Protein AF-A0A9C7QAF6-F1 (afdb_monomer)

Solvent-accessible surface area (backbone atoms only — not comparable to full-atom values): 56576 Å² total; per-residue (Å²): 134,79,72,57,58,49,56,39,38,24,76,37,68,44,100,86,46,25,26,31,33,50,39,95,96,41,68,29,39,42,34,66,39,56,82,85,46,49,72,40,71,35,44,29,36,68,48,97,75,57,35,23,52,54,79,60,59,87,60,63,64,69,58,45,51,52,53,32,31,64,75,69,72,52,56,70,66,68,52,52,55,51,60,77,70,53,74,55,78,46,67,86,79,53,100,58,91,48,52,77,66,70,73,92,82,64,42,64,74,43,74,45,82,46,52,30,64,38,54,48,69,70,43,20,29,32,54,26,17,53,60,56,52,39,39,34,66,27,78,48,50,60,62,72,43,69,51,48,30,25,26,70,38,57,83,55,100,60,24,32,23,26,42,24,69,71,53,54,72,74,41,83,53,68,73,39,75,47,76,36,47,26,75,40,64,44,97,48,31,31,24,28,62,52,100,84,26,42,35,38,25,68,75,40,85,77,54,75,74,40,55,41,48,26,25,29,68,39,85,51,84,37,31,35,33,33,42,76,38,64,67,57,83,96,74,55,84,50,76,70,44,72,54,74,41,84,50,71,41,59,50,47,89,55,66,50,73,45,75,56,97,52,37,46,35,36,28,54,37,36,76,54,69,45,79,47,79,42,42,32,32,26,74,43,73,52,75,61,36,38,31,28,32,53,28,64,84,66,41,88,88,64,83,83,54,78,70,40,77,44,68,27,31,74,71,49,80,62,88,73,39,40,32,28,23,46,100,80,48,74,36,41,32,70,52,97,69,82,70,98,64,88,64,79,50,44,64,33,31,30,69,45,82,44,53,66,50,41,32,27,34,40,64,80,49,83,84,50,75,85,62,55,67,70,42,77,47,76,38,55,44,76,53,76,57,101,52,24,35,38,30,63,56,98,72,30,43,31,45,28,74,46,85,66,90,74,85,61,60,52,40,30,25,23,27,69,39,81,51,54,86,27,36,35,30,39,79,47,83,77,56,93,81,41,62,75,56,92,82,40,71,43,66,26,37,47,78,48,76,63,97,54,32,32,41,23,41,30,73,35,67,52,99,85,58,64,42,34,41,38,30,42,26,56,59,65,64,94,71,71,52,46,22,19,30,25,62,79,48,82,54,88,85,31,35,34,36,32,62,43,19,73,24,67,66,78,86,41,55,69,41,35,39,27,60,36,26,42,32,49,16,52,53,22,37,50,69,69,37,50,72,56,14,29,50,24,17,61,44,18,39,69,34,45,88,45,69,65,54,25,48,52,25,46,50,55,24,25,50,43,48,19,53,53,25,49,74,74,67,35,60,67,60,18,52,45,38,48,51,54,49,54,58,53,54,79,75,60,91,64,62,69,71,57,56,56,47,49,55,46,43,53,55,30,50,51,49,49,54,56,41,54,70,64,62,71,57,97,85,53,60,70,69,52,42,52,57,41,46,68,61,33,49,59,48,48,27,57,34,41,66,62,53,52,70,58,77,90,85,75,79,97,66,88,72,87,67,34,69,47,65,69,57,53,44,53,51,48,72,56,34,75,78,41,102,56,69,43,74,43,39,40,70,63,52,61,94,53,64,56,75,52,68,48,72,74,88,64,78,68,84,60,91,90,41,48,63,69,96,72,81,70,75,77,82,89,74,85,90,82,84,79,88,83,80,93,84,85,82,89,80,92,83,84,88,78,89,78,90,90,82,81,85,84,85,86,89,86,80,90,79,90,88,85,89,83,82,88,83,88,88,85,88,80,85,86,83,90,87,80,83,91,81,89,80,90,80,90,84,88,87,86,82,87,83,86,87,83,82,89,88,82,88,88,86,87,82,89,87,86,90,83,90,87,81,89,85,84,84,86,79,87,80,84,89,70,89,79,77,85,66,81,82,74,77,69,95,75,63,53,72,62,50,29,52,32,35,53,47,10,62,73,56,40,30,78,74,59,59,70,50,89,85,72,97,67,96,70,86,54,52,61,72,44,63,46,32,52,53,31,34,46,63,74,34,70,46,32,14,73,78,83,69,45,67,31,89,46,62,44,101,84,74,43,57,42,57,43,80,45,53,72,46,45,62,93,80,67,24,48,48,38,60,62,40,46,45,24,19,26,65,70,58,52,48,33,43,80,74,35,98,59,9,68,59,56,43,48,56,45,52,48,43,27,73,75,46,64,41,52,68,33,77,108

Nearest PDB structures (foldseek):
  6ghc-assembly1_A  TM=8.471E-01  e=3.202E-06  Escherichia coli K-12
  5zmm-assembly1_C  TM=7.269E-01  e=3.245E-05  Streptomyces coelicolor A3(2)
  5zmm-assembly1_A  TM=6.687E-01  e=1.611E-05  Streptomyces coelicolor A3(2)
  5zmm-assembly1_F  TM=6.896E-01  e=3.814E-05  Streptomyces coelicolor A3(2)
  6fes-assembly1_A  TM=2.820E-01  e=5.950E+00  synthetic construct

pLDDT: mean 72.68, std 21.2, range [21.5, 98.12]

Mean predicted aligned error: 22.95 Å

Sequence (954 aa):
MGSPIISGVIDRISGSGNGMLRADNTEFNLGPLPHTAVGNSVVAVPLSGTWAVCLTPYTEKDEYLSEFLAATGKNLNEVMEVFANTEGPINKYFQTDLPNHFPEDLVVGLTLDIKIVVSDSAMSYVIFNDGNVIEVNVPFLPPGYETTIEITDSTSLIPTGVVAESIIGDGPNSGTEITVEIMGKKESTAYAIHESVPVVLPECAATVGDQVHVQVVSEETGSIRAEVAALSEDSRLARGDSFEVKHDMPPANKKTALIIEGSPVLITAPALPIHGEVPLVVTDVKPNTVIAEVDFTAWDGVRFEIGQILTLKTFNWYGDRFIGKHDGVPITISVSEKPPVDPDSLDVVITDISPNEISASIEPHPRLESLNEEDLITLSINERQEGYLLAEHRRFPVWIPFDGEIVPSELTVTITQITNHGIFASLATLPDRALPGQGEIVPAKVEAEDLAAATAFLKISGETDPYAVPVIFPITTDVKGEVGVEIVAENNPYLLGVLRSTGVGADTKLVPNYLSETQRAIIAVRNRLLGKAVSAWTAAAKETNNELREVEARRASAYGKAEMALNDGQYETAESNINDFKSYLSNTNILAQYHHNLDIELDVYTQLITATRGRAPDSATGLQRIAYNISSRPQVNQAAAKIPITPRDQDQDWNMVFPHPFVVDRIRQLCEKFDSIPDAAKNILTNAPMLEEMQWSVPPASEEEPQPTGSLDEPSIPLELSEVSEQNPQSQGQQNNEEEISSPLNKERNSQKVSSSEPDNRNSLEHDSEASVATTTDTVENNKLSEITDTNSGVSDSTVSVRESNSTMKPTDEDGLVVERENPKTPRESDELRSLRRKAEQAASTDPSRDTFQTGGGSRYQRAQPIKEFVKVRADGMCEACGEAAPFENRAGEPYLEVHHIDELGKGGEDHPSKVVALCPTCHKRIHHGQKGEQINEELRDKLQNGLAEIGTK

Structure (mmCIF, N/CA/C/O backbone):
data_AF-A0A9C7QAF6-F1
#
_entry.id   AF-A0A9C7QAF6-F1
#
loop_
_atom_site.group_PDB
_atom_site.id
_atom_site.type_symbol
_atom_site.label_atom_id
_atom_site.label_alt_id
_atom_site.label_comp_id
_atom_site.label_asym_id
_atom_site.label_entity_id
_atom_site.label_seq_id
_atom_site.pdbx_PDB_ins_code
_atom_site.Cartn_x
_atom_site.Cartn_y
_atom_site.Cartn_z
_atom_site.occupancy
_atom_site.B_iso_or_equiv
_atom_site.auth_seq_id
_atom_site.auth_comp_id
_atom_site.auth_asym_id
_atom_site.auth_atom_id
_atom_site.pdbx_PDB_model_num
ATOM 1 N N . MET A 1 1 ? -31.633 -54.442 3.210 1.00 30.36 1 MET A N 1
ATOM 2 C CA . MET A 1 1 ? -32.476 -53.263 3.492 1.00 30.36 1 MET A CA 1
ATOM 3 C C . MET A 1 1 ? -31.967 -52.658 4.789 1.00 30.36 1 MET A C 1
ATOM 5 O O . MET A 1 1 ? -31.557 -53.435 5.643 1.00 30.36 1 MET A O 1
ATOM 9 N N . GLY A 1 2 ? -31.865 -51.329 4.874 1.00 39.28 2 GLY A N 1
ATOM 10 C CA . GLY A 1 2 ? -31.475 -50.644 6.114 1.00 39.28 2 GLY A CA 1
ATOM 11 C C . GLY A 1 2 ? -32.643 -50.564 7.098 1.00 39.28 2 GLY A C 1
ATOM 12 O O . GLY A 1 2 ? -33.759 -50.941 6.738 1.00 39.28 2 GLY A O 1
ATOM 13 N N . SER A 1 3 ? -32.378 -50.086 8.315 1.00 47.28 3 SER A N 1
ATOM 14 C CA . SER A 1 3 ? -33.421 -49.819 9.311 1.00 47.28 3 SER A CA 1
ATOM 15 C C . SER A 1 3 ? -34.449 -48.806 8.779 1.00 47.28 3 SER A C 1
ATOM 17 O O . SER A 1 3 ? -34.064 -47.895 8.043 1.00 47.28 3 SER A O 1
ATOM 19 N N . PRO A 1 4 ? -35.739 -48.934 9.140 1.00 61.41 4 PRO A N 1
ATOM 20 C CA . PRO A 1 4 ? -36.798 -48.036 8.669 1.00 61.41 4 PRO A CA 1
ATOM 21 C C . PRO A 1 4 ? -36.819 -46.669 9.377 1.00 61.41 4 PRO A C 1
ATOM 23 O O . PRO A 1 4 ? -37.625 -45.814 9.031 1.00 61.41 4 PRO A O 1
ATOM 26 N N . ILE A 1 5 ? -35.924 -46.445 10.342 1.00 65.56 5 ILE A N 1
ATOM 27 C CA . ILE A 1 5 ? -35.716 -45.173 11.038 1.00 65.56 5 ILE A CA 1
ATOM 28 C C . ILE A 1 5 ? -34.213 -44.875 11.023 1.00 65.56 5 ILE A C 1
ATOM 30 O O . ILE A 1 5 ? -33.394 -45.790 11.159 1.00 65.56 5 ILE A O 1
ATOM 34 N N . ILE A 1 6 ? -33.855 -43.605 10.842 1.00 70.81 6 ILE A N 1
ATOM 35 C CA . ILE A 1 6 ? -32.483 -43.088 10.890 1.00 70.81 6 ILE A CA 1
ATOM 36 C C . ILE A 1 6 ? -32.356 -42.014 11.973 1.00 70.81 6 ILE A C 1
ATOM 38 O O . ILE A 1 6 ? -33.322 -41.332 12.309 1.00 70.81 6 ILE A O 1
ATOM 42 N N . SER A 1 7 ? -31.144 -41.816 12.478 1.00 70.81 7 SER A N 1
ATOM 43 C CA . SER A 1 7 ? -30.793 -40.640 13.272 1.00 70.81 7 SER A CA 1
ATOM 44 C C . SER A 1 7 ? -29.408 -40.120 12.897 1.00 70.81 7 SER A C 1
ATOM 46 O O . SER A 1 7 ? -28.635 -40.787 12.202 1.00 70.81 7 SER A O 1
ATOM 48 N N . GLY A 1 8 ? -29.117 -38.891 13.310 1.00 71.31 8 GLY A N 1
ATOM 49 C CA . GLY A 1 8 ? -27.856 -38.210 13.033 1.00 71.31 8 GLY A CA 1
ATOM 50 C C . GLY A 1 8 ? -27.972 -36.707 13.262 1.00 71.31 8 GLY A C 1
ATOM 51 O O . GLY A 1 8 ? -28.983 -36.219 13.762 1.00 71.31 8 GLY A O 1
ATOM 52 N N . VAL A 1 9 ? -26.930 -35.972 12.883 1.00 76.44 9 VAL A N 1
ATOM 53 C CA . VAL A 1 9 ? -26.865 -34.515 13.057 1.00 76.44 9 VAL A CA 1
ATOM 54 C C . VAL A 1 9 ? -27.344 -33.800 11.793 1.00 76.44 9 VAL A C 1
ATOM 56 O O . VAL A 1 9 ? -27.026 -34.222 10.674 1.00 76.44 9 VAL A O 1
ATOM 59 N N . ILE A 1 10 ? -28.078 -32.696 11.964 1.00 82.12 10 ILE A N 1
ATOM 60 C CA . ILE A 1 10 ? -28.371 -31.759 10.871 1.00 82.12 10 ILE A CA 1
ATOM 61 C C . ILE A 1 10 ? -27.073 -31.032 10.504 1.00 82.12 10 ILE A C 1
ATOM 63 O O . ILE A 1 10 ? -26.592 -30.169 11.236 1.00 82.12 10 ILE A O 1
ATOM 67 N N . ASP A 1 11 ? -26.513 -31.401 9.356 1.00 84.00 11 ASP A N 1
ATOM 68 C CA . ASP A 1 11 ? -25.231 -30.920 8.830 1.00 84.00 11 ASP A CA 1
ATOM 69 C C . ASP A 1 11 ? -25.294 -29.446 8.411 1.00 84.00 11 ASP A C 1
ATOM 71 O O . ASP A 1 11 ? -24.335 -28.700 8.592 1.00 84.00 11 ASP A O 1
ATOM 75 N N . ARG A 1 12 ? -26.428 -29.033 7.832 1.00 89.12 12 ARG A N 1
ATOM 76 C CA . ARG A 1 12 ? -26.680 -27.674 7.334 1.00 89.12 12 ARG A CA 1
ATOM 77 C C . ARG A 1 12 ? -28.155 -27.468 6.992 1.00 89.12 12 ARG A C 1
ATOM 79 O O . ARG A 1 12 ? -28.868 -28.433 6.717 1.00 89.12 12 ARG A O 1
ATOM 86 N N . ILE A 1 13 ? -28.571 -26.207 6.891 1.00 88.56 13 ILE A N 1
ATOM 87 C CA . ILE A 1 13 ? -29.734 -25.832 6.076 1.00 88.56 13 ILE A CA 1
ATOM 88 C C . ILE A 1 13 ? -29.262 -25.645 4.625 1.00 88.56 13 ILE A C 1
ATOM 90 O O . ILE A 1 13 ? -28.180 -25.116 4.367 1.00 88.56 13 ILE A O 1
ATOM 94 N N . SER A 1 14 ? -30.049 -26.132 3.674 1.00 84.69 14 SER A N 1
ATOM 95 C CA . SER A 1 14 ? -29.821 -26.004 2.232 1.00 84.69 14 SER A CA 1
ATOM 96 C C . SER A 1 14 ? -30.320 -24.660 1.685 1.00 84.69 14 SER A C 1
ATOM 98 O O . SER A 1 14 ? -31.109 -23.968 2.321 1.00 84.69 14 SER A O 1
ATOM 100 N N . GLY A 1 15 ? -29.911 -24.303 0.463 1.00 75.75 15 GLY A N 1
ATOM 101 C CA . GLY A 1 15 ? -30.332 -23.054 -0.191 1.00 75.75 15 GLY A CA 1
ATOM 102 C C . GLY A 1 15 ? -31.838 -22.929 -0.484 1.00 75.75 15 GLY A C 1
ATOM 103 O O . GLY A 1 15 ? -32.266 -21.865 -0.912 1.00 75.75 15 GLY A O 1
ATOM 104 N N . SER A 1 16 ? -32.638 -23.979 -0.258 1.00 78.88 16 SER A N 1
ATOM 105 C CA . SER A 1 16 ? -34.109 -23.935 -0.323 1.00 78.88 16 SER A CA 1
ATOM 106 C C . SER A 1 16 ? -34.787 -23.830 1.051 1.00 78.88 16 SER A C 1
ATOM 108 O O . SER A 1 16 ? -36.001 -23.969 1.125 1.00 78.88 16 SER A O 1
ATOM 110 N N . GLY A 1 17 ? -34.026 -23.638 2.135 1.00 81.75 17 GLY A N 1
ATOM 111 C CA . GLY A 1 17 ? -34.542 -23.603 3.511 1.00 81.75 17 GLY A CA 1
ATOM 112 C C . GLY A 1 17 ? -34.665 -24.974 4.190 1.00 81.75 17 GLY A C 1
ATOM 113 O O . GLY A 1 17 ? -35.017 -25.044 5.363 1.00 81.75 17 GLY A O 1
ATOM 114 N N . ASN A 1 18 ? -34.345 -26.075 3.499 1.00 89.25 18 ASN A N 1
ATOM 115 C CA . ASN A 1 18 ? -34.530 -27.418 4.052 1.00 89.25 18 ASN A CA 1
ATOM 116 C C . ASN A 1 18 ? -33.332 -27.877 4.891 1.00 89.25 18 ASN A C 1
ATOM 118 O O . ASN A 1 18 ? -32.190 -27.737 4.442 1.00 89.25 18 ASN A O 1
ATOM 122 N N . GLY A 1 19 ? -33.575 -28.515 6.036 1.00 89.06 19 GLY A N 1
ATOM 123 C CA . GLY A 1 19 ? -32.527 -29.161 6.828 1.00 89.06 19 GLY A CA 1
ATOM 124 C C . GLY A 1 19 ? -31.989 -30.436 6.170 1.00 89.06 19 GLY A C 1
ATOM 125 O O . GLY A 1 19 ? -32.749 -31.254 5.647 1.00 89.06 19 GLY A O 1
ATOM 126 N N . MET A 1 20 ? -30.667 -30.610 6.202 1.00 90.88 20 MET A N 1
ATOM 127 C CA . MET A 1 20 ? -29.964 -31.751 5.609 1.00 90.88 20 MET A CA 1
ATOM 128 C C . MET A 1 20 ? -29.364 -32.644 6.699 1.00 90.88 20 MET A C 1
ATOM 130 O O . MET A 1 20 ? -28.462 -32.230 7.427 1.00 90.88 20 MET A O 1
ATOM 134 N N . LEU A 1 21 ? -29.839 -33.884 6.786 1.00 87.50 21 LEU A N 1
ATOM 135 C CA . LEU A 1 21 ? -29.380 -34.910 7.723 1.00 87.50 21 LEU A CA 1
ATOM 136 C C . LEU A 1 21 ? -28.364 -35.836 7.051 1.00 87.50 21 LEU A C 1
ATOM 138 O O . LEU A 1 21 ? -28.643 -36.375 5.979 1.00 87.50 21 LEU A O 1
ATOM 142 N N . ARG A 1 22 ? -27.220 -36.093 7.696 1.00 81.62 22 ARG A N 1
ATOM 143 C CA . ARG A 1 22 ? -26.257 -37.114 7.247 1.00 81.62 22 ARG A CA 1
ATOM 144 C C . ARG A 1 22 ? -26.285 -38.332 8.171 1.00 81.62 22 ARG A C 1
ATOM 146 O O . ARG A 1 22 ? -25.916 -38.228 9.336 1.00 81.62 22 ARG A O 1
ATOM 153 N N . ALA A 1 23 ? -26.678 -39.487 7.632 1.00 74.38 23 ALA A N 1
ATOM 154 C CA . ALA A 1 23 ? -26.799 -40.756 8.356 1.00 74.38 23 ALA A CA 1
ATOM 155 C C . ALA A 1 23 ? -26.241 -41.917 7.510 1.00 74.38 23 ALA A C 1
ATOM 157 O O . ALA A 1 23 ? -26.572 -42.035 6.332 1.00 74.38 23 ALA A O 1
ATOM 158 N N . ASP A 1 24 ? -25.371 -42.759 8.088 1.00 66.88 24 ASP A N 1
ATOM 159 C CA . ASP A 1 24 ? -24.711 -43.906 7.425 1.00 66.88 24 ASP A CA 1
ATOM 160 C C . ASP A 1 24 ? -24.206 -43.600 5.986 1.00 66.88 24 ASP A C 1
ATOM 162 O O . ASP A 1 24 ? -24.507 -44.303 5.020 1.00 66.88 24 ASP A O 1
ATOM 166 N N . ASN A 1 25 ? -23.433 -42.511 5.837 1.00 68.12 25 ASN A N 1
ATOM 167 C CA . ASN A 1 25 ? -22.910 -41.967 4.564 1.00 68.12 25 ASN A CA 1
ATOM 168 C C . ASN A 1 25 ? -23.959 -41.588 3.494 1.00 68.12 25 ASN A C 1
ATOM 170 O O . ASN A 1 25 ? -23.590 -41.250 2.369 1.00 68.12 25 ASN A O 1
ATOM 174 N N . THR A 1 26 ? -25.245 -41.585 3.837 1.00 76.62 26 THR A N 1
ATOM 175 C CA . THR A 1 26 ? -26.339 -41.091 2.992 1.00 76.62 26 THR A CA 1
ATOM 176 C C . THR A 1 26 ? -26.797 -39.723 3.500 1.00 76.62 26 THR A C 1
ATOM 178 O O . THR A 1 26 ? -26.709 -39.431 4.694 1.00 76.62 26 THR A O 1
ATOM 181 N N . GLU A 1 27 ? -27.259 -38.861 2.595 1.00 85.75 27 GLU A N 1
ATOM 182 C CA . GLU A 1 27 ? -27.774 -37.534 2.934 1.00 85.75 27 GLU A CA 1
ATOM 183 C C . GLU A 1 27 ? -29.273 -37.455 2.621 1.00 85.75 27 GLU A C 1
ATOM 185 O O . GLU A 1 27 ? -29.705 -37.800 1.519 1.00 85.75 27 GLU A O 1
ATOM 190 N N . PHE A 1 28 ? -30.054 -37.024 3.609 1.00 89.25 28 PHE A N 1
ATOM 191 C CA . PHE A 1 28 ? -31.510 -36.950 3.568 1.00 89.25 28 PHE A CA 1
ATOM 192 C C . PHE A 1 28 ? -31.969 -35.502 3.746 1.00 89.25 28 PHE A C 1
ATOM 194 O O . PHE A 1 28 ? -31.477 -34.776 4.608 1.00 89.25 28 PHE A O 1
ATOM 201 N N . ASN A 1 29 ? -32.931 -35.091 2.929 1.00 90.62 29 ASN A N 1
ATOM 202 C CA . ASN A 1 29 ? -33.629 -33.820 3.038 1.00 90.62 29 ASN A CA 1
ATOM 203 C C . ASN A 1 29 ? -34.809 -33.985 4.011 1.00 90.62 29 ASN A C 1
ATOM 205 O O . ASN A 1 29 ? -35.663 -34.852 3.803 1.00 90.62 29 ASN A O 1
ATOM 209 N N . LEU A 1 30 ? -34.835 -33.171 5.067 1.00 89.50 30 LEU A N 1
ATOM 210 C CA . LEU A 1 30 ? -35.850 -33.214 6.122 1.00 89.50 30 LEU A CA 1
ATOM 211 C C . LEU A 1 30 ? -37.014 -32.240 5.911 1.00 89.50 30 LEU A C 1
ATOM 213 O O . LEU A 1 30 ? -37.846 -32.099 6.800 1.00 89.50 30 LEU A O 1
ATOM 217 N N . GLY A 1 31 ? -37.098 -31.558 4.767 1.00 88.25 31 GLY A N 1
ATOM 218 C CA . GLY A 1 31 ? -38.007 -30.419 4.616 1.00 88.25 31 GLY A CA 1
ATOM 219 C C . GLY A 1 31 ? -37.521 -29.177 5.371 1.00 88.25 31 GLY A C 1
ATOM 220 O O . GLY A 1 31 ? -36.382 -29.163 5.850 1.00 88.25 31 GLY A O 1
ATOM 221 N N . PRO A 1 32 ? -38.337 -28.111 5.413 1.00 88.06 32 PRO A N 1
ATOM 222 C CA . PRO A 1 32 ? -37.989 -26.871 6.100 1.00 88.06 32 PRO A CA 1
ATOM 223 C C . PRO A 1 32 ? -37.750 -27.129 7.588 1.00 88.06 32 PRO A C 1
ATOM 225 O O . PRO A 1 32 ? -38.524 -27.828 8.235 1.00 88.06 32 PRO A O 1
ATOM 228 N N . LEU A 1 33 ? -36.646 -26.593 8.107 1.00 82.56 33 LEU A N 1
ATOM 229 C CA . LEU A 1 33 ? -36.276 -26.620 9.523 1.00 82.56 33 LEU A CA 1
ATOM 230 C C . LEU A 1 33 ? -35.570 -25.293 9.852 1.00 82.56 33 LEU A C 1
ATOM 232 O O . LEU A 1 33 ? -34.847 -24.770 8.996 1.00 82.56 33 LEU A O 1
ATOM 236 N N . PRO A 1 34 ? -35.738 -24.731 11.062 1.00 75.50 34 PRO A N 1
ATOM 237 C CA . PRO A 1 34 ? -35.152 -23.438 11.404 1.00 75.50 34 PRO A CA 1
ATOM 238 C C . PRO A 1 34 ? -33.617 -23.498 11.431 1.00 75.50 34 PRO A C 1
ATOM 240 O O . PRO A 1 34 ? -33.019 -24.533 11.717 1.00 75.50 34 PRO A O 1
ATOM 243 N N . HIS A 1 35 ? -32.944 -22.367 11.193 1.00 73.69 35 HIS A N 1
ATOM 244 C CA . HIS A 1 35 ? -31.472 -22.306 11.213 1.00 73.69 35 HIS A CA 1
ATOM 245 C C . HIS A 1 35 ? -30.846 -22.721 12.559 1.00 73.69 35 HIS A C 1
ATOM 247 O O . HIS A 1 35 ? -29.704 -23.176 12.580 1.00 73.69 35 HIS A O 1
ATOM 253 N N . THR A 1 36 ? -31.596 -22.622 13.660 1.00 66.81 36 THR A N 1
ATOM 254 C CA . THR A 1 36 ? -31.235 -23.111 15.003 1.00 66.81 36 THR A CA 1
ATOM 255 C C . THR A 1 36 ? -31.169 -24.637 15.120 1.00 66.81 36 THR A C 1
ATOM 257 O O . THR A 1 36 ? -30.651 -25.138 16.113 1.00 66.81 36 THR A O 1
ATOM 260 N N . ALA A 1 37 ? -31.664 -25.384 14.129 1.00 71.12 37 ALA A N 1
ATOM 261 C CA . ALA A 1 37 ? -31.619 -26.844 14.100 1.00 71.12 37 ALA A CA 1
ATOM 262 C C . ALA A 1 37 ? -30.244 -27.412 13.685 1.00 71.12 37 ALA A C 1
ATOM 264 O O . ALA A 1 37 ? -29.979 -28.596 13.892 1.00 71.12 37 ALA A O 1
ATOM 265 N N . VAL A 1 38 ? -29.366 -26.605 13.076 1.00 78.75 38 VAL A N 1
ATOM 266 C CA . VAL A 1 38 ? -28.046 -27.062 12.599 1.00 78.75 38 VAL A CA 1
ATOM 267 C C . VAL A 1 38 ? -27.149 -27.429 13.780 1.00 78.75 38 VAL A C 1
ATOM 269 O O . VAL A 1 38 ? -26.969 -26.635 14.697 1.00 78.75 38 VAL A O 1
ATOM 272 N N . GLY A 1 39 ? -26.558 -28.624 13.738 1.00 68.44 39 GLY A N 1
ATOM 273 C CA . GLY A 1 39 ? -25.776 -29.190 14.841 1.00 68.44 39 GLY A CA 1
ATOM 274 C C . GLY A 1 39 ? -26.584 -30.050 15.822 1.00 68.44 39 GLY A C 1
ATOM 275 O O . GLY A 1 39 ? -25.986 -30.838 16.554 1.00 68.44 39 GLY A O 1
ATOM 276 N N . ASN A 1 40 ? -27.920 -29.989 15.794 1.00 69.75 40 ASN A N 1
ATOM 277 C CA . ASN A 1 40 ? -28.764 -30.794 16.679 1.00 69.75 40 ASN A CA 1
ATOM 278 C C . ASN A 1 40 ? -28.940 -32.231 16.146 1.00 69.75 40 ASN A C 1
ATOM 280 O O . ASN A 1 40 ? -28.849 -32.486 14.939 1.00 69.75 40 ASN A O 1
ATOM 284 N N . SER A 1 41 ? -29.178 -33.178 17.061 1.00 69.62 41 SER A N 1
ATOM 285 C CA . SER A 1 41 ? -29.311 -34.613 16.761 1.00 69.62 41 SER A CA 1
ATOM 286 C C . SER A 1 41 ? -30.775 -35.034 16.646 1.00 69.62 41 SER A C 1
ATOM 288 O O . SER A 1 41 ? -31.495 -35.048 17.644 1.00 69.62 41 SER A O 1
ATOM 290 N N . VAL A 1 42 ? -31.195 -35.417 15.441 1.00 76.06 42 VAL A N 1
ATOM 291 C CA . VAL A 1 42 ? -32.592 -35.723 15.095 1.00 76.06 42 VAL A CA 1
ATOM 292 C C . VAL A 1 42 ? -32.842 -37.201 14.832 1.00 76.06 42 VAL A C 1
ATOM 294 O O . VAL A 1 42 ? -31.940 -37.938 14.427 1.00 76.06 42 VAL A O 1
ATOM 297 N N . VAL A 1 43 ? -34.104 -37.604 14.980 1.00 73.75 43 VAL A N 1
ATOM 298 C CA . VAL A 1 43 ? -34.652 -38.850 14.421 1.00 73.75 43 VAL A CA 1
ATOM 299 C C . VAL A 1 43 ? -35.479 -38.520 13.183 1.00 73.75 43 VAL A C 1
ATOM 301 O O . VAL A 1 43 ? -36.245 -37.556 13.187 1.00 73.75 43 VAL A O 1
ATOM 304 N N . ALA A 1 44 ? -35.358 -39.328 12.130 1.00 79.88 44 ALA A N 1
ATOM 305 C CA . ALA A 1 44 ? -36.177 -39.201 10.933 1.00 79.88 44 ALA A CA 1
ATOM 306 C C . ALA A 1 44 ? -36.553 -40.561 10.320 1.00 79.88 44 ALA A C 1
ATOM 308 O O . ALA A 1 44 ? -35.818 -41.542 10.437 1.00 79.88 44 ALA A O 1
ATOM 309 N N . VAL A 1 45 ? -37.687 -40.614 9.620 1.00 77.00 45 VAL A N 1
ATOM 310 C CA . VAL A 1 45 ? -38.182 -41.806 8.907 1.00 77.00 45 VAL A CA 1
ATOM 311 C C . VAL A 1 45 ? -37.942 -41.639 7.404 1.00 77.00 45 VAL A C 1
ATOM 313 O O . VAL A 1 45 ? -38.561 -40.758 6.799 1.00 77.00 45 VAL A O 1
ATOM 316 N N . PRO A 1 46 ? -37.057 -42.438 6.771 1.00 76.69 46 PRO A N 1
ATOM 317 C CA . PRO A 1 46 ? -36.804 -42.362 5.337 1.00 76.69 46 PRO A CA 1
ATOM 318 C C . PRO A 1 46 ? -38.057 -42.641 4.508 1.00 76.69 46 PRO A C 1
ATOM 320 O O . PRO A 1 46 ? -38.717 -43.669 4.653 1.00 76.69 46 PRO A O 1
ATOM 323 N N . LEU A 1 47 ? -38.343 -41.739 3.576 1.00 77.31 47 LEU A N 1
ATOM 324 C CA . LEU A 1 47 ? -39.376 -41.905 2.564 1.00 77.31 47 LEU A CA 1
ATOM 325 C C . LEU A 1 47 ? -38.770 -42.415 1.249 1.00 77.31 47 LEU A C 1
ATOM 327 O O . LEU A 1 47 ? -37.568 -42.627 1.101 1.00 77.31 47 LEU A O 1
ATOM 331 N N . SER A 1 48 ? -39.624 -42.585 0.243 1.00 67.00 48 SER A N 1
ATOM 332 C CA . SER A 1 48 ? -39.226 -42.902 -1.128 1.00 67.00 48 SER A CA 1
ATOM 333 C C . SER A 1 48 ? -38.296 -41.829 -1.727 1.00 67.00 48 SER A C 1
ATOM 335 O O . SER A 1 48 ? -38.774 -40.805 -2.220 1.00 67.00 48 SER A O 1
ATOM 337 N N . GLY A 1 49 ? -36.982 -42.076 -1.735 1.00 74.12 49 GLY A N 1
ATOM 338 C CA . GLY A 1 49 ? -35.972 -41.214 -2.361 1.00 74.12 49 GLY A CA 1
ATOM 339 C C . GLY A 1 49 ? -34.926 -40.708 -1.366 1.00 74.12 49 GLY A C 1
ATOM 340 O O . GLY A 1 49 ? -34.451 -41.465 -0.528 1.00 74.12 49 GLY A O 1
ATOM 341 N N . THR A 1 50 ? -34.559 -39.430 -1.476 1.00 83.56 50 THR A N 1
ATOM 342 C CA . THR A 1 50 ? -33.606 -38.734 -0.587 1.00 83.56 50 THR A CA 1
ATOM 343 C C . THR A 1 50 ? -34.313 -37.872 0.467 1.00 83.56 50 THR A C 1
ATOM 345 O O . THR A 1 50 ? -33.752 -36.884 0.928 1.00 83.56 50 THR A O 1
ATOM 348 N N . TRP A 1 51 ? -35.563 -38.190 0.802 1.00 86.62 51 TRP A N 1
ATOM 349 C CA . TRP A 1 51 ? -36.378 -37.456 1.775 1.00 86.62 51 TRP A CA 1
ATOM 350 C C . TRP A 1 51 ? -36.587 -38.298 3.030 1.00 86.62 51 TRP A C 1
ATOM 352 O O . TRP A 1 51 ? -36.715 -39.518 2.924 1.00 86.62 51 TRP A O 1
ATOM 362 N N . ALA A 1 52 ? -36.677 -37.666 4.196 1.00 87.06 52 ALA A N 1
ATOM 363 C CA . ALA A 1 52 ? -37.088 -38.320 5.436 1.00 87.06 52 ALA A CA 1
ATOM 364 C C . ALA A 1 52 ? -37.949 -37.368 6.280 1.00 87.06 52 ALA A C 1
ATOM 366 O O . ALA A 1 52 ? -37.662 -36.176 6.327 1.00 87.06 52 ALA A O 1
ATOM 367 N N . VAL A 1 53 ? -38.998 -37.876 6.934 1.00 84.44 53 VAL A N 1
ATOM 368 C CA . VAL A 1 53 ?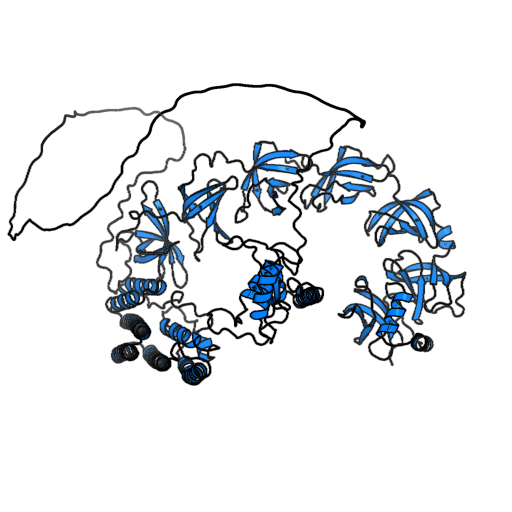 -39.824 -37.074 7.859 1.00 84.44 53 VAL A CA 1
ATOM 369 C C . VAL A 1 53 ? -39.064 -36.929 9.169 1.00 84.44 53 VAL A C 1
ATOM 371 O O . VAL A 1 53 ? -38.727 -37.947 9.769 1.00 84.44 53 VAL A O 1
ATOM 374 N N . CYS A 1 54 ? -38.796 -35.708 9.625 1.00 83.19 54 CYS A N 1
ATOM 375 C CA . CYS A 1 54 ? -38.211 -35.469 10.941 1.00 83.19 54 CYS A CA 1
ATOM 376 C C . CYS A 1 54 ? -39.255 -35.727 12.038 1.00 83.19 54 CYS A C 1
ATOM 378 O O . CYS A 1 54 ? -40.378 -35.238 11.945 1.00 83.19 54 CYS A O 1
ATOM 380 N N . LEU A 1 55 ? -38.885 -36.476 13.079 1.00 73.69 55 LEU A N 1
ATOM 381 C CA . LEU A 1 55 ? -39.744 -36.725 14.250 1.00 73.69 55 LEU A CA 1
ATOM 382 C C . LEU A 1 55 ? -39.479 -35.730 15.388 1.00 73.69 55 LEU A C 1
ATOM 384 O O . LEU A 1 55 ? -40.238 -35.662 16.345 1.00 73.69 55 LEU A O 1
ATOM 388 N N . THR A 1 56 ? -38.395 -34.963 15.277 1.00 73.25 56 THR A N 1
ATOM 389 C CA . THR A 1 56 ? -37.934 -33.974 16.259 1.00 73.25 56 THR A CA 1
ATOM 390 C C . THR A 1 56 ? -37.584 -32.664 15.528 1.00 73.25 56 THR A C 1
ATOM 392 O O . THR A 1 56 ? -36.401 -32.355 15.376 1.00 73.25 56 THR A O 1
ATOM 395 N N . PRO A 1 57 ? -38.569 -31.931 14.964 1.00 68.19 57 PRO A N 1
ATOM 396 C CA . PRO A 1 57 ? -38.319 -30.865 13.985 1.00 68.19 57 PRO A CA 1
ATOM 397 C C . PRO A 1 57 ? -37.880 -29.510 14.574 1.00 68.19 57 PRO A C 1
ATOM 399 O O . PRO A 1 57 ? -37.577 -28.598 13.810 1.00 68.19 57 PRO A O 1
ATOM 402 N N . TYR A 1 58 ? -37.837 -29.351 15.902 1.00 66.12 58 TYR A N 1
ATOM 403 C CA . TYR A 1 58 ? -37.454 -28.094 16.579 1.00 66.12 58 TYR A CA 1
ATOM 404 C C . TYR A 1 58 ? -38.280 -26.854 16.151 1.00 66.12 58 TYR A C 1
ATOM 406 O O . TYR A 1 58 ? -37.801 -25.721 16.186 1.00 66.12 58 TYR A O 1
ATOM 414 N N . THR A 1 59 ? -39.525 -27.076 15.716 1.00 69.00 59 THR A N 1
ATOM 415 C CA . THR A 1 59 ? -40.555 -26.064 15.422 1.00 69.00 59 THR A CA 1
ATOM 416 C C . THR A 1 59 ? -41.941 -26.680 15.659 1.00 69.00 59 THR A C 1
ATOM 418 O O . THR A 1 59 ? -42.030 -27.865 15.999 1.00 69.00 59 THR A O 1
ATOM 421 N N . GLU A 1 60 ? -43.024 -25.914 15.498 1.00 68.94 60 GLU A N 1
ATOM 422 C CA . GLU A 1 60 ? -44.384 -26.432 15.680 1.00 68.94 60 GLU A CA 1
ATOM 423 C C . GLU A 1 60 ? -44.685 -27.581 14.696 1.00 68.94 60 GLU A C 1
ATOM 425 O O . GLU A 1 60 ? -44.456 -27.510 13.489 1.00 68.94 60 GLU A O 1
ATOM 430 N N . LYS A 1 61 ? -45.186 -28.688 15.243 1.00 66.25 61 LYS A N 1
ATOM 431 C CA . LYS A 1 61 ? -45.329 -29.989 14.572 1.00 66.25 61 LYS A CA 1
ATOM 432 C C . LYS A 1 61 ? -46.298 -29.966 13.391 1.00 66.25 61 LYS A C 1
ATOM 434 O O . LYS A 1 61 ? -45.989 -30.529 12.341 1.00 66.25 61 LYS A O 1
ATOM 439 N N . ASP A 1 62 ? -47.437 -29.295 13.550 1.00 67.50 62 ASP A N 1
ATOM 440 C CA . ASP A 1 62 ? -48.463 -29.190 12.507 1.00 67.50 62 ASP A CA 1
ATOM 441 C C . ASP A 1 62 ? -48.058 -28.202 11.401 1.00 67.50 62 ASP A C 1
ATOM 443 O O . ASP A 1 62 ? -48.397 -28.418 10.234 1.00 67.50 62 ASP A O 1
ATOM 447 N N . GLU A 1 63 ? -47.275 -27.170 11.736 1.00 74.06 63 GLU A N 1
ATOM 448 C CA . GLU A 1 63 ? -46.620 -26.274 10.774 1.00 74.06 63 GLU A CA 1
ATOM 449 C C . GLU A 1 63 ? -45.598 -27.062 9.940 1.00 74.06 63 GLU A C 1
ATOM 451 O O . GLU A 1 63 ? -45.770 -27.200 8.725 1.00 74.06 63 GLU A O 1
ATOM 456 N N . TYR A 1 64 ? -44.616 -27.691 10.599 1.00 82.62 64 TYR A N 1
ATOM 457 C CA . TYR A 1 64 ? -43.600 -28.532 9.959 1.00 82.62 64 TYR A CA 1
ATOM 458 C C . TYR A 1 64 ? -44.214 -29.597 9.044 1.00 82.62 64 TYR A C 1
ATOM 460 O O . TYR A 1 64 ? -43.812 -29.736 7.888 1.00 82.62 64 TYR A O 1
ATOM 468 N N . LEU A 1 65 ? -45.204 -30.351 9.533 1.00 78.00 65 LEU A N 1
ATOM 469 C CA . LEU A 1 65 ? -45.823 -31.429 8.766 1.00 78.00 65 LEU A CA 1
ATOM 470 C C . LEU A 1 65 ? -46.613 -30.892 7.563 1.00 78.00 65 LEU A C 1
ATOM 472 O O . LEU A 1 65 ? -46.580 -31.503 6.492 1.00 78.00 65 LEU A O 1
ATOM 476 N N . SER A 1 66 ? -47.271 -29.736 7.699 1.00 77.88 66 SER A N 1
ATOM 477 C CA . SER A 1 66 ? -47.970 -29.075 6.591 1.00 77.88 66 SER A CA 1
ATOM 478 C C . SER A 1 66 ? -47.002 -28.628 5.494 1.00 77.88 66 SER A C 1
ATOM 480 O O . SER A 1 66 ? -47.227 -28.924 4.315 1.00 77.88 66 SER A O 1
ATOM 482 N N . GLU A 1 67 ? -45.897 -27.974 5.861 1.00 82.56 67 GLU A N 1
ATOM 483 C CA . GLU A 1 67 ? -44.882 -27.542 4.897 1.00 82.56 67 GLU A CA 1
ATOM 484 C C . GLU A 1 67 ? -44.122 -28.725 4.281 1.00 82.56 67 GLU A C 1
ATOM 486 O O . GLU A 1 67 ? -43.869 -28.742 3.076 1.00 82.56 67 GLU A O 1
ATOM 491 N N . PHE A 1 68 ? -43.809 -29.760 5.066 1.00 84.88 68 PHE A N 1
ATOM 492 C CA . PHE A 1 68 ? -43.148 -30.974 4.586 1.00 84.88 68 PHE A CA 1
ATOM 493 C C . PHE A 1 68 ? -44.000 -31.722 3.551 1.00 84.88 68 PHE A C 1
ATOM 495 O O . PHE A 1 68 ? -43.489 -32.159 2.512 1.00 84.88 68 PHE A O 1
ATOM 502 N N . LEU A 1 69 ? -45.308 -31.863 3.793 1.00 83.31 69 LEU A N 1
ATOM 503 C CA . LEU A 1 69 ? -46.236 -32.471 2.834 1.00 83.31 69 LEU A CA 1
ATOM 504 C C . LEU A 1 69 ? -46.328 -31.635 1.547 1.00 83.31 69 LEU A C 1
ATOM 506 O O . LEU A 1 69 ? -46.276 -32.197 0.450 1.00 83.31 69 LEU A O 1
ATOM 510 N N . ALA A 1 70 ? -46.364 -30.302 1.659 1.00 81.38 70 ALA A N 1
ATOM 511 C CA . ALA A 1 70 ? -46.332 -29.402 0.505 1.00 81.38 70 ALA A CA 1
ATOM 512 C C . ALA A 1 70 ? -45.018 -29.511 -0.297 1.00 81.38 70 ALA A C 1
ATOM 514 O O . ALA A 1 70 ? -45.056 -29.592 -1.526 1.00 81.38 70 ALA A O 1
ATOM 515 N N . ALA A 1 71 ? -43.867 -29.578 0.378 1.00 80.38 71 ALA A N 1
ATOM 516 C CA . ALA A 1 71 ? -42.544 -29.678 -0.242 1.00 80.38 71 ALA A CA 1
ATOM 517 C C . ALA A 1 71 ? -42.276 -31.045 -0.899 1.00 80.38 71 ALA A C 1
ATOM 519 O O . ALA A 1 71 ? -41.575 -31.121 -1.910 1.00 80.38 71 ALA A O 1
ATOM 520 N N . THR A 1 72 ? -42.835 -32.129 -0.350 1.00 79.56 72 THR A N 1
ATOM 521 C CA . THR A 1 72 ? -42.685 -33.492 -0.897 1.00 79.56 72 THR A CA 1
ATOM 522 C C . THR A 1 72 ? -43.764 -33.884 -1.906 1.00 79.56 72 THR A C 1
ATOM 524 O O . THR A 1 72 ? -43.593 -34.873 -2.620 1.00 79.56 72 THR A O 1
ATOM 527 N N . GLY A 1 73 ? -44.877 -33.144 -1.974 1.00 77.38 73 GLY A N 1
ATOM 528 C CA . GLY A 1 73 ? -46.036 -33.477 -2.809 1.00 77.38 73 GLY A CA 1
ATOM 529 C C . GLY A 1 73 ? -46.800 -34.725 -2.348 1.00 77.38 73 GLY A C 1
ATOM 530 O O . GLY A 1 73 ? -47.586 -35.281 -3.117 1.00 77.38 73 GLY A O 1
ATOM 531 N N . LYS A 1 74 ? -46.553 -35.184 -1.117 1.00 76.25 74 LYS A N 1
ATOM 532 C CA . LYS A 1 74 ? -47.201 -36.349 -0.503 1.00 76.25 74 LYS A CA 1
ATOM 533 C C . LYS A 1 74 ? -48.461 -35.941 0.249 1.00 76.25 74 LYS A C 1
ATOM 535 O O . LYS A 1 74 ? -48.649 -34.781 0.600 1.00 76.25 74 LYS A O 1
ATOM 540 N N . ASN A 1 75 ? -49.323 -36.914 0.531 1.00 77.06 75 ASN A N 1
ATOM 541 C CA . ASN A 1 75 ? -50.449 -36.731 1.447 1.00 77.06 75 ASN A CA 1
ATOM 542 C C . ASN A 1 75 ? -50.192 -37.446 2.781 1.00 77.06 75 ASN A C 1
ATOM 544 O O . ASN A 1 75 ? -49.377 -38.367 2.853 1.00 77.06 75 ASN A O 1
ATOM 548 N N . LEU A 1 76 ? -50.916 -37.036 3.825 1.00 69.25 76 LEU A N 1
ATOM 549 C CA . LEU A 1 76 ? -50.744 -37.568 5.176 1.00 69.25 76 LEU A CA 1
ATOM 550 C C . LEU A 1 76 ? -50.884 -39.098 5.230 1.00 69.25 76 LEU A C 1
ATOM 552 O O . LEU A 1 76 ? -50.081 -39.744 5.889 1.00 69.25 76 LEU A O 1
ATOM 556 N N . ASN A 1 77 ? -51.823 -39.700 4.491 1.00 68.38 77 ASN A N 1
ATOM 557 C CA . ASN A 1 77 ? -52.029 -41.153 4.525 1.00 68.38 77 ASN A CA 1
ATOM 558 C C . ASN A 1 77 ? -50.821 -41.932 3.976 1.00 68.38 77 ASN A C 1
ATOM 560 O O . ASN A 1 77 ? -50.476 -42.963 4.539 1.00 68.38 77 ASN A O 1
ATOM 564 N N . GLU A 1 78 ? -50.146 -41.435 2.932 1.00 65.69 78 GLU A N 1
ATOM 565 C CA . GLU A 1 78 ? -48.894 -42.038 2.432 1.00 65.69 78 GLU A CA 1
ATOM 566 C C . GLU A 1 78 ? -47.759 -41.973 3.458 1.00 65.69 78 GLU A C 1
ATOM 568 O O . GLU A 1 78 ? -46.893 -42.844 3.478 1.00 65.69 78 GLU A O 1
ATOM 573 N N . VAL A 1 79 ? -47.736 -40.930 4.290 1.00 67.69 79 VAL A N 1
ATOM 574 C CA . VAL A 1 79 ? -46.763 -40.789 5.377 1.00 67.69 79 VAL A CA 1
ATOM 575 C C . VAL A 1 79 ? -47.121 -41.738 6.527 1.00 67.69 79 VAL A C 1
ATOM 577 O O . VAL A 1 79 ? -46.268 -42.516 6.954 1.00 67.69 79 VAL A O 1
ATOM 580 N N . MET A 1 80 ? -48.390 -41.772 6.951 1.00 61.81 80 MET A N 1
ATOM 581 C CA . MET A 1 80 ? -48.904 -42.720 7.952 1.00 61.81 80 MET A CA 1
ATOM 582 C C . MET A 1 80 ? -48.687 -44.187 7.542 1.00 61.81 80 MET A C 1
ATOM 584 O O . MET A 1 80 ? -48.402 -45.020 8.396 1.00 61.81 80 MET A O 1
ATOM 588 N N . GLU A 1 81 ? -48.787 -44.520 6.251 1.00 65.62 81 GLU A N 1
ATOM 589 C CA . GLU A 1 81 ? -48.544 -45.878 5.746 1.00 65.62 81 GLU A CA 1
ATOM 590 C C . GLU A 1 81 ? -47.064 -46.288 5.854 1.00 65.62 81 GLU A C 1
ATOM 592 O O . GLU A 1 81 ? -46.782 -47.461 6.088 1.00 65.62 81 GLU A O 1
ATOM 597 N N . VAL A 1 82 ? -46.109 -45.352 5.775 1.00 65.75 82 VAL A N 1
ATOM 598 C CA . VAL A 1 82 ? -44.694 -45.657 6.068 1.00 65.75 82 VAL A CA 1
ATOM 599 C C . VAL A 1 82 ? -44.494 -45.898 7.568 1.00 65.75 82 VAL A C 1
ATOM 601 O O . VAL A 1 82 ? -43.889 -46.905 7.941 1.00 65.75 82 VAL A O 1
ATOM 604 N N . PHE A 1 83 ? -45.062 -45.048 8.431 1.00 59.53 83 PHE A N 1
ATOM 605 C CA . PHE A 1 83 ? -45.028 -45.248 9.888 1.00 59.53 83 PHE A CA 1
ATOM 606 C C . PHE A 1 83 ? -45.635 -46.599 10.307 1.00 59.53 83 PHE A C 1
ATOM 608 O O . PHE A 1 83 ? -45.020 -47.345 11.059 1.00 59.53 83 PHE A O 1
ATOM 615 N N . ALA A 1 84 ? -46.793 -46.975 9.759 1.00 56.62 84 ALA A N 1
ATOM 616 C CA . ALA A 1 84 ? -47.484 -48.223 10.098 1.00 56.62 84 ALA A CA 1
ATOM 617 C C . ALA A 1 84 ? -46.779 -49.514 9.621 1.00 56.62 84 ALA A C 1
ATOM 619 O O . ALA A 1 84 ? -47.199 -50.605 9.998 1.00 56.62 84 ALA A O 1
ATOM 620 N N . ASN A 1 85 ? -45.733 -49.412 8.790 1.00 55.47 85 ASN A N 1
ATOM 621 C CA . ASN A 1 85 ? -44.944 -50.547 8.283 1.00 55.47 85 ASN A CA 1
ATOM 622 C C . ASN A 1 85 ? -43.476 -50.520 8.775 1.00 55.47 85 ASN A C 1
ATOM 624 O O . ASN A 1 85 ? -42.596 -51.136 8.169 1.00 55.47 85 ASN A O 1
ATOM 628 N N . THR A 1 86 ? -43.199 -49.780 9.851 1.00 56.47 86 THR A N 1
ATOM 629 C CA . THR A 1 86 ? -41.858 -49.530 10.397 1.00 56.47 86 THR A CA 1
ATOM 630 C C . THR A 1 86 ? -41.584 -50.423 11.616 1.00 56.47 86 THR A C 1
ATOM 632 O O . THR A 1 86 ? -42.128 -50.196 12.688 1.00 56.47 86 THR A O 1
ATOM 635 N N . GLU A 1 87 ? -40.714 -51.431 11.466 1.00 51.06 87 GLU A N 1
ATOM 636 C CA . GLU A 1 87 ? -40.232 -52.299 12.559 1.00 51.06 87 GLU A CA 1
ATOM 637 C C . GLU A 1 87 ? -38.689 -52.349 12.599 1.00 51.06 87 GLU A C 1
ATOM 639 O O . GLU A 1 87 ? -38.047 -52.684 11.598 1.00 51.06 87 GLU A O 1
ATOM 644 N N . GLY A 1 88 ? -38.068 -52.096 13.759 1.00 52.16 88 GLY A N 1
ATOM 645 C CA . GLY A 1 88 ? -36.655 -52.431 13.996 1.00 52.16 88 GLY A CA 1
ATOM 646 C C . GLY A 1 88 ? -35.982 -51.667 15.150 1.00 52.16 88 GLY A C 1
ATOM 647 O O . GLY A 1 88 ? -36.351 -50.529 15.414 1.00 52.16 88 GLY A O 1
ATOM 648 N N . PRO A 1 89 ? -34.969 -52.254 15.824 1.00 48.16 89 PRO A N 1
ATOM 649 C CA . PRO A 1 89 ? -34.325 -51.642 16.988 1.00 48.16 89 PRO A CA 1
ATOM 650 C C . PRO A 1 89 ? -33.359 -50.494 16.634 1.00 48.16 89 PRO A C 1
ATOM 652 O O . PRO A 1 89 ? -32.485 -50.641 15.772 1.00 48.16 89 PRO A O 1
ATOM 655 N N . ILE A 1 90 ? -33.460 -49.381 17.365 1.00 54.03 90 ILE A N 1
ATOM 656 C CA . ILE A 1 90 ? -32.698 -48.135 17.180 1.00 54.03 90 ILE A CA 1
ATOM 657 C C . ILE A 1 90 ? -31.373 -48.099 17.964 1.00 54.03 90 ILE A C 1
ATOM 659 O O . ILE A 1 90 ? -30.468 -47.360 17.568 1.00 54.03 90 ILE A O 1
ATOM 663 N N . ASN A 1 91 ? -31.190 -48.920 19.012 1.00 44.66 91 ASN A N 1
ATOM 664 C CA . ASN A 1 91 ? -30.099 -48.820 20.015 1.00 44.66 91 ASN A CA 1
ATOM 665 C C . ASN A 1 91 ? -28.634 -48.854 19.496 1.00 44.66 91 ASN A C 1
ATOM 667 O O . ASN A 1 91 ? -27.691 -48.821 20.276 1.00 44.66 91 ASN A O 1
ATOM 671 N N . LYS A 1 92 ? -28.406 -48.953 18.182 1.00 45.38 92 LYS A N 1
ATOM 672 C CA . LYS A 1 92 ? -27.087 -48.829 17.541 1.00 45.38 92 LYS A CA 1
ATOM 673 C C . LYS A 1 92 ? -26.648 -47.364 17.336 1.00 45.38 92 LYS A C 1
ATOM 675 O O . LYS A 1 92 ? -25.462 -47.126 17.119 1.00 45.38 92 LYS A O 1
ATOM 680 N N . TYR A 1 93 ? -27.579 -46.404 17.351 1.00 49.00 93 TYR A N 1
ATOM 681 C CA . TYR A 1 93 ? -27.343 -45.034 16.862 1.00 49.00 93 TYR A CA 1
ATOM 682 C C . TYR A 1 93 ? -27.315 -43.937 17.942 1.00 49.00 93 TYR A C 1
ATOM 684 O O . TYR A 1 93 ? -27.032 -42.785 17.621 1.00 49.00 93 TYR A O 1
ATOM 692 N N . PHE A 1 94 ? -27.551 -44.279 19.210 1.00 48.75 94 PHE A N 1
ATOM 693 C CA . PHE A 1 94 ? -27.458 -43.358 20.348 1.00 48.75 94 PHE A CA 1
ATOM 694 C C . PHE A 1 94 ? -26.308 -43.771 21.278 1.00 48.75 94 PHE A C 1
ATOM 696 O O . PHE A 1 94 ? -25.949 -44.943 21.345 1.00 48.75 94 PHE A O 1
ATOM 703 N N . GLN A 1 95 ? -25.708 -42.808 21.987 1.00 46.06 95 GLN A N 1
ATOM 704 C CA . GLN A 1 95 ? -24.645 -43.066 22.980 1.00 46.06 95 GLN A CA 1
ATOM 705 C C . GLN A 1 95 ? -25.205 -43.323 24.395 1.00 46.06 95 GLN A C 1
ATOM 707 O O . GLN A 1 95 ? -24.478 -43.250 25.384 1.00 46.06 95 GLN A O 1
ATOM 712 N N . THR A 1 96 ? -26.502 -43.605 24.490 1.00 52.44 96 THR A N 1
ATOM 713 C CA . THR A 1 96 ? -27.275 -43.790 25.719 1.00 52.44 96 THR A CA 1
ATOM 714 C C . THR A 1 96 ? -28.113 -45.061 25.611 1.00 52.44 96 THR A C 1
ATOM 716 O O . THR A 1 96 ? -28.624 -45.371 24.537 1.00 52.44 96 THR A O 1
ATOM 719 N N . ASP A 1 97 ? -28.281 -45.784 26.721 1.00 58.53 97 ASP A N 1
ATOM 720 C CA . ASP A 1 97 ? -29.207 -46.918 26.781 1.00 58.53 97 ASP A CA 1
ATOM 721 C C . ASP A 1 97 ? -30.652 -46.428 26.580 1.00 58.53 97 ASP A C 1
ATOM 723 O O . ASP A 1 97 ? -31.191 -45.700 27.418 1.00 58.53 97 ASP A O 1
ATOM 727 N N . LEU A 1 98 ? -31.279 -46.813 25.463 1.00 59.91 98 LEU A N 1
ATOM 728 C CA . LEU A 1 98 ? -32.674 -46.470 25.173 1.00 59.91 98 LEU A CA 1
ATOM 729 C C . LEU A 1 98 ? -33.661 -47.354 25.968 1.00 59.91 98 LEU A C 1
ATOM 731 O O . LEU A 1 98 ? -33.410 -48.555 26.129 1.00 59.91 98 LEU A O 1
ATOM 735 N N . PRO A 1 99 ? -34.827 -46.823 26.396 1.00 62.75 99 PRO A N 1
ATOM 736 C CA . PRO A 1 99 ? -35.923 -47.622 26.945 1.00 62.75 99 PRO A CA 1
ATOM 737 C C . PRO A 1 99 ? -36.313 -48.784 26.017 1.00 62.75 99 PRO A C 1
ATOM 739 O O . PRO A 1 99 ? -36.514 -48.600 24.818 1.00 62.75 99 PRO A O 1
ATOM 742 N N . ASN A 1 100 ? -36.399 -50.001 26.568 1.00 55.62 100 ASN A N 1
ATOM 743 C CA . ASN A 1 100 ? -36.380 -51.229 25.761 1.00 55.62 100 ASN A CA 1
ATOM 744 C C . ASN A 1 100 ? -37.611 -51.454 24.866 1.00 55.62 100 ASN A C 1
ATOM 746 O O . ASN A 1 100 ? -37.444 -52.036 23.797 1.00 55.62 100 ASN A O 1
ATOM 750 N N . HIS A 1 101 ? -38.805 -51.048 25.308 1.00 65.56 101 HIS A N 1
ATOM 751 C CA . HIS A 1 101 ? -40.070 -51.200 24.580 1.00 65.56 101 HIS A CA 1
ATOM 752 C C . HIS A 1 101 ? -41.017 -50.048 24.930 1.00 65.56 101 HIS A C 1
ATOM 754 O O . HIS A 1 101 ? -41.064 -49.618 26.086 1.00 65.56 101 HIS A O 1
ATOM 760 N N . PHE A 1 102 ? -41.782 -49.593 23.949 1.00 67.62 102 PHE A N 1
ATOM 761 C CA . PHE A 1 102 ? -42.924 -48.702 24.098 1.00 67.62 102 PHE A CA 1
ATOM 762 C C . PHE A 1 102 ? -44.137 -49.454 24.694 1.00 67.62 102 PHE A C 1
ATOM 764 O O . PHE A 1 102 ? -44.253 -50.668 24.497 1.00 67.62 102 PHE A O 1
ATOM 771 N N . PRO A 1 103 ? -45.048 -48.793 25.434 1.00 72.44 103 PRO A N 1
ATOM 772 C CA . PRO A 1 103 ? -46.227 -49.457 25.997 1.00 72.44 103 PRO A CA 1
ATOM 773 C C . PRO A 1 103 ? -47.219 -49.916 24.915 1.00 72.44 103 PRO A C 1
ATOM 775 O O . PRO A 1 103 ? -47.658 -49.107 24.102 1.00 72.44 103 PRO A O 1
ATOM 778 N N . GLU A 1 104 ? -47.628 -51.192 24.942 1.00 64.75 104 GLU A N 1
ATOM 779 C CA . GLU A 1 104 ? -48.631 -51.737 24.001 1.00 64.75 104 GLU A CA 1
ATOM 780 C C . GLU A 1 104 ? -50.013 -51.061 24.152 1.00 64.75 104 GLU A C 1
ATOM 782 O O . GLU A 1 104 ? -50.696 -50.833 23.157 1.00 64.75 104 GLU A O 1
ATOM 787 N N . ASP A 1 105 ? -50.393 -50.693 25.383 1.00 71.62 105 ASP A N 1
ATOM 788 C CA . ASP A 1 105 ? -51.634 -49.984 25.730 1.00 71.62 105 ASP A CA 1
ATOM 789 C C . ASP A 1 105 ? -51.325 -48.552 26.230 1.00 71.62 105 ASP A C 1
ATOM 791 O O . ASP A 1 105 ? -51.518 -48.227 27.406 1.00 71.62 105 ASP A O 1
ATOM 795 N N . LEU A 1 106 ? -50.805 -47.674 25.361 1.00 79.31 106 LEU A N 1
ATOM 796 C CA . LEU A 1 106 ? -50.60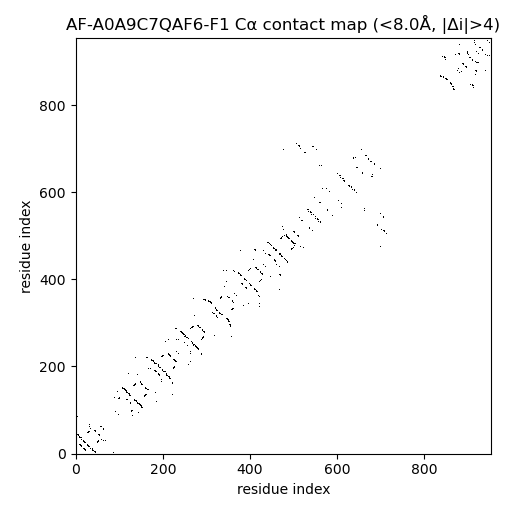5 -46.262 25.715 1.00 79.31 106 LEU A CA 1
ATOM 797 C C . LEU A 1 106 ? -51.959 -45.537 25.844 1.00 79.31 106 LEU A C 1
ATOM 799 O O . LEU A 1 106 ? -52.711 -45.434 24.876 1.00 79.31 106 LEU A O 1
ATOM 803 N N . VAL A 1 107 ? -52.261 -45.000 27.029 1.00 83.88 107 VAL A N 1
ATOM 804 C CA . VAL A 1 107 ? -53.517 -44.288 27.327 1.00 83.88 107 VAL A CA 1
ATOM 805 C C . VAL A 1 107 ? -53.265 -43.004 28.115 1.00 83.88 107 VAL A C 1
ATOM 807 O O . VAL A 1 107 ? -52.295 -42.912 28.863 1.00 83.88 107 VAL A O 1
ATOM 810 N N . VAL A 1 108 ? -54.159 -42.020 27.980 1.00 85.38 108 VAL A N 1
ATOM 811 C CA . VAL A 1 108 ? -54.133 -40.790 28.795 1.00 85.38 108 VAL A CA 1
ATOM 812 C C . VAL A 1 108 ? -54.242 -41.143 30.286 1.00 85.38 108 VAL A C 1
ATOM 814 O O . VAL A 1 108 ? -55.092 -41.951 30.667 1.00 85.38 108 VAL A O 1
ATOM 817 N N . GLY A 1 109 ? -53.384 -40.549 31.116 1.00 83.12 109 GLY A N 1
ATOM 818 C CA . GLY A 1 109 ? -53.254 -40.861 32.545 1.00 83.12 109 GLY A CA 1
ATOM 819 C C . GLY A 1 109 ? -52.344 -42.054 32.872 1.00 83.12 109 GLY A C 1
ATOM 820 O O . GLY A 1 109 ? -52.247 -42.452 34.032 1.00 83.12 109 GLY A O 1
ATOM 821 N N . LEU A 1 110 ? -51.678 -42.658 31.880 1.00 87.38 110 LEU A N 1
ATOM 822 C CA . LEU A 1 110 ? -50.611 -43.633 32.122 1.00 87.38 110 LEU A CA 1
ATOM 823 C C . LEU A 1 110 ? -49.335 -42.909 32.567 1.00 87.38 110 LEU A C 1
ATOM 825 O O . LEU A 1 110 ? -48.868 -42.013 31.867 1.00 87.38 110 LEU A O 1
ATOM 829 N N . THR A 1 111 ? -48.737 -43.331 33.682 1.00 88.38 111 THR A N 1
ATOM 830 C CA . THR A 1 111 ? -47.418 -42.847 34.117 1.00 88.38 111 THR A CA 1
ATOM 831 C C . THR A 1 111 ? -46.286 -43.743 33.615 1.00 88.38 111 THR A C 1
ATOM 833 O O . THR A 1 111 ? -46.395 -44.969 33.694 1.00 88.38 111 THR A O 1
ATOM 836 N N . LEU A 1 112 ? -45.189 -43.145 33.145 1.00 86.44 112 LEU A N 1
ATOM 837 C CA . LEU A 1 112 ? -44.003 -43.825 32.618 1.00 86.44 112 LEU A CA 1
ATOM 838 C C . LEU A 1 112 ? -42.721 -43.215 33.192 1.00 86.44 112 LEU A C 1
ATOM 840 O O . LEU A 1 112 ? -42.518 -42.006 33.092 1.00 86.44 112 LEU A O 1
ATOM 844 N N . ASP A 1 113 ? -41.827 -44.059 33.703 1.00 85.94 113 ASP A N 1
ATOM 845 C CA . ASP A 1 113 ? -40.448 -43.664 34.001 1.00 85.94 113 ASP A CA 1
ATOM 846 C C . ASP A 1 113 ? -39.655 -43.582 32.690 1.00 85.94 113 ASP A C 1
ATOM 848 O O . ASP A 1 113 ? -39.617 -44.536 31.905 1.00 85.94 113 ASP A O 1
ATOM 852 N N . ILE A 1 114 ? -39.047 -42.427 32.434 1.00 85.19 114 ILE A N 1
ATOM 853 C CA . ILE A 1 114 ? -38.430 -42.079 31.153 1.00 85.19 114 ILE A CA 1
ATOM 854 C C . ILE A 1 114 ? -37.016 -41.526 31.320 1.00 85.19 114 ILE A C 1
ATOM 856 O O . ILE A 1 114 ? -36.627 -41.028 32.377 1.00 85.19 114 ILE A O 1
ATOM 860 N N . LYS A 1 115 ? -36.278 -41.538 30.208 1.00 84.62 115 LYS A N 1
ATOM 861 C CA . LYS A 1 115 ? -35.031 -40.799 30.036 1.00 84.62 115 LYS A CA 1
ATOM 862 C C . LYS A 1 115 ? -35.147 -39.889 28.818 1.00 84.62 115 LYS A C 1
ATOM 864 O O . LYS A 1 115 ? -35.488 -40.362 27.736 1.00 84.62 115 LYS A O 1
ATOM 869 N N . ILE A 1 116 ? -34.876 -38.599 28.986 1.00 84.50 116 ILE A N 1
ATOM 870 C CA . ILE A 1 116 ? -34.870 -37.621 27.892 1.00 84.50 116 ILE A CA 1
ATOM 871 C C . ILE A 1 116 ? -33.689 -37.931 26.972 1.00 84.50 116 ILE A C 1
ATOM 873 O O . ILE A 1 116 ? -32.556 -38.068 27.433 1.00 84.50 116 ILE A O 1
ATOM 877 N N . VAL A 1 117 ? -33.945 -38.061 25.671 1.00 73.88 117 VAL A N 1
ATOM 878 C CA . VAL A 1 117 ? -32.930 -38.466 24.681 1.00 73.88 117 VAL A CA 1
ATOM 879 C C . VAL A 1 117 ? -32.507 -37.287 23.803 1.00 73.88 117 VAL A C 1
ATOM 881 O O . VAL A 1 117 ? -31.331 -37.162 23.471 1.00 73.88 117 VAL A O 1
ATOM 884 N N . VAL A 1 118 ? -33.447 -36.401 23.462 1.00 72.00 118 VAL A N 1
ATOM 885 C CA . VAL A 1 118 ? -33.224 -35.178 22.672 1.00 72.00 118 VAL A CA 1
ATOM 886 C C . VAL A 1 118 ? -34.035 -34.044 23.294 1.00 72.00 118 VAL A C 1
ATOM 888 O O . VAL A 1 118 ? -35.158 -34.272 23.739 1.00 72.00 118 VAL A O 1
ATOM 891 N N . SER A 1 119 ? -33.507 -32.823 23.303 1.00 72.31 119 SER A N 1
ATOM 892 C CA . SER A 1 119 ? -34.268 -31.624 23.665 1.00 72.31 119 SER A CA 1
ATOM 893 C C . SER A 1 119 ? -33.709 -30.362 23.014 1.00 72.31 119 SER A C 1
ATOM 895 O O . SER A 1 119 ? -32.543 -30.318 22.615 1.00 72.31 119 SER A O 1
ATOM 897 N N . ASP A 1 120 ? -34.559 -29.346 22.902 1.00 65.88 120 ASP A N 1
ATOM 898 C CA . ASP A 1 120 ? -34.201 -27.961 22.604 1.00 65.88 120 ASP A CA 1
ATOM 899 C C . ASP A 1 120 ? -34.820 -27.022 23.654 1.00 65.88 120 ASP A C 1
ATOM 901 O O . ASP A 1 120 ? -35.491 -27.469 24.583 1.00 65.88 120 ASP A O 1
ATOM 905 N N . SER A 1 121 ? -34.607 -25.711 23.518 1.00 55.75 121 SER A N 1
ATOM 906 C CA . SER A 1 121 ? -35.070 -24.701 24.482 1.00 55.75 121 SER A CA 1
ATOM 907 C C . SER A 1 121 ? -36.598 -24.581 24.633 1.00 55.75 121 SER A C 1
ATOM 909 O O . SER A 1 121 ? -37.053 -23.792 25.463 1.00 55.75 121 SER A O 1
ATOM 911 N N . ALA A 1 122 ? -37.387 -25.329 23.858 1.00 56.69 122 ALA A N 1
ATOM 912 C CA . ALA A 1 122 ? -38.845 -25.357 23.889 1.00 56.69 122 ALA A CA 1
ATOM 913 C C . ALA A 1 122 ? -39.432 -26.747 24.202 1.00 56.69 122 ALA A C 1
ATOM 915 O O . ALA A 1 122 ? -40.453 -26.803 24.881 1.00 56.69 122 ALA A O 1
ATOM 916 N N . MET A 1 123 ? -38.820 -27.833 23.712 1.00 69.88 123 MET A N 1
ATOM 917 C CA . MET A 1 123 ? -39.394 -29.186 23.689 1.00 69.88 123 MET A CA 1
ATOM 918 C C . MET A 1 123 ? -38.374 -30.255 24.116 1.00 69.88 123 MET A C 1
ATOM 920 O O . MET A 1 123 ? -37.214 -30.227 23.695 1.00 69.88 123 MET A O 1
ATOM 924 N N . SER A 1 124 ? -38.824 -31.277 24.849 1.00 81.19 124 SER A N 1
ATOM 925 C CA . SER A 1 124 ? -38.019 -32.462 25.194 1.00 81.19 124 SER A CA 1
ATOM 926 C C . SER A 1 124 ? -38.664 -33.752 24.669 1.00 81.19 124 SER A C 1
ATOM 928 O O . SER A 1 124 ? -39.883 -33.878 24.640 1.00 81.19 124 SER A O 1
ATOM 930 N N . TYR A 1 125 ? -37.854 -34.732 24.260 1.00 81.81 125 TYR A N 1
ATOM 931 C CA . TYR A 1 125 ? -38.305 -35.965 23.604 1.00 81.81 125 TYR A CA 1
ATOM 932 C C . TYR A 1 125 ? -37.690 -37.221 24.234 1.00 81.81 125 TYR A C 1
ATOM 934 O O . TYR A 1 125 ? -36.481 -37.301 24.486 1.00 81.81 125 TYR A O 1
ATOM 942 N N . VAL A 1 126 ? -38.526 -38.243 24.410 1.00 81.69 126 VAL A N 1
ATOM 943 C CA . VAL A 1 126 ? -38.143 -39.619 24.758 1.00 81.69 126 VAL A CA 1
ATOM 944 C C . VAL A 1 126 ? -38.183 -40.460 23.490 1.00 81.69 126 VAL A C 1
ATOM 946 O O . VAL A 1 126 ? -39.170 -40.420 22.759 1.00 81.69 126 VAL A O 1
ATOM 949 N N . ILE A 1 127 ? -37.134 -41.239 23.237 1.00 75.12 127 ILE A N 1
ATOM 950 C CA . ILE A 1 127 ? -37.037 -42.131 22.075 1.00 75.12 127 ILE A CA 1
ATOM 951 C C . ILE A 1 127 ? -36.879 -43.559 22.594 1.00 75.12 127 ILE A C 1
ATOM 953 O O . ILE A 1 127 ? -35.950 -43.849 23.348 1.00 75.12 127 ILE A O 1
ATOM 957 N N . PHE A 1 128 ? -37.789 -44.443 22.201 1.00 73.88 128 PHE A N 1
ATOM 958 C CA . PHE A 1 128 ? -37.789 -45.851 22.590 1.00 73.88 128 PHE A CA 1
ATOM 959 C C . PHE A 1 128 ? -36.953 -46.680 21.609 1.00 73.88 128 PHE A C 1
ATOM 961 O O . PHE A 1 128 ? -36.733 -46.294 20.461 1.00 73.88 128 PHE A O 1
ATOM 968 N N . ASN A 1 129 ? -36.466 -47.841 22.049 1.00 64.50 129 ASN A N 1
ATOM 969 C CA . ASN A 1 129 ? -35.625 -48.705 21.220 1.00 64.50 129 ASN A CA 1
ATOM 970 C C . ASN A 1 129 ? -36.365 -49.252 19.984 1.00 64.50 129 ASN A C 1
ATOM 972 O O . ASN A 1 129 ? -35.740 -49.441 18.950 1.00 64.50 129 ASN A O 1
ATOM 976 N N . ASP A 1 130 ? -37.677 -49.466 20.047 1.00 61.94 130 ASP A N 1
ATOM 977 C CA . ASP A 1 130 ? -38.505 -49.817 18.877 1.00 61.94 130 ASP A CA 1
ATOM 978 C C . ASP A 1 130 ? -38.777 -48.636 17.922 1.00 61.94 130 ASP A C 1
ATOM 980 O O . ASP A 1 130 ? -39.296 -48.838 16.826 1.00 61.94 130 ASP A O 1
ATOM 984 N N . GLY A 1 131 ? -38.372 -47.423 18.306 1.00 57.53 131 GLY A N 1
ATOM 985 C CA . GLY A 1 131 ? -38.439 -46.219 17.489 1.00 57.53 131 GLY A CA 1
ATOM 986 C C . GLY A 1 131 ? -39.678 -45.357 17.668 1.00 57.53 131 GLY A C 1
ATOM 987 O O . GLY A 1 131 ? -39.788 -44.326 17.004 1.00 57.53 131 GLY A O 1
ATOM 988 N N . ASN A 1 132 ? -40.571 -45.716 18.591 1.00 71.12 132 ASN A N 1
ATOM 989 C CA . ASN A 1 132 ? -41.618 -44.801 19.026 1.00 71.12 132 ASN A CA 1
ATOM 990 C C . ASN A 1 132 ? -41.016 -43.601 19.778 1.00 71.12 132 ASN A C 1
ATOM 992 O O . ASN A 1 132 ? -39.968 -43.700 20.425 1.00 71.12 132 ASN A O 1
ATOM 996 N N . VAL A 1 133 ? -41.699 -42.459 19.703 1.00 74.38 133 VAL A N 1
ATOM 997 C CA . VAL A 1 133 ? -41.288 -41.195 20.329 1.00 74.38 133 VAL A CA 1
ATOM 998 C C . VAL A 1 133 ? -42.416 -40.705 21.233 1.00 74.38 133 VAL A C 1
ATOM 1000 O O . VAL A 1 133 ? -43.585 -40.818 20.867 1.00 74.38 133 VAL A O 1
ATOM 1003 N N . ILE A 1 134 ? -42.070 -40.152 22.397 1.00 81.94 134 ILE A N 1
ATOM 1004 C CA . ILE A 1 134 ? -42.997 -39.382 23.238 1.00 81.94 134 ILE A CA 1
ATOM 1005 C C . ILE A 1 134 ? -42.440 -37.972 23.395 1.00 81.94 134 ILE A C 1
ATOM 1007 O O . ILE A 1 134 ? -41.274 -37.777 23.744 1.00 81.94 134 ILE A O 1
ATOM 1011 N N . GLU A 1 135 ? -43.291 -36.997 23.121 1.00 85.00 135 GLU A N 1
ATOM 1012 C CA . GLU A 1 135 ? -43.041 -35.568 23.262 1.00 85.00 135 GLU A CA 1
ATOM 1013 C C . GLU A 1 135 ? -43.404 -35.150 24.697 1.00 85.00 135 GLU A C 1
ATOM 1015 O O . GLU A 1 135 ? -44.524 -35.380 25.155 1.00 85.00 135 GLU A O 1
ATOM 1020 N N . VAL A 1 136 ? -42.459 -34.584 25.446 1.00 85.69 136 VAL A N 1
ATOM 1021 C CA . VAL A 1 136 ? -42.688 -34.138 26.826 1.00 85.69 136 VAL A CA 1
ATOM 1022 C C . VAL A 1 136 ? -42.939 -32.635 26.808 1.00 85.69 136 VAL A C 1
ATOM 1024 O O . VAL A 1 136 ? -42.020 -31.839 26.622 1.00 85.69 136 VAL A O 1
ATOM 1027 N N . ASN A 1 137 ? -44.203 -32.261 26.992 1.00 77.44 137 ASN A N 1
ATOM 1028 C CA . ASN A 1 137 ? -44.695 -30.887 26.999 1.00 77.44 137 ASN A CA 1
ATOM 1029 C C . ASN A 1 137 ? -44.408 -30.222 28.356 1.00 77.44 137 ASN A C 1
ATOM 1031 O O . ASN A 1 137 ? -45.312 -29.950 29.145 1.00 77.44 137 ASN A O 1
ATOM 1035 N N . VAL A 1 138 ? -43.122 -30.032 28.644 1.00 68.31 138 VAL A N 1
ATOM 1036 C CA . VAL A 1 138 ? -42.609 -29.304 29.808 1.00 68.31 138 VAL A CA 1
ATOM 1037 C C . VAL A 1 138 ? -41.400 -28.457 29.390 1.00 68.31 138 VAL A C 1
ATOM 1039 O O . VAL A 1 138 ? -40.713 -28.805 28.426 1.00 68.31 138 VAL A O 1
ATOM 1042 N N . PRO A 1 139 ? -41.109 -27.358 30.102 1.00 63.72 139 PRO A N 1
ATOM 1043 C CA . PRO A 1 139 ? -39.917 -26.543 29.874 1.00 63.72 139 PRO A CA 1
ATOM 1044 C C . PRO A 1 139 ? -38.604 -27.345 29.940 1.00 63.72 139 PRO A C 1
ATOM 1046 O O . PRO A 1 139 ? -38.475 -28.262 30.748 1.00 63.72 139 PRO A O 1
ATOM 1049 N N . PHE A 1 140 ? -37.641 -26.947 29.093 1.00 71.56 140 PHE A N 1
ATOM 1050 C CA . PHE A 1 140 ? -36.306 -27.534 28.863 1.00 71.56 140 PHE A CA 1
ATOM 1051 C C . PHE A 1 140 ? -35.832 -28.565 29.908 1.00 71.56 140 PHE A C 1
ATOM 1053 O O . PHE A 1 140 ? -35.268 -28.210 30.945 1.00 71.56 140 PHE A O 1
ATOM 1060 N N . LEU A 1 141 ? -35.966 -29.855 29.580 1.00 82.31 141 LEU A N 1
ATOM 1061 C CA . LEU A 1 141 ? -35.248 -30.930 30.272 1.00 82.31 141 LEU A CA 1
ATOM 1062 C C . LEU A 1 141 ? -33.986 -31.292 29.475 1.00 82.31 141 LEU A C 1
ATOM 1064 O O . LEU A 1 141 ? -34.105 -31.565 28.274 1.00 82.31 141 LEU A O 1
ATOM 1068 N N . PRO A 1 142 ? -32.789 -31.337 30.087 1.00 77.75 142 PRO A N 1
ATOM 1069 C CA . PRO A 1 142 ? -31.550 -31.624 29.372 1.00 77.75 142 PRO A CA 1
ATOM 1070 C C . PRO A 1 142 ? -31.462 -33.101 28.926 1.00 77.75 142 PRO A C 1
ATOM 1072 O O . PRO A 1 142 ? -32.055 -33.981 29.560 1.00 77.75 142 PRO A O 1
ATOM 1075 N N . PRO A 1 143 ? -30.702 -33.422 27.861 1.00 78.62 143 PRO A N 1
ATOM 1076 C CA . PRO A 1 143 ? -30.513 -34.803 27.424 1.00 78.62 143 PRO A CA 1
ATOM 1077 C C . PRO A 1 143 ? -29.858 -35.663 28.511 1.00 78.62 143 PRO A C 1
ATOM 1079 O O . PRO A 1 143 ? -28.909 -35.246 29.174 1.00 78.62 143 PRO A O 1
ATOM 1082 N N . GLY A 1 144 ? -30.353 -36.886 28.682 1.00 78.00 144 GLY A N 1
ATOM 1083 C CA . GLY A 1 144 ? -29.929 -37.808 29.734 1.00 78.00 144 GLY A CA 1
ATOM 1084 C C . GLY A 1 144 ? -30.642 -37.628 31.078 1.00 78.00 144 GLY A C 1
ATOM 1085 O O . GLY A 1 144 ? -30.380 -38.422 31.979 1.00 78.00 144 GLY A O 1
ATOM 1086 N N . TYR A 1 145 ? -31.540 -36.648 31.218 1.00 84.38 145 TYR A N 1
ATOM 1087 C CA . TYR A 1 145 ? -32.370 -36.473 32.412 1.00 84.38 145 TYR A CA 1
ATOM 1088 C C . TYR A 1 145 ? -33.369 -37.626 32.593 1.00 84.38 145 TYR A C 1
ATOM 1090 O O . TYR A 1 145 ? -33.959 -38.083 31.614 1.00 84.38 145 TYR A O 1
ATOM 1098 N N . GLU A 1 146 ? -33.572 -38.084 33.829 1.00 86.81 146 GLU A N 1
ATOM 1099 C CA . GLU A 1 146 ? -34.478 -39.187 34.184 1.00 86.81 146 GLU A CA 1
ATOM 1100 C C . GLU A 1 146 ? -35.614 -38.665 35.075 1.00 86.81 146 GLU A C 1
ATOM 1102 O O . GLU A 1 146 ? -35.369 -37.920 36.023 1.00 86.81 146 GLU A O 1
ATOM 1107 N N . THR A 1 147 ? -36.863 -39.009 34.751 1.00 88.56 147 THR A N 1
ATOM 1108 C CA . THR A 1 147 ? -38.062 -38.521 35.459 1.00 88.56 147 THR A CA 1
ATOM 1109 C C . THR A 1 147 ? -39.282 -39.402 35.157 1.00 88.56 147 THR A C 1
ATOM 1111 O O . THR A 1 147 ? -39.220 -40.256 34.272 1.00 88.56 147 THR A O 1
ATOM 1114 N N . THR A 1 148 ? -40.400 -39.192 35.852 1.00 88.94 148 THR A N 1
ATOM 1115 C CA . THR A 1 148 ? -41.684 -39.851 35.559 1.00 88.94 148 THR A CA 1
ATOM 1116 C C . THR A 1 148 ? -42.611 -38.868 34.844 1.00 88.94 148 THR A C 1
ATOM 1118 O O . THR A 1 148 ? -42.848 -37.765 35.339 1.00 88.94 148 THR A O 1
ATOM 1121 N N . ILE A 1 149 ? -43.165 -39.263 33.696 1.00 89.44 149 ILE A N 1
ATOM 1122 C CA . ILE A 1 149 ? -44.191 -38.494 32.969 1.00 89.44 149 ILE A CA 1
ATOM 1123 C C . ILE A 1 149 ? -45.565 -39.146 33.071 1.00 89.44 149 ILE A C 1
ATOM 1125 O O . ILE A 1 149 ? -45.661 -40.358 33.233 1.00 89.44 149 ILE A O 1
ATOM 1129 N N . GLU A 1 150 ? -46.619 -38.354 32.912 1.00 89.25 150 GLU A N 1
ATOM 1130 C CA . GLU A 1 150 ? -47.998 -38.787 32.695 1.00 89.25 150 GLU A CA 1
ATOM 1131 C C . GLU A 1 150 ? -48.420 -38.460 31.253 1.00 89.25 150 GLU A C 1
ATOM 1133 O O . GLU A 1 150 ? -48.196 -37.348 30.769 1.00 89.25 150 GLU A O 1
ATOM 1138 N N . ILE A 1 151 ? -49.016 -39.424 30.547 1.00 89.81 151 ILE A N 1
ATOM 1139 C CA . ILE A 1 151 ? -49.475 -39.254 29.159 1.00 89.81 151 ILE A CA 1
ATOM 1140 C C . ILE A 1 151 ? -50.711 -38.353 29.103 1.00 89.81 151 ILE A C 1
ATOM 1142 O O . ILE A 1 151 ? -51.733 -38.647 29.724 1.00 89.81 151 ILE A O 1
ATOM 1146 N N . THR A 1 152 ? -50.641 -37.293 28.298 1.00 87.31 152 THR A N 1
ATOM 1147 C CA . THR A 1 152 ? -51.706 -36.298 28.103 1.00 87.31 152 THR A CA 1
ATOM 1148 C C . THR A 1 152 ? -52.432 -36.451 26.768 1.00 87.31 152 THR A C 1
ATOM 1150 O O . THR A 1 152 ? -53.640 -36.222 26.715 1.00 87.31 152 THR A O 1
ATOM 1153 N N . ASP A 1 153 ? -51.754 -36.929 25.720 1.00 83.25 153 ASP A N 1
ATOM 1154 C CA . ASP A 1 153 ? -52.385 -37.420 24.491 1.00 83.25 153 ASP A CA 1
ATOM 1155 C C . ASP A 1 153 ? -51.725 -38.723 24.022 1.00 83.25 153 ASP A C 1
ATOM 1157 O O . ASP A 1 153 ? -50.507 -38.864 24.016 1.00 83.25 153 ASP A O 1
ATOM 1161 N N . SER A 1 154 ? -52.562 -39.671 23.606 1.00 80.69 154 SER A N 1
ATOM 1162 C CA . SER A 1 154 ? -52.198 -40.990 23.062 1.00 80.69 154 SER A CA 1
ATOM 1163 C C . SER A 1 154 ? -52.733 -41.206 21.636 1.00 80.69 154 SER A C 1
ATOM 1165 O O . SER A 1 154 ? -52.613 -42.299 21.090 1.00 80.69 154 SER A O 1
ATOM 1167 N N . THR A 1 155 ? -53.338 -40.177 21.030 1.00 71.12 155 THR A N 1
ATOM 1168 C CA . THR A 1 155 ? -54.027 -40.249 19.730 1.00 71.12 155 THR A CA 1
ATOM 1169 C C . THR A 1 155 ? -53.307 -39.515 18.594 1.00 71.12 155 THR A C 1
ATOM 1171 O O . THR A 1 155 ? -53.523 -39.855 17.429 1.00 71.12 155 THR A O 1
ATOM 1174 N N . SER A 1 156 ? -52.426 -38.558 18.905 1.00 67.19 156 SER A N 1
ATOM 1175 C CA . SER A 1 156 ? -51.530 -37.913 17.936 1.00 67.19 156 SER A CA 1
ATOM 1176 C C . SER A 1 156 ? -50.452 -38.848 17.372 1.00 67.19 156 SER A C 1
ATOM 1178 O O . SER A 1 156 ? -50.003 -39.782 18.031 1.00 67.19 156 SER A O 1
ATOM 1180 N N . LEU A 1 157 ? -49.955 -38.518 16.170 1.00 65.31 157 LEU A N 1
ATOM 1181 C CA . LEU A 1 157 ? -48.844 -39.202 15.475 1.00 65.31 157 LEU A CA 1
ATOM 1182 C C . LEU A 1 157 ? -47.556 -39.321 16.317 1.00 65.31 157 LEU A C 1
ATOM 1184 O O . LEU A 1 157 ? -46.786 -40.259 16.146 1.00 65.31 157 LEU A O 1
ATOM 1188 N N . ILE A 1 158 ? -47.330 -38.375 17.227 1.00 74.31 158 ILE A N 1
ATOM 1189 C CA . ILE A 1 158 ? -46.365 -38.510 18.321 1.00 74.31 158 ILE A CA 1
ATOM 1190 C C . ILE A 1 158 ? -47.166 -38.213 19.592 1.00 74.31 158 ILE A C 1
ATOM 1192 O O . ILE A 1 158 ? -47.659 -37.082 19.698 1.00 74.31 158 ILE A O 1
ATOM 1196 N N . PRO A 1 159 ? -47.360 -39.192 20.493 1.00 80.94 159 PRO A N 1
ATOM 1197 C CA . PRO A 1 159 ? -48.014 -38.997 21.783 1.00 80.94 159 PRO A CA 1
ATOM 1198 C C . PRO A 1 159 ? -47.303 -37.966 22.659 1.00 80.94 159 PRO A C 1
ATOM 1200 O O . PRO A 1 159 ? -46.079 -37.819 22.588 1.00 80.94 159 PRO A O 1
ATOM 1203 N N . THR A 1 160 ? -48.067 -37.287 23.512 1.00 85.81 160 THR A N 1
ATOM 1204 C CA . THR A 1 160 ? -47.553 -36.257 24.422 1.00 85.81 160 THR A CA 1
ATOM 1205 C C . THR A 1 160 ? -47.715 -36.670 25.879 1.00 85.81 160 THR A C 1
ATOM 1207 O O . THR A 1 160 ? -48.686 -37.332 26.250 1.00 85.81 160 THR A O 1
ATOM 1210 N N . GLY A 1 161 ? -46.797 -36.225 26.731 1.00 87.94 161 GLY A N 1
ATOM 1211 C CA . GLY A 1 161 ? -46.915 -36.315 28.185 1.00 87.94 161 GLY A CA 1
ATOM 1212 C C . GLY A 1 161 ? -46.384 -35.070 28.886 1.00 87.94 161 GLY A C 1
ATOM 1213 O O . GLY A 1 161 ? -45.787 -34.200 28.257 1.00 87.94 161 GLY A O 1
ATOM 1214 N N . VAL A 1 162 ? -46.599 -34.983 30.194 1.00 88.56 162 VAL A N 1
ATOM 1215 C CA . VAL A 1 162 ? -46.035 -33.949 31.083 1.00 88.56 162 VAL A CA 1
ATOM 1216 C C . VAL A 1 162 ? -45.333 -34.627 32.255 1.00 88.56 162 VAL A C 1
ATOM 1218 O O . VAL A 1 162 ? -45.641 -35.777 32.548 1.00 88.56 162 VAL A O 1
ATOM 1221 N N . VAL A 1 163 ? -44.406 -33.960 32.945 1.00 88.31 163 VAL A N 1
ATOM 1222 C CA . VAL A 1 163 ? -43.841 -34.496 34.202 1.00 88.31 163 VAL A CA 1
ATOM 1223 C C . VAL A 1 163 ? -44.982 -34.713 35.200 1.00 88.31 163 VAL A C 1
ATOM 1225 O O . VAL A 1 163 ? -45.813 -33.825 35.392 1.00 88.31 163 VAL A O 1
ATOM 1228 N N . ALA A 1 164 ? -45.057 -35.916 35.772 1.00 87.75 164 ALA A N 1
ATOM 1229 C CA . ALA A 1 164 ? -46.219 -36.376 36.528 1.00 87.75 164 ALA A CA 1
ATOM 1230 C C . ALA A 1 164 ? -46.449 -35.546 37.803 1.00 87.75 164 ALA A C 1
ATOM 1232 O O . ALA A 1 164 ? -45.493 -35.135 38.465 1.00 87.75 164 ALA A O 1
ATOM 1233 N N . GLU A 1 165 ? -47.716 -35.362 38.195 1.00 84.31 165 GLU A N 1
ATOM 1234 C CA . GLU A 1 165 ? -48.103 -34.561 39.373 1.00 84.31 165 GLU A CA 1
ATOM 1235 C C . GLU A 1 165 ? -47.411 -35.045 40.664 1.00 84.31 165 GLU A C 1
ATOM 1237 O O . GLU A 1 165 ? -47.077 -34.236 41.525 1.00 84.31 165 GLU A O 1
ATOM 1242 N N . SER A 1 166 ? -47.086 -36.340 40.768 1.00 84.94 166 SER A N 1
ATOM 1243 C CA . SER A 1 166 ? -46.317 -36.901 41.887 1.00 84.94 166 SER A CA 1
ATOM 1244 C C . SER A 1 166 ? -44.887 -36.360 42.005 1.00 84.94 166 SER A C 1
ATOM 1246 O O . SER A 1 166 ? -44.397 -36.221 43.117 1.00 84.94 166 SER A O 1
ATOM 1248 N N . ILE A 1 167 ? -44.219 -36.044 40.890 1.00 86.50 167 ILE A N 1
ATOM 1249 C CA . ILE A 1 167 ? -42.868 -35.456 40.902 1.00 86.50 167 ILE A CA 1
ATOM 1250 C C . ILE A 1 167 ? -42.936 -33.984 41.322 1.00 86.50 167 ILE A C 1
ATOM 1252 O O . ILE A 1 167 ? -42.074 -33.505 42.050 1.00 86.50 167 ILE A O 1
ATOM 1256 N N . ILE A 1 168 ? -43.976 -33.267 40.888 1.00 84.94 168 ILE A N 1
ATOM 1257 C CA . ILE A 1 168 ? -44.167 -31.850 41.221 1.00 84.94 168 ILE A CA 1
ATOM 1258 C C . ILE A 1 168 ? -44.599 -31.684 42.689 1.00 84.94 168 ILE A C 1
ATOM 1260 O O . ILE A 1 168 ? -44.074 -30.818 43.385 1.00 84.94 168 ILE A O 1
ATOM 1264 N N . GLY A 1 169 ? -45.487 -32.553 43.183 1.00 79.62 169 GLY A N 1
ATOM 1265 C CA . GLY A 1 169 ? -45.999 -32.537 44.559 1.00 79.62 169 GLY A CA 1
ATOM 1266 C C . GLY A 1 169 ? -45.015 -33.008 45.641 1.00 79.62 169 GLY A C 1
ATOM 1267 O O . GLY A 1 169 ? -45.209 -32.672 46.809 1.00 79.62 169 GLY A O 1
ATOM 1268 N N . ASP A 1 170 ? -43.950 -33.728 45.273 1.00 81.75 170 ASP A N 1
ATOM 1269 C CA . ASP A 1 170 ? -42.798 -33.996 46.153 1.00 81.75 170 ASP A CA 1
ATOM 1270 C C . ASP A 1 170 ? -41.813 -32.797 46.213 1.00 81.75 170 ASP A C 1
ATOM 1272 O O . ASP A 1 170 ? -40.836 -32.825 46.965 1.00 81.75 170 ASP A O 1
ATOM 1276 N N . GLY A 1 171 ? -42.064 -31.730 45.442 1.00 81.88 171 GLY A N 1
ATOM 1277 C CA . GLY A 1 171 ? -41.195 -30.561 45.306 1.00 81.88 171 GLY A CA 1
ATOM 1278 C C . GLY A 1 171 ? -41.285 -29.490 46.410 1.00 81.88 171 GLY A C 1
ATOM 1279 O O . GLY A 1 171 ? -42.118 -29.543 47.324 1.00 81.88 171 GLY A O 1
ATOM 1280 N N . PRO A 1 172 ? -40.418 -28.458 46.337 1.00 86.94 172 PRO A N 1
ATOM 1281 C CA . PRO A 1 172 ? -40.430 -27.341 47.277 1.00 86.94 172 PRO A CA 1
ATOM 1282 C C . PRO A 1 172 ? -41.721 -26.520 47.142 1.00 86.94 172 PRO A C 1
ATOM 1284 O O . PRO A 1 172 ? -42.081 -26.050 46.067 1.00 86.94 172 PRO A O 1
ATOM 1287 N N . ASN A 1 173 ? -42.413 -26.327 48.267 1.00 86.62 173 ASN A N 1
ATOM 1288 C CA . ASN A 1 173 ? -43.727 -25.679 48.320 1.00 86.62 173 ASN A CA 1
ATOM 1289 C C . ASN A 1 173 ? -43.644 -24.185 47.941 1.00 86.62 173 ASN A C 1
ATOM 1291 O O . ASN A 1 173 ? -42.638 -23.527 48.214 1.00 86.62 173 ASN A O 1
ATOM 1295 N N . SER A 1 174 ? -44.738 -23.608 47.432 1.00 87.50 174 SER A N 1
ATOM 1296 C CA . SER A 1 174 ? -44.900 -22.151 47.264 1.00 87.50 174 SER A CA 1
ATOM 1297 C C . SER A 1 174 ? -44.424 -21.355 48.495 1.00 87.50 174 SER A C 1
ATOM 1299 O O . SER A 1 174 ? -44.872 -21.594 49.617 1.00 87.50 174 SER A O 1
ATOM 1301 N N . GLY A 1 175 ? -43.558 -20.365 48.275 1.00 82.25 175 GLY A N 1
ATOM 1302 C CA . GLY A 1 175 ? -42.903 -19.541 49.297 1.00 82.25 175 GLY A CA 1
ATOM 1303 C C . GLY A 1 175 ? -41.539 -20.062 49.769 1.00 82.25 175 GLY A C 1
ATOM 1304 O O . GLY A 1 175 ? -40.829 -19.329 50.457 1.00 82.25 175 GLY A O 1
ATOM 1305 N N . THR A 1 176 ? -41.143 -21.284 49.397 1.00 86.06 176 THR A N 1
ATOM 1306 C CA . THR A 1 176 ? -39.809 -21.833 49.707 1.00 86.06 176 THR A CA 1
ATOM 1307 C C . THR A 1 176 ? -38.734 -21.108 48.900 1.00 86.06 176 THR A C 1
ATOM 1309 O O . THR A 1 176 ? -38.907 -20.881 47.704 1.00 86.06 176 THR A O 1
ATOM 1312 N N . GLU A 1 177 ? -37.617 -20.773 49.540 1.00 85.25 177 GLU A N 1
ATOM 1313 C CA . GLU A 1 177 ? -36.421 -20.237 48.883 1.00 85.25 177 GLU A CA 1
ATOM 1314 C C . GLU A 1 177 ? -35.413 -21.363 48.615 1.00 85.25 177 GLU A C 1
ATOM 1316 O O . GLU A 1 177 ? -35.161 -22.197 49.488 1.00 85.25 177 GLU A O 1
ATOM 1321 N N . ILE A 1 178 ? -34.869 -21.399 47.398 1.00 86.06 178 ILE A N 1
ATOM 1322 C CA . ILE A 1 178 ? -33.952 -22.430 46.894 1.00 86.06 178 ILE A CA 1
ATOM 1323 C C . ILE A 1 178 ? -32.854 -21.795 46.025 1.00 86.06 178 ILE A C 1
ATOM 1325 O O . ILE A 1 178 ? -33.069 -20.767 45.383 1.00 86.06 178 ILE A O 1
ATOM 1329 N N . THR A 1 179 ? -31.687 -22.437 45.944 1.00 82.69 179 THR A N 1
ATOM 1330 C CA . THR A 1 179 ? -30.654 -22.097 44.949 1.00 82.69 179 THR A CA 1
ATOM 1331 C C . THR A 1 179 ? -30.748 -23.054 43.768 1.00 82.69 179 THR A C 1
ATOM 1333 O O . THR A 1 179 ? -30.849 -24.270 43.957 1.00 82.69 179 THR A O 1
ATOM 1336 N N . VAL A 1 180 ? -30.689 -22.514 42.551 1.00 85.75 180 VAL A N 1
ATOM 1337 C CA . VAL A 1 180 ? -30.742 -23.286 41.303 1.00 85.75 180 VAL A CA 1
ATOM 1338 C C . VAL A 1 180 ? -29.668 -22.827 40.319 1.00 85.75 180 VAL A C 1
ATOM 1340 O O . VAL A 1 180 ? -29.320 -21.650 40.274 1.00 85.75 180 VAL A O 1
ATOM 1343 N N . GLU A 1 181 ? -29.143 -23.759 39.527 1.00 84.69 181 GLU A N 1
ATOM 1344 C CA . GLU A 1 181 ? -28.202 -23.477 38.438 1.00 84.69 181 GLU A CA 1
ATOM 1345 C C . GLU A 1 181 ? -28.963 -23.420 37.110 1.00 84.69 181 GLU A C 1
ATOM 1347 O O . GLU A 1 181 ? -29.750 -24.320 36.808 1.00 84.69 181 GLU A O 1
ATOM 1352 N N . ILE A 1 182 ? -28.762 -22.363 36.321 1.00 84.75 182 ILE A N 1
ATOM 1353 C CA . ILE A 1 182 ? -29.472 -22.181 35.052 1.00 84.75 182 ILE A CA 1
ATOM 1354 C C . ILE A 1 182 ? -28.921 -23.158 34.011 1.00 84.75 182 ILE A C 1
ATOM 1356 O O . ILE A 1 182 ? -27.828 -22.970 33.478 1.00 84.75 182 ILE A O 1
ATOM 1360 N N . MET A 1 183 ? -29.701 -24.187 33.685 1.00 79.62 183 MET A N 1
ATOM 1361 C CA . MET A 1 183 ? -29.332 -25.236 32.727 1.00 79.62 183 MET A CA 1
ATOM 1362 C C . MET A 1 183 ? -29.725 -24.894 31.284 1.00 79.62 183 MET A C 1
ATOM 1364 O O . MET A 1 183 ? -29.144 -25.437 30.347 1.00 79.62 183 MET A O 1
ATOM 1368 N N . GLY A 1 184 ? -30.689 -23.991 31.087 1.00 76.25 184 GLY A N 1
ATOM 1369 C CA . GLY A 1 184 ? -31.140 -23.558 29.764 1.00 76.25 184 GLY A CA 1
ATOM 1370 C C . GLY A 1 184 ? -31.846 -22.204 29.790 1.00 76.25 184 GLY A C 1
ATOM 1371 O O . GLY A 1 184 ? -32.226 -21.704 30.849 1.00 76.25 184 GLY A O 1
ATOM 1372 N N . LYS A 1 185 ? -32.026 -21.591 28.615 1.00 75.38 185 LYS A N 1
ATOM 1373 C CA . LYS A 1 185 ? -32.727 -20.307 28.465 1.00 75.38 185 LYS A CA 1
ATOM 1374 C C . LYS A 1 185 ? -33.423 -20.201 27.106 1.00 75.38 185 LYS A C 1
ATOM 1376 O O . LYS A 1 185 ? -32.843 -20.577 26.088 1.00 75.38 185 LYS A O 1
ATOM 1381 N N . LYS A 1 186 ? -34.636 -19.646 27.088 1.00 70.19 186 LYS A N 1
ATOM 1382 C CA . LYS A 1 186 ? -35.385 -19.257 25.884 1.00 70.19 186 LYS A CA 1
ATOM 1383 C C . LYS A 1 186 ? -35.887 -17.828 26.059 1.00 70.19 186 LYS A C 1
ATOM 1385 O O . LYS A 1 186 ? -36.649 -17.551 26.979 1.00 70.19 186 LYS A O 1
ATOM 1390 N N . GLU A 1 187 ? -35.462 -16.929 25.173 1.00 73.81 187 GLU A N 1
ATOM 1391 C CA . GLU A 1 187 ? -35.792 -15.498 25.241 1.00 73.81 187 GLU A CA 1
ATOM 1392 C C . GLU A 1 187 ? -35.469 -14.910 26.634 1.00 73.81 187 GLU A C 1
ATOM 1394 O O . GLU A 1 187 ? -34.306 -14.903 27.046 1.00 73.81 187 GLU A O 1
ATOM 1399 N N . SER A 1 188 ? -36.477 -14.437 27.369 1.00 73.12 188 SER A N 1
ATOM 1400 C CA . SER A 1 188 ? -36.353 -13.921 28.736 1.00 73.12 188 SER A CA 1
ATOM 1401 C C . SER A 1 188 ? -36.547 -14.978 29.830 1.00 73.12 188 SER A C 1
ATOM 1403 O O . SER A 1 188 ? -36.358 -14.662 31.000 1.00 73.12 188 SER A O 1
ATOM 1405 N N . THR A 1 189 ? -36.932 -16.210 29.494 1.00 80.94 189 THR A N 1
ATOM 1406 C CA . THR A 1 189 ? -37.233 -17.274 30.465 1.00 80.94 189 THR A CA 1
ATOM 1407 C C . THR A 1 189 ? -36.038 -18.206 30.627 1.00 80.94 189 THR A C 1
ATOM 1409 O O . THR A 1 189 ? -35.534 -18.763 29.651 1.00 80.94 189 THR A O 1
ATOM 1412 N N . ALA A 1 190 ? -35.586 -18.389 31.865 1.00 84.38 190 ALA A N 1
ATOM 1413 C CA . ALA A 1 190 ? -34.543 -19.342 32.225 1.00 84.38 190 ALA A CA 1
ATOM 1414 C C . ALA A 1 190 ? -35.140 -20.633 32.811 1.00 84.38 190 ALA A C 1
ATOM 1416 O O . ALA A 1 190 ? -36.246 -20.633 33.358 1.00 84.38 190 ALA A O 1
ATOM 1417 N N . TYR A 1 191 ? -34.391 -21.728 32.691 1.00 87.44 191 TYR A N 1
ATOM 1418 C CA . TYR A 1 191 ? -34.792 -23.069 33.107 1.00 87.44 191 TYR A CA 1
ATOM 1419 C C . TYR A 1 191 ? -33.700 -23.721 33.952 1.00 87.44 191 TYR A C 1
ATOM 1421 O O . TYR A 1 191 ? -32.512 -23.635 33.628 1.00 87.44 191 TYR A O 1
ATOM 1429 N N . ALA A 1 192 ? -34.112 -24.392 35.021 1.00 88.81 192 ALA A N 1
ATOM 1430 C CA . ALA A 1 192 ? -33.242 -25.111 35.942 1.00 88.81 192 ALA A CA 1
ATOM 1431 C C . ALA A 1 192 ? -33.942 -26.374 36.468 1.00 88.81 192 ALA A C 1
ATOM 1433 O O . ALA A 1 192 ? -35.119 -26.602 36.193 1.00 88.81 192 ALA A O 1
ATOM 1434 N N . ILE A 1 193 ? -33.232 -27.190 37.245 1.00 88.31 193 ILE A N 1
ATOM 1435 C CA . ILE A 1 193 ? -33.789 -28.355 37.945 1.00 88.31 193 ILE A CA 1
ATOM 1436 C C . ILE A 1 193 ? -33.364 -28.290 39.414 1.00 88.31 193 ILE A C 1
ATOM 1438 O O . ILE A 1 193 ? -32.203 -28.005 39.712 1.00 88.31 193 ILE A O 1
ATOM 1442 N N . HIS A 1 194 ? -34.289 -28.585 40.327 1.00 88.50 194 HIS A N 1
ATOM 1443 C CA . HIS A 1 194 ? -34.031 -28.681 41.763 1.00 88.50 194 HIS A CA 1
ATOM 1444 C C . HIS A 1 194 ? -34.605 -29.995 42.304 1.00 88.50 194 HIS A C 1
ATOM 1446 O O . HIS A 1 194 ? -35.790 -30.255 42.147 1.00 88.50 194 HIS A O 1
ATOM 1452 N N . GLU A 1 195 ? -33.757 -30.850 42.883 1.00 85.56 195 GLU A N 1
ATOM 1453 C CA . GLU A 1 195 ? -34.127 -32.162 43.457 1.00 85.56 195 GLU A CA 1
ATOM 1454 C C . GLU A 1 195 ? -34.997 -33.073 42.551 1.00 85.56 195 GLU A C 1
ATOM 1456 O O . GLU A 1 195 ? -35.751 -33.915 43.026 1.00 85.56 195 GLU A O 1
ATOM 1461 N N . SER A 1 196 ? -34.806 -32.989 41.227 1.00 82.00 196 SER A N 1
ATOM 1462 C CA . SER A 1 196 ? -35.574 -33.686 40.164 1.00 82.00 196 SER A CA 1
ATOM 1463 C C . SER A 1 196 ? -36.927 -33.055 39.786 1.00 82.00 196 SER A C 1
ATOM 1465 O O . SER A 1 196 ? -37.691 -33.628 39.003 1.00 82.00 196 SER A O 1
ATOM 1467 N N . VAL A 1 197 ? -37.198 -31.839 40.263 1.00 87.81 197 VAL A N 1
ATOM 1468 C CA . VAL A 1 197 ? -38.342 -31.008 39.866 1.00 87.81 197 VAL A CA 1
ATOM 1469 C C . VAL A 1 197 ? -37.877 -29.933 38.869 1.00 87.81 197 VAL A C 1
ATOM 1471 O O . VAL A 1 197 ? -36.912 -29.218 39.164 1.00 87.81 197 VAL A O 1
ATOM 1474 N N . PRO A 1 198 ? -38.515 -29.783 37.691 1.00 89.38 198 PRO A N 1
ATOM 1475 C CA . PRO A 1 198 ? -38.180 -28.721 36.740 1.00 89.38 198 PRO A CA 1
ATOM 1476 C C . PRO A 1 198 ? -38.606 -27.343 37.263 1.00 89.38 198 PRO A C 1
ATOM 1478 O O . PRO A 1 198 ? -39.722 -27.188 37.761 1.00 89.38 198 PRO A O 1
ATOM 1481 N N . VAL A 1 199 ? -37.739 -26.341 37.117 1.00 89.81 199 VAL A N 1
ATOM 1482 C CA . VAL A 1 199 ? -37.914 -24.972 37.627 1.00 89.81 199 VAL A CA 1
ATOM 1483 C C . VAL A 1 199 ? -37.931 -23.968 36.473 1.00 89.81 199 VAL A C 1
ATOM 1485 O O . VAL A 1 199 ? -37.002 -23.919 35.664 1.00 89.81 199 VAL A O 1
ATOM 1488 N N . VAL A 1 200 ? -38.966 -23.128 36.430 1.00 89.69 200 VAL A N 1
ATOM 1489 C CA . VAL A 1 200 ? -39.150 -22.053 35.441 1.00 89.69 200 VAL A CA 1
ATOM 1490 C C . VAL A 1 200 ? -38.906 -20.697 36.081 1.00 89.69 200 VAL A C 1
ATOM 1492 O O . VAL A 1 200 ? -39.470 -20.399 37.131 1.00 89.69 200 VAL A O 1
ATOM 1495 N N . LEU A 1 201 ? -38.115 -19.857 35.414 1.00 87.94 201 LEU A N 1
ATOM 1496 C CA . LEU A 1 201 ? -37.774 -18.503 35.849 1.00 87.94 201 LEU A CA 1
ATOM 1497 C C . LEU A 1 201 ? -38.087 -17.488 34.736 1.00 87.94 201 LEU A C 1
ATOM 1499 O O . LEU A 1 201 ? -37.211 -17.180 33.918 1.00 87.94 201 LEU A O 1
ATOM 1503 N N . PRO A 1 202 ? -39.329 -16.972 34.664 1.00 84.06 202 PRO A N 1
ATOM 1504 C CA . PRO A 1 202 ? -39.698 -15.903 33.738 1.00 84.06 202 PRO A CA 1
ATOM 1505 C C . PRO A 1 202 ? -38.893 -14.620 33.996 1.00 84.06 202 PRO A C 1
ATOM 1507 O O . PRO A 1 202 ? -38.512 -14.335 35.128 1.00 84.06 202 PRO A O 1
ATOM 1510 N N . GLU A 1 203 ? -38.642 -13.847 32.938 1.00 79.69 203 GLU A N 1
ATOM 1511 C CA . GLU A 1 203 ? -37.924 -12.554 32.970 1.00 79.69 203 GLU A CA 1
ATOM 1512 C C . GLU A 1 203 ? -36.535 -12.579 33.656 1.00 79.69 203 GLU A C 1
ATOM 1514 O O . GLU A 1 203 ? -36.000 -11.553 34.080 1.00 79.69 203 GLU A O 1
ATOM 1519 N N . CYS A 1 204 ? -35.900 -13.750 33.728 1.00 75.19 204 CYS A N 1
ATOM 1520 C CA . CYS A 1 204 ? -34.616 -13.927 34.390 1.00 75.19 204 CYS A CA 1
ATOM 1521 C C . CYS A 1 204 ? -33.458 -13.346 33.560 1.00 75.19 204 CYS A C 1
ATOM 1523 O O . CYS A 1 204 ? -33.222 -13.738 32.413 1.00 75.19 204 CYS A O 1
ATOM 1525 N N . ALA A 1 205 ? -32.674 -12.445 34.155 1.00 66.25 205 ALA A N 1
ATOM 1526 C CA . ALA A 1 205 ? -31.499 -11.859 33.506 1.00 66.25 205 ALA A CA 1
ATOM 1527 C C . ALA A 1 205 ? -30.341 -12.864 33.322 1.00 66.25 205 ALA A C 1
ATOM 1529 O O . ALA A 1 205 ? -29.626 -12.774 32.326 1.00 66.25 205 ALA A O 1
ATOM 1530 N N . ALA A 1 206 ? -30.208 -13.838 34.231 1.00 69.19 206 ALA A N 1
ATOM 1531 C CA . ALA A 1 206 ? -29.086 -14.777 34.317 1.00 69.19 206 ALA A CA 1
ATOM 1532 C C . ALA A 1 206 ? -28.851 -15.614 33.042 1.00 69.19 206 ALA A C 1
ATOM 1534 O O . ALA A 1 206 ? -29.751 -15.820 32.220 1.00 69.19 206 ALA A O 1
ATOM 1535 N N . THR A 1 207 ? -27.624 -16.089 32.880 1.00 71.88 207 THR A N 1
ATOM 1536 C CA . THR A 1 207 ? -27.114 -16.870 31.748 1.00 71.88 207 THR A CA 1
ATOM 1537 C C . THR A 1 207 ? -26.916 -18.344 32.121 1.00 71.88 207 THR A C 1
ATOM 1539 O O . THR A 1 207 ? -27.030 -18.723 33.282 1.00 71.88 207 THR A O 1
ATOM 1542 N N . VAL A 1 208 ? -26.686 -19.211 31.130 1.00 73.56 208 VAL A N 1
ATOM 1543 C CA . VAL A 1 208 ? -26.531 -20.658 31.366 1.00 73.56 208 VAL A CA 1
ATOM 1544 C C . VAL A 1 208 ? -25.222 -20.930 32.113 1.00 73.56 208 VAL A C 1
ATOM 1546 O O . VAL A 1 208 ? -24.158 -20.514 31.659 1.00 73.56 208 VAL A O 1
ATOM 1549 N N . GLY A 1 209 ? -25.314 -21.640 33.239 1.00 69.94 209 GLY A N 1
ATOM 1550 C CA . GLY A 1 209 ? -24.225 -21.869 34.194 1.00 69.94 209 GLY A CA 1
ATOM 1551 C C . GLY A 1 209 ? -24.213 -20.917 35.399 1.00 69.94 209 GLY A C 1
ATOM 1552 O O . GLY A 1 209 ? -23.484 -21.178 36.353 1.00 69.94 209 GLY A O 1
ATOM 1553 N N . ASP A 1 210 ? -25.025 -19.852 35.408 1.00 70.19 210 ASP A N 1
ATOM 1554 C CA . ASP A 1 210 ? -25.173 -19.000 36.595 1.00 70.19 210 ASP A CA 1
ATOM 1555 C C . ASP A 1 210 ? -25.957 -19.727 37.700 1.00 70.19 210 ASP A C 1
ATOM 1557 O O . ASP A 1 210 ? -26.957 -20.401 37.435 1.00 70.19 210 ASP A O 1
ATOM 1561 N N . GLN A 1 211 ? -25.549 -19.535 38.958 1.00 76.81 211 GLN A N 1
ATOM 1562 C CA . GLN A 1 211 ? -26.313 -19.969 40.131 1.00 76.81 211 GLN A CA 1
ATOM 1563 C C . GLN A 1 211 ? -27.116 -18.798 40.705 1.00 76.81 211 GLN A C 1
ATOM 1565 O O . GLN A 1 211 ? -26.579 -17.715 40.943 1.00 76.81 211 GLN A O 1
ATOM 1570 N N . VAL A 1 212 ? -28.415 -19.017 40.916 1.00 75.00 212 VAL A N 1
ATOM 1571 C CA . VAL A 1 212 ? -29.400 -17.979 41.248 1.00 75.00 212 VAL A CA 1
ATOM 1572 C C . VAL A 1 212 ? -30.207 -18.401 42.477 1.00 75.00 212 VAL A C 1
ATOM 1574 O O . VAL A 1 212 ? -30.665 -19.541 42.566 1.00 75.00 212 VAL A O 1
ATOM 1577 N N . HIS A 1 213 ? -30.405 -17.474 43.418 1.00 81.12 213 HIS A N 1
ATOM 1578 C CA . HIS A 1 213 ? -31.295 -17.663 44.568 1.00 81.12 213 HIS A CA 1
ATOM 1579 C C . HIS A 1 213 ? -32.727 -17.259 44.190 1.00 81.12 213 HIS A C 1
ATOM 1581 O O . HIS A 1 213 ? -32.962 -16.143 43.713 1.00 81.12 213 HIS A O 1
ATOM 1587 N N . VAL A 1 214 ? -33.690 -18.164 44.358 1.00 85.94 214 VAL A N 1
ATOM 1588 C CA . VAL A 1 214 ? -35.052 -18.018 43.823 1.00 85.94 214 VAL A CA 1
ATOM 1589 C C . VAL A 1 214 ? -36.098 -18.448 44.848 1.00 85.94 214 VAL A C 1
ATOM 1591 O O . VAL A 1 214 ? -35.865 -19.352 45.647 1.00 85.94 214 VAL A O 1
ATOM 1594 N N . GLN A 1 215 ? -37.264 -17.808 44.826 1.00 87.88 215 GLN A N 1
ATOM 1595 C CA . GLN A 1 215 ? -38.420 -18.195 45.632 1.00 87.88 215 GLN A CA 1
ATOM 1596 C C . GLN A 1 215 ? -39.452 -18.883 44.740 1.00 87.88 215 GLN A C 1
ATOM 1598 O O . GLN A 1 215 ? -39.811 -18.359 43.686 1.00 87.88 215 GLN A O 1
ATOM 1603 N N . VAL A 1 216 ? -39.945 -20.048 45.161 1.00 90.25 216 VAL A N 1
ATOM 1604 C CA . VAL A 1 216 ? -41.020 -20.767 44.465 1.00 90.25 216 VAL A CA 1
ATOM 1605 C C . VAL A 1 216 ? -42.322 -19.979 44.605 1.00 90.25 216 VAL A C 1
ATOM 1607 O O . VAL A 1 216 ? -42.729 -19.643 45.716 1.00 90.25 216 VAL A O 1
ATOM 1610 N N . VAL A 1 217 ? -42.985 -19.692 43.486 1.00 90.12 217 VAL A N 1
ATOM 1611 C CA . VAL A 1 217 ? -44.202 -18.865 43.420 1.00 90.12 217 VAL A CA 1
ATOM 1612 C C . VAL A 1 217 ? -45.455 -19.722 43.268 1.00 90.12 217 VAL A C 1
ATOM 1614 O O . VAL A 1 217 ? -46.464 -19.456 43.918 1.00 90.12 217 VAL A O 1
ATOM 1617 N N . SER A 1 218 ? -45.402 -20.746 42.415 1.00 87.94 218 SER A N 1
ATOM 1618 C CA . SER A 1 218 ? -46.541 -21.624 42.138 1.00 87.94 218 SER A CA 1
ATOM 1619 C C . SER A 1 218 ? -46.114 -22.925 41.468 1.00 87.94 218 SER A C 1
ATOM 1621 O O . SER A 1 218 ? -45.170 -22.954 40.682 1.00 87.94 218 SER A O 1
ATOM 1623 N N . GLU A 1 219 ? -46.866 -23.988 41.723 1.00 87.69 219 GLU A N 1
ATOM 1624 C CA . GLU A 1 219 ? -46.853 -25.191 40.891 1.00 87.69 219 GLU A CA 1
ATOM 1625 C C . GLU A 1 219 ? -47.568 -24.895 39.559 1.00 87.69 219 GLU A C 1
ATOM 1627 O O . GLU A 1 219 ? -48.627 -24.261 39.533 1.00 87.69 219 GLU A O 1
ATOM 1632 N N . GLU A 1 220 ? -46.979 -25.332 38.448 1.00 83.31 220 GLU A N 1
ATOM 1633 C CA . GLU A 1 220 ? -47.529 -25.259 37.092 1.00 83.31 220 GLU A CA 1
ATOM 1634 C C . GLU A 1 220 ? -47.530 -26.675 36.472 1.00 83.31 220 GLU A C 1
ATOM 1636 O O . GLU A 1 220 ? -47.022 -27.636 37.055 1.00 83.31 220 GLU A O 1
ATOM 1641 N N . THR A 1 221 ? -48.148 -26.866 35.303 1.00 80.00 221 THR A N 1
ATOM 1642 C CA . THR A 1 221 ? -48.297 -28.209 34.715 1.00 80.00 221 THR A CA 1
ATOM 1643 C C . THR A 1 221 ? -46.942 -28.786 34.283 1.00 80.00 221 THR A C 1
ATOM 1645 O O . THR A 1 221 ? -46.411 -28.422 33.240 1.00 80.00 221 THR A O 1
ATOM 1648 N N . GLY A 1 222 ? -46.400 -29.710 35.083 1.00 82.19 222 GLY A N 1
ATOM 1649 C CA . GLY A 1 222 ? -45.125 -30.387 34.822 1.00 82.19 222 GLY A CA 1
ATOM 1650 C C . GLY A 1 222 ? -43.866 -29.606 35.229 1.00 82.19 222 GLY A C 1
ATOM 1651 O O . GLY A 1 222 ? -42.763 -30.013 34.866 1.00 82.19 222 GLY A O 1
ATOM 1652 N N . SER A 1 223 ? -43.997 -28.512 35.985 1.00 88.69 223 SER A N 1
ATOM 1653 C CA . SER A 1 223 ? -42.865 -27.738 36.520 1.00 88.69 223 SER A CA 1
ATOM 1654 C C . SER A 1 223 ? -43.295 -26.830 37.672 1.00 88.69 223 SER A C 1
ATOM 1656 O O . SER A 1 223 ? -44.458 -26.447 37.745 1.00 88.69 223 SER A O 1
ATOM 1658 N N . ILE A 1 224 ? -42.367 -26.389 38.519 1.00 90.69 224 ILE A N 1
ATOM 1659 C CA . ILE A 1 224 ? -42.615 -25.268 39.437 1.00 90.69 224 ILE A CA 1
ATOM 1660 C C . ILE A 1 224 ? -42.131 -23.953 38.825 1.00 90.69 224 ILE A C 1
ATOM 1662 O O . ILE A 1 224 ? -41.046 -23.877 38.247 1.00 90.69 224 ILE A O 1
ATOM 1666 N N . ARG A 1 225 ? -42.914 -22.889 38.985 1.00 90.50 225 ARG A N 1
ATOM 1667 C CA . ARG A 1 225 ? -42.483 -21.522 38.694 1.00 90.50 225 ARG A CA 1
ATOM 1668 C C . ARG A 1 225 ? -41.838 -20.914 39.929 1.00 90.50 225 ARG A C 1
ATOM 1670 O O . ARG A 1 225 ? -42.407 -20.940 41.022 1.00 90.50 225 ARG A O 1
ATOM 1677 N N . ALA A 1 226 ? -40.687 -20.292 39.726 1.00 90.69 226 ALA A N 1
ATOM 1678 C CA . ALA A 1 226 ? -39.994 -19.483 40.710 1.00 90.69 226 ALA A CA 1
ATOM 1679 C C . ALA A 1 226 ? -39.730 -18.070 40.164 1.00 90.69 226 ALA A C 1
ATOM 1681 O O . ALA A 1 226 ? -39.817 -17.818 38.961 1.00 90.69 226 ALA A O 1
ATOM 1682 N N . GLU A 1 227 ? -39.394 -17.147 41.057 1.00 86.12 227 GLU A N 1
ATOM 1683 C CA . GLU A 1 227 ? -38.936 -15.791 40.739 1.00 86.12 227 GLU A CA 1
ATOM 1684 C C . GLU A 1 227 ? -37.645 -15.496 41.517 1.00 86.12 227 GLU A C 1
ATOM 1686 O O . GLU A 1 227 ? -37.403 -16.071 42.580 1.00 86.12 227 GLU A O 1
ATOM 1691 N N . VAL A 1 228 ? -36.776 -14.630 40.982 1.00 77.69 228 VAL A N 1
ATOM 1692 C CA . VAL A 1 228 ? -35.484 -14.307 41.618 1.00 77.69 228 VAL A CA 1
ATOM 1693 C C . VAL A 1 228 ? -35.735 -13.653 42.975 1.00 77.69 228 VAL A C 1
ATOM 1695 O O . VAL A 1 228 ? -36.400 -12.619 43.043 1.00 77.69 228 VAL A O 1
ATOM 1698 N N . ALA A 1 229 ? -35.214 -14.250 44.046 1.00 68.62 229 ALA A N 1
ATOM 1699 C CA . ALA A 1 229 ? -35.511 -13.842 45.415 1.00 68.62 229 ALA A CA 1
ATOM 1700 C C . ALA A 1 229 ? -34.879 -12.484 45.771 1.00 68.62 229 ALA A C 1
ATOM 1702 O O . ALA A 1 229 ? -33.889 -12.048 45.177 1.00 68.62 229 ALA A O 1
ATOM 1703 N N . ALA A 1 230 ? -35.430 -11.820 46.789 1.00 57.59 230 ALA A N 1
ATOM 1704 C CA . ALA A 1 230 ? -34.735 -10.717 47.441 1.00 57.59 230 ALA A CA 1
ATOM 1705 C C . ALA A 1 230 ? -33.587 -11.274 48.300 1.00 57.59 230 ALA A C 1
ATOM 1707 O O . ALA A 1 230 ? -33.770 -12.227 49.051 1.00 57.59 230 ALA A O 1
ATOM 1708 N N . LEU A 1 231 ? -32.405 -10.668 48.200 1.00 53.88 231 LEU A N 1
ATOM 1709 C CA . LEU A 1 231 ? -31.230 -11.068 48.981 1.00 53.88 231 LEU A CA 1
ATOM 1710 C C . LEU A 1 231 ? -31.428 -10.764 50.473 1.00 53.88 231 LEU A C 1
ATOM 1712 O O . LEU A 1 231 ? -31.890 -9.670 50.817 1.00 53.88 231 LEU A O 1
ATOM 1716 N N . SER A 1 232 ? -30.998 -11.681 51.344 1.00 54.41 232 SER A N 1
ATOM 1717 C CA . SER A 1 232 ? -30.930 -11.481 52.798 1.00 54.41 232 SER A CA 1
ATOM 1718 C C . SER A 1 232 ? -30.050 -10.283 53.170 1.00 54.41 232 SER A C 1
ATOM 1720 O O . SER A 1 232 ? -29.008 -10.064 52.553 1.00 54.41 232 SER A O 1
ATOM 1722 N N . GLU A 1 233 ? -30.434 -9.519 54.202 1.00 56.72 233 GLU A N 1
ATOM 1723 C CA . GLU A 1 233 ? -29.715 -8.292 54.598 1.00 56.72 233 GLU A CA 1
ATOM 1724 C C . GLU A 1 233 ? -28.223 -8.535 54.896 1.00 56.72 233 GLU A C 1
ATOM 1726 O O . GLU A 1 233 ? -27.392 -7.716 54.513 1.00 56.72 233 GLU A O 1
ATOM 1731 N N . ASP A 1 234 ? -27.878 -9.691 55.476 1.00 55.12 234 ASP A N 1
ATOM 1732 C CA . ASP A 1 234 ? -26.504 -10.093 55.823 1.00 55.12 234 ASP A CA 1
ATOM 1733 C C . ASP A 1 234 ? -25.607 -10.461 54.614 1.00 55.12 234 ASP A C 1
ATOM 1735 O O . ASP A 1 234 ? -24.457 -10.857 54.803 1.00 55.12 234 ASP A O 1
ATOM 1739 N N . SER A 1 235 ? -26.111 -10.408 53.374 1.00 54.03 235 SER A N 1
ATOM 1740 C CA . SER A 1 235 ? -25.383 -10.872 52.170 1.00 54.03 235 SER A CA 1
ATOM 1741 C C . SER A 1 235 ? -25.534 -9.950 50.956 1.00 54.03 235 SER A C 1
ATOM 1743 O O . SER A 1 235 ? -25.308 -10.360 49.821 1.00 54.03 235 SER A O 1
ATOM 1745 N N . ARG A 1 236 ? -25.935 -8.694 51.176 1.00 64.00 236 ARG A N 1
ATOM 1746 C CA . ARG A 1 236 ? -26.040 -7.673 50.125 1.00 64.00 236 ARG A CA 1
ATOM 1747 C C . ARG A 1 236 ? -24.788 -6.808 50.110 1.00 64.00 236 ARG A C 1
ATOM 1749 O O . ARG A 1 236 ? -24.426 -6.262 51.149 1.00 64.00 236 ARG A O 1
ATOM 1756 N N . LEU A 1 237 ? -24.227 -6.581 48.921 1.00 69.69 237 LEU A N 1
ATOM 1757 C CA . LEU A 1 237 ? -23.306 -5.465 48.701 1.00 69.69 237 LEU A CA 1
ATOM 1758 C C . LEU A 1 237 ? -23.994 -4.152 49.116 1.00 69.69 237 LEU A C 1
ATOM 1760 O O . LEU A 1 237 ? -25.126 -3.864 48.704 1.00 69.69 237 LEU A O 1
ATOM 1764 N N . ALA A 1 238 ? -23.324 -3.370 49.952 1.00 73.88 238 ALA A N 1
ATOM 1765 C CA . ALA A 1 238 ? -23.806 -2.103 50.470 1.00 73.88 238 ALA A CA 1
ATOM 1766 C C . ALA A 1 238 ? -23.460 -0.943 49.527 1.00 73.88 238 ALA A C 1
ATOM 1768 O O . ALA A 1 238 ? -22.547 -1.004 48.707 1.00 73.88 238 ALA A O 1
ATOM 1769 N N . ARG A 1 239 ? -24.195 0.167 49.654 1.00 79.75 239 ARG A N 1
ATOM 1770 C CA . ARG A 1 239 ? -23.931 1.378 48.871 1.00 79.75 239 ARG A CA 1
ATOM 1771 C C . ARG A 1 239 ? -22.581 1.984 49.265 1.00 79.75 239 ARG A C 1
ATOM 1773 O O . ARG A 1 239 ? -22.434 2.442 50.398 1.00 79.75 239 ARG A O 1
ATOM 1780 N N . GLY A 1 240 ? -21.658 2.058 48.310 1.00 75.88 240 GLY A N 1
ATOM 1781 C CA . GLY A 1 240 ? -20.272 2.476 48.518 1.00 75.88 240 GLY A CA 1
ATOM 1782 C C . GLY A 1 240 ? -19.264 1.329 48.636 1.00 75.88 240 GLY A C 1
ATOM 1783 O O . GLY A 1 240 ? -18.083 1.618 48.796 1.00 75.88 240 GLY A O 1
ATOM 1784 N N . ASP A 1 241 ? -19.690 0.065 48.536 1.00 79.19 241 ASP A N 1
ATOM 1785 C CA . ASP A 1 241 ? -18.760 -1.059 48.395 1.00 79.19 241 ASP A CA 1
ATOM 1786 C C . ASP A 1 241 ? -18.098 -1.031 47.007 1.00 79.19 241 ASP A C 1
ATOM 1788 O O . ASP A 1 241 ? -18.753 -0.724 46.005 1.00 79.19 241 ASP A O 1
ATOM 1792 N N . SER A 1 242 ? -16.808 -1.374 46.955 1.00 76.69 242 SER A N 1
ATOM 1793 C CA . SER A 1 242 ? -15.999 -1.422 45.730 1.00 76.69 242 SER A CA 1
ATOM 1794 C C . SER A 1 242 ? -15.483 -2.835 45.469 1.00 76.69 242 SER A C 1
ATOM 1796 O O . SER A 1 242 ? -15.050 -3.520 46.397 1.00 76.69 242 SER A O 1
ATOM 1798 N N . PHE A 1 243 ? -15.504 -3.263 44.209 1.00 76.12 243 PHE A N 1
ATOM 1799 C CA . PHE A 1 243 ? -15.062 -4.591 43.772 1.00 76.12 243 PHE A CA 1
ATOM 1800 C C . PHE A 1 243 ? -14.607 -4.557 42.306 1.00 76.12 243 PHE A C 1
ATOM 1802 O O . PHE A 1 243 ? -14.949 -3.645 41.558 1.00 76.12 243 PHE A O 1
ATOM 1809 N N . GLU A 1 244 ? -13.838 -5.559 41.886 1.00 73.81 244 GLU A N 1
ATOM 1810 C CA . GLU A 1 244 ? -13.315 -5.672 40.521 1.00 73.81 244 GLU A CA 1
ATOM 1811 C C . GLU A 1 244 ? -13.998 -6.803 39.756 1.00 73.81 244 GLU A C 1
ATOM 1813 O O . GLU A 1 244 ? -14.336 -7.845 40.324 1.00 73.81 244 GLU A O 1
ATOM 1818 N N . VAL A 1 245 ? -14.158 -6.629 38.443 1.00 72.56 245 VAL A N 1
ATOM 1819 C CA . VAL A 1 245 ? -14.716 -7.658 37.559 1.00 72.56 245 VAL A CA 1
ATOM 1820 C C . VAL A 1 245 ? -13.852 -7.825 36.313 1.00 72.56 245 VAL A C 1
ATOM 1822 O O . VAL A 1 245 ? -13.456 -6.849 35.683 1.00 72.56 245 VAL A O 1
ATOM 1825 N N . LYS A 1 246 ? -13.598 -9.081 35.923 1.00 68.69 246 LYS A N 1
ATOM 1826 C CA . LYS A 1 246 ? -12.944 -9.438 34.653 1.00 68.69 246 LYS A CA 1
ATOM 1827 C C . LYS A 1 246 ? -13.994 -9.598 33.558 1.00 68.69 246 LYS A C 1
ATOM 1829 O O . LYS A 1 246 ? -14.425 -10.715 33.271 1.00 68.69 246 LYS A O 1
ATOM 1834 N N . HIS A 1 247 ? -14.456 -8.482 33.005 1.00 67.69 247 HIS A N 1
ATOM 1835 C CA . HIS A 1 247 ? -15.485 -8.475 31.968 1.00 67.69 247 HIS A CA 1
ATOM 1836 C C . HIS A 1 247 ? -15.304 -7.290 31.022 1.00 67.69 247 HIS A C 1
ATOM 1838 O O . HIS A 1 247 ? -15.110 -6.158 31.461 1.00 67.69 247 HIS A O 1
ATOM 1844 N N . ASP A 1 248 ? -15.418 -7.553 29.723 1.00 65.38 248 ASP A N 1
ATOM 1845 C CA . ASP A 1 248 ? -15.342 -6.515 28.701 1.00 65.38 248 ASP A CA 1
ATOM 1846 C C . ASP A 1 248 ? -16.651 -5.714 28.684 1.00 65.38 248 ASP A C 1
ATOM 1848 O O . ASP A 1 248 ? -17.729 -6.232 28.381 1.00 65.38 248 ASP A O 1
ATOM 1852 N N . MET A 1 249 ? -16.561 -4.435 29.037 1.00 68.81 249 MET A N 1
ATOM 1853 C CA . MET A 1 249 ? -17.703 -3.541 29.179 1.00 68.81 249 MET A CA 1
ATOM 1854 C C . MET A 1 249 ? -18.039 -2.875 27.836 1.00 68.81 249 MET A C 1
ATOM 1856 O O . MET A 1 249 ? -17.181 -2.195 27.263 1.00 68.81 249 MET A O 1
ATOM 1860 N N . PRO A 1 250 ? -19.276 -3.022 27.322 1.00 60.44 250 PRO A N 1
ATOM 1861 C CA . PRO A 1 250 ? -19.696 -2.388 26.077 1.00 60.44 250 PRO A CA 1
ATOM 1862 C C . PRO A 1 250 ? -19.873 -0.869 26.253 1.00 60.44 250 PRO A C 1
ATOM 1864 O O . PRO A 1 250 ? -20.155 -0.413 27.360 1.00 60.44 250 PRO A O 1
ATOM 1867 N N . PRO A 1 251 ? -19.790 -0.077 25.170 1.00 60.19 251 PRO A N 1
ATOM 1868 C CA . PRO A 1 251 ? -20.061 1.354 25.226 1.00 60.19 251 PRO A CA 1
ATOM 1869 C C . PRO A 1 251 ? -21.568 1.647 25.320 1.00 60.19 251 PRO A C 1
ATOM 1871 O O . PRO A 1 251 ? -22.365 1.045 24.597 1.00 60.19 251 PRO A O 1
ATOM 1874 N N . ALA A 1 252 ? -21.911 2.640 26.144 1.00 54.81 252 ALA A N 1
ATOM 1875 C CA . ALA A 1 252 ? -23.149 3.429 26.168 1.00 54.81 252 ALA A CA 1
ATOM 1876 C C . ALA A 1 252 ? -24.507 2.698 26.326 1.00 54.81 252 ALA A C 1
ATOM 1878 O O . ALA A 1 252 ? -24.934 1.887 25.505 1.00 54.81 252 ALA A O 1
ATOM 1879 N N . ASN A 1 253 ? -25.279 3.120 27.338 1.00 45.72 253 ASN A N 1
ATOM 1880 C CA . ASN A 1 253 ? -26.713 2.843 27.578 1.00 45.72 253 ASN A CA 1
ATOM 1881 C C . ASN A 1 253 ? -27.184 1.375 27.669 1.00 45.72 253 ASN A C 1
ATOM 1883 O O . ASN A 1 253 ? -28.299 1.131 28.139 1.00 45.72 253 ASN A O 1
ATOM 1887 N N . LYS A 1 254 ? -26.370 0.382 27.307 1.00 47.94 254 LYS A N 1
ATOM 1888 C CA . LYS A 1 254 ? -26.622 -1.024 27.634 1.00 47.94 254 LYS A CA 1
ATOM 1889 C C . LYS A 1 254 ? -26.223 -1.280 29.079 1.00 47.94 254 LYS A C 1
ATOM 1891 O O . LYS A 1 254 ? -25.062 -1.174 29.438 1.00 47.94 254 LYS A O 1
ATOM 1896 N N . LYS A 1 255 ? -27.199 -1.630 29.909 1.00 55.25 255 LYS A N 1
ATOM 1897 C CA . LYS A 1 255 ? -26.969 -2.027 31.298 1.00 55.25 255 LYS A CA 1
ATOM 1898 C C . LYS A 1 255 ? -26.426 -3.454 31.326 1.00 55.25 255 LYS A C 1
ATOM 1900 O O . LYS A 1 255 ? -27.167 -4.380 30.999 1.00 55.25 255 LYS A O 1
ATOM 1905 N N . THR A 1 256 ? -25.158 -3.629 31.686 1.00 62.06 256 THR A N 1
ATOM 1906 C CA . THR A 1 256 ? -24.548 -4.960 31.807 1.00 62.06 256 THR A CA 1
ATOM 1907 C C . THR A 1 256 ? -25.061 -5.607 33.088 1.00 62.06 256 THR A C 1
ATOM 1909 O O . THR A 1 256 ? -24.745 -5.144 34.180 1.00 62.06 256 THR A O 1
ATOM 1912 N N . ALA A 1 257 ? -25.885 -6.646 32.968 1.00 64.38 257 ALA A N 1
ATOM 1913 C CA . ALA A 1 257 ? -26.322 -7.446 34.107 1.00 64.38 257 ALA A CA 1
ATOM 1914 C C . ALA A 1 257 ? -25.366 -8.630 34.287 1.00 64.38 257 ALA A C 1
ATOM 1916 O O . ALA A 1 257 ? -25.257 -9.465 33.391 1.00 64.38 257 ALA A O 1
ATOM 1917 N N . LEU A 1 258 ? -24.694 -8.693 35.435 1.00 67.12 258 LEU A N 1
ATOM 1918 C CA . LEU A 1 258 ? -23.845 -9.809 35.854 1.00 67.12 258 LEU A CA 1
ATOM 1919 C C . LEU A 1 258 ? -24.418 -10.453 37.118 1.00 67.12 258 LEU A C 1
ATOM 1921 O O . LEU A 1 258 ? -25.123 -9.797 37.886 1.00 67.12 258 LEU A O 1
ATOM 1925 N N . ILE A 1 259 ? -24.086 -11.720 37.360 1.00 65.56 259 ILE A N 1
ATOM 1926 C CA . ILE A 1 259 ? -24.331 -12.379 38.644 1.00 65.56 259 ILE A CA 1
ATOM 1927 C C . ILE A 1 259 ? -23.022 -12.370 39.439 1.00 65.56 259 ILE A C 1
ATOM 1929 O O . ILE A 1 259 ? -22.013 -12.907 38.989 1.00 65.56 259 ILE A O 1
ATOM 1933 N N . ILE A 1 260 ? -23.023 -11.737 40.613 1.00 63.62 260 ILE A N 1
ATOM 1934 C CA . ILE A 1 260 ? -21.855 -11.630 41.502 1.00 63.62 260 ILE A CA 1
ATOM 1935 C C . ILE A 1 260 ? -22.283 -12.128 42.879 1.00 63.62 260 ILE A C 1
ATOM 1937 O O . ILE A 1 260 ? -23.243 -11.618 43.446 1.00 63.62 260 ILE A O 1
ATOM 1941 N N . GLU A 1 261 ? -21.631 -13.181 43.380 1.00 59.34 261 GLU A N 1
ATOM 1942 C CA . GLU A 1 261 ? -22.024 -13.887 44.616 1.00 59.34 261 GLU A CA 1
ATOM 1943 C C . GLU A 1 261 ? -23.528 -14.261 44.650 1.00 59.34 261 GLU A C 1
ATOM 1945 O O . GLU A 1 261 ? -24.216 -14.099 45.654 1.00 59.34 261 GLU A O 1
ATOM 1950 N N . GLY A 1 262 ? -24.071 -14.718 43.511 1.00 54.97 262 GLY A N 1
ATOM 1951 C CA . GLY A 1 262 ? -25.496 -15.054 43.344 1.00 54.97 262 GLY A CA 1
ATOM 1952 C C . GLY A 1 262 ? -26.443 -13.848 43.221 1.00 54.97 262 GLY A C 1
ATOM 1953 O O . GLY A 1 262 ? -27.641 -14.023 42.999 1.00 54.97 262 GLY A O 1
ATOM 1954 N N . SER A 1 263 ? -25.920 -12.624 43.328 1.00 61.06 263 SER A N 1
ATOM 1955 C CA . SER A 1 263 ? -26.676 -11.370 43.275 1.00 61.06 263 SER A CA 1
ATOM 1956 C C . SER A 1 263 ? -26.713 -10.785 41.859 1.00 61.06 263 SER A C 1
ATOM 1958 O O . SER A 1 263 ? -25.650 -10.616 41.259 1.00 61.06 263 SER A O 1
ATOM 1960 N N . PRO A 1 264 ? -27.882 -10.375 41.329 1.00 66.56 264 PRO A N 1
ATOM 1961 C CA . PRO A 1 264 ? -27.942 -9.573 40.112 1.00 66.56 264 PRO A CA 1
ATOM 1962 C C . PRO A 1 264 ? -27.322 -8.189 40.342 1.00 66.56 264 PRO A C 1
ATOM 1964 O O . PRO A 1 264 ? -27.885 -7.354 41.057 1.00 66.56 264 PRO A O 1
ATOM 1967 N N . VAL A 1 265 ? -26.171 -7.936 39.723 1.00 74.69 265 VAL A N 1
ATOM 1968 C CA . VAL A 1 265 ? -25.495 -6.635 39.700 1.00 74.69 265 VAL A CA 1
ATOM 1969 C C . VAL A 1 265 ? -25.680 -6.021 38.320 1.00 74.69 265 VAL A C 1
ATOM 1971 O O . VAL A 1 265 ? -25.241 -6.557 37.305 1.00 74.69 265 VAL A O 1
ATOM 1974 N N . LEU A 1 266 ? -26.362 -4.884 38.288 1.00 73.56 266 LEU A N 1
ATOM 1975 C CA . LEU A 1 266 ? -26.666 -4.127 37.089 1.00 73.56 266 LEU A CA 1
ATOM 1976 C C . LEU A 1 266 ? -25.695 -2.952 36.990 1.00 73.56 266 LEU A C 1
ATOM 1978 O O . LEU A 1 266 ? -25.750 -2.021 37.790 1.00 73.56 266 LEU A O 1
ATOM 1982 N N . ILE A 1 267 ? -24.803 -3.001 36.008 1.00 75.25 267 ILE A N 1
ATOM 1983 C CA . ILE A 1 267 ? -23.724 -2.030 35.856 1.00 75.25 267 ILE A CA 1
ATOM 1984 C C . ILE A 1 267 ? -24.142 -0.953 34.848 1.00 75.25 267 ILE A C 1
ATOM 1986 O O . ILE A 1 267 ? -24.571 -1.271 33.731 1.00 75.25 267 ILE A O 1
ATOM 1990 N N . THR A 1 268 ? -24.016 0.324 35.219 1.00 70.12 268 THR A N 1
ATOM 1991 C CA . THR A 1 268 ? -24.076 1.432 34.254 1.00 70.12 268 THR A CA 1
ATOM 1992 C C . THR A 1 268 ? -22.849 1.342 33.353 1.00 70.12 268 THR A C 1
ATOM 1994 O O . THR A 1 268 ? -21.719 1.475 33.819 1.00 70.12 268 THR A O 1
ATOM 1997 N N . ALA A 1 269 ? -23.062 1.084 32.062 1.00 63.41 269 ALA A N 1
ATOM 1998 C CA . ALA A 1 269 ? -21.963 0.998 31.113 1.00 63.41 269 ALA A CA 1
ATOM 1999 C C . ALA A 1 269 ? -21.255 2.356 30.929 1.00 63.41 269 ALA A C 1
ATOM 2001 O O . ALA A 1 269 ? -21.936 3.384 30.831 1.00 63.41 269 ALA A O 1
ATOM 2002 N N . PRO A 1 270 ? -19.914 2.359 30.825 1.00 64.69 270 PRO A N 1
ATOM 2003 C CA . PRO A 1 270 ? -19.128 3.548 30.507 1.00 64.69 270 PRO A CA 1
ATOM 2004 C C . PRO A 1 270 ? -19.486 4.121 29.126 1.00 64.69 270 PRO A C 1
ATOM 2006 O O . PRO A 1 270 ? -20.079 3.454 28.271 1.00 64.69 270 PRO A O 1
ATOM 2009 N N . ALA A 1 271 ? -19.088 5.371 28.876 1.00 58.16 271 ALA A N 1
ATOM 2010 C CA . ALA A 1 271 ? -19.317 6.034 27.589 1.00 58.16 271 ALA A CA 1
ATOM 2011 C C . ALA A 1 271 ? -18.595 5.341 26.412 1.00 58.16 271 ALA A C 1
ATOM 2013 O O . ALA A 1 271 ? -19.032 5.449 25.268 1.00 58.16 271 ALA A O 1
ATOM 2014 N N . LEU A 1 272 ? -17.501 4.627 26.696 1.00 61.22 272 LEU A N 1
ATOM 2015 C CA . LEU A 1 272 ? -16.589 3.998 25.737 1.00 61.22 272 LEU A CA 1
ATOM 2016 C C . LEU A 1 272 ? -16.216 2.580 26.213 1.00 61.22 272 LEU A C 1
ATOM 2018 O O . LEU A 1 272 ? -16.322 2.315 27.410 1.00 61.22 272 LEU A O 1
ATOM 2022 N N . PRO A 1 273 ? -15.790 1.656 25.328 1.00 63.06 273 PRO A N 1
ATOM 2023 C CA . PRO A 1 273 ? -15.561 0.268 25.720 1.00 63.06 273 PRO A CA 1
ATOM 2024 C C . PRO A 1 273 ? -14.342 0.124 26.638 1.00 63.06 273 PRO A C 1
ATOM 2026 O O . PRO A 1 273 ? -13.296 0.726 26.388 1.00 63.06 273 PRO A O 1
ATOM 2029 N N . ILE A 1 274 ? -14.448 -0.733 27.655 1.00 66.00 274 ILE A N 1
ATOM 2030 C CA . ILE A 1 274 ? -13.327 -1.103 28.535 1.00 66.00 274 ILE A CA 1
ATOM 2031 C C . ILE A 1 274 ? -13.096 -2.608 28.409 1.00 66.00 274 ILE A C 1
ATOM 2033 O O . ILE A 1 274 ? -14.050 -3.378 28.413 1.00 66.00 274 ILE A O 1
ATOM 2037 N N . HIS A 1 275 ? -11.833 -3.027 28.327 1.00 62.88 275 HIS A N 1
ATOM 2038 C CA . HIS A 1 275 ? -11.443 -4.436 28.270 1.00 62.88 275 HIS A CA 1
ATOM 2039 C C . HIS A 1 275 ? -10.508 -4.772 29.436 1.00 62.88 275 HIS A C 1
ATOM 2041 O O . HIS A 1 275 ? -9.551 -4.025 29.664 1.00 62.88 275 HIS A O 1
ATOM 2047 N N . GLY A 1 276 ? -10.739 -5.903 30.111 1.00 65.38 276 GLY A N 1
ATOM 2048 C CA . GLY A 1 276 ? -9.892 -6.406 31.203 1.00 65.38 276 GLY A CA 1
ATOM 2049 C C . GLY A 1 276 ? -10.538 -6.393 32.595 1.00 65.38 276 GLY A C 1
ATOM 2050 O O . GLY A 1 276 ? -11.699 -6.762 32.760 1.00 65.38 276 GLY A O 1
ATOM 2051 N N . GLU A 1 277 ? -9.744 -6.043 33.608 1.00 68.50 277 GLU A N 1
ATOM 2052 C CA . GLU A 1 277 ? -10.188 -5.829 34.992 1.00 68.50 277 GLU A CA 1
ATOM 2053 C C . GLU A 1 277 ? -10.786 -4.422 35.115 1.00 68.50 277 GLU A C 1
ATOM 2055 O O . GLU A 1 277 ? -10.128 -3.442 34.769 1.00 68.50 277 GLU A O 1
ATOM 2060 N N . VAL A 1 278 ? -12.037 -4.322 35.571 1.00 72.81 278 VAL A N 1
ATOM 2061 C CA . VAL A 1 278 ? -12.759 -3.049 35.717 1.00 72.81 278 VAL A CA 1
ATOM 2062 C C . VAL A 1 278 ? -13.134 -2.836 37.190 1.00 72.81 278 VAL A C 1
ATOM 2064 O O . VAL A 1 278 ? -13.842 -3.685 37.743 1.00 72.81 278 VAL A O 1
ATOM 2067 N N . PRO A 1 279 ? -12.701 -1.732 37.831 1.00 75.44 279 PRO A N 1
ATOM 2068 C CA . PRO A 1 279 ? -13.134 -1.363 39.174 1.00 75.44 279 PRO A CA 1
ATOM 2069 C C . PRO A 1 279 ? -14.558 -0.796 39.137 1.00 75.44 279 PRO A C 1
ATOM 2071 O O . PRO A 1 279 ? -14.874 0.088 38.335 1.00 75.44 279 PRO A O 1
ATOM 2074 N N . LEU A 1 280 ? -15.417 -1.301 40.018 1.00 79.00 280 LEU A N 1
ATOM 2075 C CA . LEU A 1 280 ? -16.823 -0.924 40.135 1.00 79.00 280 LEU A CA 1
ATOM 2076 C C . LEU A 1 280 ? -17.149 -0.485 41.567 1.00 79.00 280 LEU A C 1
ATOM 2078 O O . LEU A 1 280 ? -16.607 -1.029 42.531 1.00 79.00 280 LEU A O 1
ATOM 2082 N N . VAL A 1 281 ? -18.081 0.459 41.708 1.00 81.75 281 VAL A N 1
ATOM 2083 C CA . VAL A 1 281 ? -18.605 0.936 42.999 1.00 81.75 281 VAL A CA 1
ATOM 2084 C C . VAL A 1 281 ? -20.132 0.865 43.034 1.00 81.75 281 VAL A C 1
ATOM 2086 O O . VAL A 1 281 ? -20.808 1.223 42.068 1.00 81.75 281 VAL A O 1
ATOM 2089 N N . VAL A 1 282 ? -20.705 0.407 44.149 1.00 82.62 282 VAL A N 1
ATOM 2090 C CA . VAL A 1 282 ? -22.164 0.283 44.315 1.00 82.62 282 VAL A CA 1
ATOM 2091 C C . VAL A 1 282 ? -22.819 1.642 44.558 1.00 82.62 282 VAL A C 1
ATOM 2093 O O . VAL A 1 282 ? -22.603 2.279 45.593 1.00 82.62 282 VAL A O 1
ATOM 2096 N N . THR A 1 283 ? -23.703 2.058 43.652 1.00 80.81 283 THR A N 1
ATOM 2097 C CA . THR A 1 283 ? -24.372 3.367 43.694 1.00 80.81 283 THR A CA 1
ATOM 2098 C C . THR A 1 283 ? -25.816 3.318 44.198 1.00 80.81 283 THR A C 1
ATOM 2100 O O . THR A 1 283 ? -26.267 4.311 44.778 1.00 80.81 283 THR A O 1
ATOM 2103 N N . ASP A 1 284 ? -26.523 2.190 44.065 1.00 77.50 284 ASP A N 1
ATOM 2104 C CA . ASP A 1 284 ? -27.886 1.955 44.583 1.00 77.50 284 ASP A CA 1
ATOM 2105 C C . ASP A 1 284 ? -28.122 0.455 44.871 1.00 77.50 284 ASP A C 1
ATOM 2107 O O . ASP A 1 284 ? -27.478 -0.404 44.272 1.00 77.50 284 ASP A O 1
ATOM 2111 N N . VAL A 1 285 ? -29.038 0.113 45.785 1.00 74.00 285 VAL A N 1
ATOM 2112 C CA . VAL A 1 285 ? -29.285 -1.282 46.212 1.00 74.00 285 VAL A CA 1
ATOM 2113 C C . VAL A 1 285 ? -30.788 -1.558 46.332 1.00 74.00 285 VAL A C 1
ATOM 2115 O O . VAL A 1 285 ? -31.428 -1.252 47.339 1.00 74.00 285 VAL A O 1
ATOM 2118 N N . LYS A 1 286 ? -31.368 -2.170 45.298 1.00 68.56 286 LYS A N 1
ATOM 2119 C CA . LYS A 1 286 ? -32.809 -2.458 45.166 1.00 68.56 286 LYS A CA 1
ATOM 2120 C C . LYS A 1 286 ? -33.152 -3.842 45.730 1.00 68.56 286 LYS A C 1
ATOM 2122 O O . LYS A 1 286 ? -32.237 -4.633 45.955 1.00 68.56 286 LYS A O 1
ATOM 2127 N N . PRO A 1 287 ? -34.433 -4.178 45.982 1.00 59.16 287 PRO A N 1
ATOM 2128 C CA . PRO A 1 287 ? -34.806 -5.436 46.638 1.00 59.16 287 PRO A CA 1
ATOM 2129 C C . PRO A 1 287 ? -34.135 -6.691 46.051 1.00 59.16 287 PRO A C 1
ATOM 2131 O O . PRO A 1 287 ? -33.527 -7.442 46.809 1.00 59.16 287 PRO A O 1
ATOM 2134 N N . ASN A 1 288 ? -34.116 -6.836 44.720 1.00 60.72 288 ASN A N 1
ATOM 2135 C CA . ASN A 1 288 ? -33.612 -8.032 44.029 1.00 60.72 288 ASN A CA 1
ATOM 2136 C C . ASN A 1 288 ? -32.459 -7.695 43.046 1.00 60.72 288 ASN A C 1
ATOM 2138 O O . ASN A 1 288 ? -32.206 -8.438 42.101 1.00 60.72 288 ASN A O 1
ATOM 2142 N N . THR A 1 289 ? -31.808 -6.527 43.178 1.00 67.88 289 THR A N 1
ATOM 2143 C CA . THR A 1 289 ? -30.760 -6.061 42.239 1.00 67.88 289 THR A CA 1
ATOM 2144 C C . THR A 1 289 ? -29.862 -4.997 42.876 1.00 67.88 289 THR A C 1
ATOM 2146 O O . THR A 1 289 ? -30.362 -4.029 43.449 1.00 67.88 289 THR A O 1
ATOM 2149 N N . VAL A 1 290 ? -28.547 -5.115 42.715 1.00 76.69 290 VAL A N 1
ATOM 2150 C CA . VAL A 1 290 ? -27.561 -4.069 43.044 1.00 76.69 290 VAL A CA 1
ATOM 2151 C C . VAL A 1 290 ? -27.308 -3.221 41.793 1.00 76.69 290 VAL A C 1
ATOM 2153 O O . VAL A 1 290 ? -27.282 -3.769 40.694 1.00 76.69 290 VAL A O 1
ATOM 2156 N N . ILE A 1 291 ? -27.115 -1.907 41.920 1.00 77.06 291 ILE A N 1
ATOM 2157 C CA . ILE A 1 291 ? -26.615 -1.061 40.825 1.00 77.06 291 ILE A CA 1
ATOM 2158 C C . ILE A 1 291 ? -25.190 -0.629 41.148 1.00 77.06 291 ILE A C 1
ATOM 2160 O O . ILE A 1 291 ? -24.932 -0.103 42.232 1.00 77.06 291 ILE A O 1
ATOM 2164 N N . ALA A 1 292 ? -24.287 -0.837 40.196 1.00 81.00 292 ALA A N 1
ATOM 2165 C CA . ALA A 1 292 ? -22.901 -0.400 40.274 1.00 81.00 292 ALA A CA 1
ATOM 2166 C C . ALA A 1 292 ? -22.532 0.460 39.060 1.00 81.00 292 ALA A C 1
ATOM 2168 O O . ALA A 1 292 ? -23.150 0.358 38.000 1.00 81.00 292 ALA A O 1
ATOM 2169 N N . GLU A 1 293 ? -21.521 1.303 39.208 1.00 78.94 293 GLU A N 1
ATOM 2170 C CA . GLU A 1 293 ? -20.952 2.114 38.126 1.00 78.94 293 GLU A CA 1
ATOM 2171 C C . GLU A 1 293 ? -19.431 1.930 38.122 1.00 78.94 293 GLU A C 1
ATOM 2173 O O . GLU A 1 293 ? -18.869 1.440 39.105 1.00 78.94 293 GLU A O 1
ATOM 2178 N N . VAL A 1 294 ? -18.768 2.258 37.011 1.00 76.81 294 VAL A N 1
ATOM 2179 C CA . VAL A 1 294 ? -17.298 2.229 36.948 1.00 76.81 294 VAL A CA 1
ATOM 2180 C C . VAL A 1 294 ? -16.737 3.281 37.907 1.00 76.81 294 VAL A C 1
ATOM 2182 O O . VAL A 1 294 ? -17.344 4.333 38.092 1.00 76.81 294 VAL A O 1
ATOM 2185 N N . ASP A 1 295 ? -15.593 2.995 38.529 1.00 73.69 295 ASP A N 1
ATOM 2186 C CA . ASP A 1 295 ? -14.859 3.977 39.330 1.00 73.69 295 ASP A CA 1
ATOM 2187 C C . ASP A 1 295 ? -13.420 4.130 38.824 1.00 73.69 295 ASP A C 1
ATOM 2189 O O . ASP A 1 295 ? -12.479 3.505 39.320 1.00 73.69 295 ASP A O 1
ATOM 2193 N N . PHE A 1 296 ? -13.233 5.016 37.842 1.00 67.75 296 PHE A N 1
ATOM 2194 C CA . PHE A 1 296 ? -11.900 5.381 37.349 1.00 67.75 296 PHE A CA 1
ATOM 2195 C C . PHE A 1 296 ? -11.002 6.040 38.415 1.00 67.75 296 PHE A C 1
ATOM 2197 O O . PHE A 1 296 ? -9.799 6.163 38.189 1.00 67.75 296 PHE A O 1
ATOM 2204 N N . THR A 1 297 ? -11.529 6.434 39.583 1.00 64.06 297 THR A N 1
ATOM 2205 C CA . THR A 1 297 ? -10.725 6.970 40.699 1.00 64.06 297 THR A CA 1
ATOM 2206 C C . THR A 1 297 ? -10.170 5.880 41.623 1.00 64.06 297 THR A C 1
ATOM 2208 O O . THR A 1 297 ? -9.266 6.154 42.418 1.00 64.06 297 THR A O 1
ATOM 2211 N N . ALA A 1 298 ? -10.664 4.643 41.491 1.00 61.78 298 ALA A N 1
ATOM 2212 C CA . ALA A 1 298 ? -10.231 3.467 42.246 1.00 61.78 298 ALA A CA 1
ATOM 2213 C C . ALA A 1 298 ? -9.240 2.557 41.486 1.00 61.78 298 ALA A C 1
ATOM 2215 O O . ALA A 1 298 ? -8.781 1.566 42.051 1.00 61.78 298 ALA A O 1
ATOM 2216 N N . TRP A 1 299 ? -8.902 2.872 40.228 1.00 66.38 299 TRP A N 1
ATOM 2217 C CA . TRP A 1 299 ? -8.061 2.024 39.369 1.00 66.38 299 TRP A CA 1
ATOM 2218 C C . TRP A 1 299 ? -6.631 1.862 39.927 1.00 66.38 299 TRP A C 1
ATOM 2220 O O . TRP A 1 299 ? -5.950 2.856 40.181 1.00 66.38 299 TRP A O 1
ATOM 2230 N N . ASP A 1 300 ? -6.195 0.606 40.114 1.00 52.22 300 ASP A N 1
ATOM 2231 C CA . ASP A 1 300 ? -5.061 0.154 40.949 1.00 52.22 300 ASP A CA 1
ATOM 2232 C C . ASP A 1 300 ? -3.894 1.154 41.127 1.00 52.22 300 ASP A C 1
ATOM 2234 O O . ASP A 1 300 ? -2.929 1.206 40.365 1.00 52.22 300 ASP A O 1
ATOM 2238 N N . GLY A 1 301 ? -3.994 1.977 42.176 1.00 54.50 301 GLY A N 1
ATOM 2239 C CA . GLY A 1 301 ? -2.920 2.834 42.685 1.00 54.50 301 GLY A CA 1
ATOM 2240 C C . GLY A 1 301 ? -2.562 4.088 41.871 1.00 54.50 301 GLY A C 1
ATOM 2241 O O . GLY A 1 301 ? -1.898 4.973 42.425 1.00 54.50 301 GLY A O 1
ATOM 2242 N N . VAL A 1 302 ? -2.993 4.224 40.613 1.00 57.97 302 VAL A N 1
ATOM 2243 C CA . VAL A 1 302 ? -2.617 5.363 39.754 1.00 57.97 302 VAL A CA 1
ATOM 2244 C C . VAL A 1 302 ? -3.521 6.565 40.022 1.00 57.97 302 VAL A C 1
ATOM 2246 O O . VAL A 1 302 ? -4.651 6.652 39.549 1.00 57.97 302 VAL A O 1
ATOM 2249 N N . ARG A 1 303 ? -3.002 7.543 40.771 1.00 67.62 303 ARG A N 1
ATOM 2250 C CA . ARG A 1 303 ? -3.672 8.837 40.949 1.00 67.62 303 ARG A CA 1
ATOM 2251 C C . ARG A 1 303 ? -3.327 9.785 39.814 1.00 67.62 303 ARG A C 1
ATOM 2253 O O . ARG A 1 303 ? -2.181 10.210 39.689 1.00 67.62 303 ARG A O 1
ATOM 2260 N N . PHE A 1 304 ? -4.351 10.139 39.055 1.00 78.62 304 PHE A N 1
ATOM 2261 C CA . PHE A 1 304 ? -4.306 11.186 38.050 1.00 78.62 304 PHE A CA 1
ATOM 2262 C C . PHE A 1 304 ? -4.615 12.559 38.671 1.00 78.62 304 PHE A C 1
ATOM 2264 O O . PHE A 1 304 ? -5.455 12.661 39.568 1.00 78.62 304 PHE A O 1
ATOM 2271 N N . GLU A 1 305 ? -3.962 13.616 38.188 1.00 82.88 305 GLU A N 1
ATOM 2272 C CA . GLU A 1 305 ? -4.237 15.010 38.571 1.00 82.88 305 GLU A CA 1
ATOM 2273 C C . GLU A 1 305 ? -4.568 15.860 37.330 1.00 82.88 305 GLU A C 1
ATOM 2275 O O . GLU A 1 305 ? -3.941 15.722 36.282 1.00 82.88 305 GLU A O 1
ATOM 2280 N N . ILE A 1 306 ? -5.547 16.766 37.429 1.00 83.56 306 ILE A N 1
ATOM 2281 C CA . ILE A 1 306 ? -5.868 17.698 36.331 1.00 83.56 306 ILE A CA 1
ATOM 2282 C C . ILE A 1 306 ? -4.664 18.627 36.102 1.00 83.56 306 ILE A C 1
ATOM 2284 O O . ILE A 1 306 ? -4.144 19.223 37.046 1.00 83.56 306 ILE A O 1
ATOM 2288 N N . GLY A 1 307 ? -4.216 18.739 34.851 1.00 79.81 307 GLY A N 1
ATOM 2289 C CA . GLY A 1 307 ? -2.965 19.398 34.461 1.00 79.81 307 GLY A CA 1
ATOM 2290 C C . GLY A 1 307 ? -1.736 18.476 34.411 1.00 79.81 307 GLY A C 1
ATOM 2291 O O . GLY A 1 307 ? -0.654 18.930 34.037 1.00 79.81 307 GLY A O 1
ATOM 2292 N N . GLN A 1 308 ? -1.862 17.190 34.758 1.00 84.75 308 GLN A N 1
ATOM 2293 C CA . GLN A 1 308 ? -0.784 16.209 34.600 1.00 84.75 308 GLN A CA 1
ATOM 2294 C C . GLN A 1 308 ? -0.521 15.911 33.117 1.00 84.75 308 GLN A C 1
ATOM 2296 O O . GLN A 1 308 ? -1.456 15.707 32.343 1.00 84.75 308 GLN A O 1
ATOM 2301 N N . ILE A 1 309 ? 0.759 15.835 32.741 1.00 84.56 309 ILE A N 1
ATOM 2302 C CA . ILE A 1 309 ? 1.192 15.400 31.406 1.00 84.56 309 ILE A CA 1
ATOM 2303 C C . ILE A 1 309 ? 1.387 13.880 31.410 1.00 84.56 309 ILE A C 1
ATOM 2305 O O . ILE A 1 309 ? 2.093 13.354 32.273 1.00 84.56 309 ILE A O 1
ATOM 2309 N N . LEU A 1 310 ? 0.810 13.187 30.427 1.00 86.12 310 LEU A N 1
ATOM 2310 C CA . LEU A 1 310 ? 0.934 11.741 30.227 1.00 86.12 310 LEU A CA 1
ATOM 2311 C C . LEU A 1 310 ? 1.343 11.419 28.789 1.00 86.12 310 LEU A C 1
ATOM 2313 O O . LEU A 1 310 ? 0.783 11.982 27.854 1.00 86.12 310 LEU A O 1
ATOM 2317 N N . THR A 1 311 ? 2.239 10.448 28.599 1.00 86.06 311 THR A N 1
ATOM 2318 C CA . THR A 1 311 ? 2.450 9.828 27.280 1.00 86.06 311 THR A CA 1
ATOM 2319 C C . THR A 1 311 ? 1.462 8.678 27.099 1.00 86.06 311 THR A C 1
ATOM 2321 O O . THR A 1 311 ? 1.535 7.683 27.826 1.00 86.06 311 THR A O 1
ATOM 2324 N N . LEU A 1 312 ? 0.559 8.789 26.128 1.00 85.88 312 LEU A N 1
ATOM 2325 C CA . LEU A 1 312 ? -0.380 7.733 25.742 1.00 85.88 312 LEU A CA 1
ATOM 2326 C C . LEU A 1 312 ? 0.199 6.849 24.631 1.00 85.88 312 LEU A C 1
ATOM 2328 O O . LEU A 1 312 ? 1.065 7.290 23.874 1.00 85.88 312 LEU A O 1
ATOM 2332 N N . LYS A 1 313 ? -0.287 5.606 24.531 1.00 83.25 313 LYS A N 1
ATOM 2333 C CA . LYS A 1 313 ? 0.033 4.619 23.479 1.00 83.25 313 LYS A CA 1
ATOM 2334 C C . LYS A 1 313 ? -1.200 3.783 23.124 1.00 83.25 313 LYS A C 1
ATOM 2336 O O . LYS A 1 313 ? -2.148 3.747 23.900 1.00 83.25 313 LYS A O 1
ATOM 2341 N N . THR A 1 314 ? -1.146 3.013 22.031 1.00 81.56 314 THR A N 1
ATOM 2342 C CA . THR A 1 314 ? -2.216 2.076 21.603 1.00 81.56 314 THR A CA 1
ATOM 2343 C C . THR A 1 314 ? -3.560 2.777 21.383 1.00 81.56 314 THR A C 1
ATOM 2345 O O . THR A 1 314 ? -4.465 2.718 22.220 1.00 81.56 314 THR A O 1
ATOM 2348 N N . PHE A 1 315 ? -3.684 3.457 20.246 1.00 79.94 315 PHE A N 1
ATOM 2349 C CA . PHE A 1 315 ? -4.817 4.333 19.971 1.00 79.94 315 PHE A CA 1
ATOM 2350 C C . PHE A 1 315 ? -5.986 3.630 19.274 1.00 79.94 315 PHE A C 1
ATOM 2352 O O . PHE A 1 315 ? -5.793 2.677 18.523 1.00 79.94 315 PHE A O 1
ATOM 2359 N N . ASN A 1 316 ? -7.210 4.088 19.547 1.00 80.00 316 ASN A N 1
ATOM 2360 C CA . ASN A 1 316 ? -8.449 3.579 18.953 1.00 80.00 316 ASN A CA 1
ATOM 2361 C C . ASN A 1 316 ? -9.458 4.719 18.723 1.00 80.00 316 ASN A C 1
ATOM 2363 O O . ASN A 1 316 ? -9.512 5.673 19.501 1.00 80.00 316 ASN A O 1
ATOM 2367 N N . TRP A 1 317 ? -10.291 4.590 17.687 1.00 75.25 317 TRP A N 1
ATOM 2368 C CA . TRP A 1 317 ? -11.264 5.608 17.270 1.00 75.25 317 TRP A CA 1
ATOM 2369 C C . TRP A 1 317 ? -12.705 5.184 17.527 1.00 75.25 317 TRP A C 1
ATOM 2371 O O . TRP A 1 317 ? -13.122 4.104 17.110 1.00 75.25 317 TRP A O 1
ATOM 2381 N N . TYR A 1 318 ? -13.480 6.074 18.147 1.00 70.69 318 TYR A N 1
ATOM 2382 C CA . TYR A 1 318 ? -14.893 5.873 18.462 1.00 70.69 318 TYR A CA 1
ATOM 2383 C C . TYR A 1 318 ? -15.691 7.133 18.109 1.00 70.69 318 TYR A C 1
ATOM 2385 O O . TYR A 1 318 ? -16.047 7.931 18.972 1.00 70.69 318 TYR A O 1
ATOM 2393 N N . GLY A 1 319 ? -15.953 7.320 16.813 1.00 70.06 319 GLY A N 1
ATOM 2394 C CA . GLY A 1 319 ? -16.575 8.540 16.292 1.00 70.06 319 GLY A CA 1
ATOM 2395 C C . GLY A 1 319 ? -15.588 9.707 16.288 1.00 70.06 319 GLY A C 1
ATOM 2396 O O . GLY A 1 319 ? -14.514 9.602 15.701 1.00 70.06 319 GLY A O 1
ATOM 2397 N N . ASP A 1 320 ? -15.956 10.798 16.953 1.00 63.81 320 ASP A N 1
ATOM 2398 C CA . ASP A 1 320 ? -15.127 11.982 17.215 1.00 63.81 320 ASP A CA 1
ATOM 2399 C C . ASP A 1 320 ? -14.131 11.788 18.377 1.00 63.81 320 ASP A C 1
ATOM 2401 O O . ASP A 1 320 ? -13.231 12.604 18.576 1.00 63.81 320 ASP A O 1
ATOM 2405 N N . ARG A 1 321 ? -14.260 10.696 19.141 1.00 69.44 321 ARG A N 1
ATOM 2406 C CA . ARG A 1 321 ? -13.421 10.403 20.309 1.00 69.44 321 ARG A CA 1
ATOM 2407 C C . ARG A 1 321 ? -12.216 9.538 19.951 1.00 69.44 321 ARG A C 1
ATOM 2409 O O . ARG A 1 321 ? -12.352 8.442 19.399 1.00 69.44 321 ARG A O 1
ATOM 2416 N N . PHE A 1 322 ? -11.038 10.014 20.343 1.00 80.94 322 PHE A N 1
ATOM 2417 C CA . PHE A 1 322 ? -9.750 9.353 20.154 1.00 80.94 322 PHE A CA 1
ATOM 2418 C C . PHE A 1 322 ? -9.257 8.829 21.508 1.00 80.94 322 PHE A C 1
ATOM 2420 O O . PHE A 1 322 ? -9.007 9.615 22.415 1.00 80.94 322 PHE A O 1
ATOM 2427 N N . ILE A 1 323 ? -9.158 7.511 21.691 1.00 81.12 323 ILE A N 1
ATOM 2428 C CA . ILE A 1 323 ? -8.728 6.910 22.967 1.00 81.12 323 ILE A CA 1
ATOM 2429 C C . ILE A 1 323 ? -7.278 6.464 22.848 1.00 81.12 323 ILE A C 1
ATOM 2431 O O . ILE A 1 323 ? -6.971 5.637 21.991 1.00 81.12 323 ILE A O 1
ATOM 2435 N N . GLY A 1 324 ? -6.417 6.936 23.747 1.00 84.31 324 GLY A N 1
ATOM 2436 C CA . GLY A 1 324 ? -5.114 6.322 24.020 1.00 84.31 324 GLY A CA 1
ATOM 2437 C C . GLY A 1 324 ? -5.115 5.606 25.372 1.00 84.31 324 GLY A C 1
ATOM 2438 O O . GLY A 1 324 ? -6.035 5.772 26.172 1.00 84.31 324 GLY A O 1
ATOM 2439 N N . LYS A 1 325 ? -4.081 4.811 25.656 1.00 84.19 325 LYS A N 1
ATOM 2440 C CA . LYS A 1 325 ? -3.888 4.162 26.961 1.00 84.19 325 LYS A CA 1
ATOM 2441 C C . LYS A 1 325 ? -2.627 4.647 27.670 1.00 84.19 325 LYS A C 1
ATOM 2443 O O . LYS A 1 325 ? -1.583 4.803 27.035 1.00 84.19 325 LYS A O 1
ATOM 2448 N N . HIS A 1 326 ? -2.712 4.805 28.990 1.00 84.31 326 HIS A N 1
ATOM 2449 C CA . HIS A 1 326 ? -1.570 4.987 29.891 1.00 84.31 326 HIS A CA 1
ATOM 2450 C C . HIS A 1 326 ? -1.597 3.880 30.946 1.00 84.31 326 HIS A C 1
ATOM 2452 O O . HIS A 1 326 ? -2.602 3.728 31.633 1.00 84.31 326 HIS A O 1
ATOM 2458 N N . ASP A 1 327 ? -0.547 3.059 31.014 1.00 77.38 327 ASP A N 1
ATOM 2459 C CA . ASP A 1 327 ? -0.436 1.897 31.915 1.00 77.38 327 ASP A CA 1
ATOM 2460 C C . ASP A 1 327 ? -1.700 1.003 31.972 1.00 77.38 327 ASP A C 1
ATOM 2462 O O . ASP A 1 327 ? -2.064 0.433 32.994 1.00 77.38 327 ASP A O 1
ATOM 2466 N N . GLY A 1 328 ? -2.375 0.868 30.823 1.00 71.12 328 GLY A N 1
ATOM 2467 C CA . GLY A 1 328 ? -3.606 0.090 30.639 1.00 71.12 328 GLY A CA 1
ATOM 2468 C C . GLY A 1 328 ? -4.904 0.901 30.739 1.00 71.12 328 GLY A C 1
ATOM 2469 O O . GLY A 1 328 ? -5.868 0.558 30.047 1.00 71.12 328 GLY A O 1
ATOM 2470 N N . VAL A 1 329 ? -4.907 1.996 31.506 1.00 76.25 329 VAL A N 1
ATOM 2471 C CA . VAL A 1 329 ? -6.063 2.883 31.712 1.00 76.25 329 VAL A CA 1
ATOM 2472 C C . VAL A 1 329 ? -6.424 3.594 30.399 1.00 76.25 329 VAL A C 1
ATOM 2474 O O . VAL A 1 329 ? -5.542 4.209 29.790 1.00 76.25 329 VAL A O 1
ATOM 2477 N N . PRO A 1 330 ? -7.685 3.524 29.926 1.00 78.25 330 PRO A N 1
ATOM 2478 C CA . PRO A 1 330 ? -8.137 4.270 28.756 1.00 78.25 330 PRO A CA 1
ATOM 2479 C C . PRO A 1 330 ? -8.335 5.750 29.102 1.00 78.25 330 PRO A C 1
ATOM 2481 O O . PRO A 1 330 ? -8.970 6.083 30.101 1.00 78.25 330 PRO A O 1
ATOM 2484 N N . ILE A 1 331 ? -7.805 6.635 28.261 1.00 83.75 331 ILE A N 1
ATOM 2485 C CA . ILE A 1 331 ? -7.906 8.089 28.410 1.00 83.75 331 ILE A CA 1
ATOM 2486 C C . ILE A 1 331 ? -8.441 8.665 27.103 1.00 83.75 331 ILE A C 1
ATOM 2488 O O . ILE A 1 331 ? -7.872 8.445 26.028 1.00 83.75 331 ILE A O 1
ATOM 2492 N N . THR A 1 332 ? -9.551 9.392 27.203 1.00 84.62 332 THR A N 1
ATOM 2493 C CA . THR A 1 332 ? -10.237 9.987 26.056 1.00 84.62 332 THR A CA 1
ATOM 2494 C C . THR A 1 332 ? -9.606 11.319 25.706 1.00 84.62 332 THR A C 1
ATOM 2496 O O . THR A 1 332 ? -9.464 12.197 26.553 1.00 84.62 332 THR A O 1
ATOM 2499 N N . ILE A 1 333 ? -9.269 11.491 24.436 1.00 82.94 333 ILE A N 1
ATOM 2500 C CA . ILE A 1 333 ? -8.703 12.711 23.884 1.00 82.94 333 ILE A CA 1
ATOM 2501 C C . ILE A 1 333 ? -9.773 13.370 23.013 1.00 82.94 333 ILE A C 1
ATOM 2503 O O . ILE A 1 333 ? -10.268 12.772 22.054 1.00 82.94 333 ILE A O 1
ATOM 2507 N N . SER A 1 334 ? -10.123 14.613 23.340 1.00 71.88 334 SER A N 1
ATOM 2508 C CA . SER A 1 334 ? -10.997 15.427 22.486 1.00 71.88 334 SER A CA 1
ATOM 2509 C C . SER A 1 334 ? -10.174 16.052 21.360 1.00 71.88 334 SER A C 1
ATOM 2511 O O . SER A 1 334 ? -9.297 16.879 21.619 1.00 71.88 334 SER A O 1
ATOM 2513 N N . VAL A 1 335 ? -10.449 15.659 20.116 1.00 69.38 335 VAL A N 1
ATOM 2514 C CA . VAL A 1 335 ? -9.742 16.123 18.913 1.00 69.38 335 VAL A CA 1
ATOM 2515 C C . VAL A 1 335 ? -10.727 16.735 17.919 1.00 69.38 335 VAL A C 1
ATOM 2517 O O . VAL A 1 335 ? -11.818 16.215 17.720 1.00 69.38 335 VAL A O 1
ATOM 2520 N N . SER A 1 336 ? -10.358 17.858 17.300 1.00 62.78 336 SER A N 1
ATOM 2521 C CA . SER A 1 336 ? -11.202 18.532 16.300 1.00 62.78 336 SER A CA 1
ATOM 2522 C C . SER A 1 336 ? -11.176 17.846 14.933 1.00 62.78 336 SER A C 1
ATOM 2524 O O . SER A 1 336 ? -12.144 17.927 14.186 1.00 62.78 336 SER A O 1
ATOM 2526 N N . GLU A 1 337 ? -10.060 17.195 14.608 1.00 67.50 337 GLU A N 1
ATOM 2527 C CA . GLU A 1 337 ? -9.792 16.519 13.339 1.00 67.50 337 GLU A CA 1
ATOM 2528 C C . GLU A 1 337 ? -8.941 15.269 13.610 1.00 67.50 337 GLU A C 1
ATOM 2530 O O . GLU A 1 337 ? -8.177 15.232 14.581 1.00 67.50 337 GLU A O 1
ATOM 2535 N N . LYS A 1 338 ? -9.068 14.243 12.759 1.00 71.38 338 LYS A N 1
ATOM 2536 C CA . LYS A 1 338 ? -8.274 13.013 12.862 1.00 71.38 338 LYS A CA 1
ATOM 2537 C C . LYS A 1 338 ? -6.896 13.193 12.182 1.00 71.38 338 LYS A C 1
ATOM 2539 O O . LYS A 1 338 ? -6.883 13.574 11.011 1.00 71.38 338 LYS A O 1
ATOM 2544 N N . PRO A 1 339 ? -5.759 12.864 12.840 1.00 72.94 339 PRO A N 1
ATOM 2545 C CA . PRO A 1 339 ? -4.459 12.761 12.174 1.00 72.94 339 PRO A CA 1
ATOM 2546 C C . PRO A 1 339 ? -4.481 11.748 11.012 1.00 72.94 339 PRO A C 1
ATOM 2548 O O . PRO A 1 339 ? -5.201 10.749 11.097 1.00 72.94 339 PRO A O 1
ATOM 2551 N N . PRO A 1 340 ? -3.666 11.933 9.953 1.00 79.25 340 PRO A N 1
ATOM 2552 C CA . PRO A 1 340 ? -3.678 11.050 8.782 1.00 79.25 340 PRO A CA 1
ATOM 2553 C C . PRO A 1 340 ? -3.313 9.602 9.110 1.00 79.25 340 PRO A C 1
ATOM 2555 O O . PRO A 1 340 ? -3.828 8.678 8.489 1.00 79.25 340 PRO A O 1
ATOM 2558 N N . VAL A 1 341 ? -2.430 9.422 10.095 1.00 81.00 341 VAL A N 1
ATOM 2559 C CA . VAL A 1 341 ? -1.973 8.132 10.610 1.00 81.00 341 VAL A CA 1
ATOM 2560 C C . VAL A 1 341 ? -1.935 8.210 12.133 1.00 81.00 341 VAL A C 1
ATOM 2562 O O . VAL A 1 341 ? -1.485 9.215 12.685 1.00 81.00 341 VAL A O 1
ATOM 2565 N N . ASP A 1 342 ? -2.394 7.158 12.807 1.00 79.50 342 ASP A N 1
ATOM 2566 C CA . ASP A 1 342 ? -2.398 7.089 14.269 1.00 79.50 342 ASP A CA 1
ATOM 2567 C C . ASP A 1 342 ? -0.943 7.003 14.797 1.00 79.50 342 ASP A C 1
ATOM 2569 O O . ASP A 1 342 ? -0.192 6.141 14.343 1.00 79.50 342 ASP A O 1
ATOM 2573 N N . PRO A 1 343 ? -0.502 7.884 15.718 1.00 74.31 343 PRO A N 1
ATOM 2574 C CA . PRO A 1 343 ? 0.889 7.925 16.178 1.00 74.31 343 PRO A CA 1
ATOM 2575 C C . PRO A 1 343 ? 1.226 6.778 17.148 1.00 74.31 343 PRO A C 1
ATOM 2577 O O . PRO A 1 343 ? 0.374 6.343 17.918 1.00 74.31 343 PRO A O 1
ATOM 2580 N N . ASP A 1 344 ? 2.493 6.353 17.206 1.00 76.81 344 ASP A N 1
ATOM 2581 C CA . ASP A 1 344 ? 2.978 5.358 18.187 1.00 76.81 344 ASP A CA 1
ATOM 2582 C C . ASP A 1 344 ? 2.747 5.785 19.646 1.00 76.81 344 ASP A C 1
ATOM 2584 O O . ASP A 1 344 ? 2.417 4.979 20.527 1.00 76.81 344 ASP A O 1
ATOM 2588 N N . SER A 1 345 ? 2.965 7.074 19.921 1.00 82.50 345 SER A N 1
ATOM 2589 C CA . SER A 1 345 ? 2.730 7.680 21.226 1.00 82.50 345 SER A CA 1
ATOM 2590 C C . SER A 1 345 ? 2.452 9.176 21.118 1.00 82.50 345 SER A C 1
ATOM 2592 O O . SER A 1 345 ? 2.836 9.812 20.137 1.00 82.50 345 SER A O 1
ATOM 2594 N N . LEU A 1 346 ? 1.784 9.730 22.129 1.00 81.44 346 LEU A N 1
ATOM 2595 C CA . LEU A 1 346 ? 1.357 11.129 22.155 1.00 81.44 346 LEU A CA 1
ATOM 2596 C C . LEU A 1 346 ? 1.386 11.670 23.590 1.00 81.44 346 LEU A C 1
ATOM 2598 O O . LEU A 1 346 ? 0.799 11.055 24.480 1.00 81.44 346 LEU A O 1
ATOM 2602 N N . ASP A 1 347 ? 2.047 12.806 23.817 1.00 81.44 347 ASP A N 1
ATOM 2603 C CA . ASP A 1 347 ? 1.976 13.532 25.092 1.00 81.44 347 ASP A CA 1
ATOM 2604 C C . ASP A 1 347 ? 0.670 14.348 25.161 1.00 81.44 347 ASP A C 1
ATOM 2606 O O . ASP A 1 347 ? 0.394 15.151 24.273 1.00 81.44 347 ASP A O 1
ATOM 2610 N N . VAL A 1 348 ? -0.125 14.162 26.220 1.00 82.88 348 VAL A N 1
ATOM 2611 C CA . VAL A 1 348 ? -1.407 14.859 26.461 1.00 82.88 348 VAL A CA 1
ATOM 2612 C C . VAL A 1 348 ? -1.469 15.450 27.872 1.00 82.88 348 VAL A C 1
ATOM 2614 O O . VAL A 1 348 ? -0.733 15.013 28.758 1.00 82.88 348 VAL A O 1
ATOM 2617 N N . VAL A 1 349 ? -2.380 16.398 28.100 1.00 84.50 349 VAL A N 1
ATOM 2618 C CA . VAL A 1 349 ? -2.666 17.016 29.406 1.00 84.50 349 VAL A CA 1
ATOM 2619 C C . VAL A 1 349 ? -4.044 16.568 29.898 1.00 84.50 349 VAL A C 1
ATOM 2621 O O . VAL A 1 349 ? -5.032 16.702 29.177 1.00 84.50 349 VAL A O 1
ATOM 2624 N N . ILE A 1 350 ? -4.145 16.054 31.127 1.00 86.62 350 ILE A N 1
ATOM 2625 C CA . ILE A 1 350 ? -5.441 15.677 31.722 1.00 86.62 350 ILE A CA 1
ATOM 2626 C C . ILE A 1 350 ? -6.273 16.938 31.986 1.00 86.62 350 ILE A C 1
ATOM 2628 O O . ILE A 1 350 ? -5.822 17.838 32.694 1.00 86.62 350 ILE A O 1
ATOM 2632 N N . THR A 1 351 ? -7.492 16.993 31.449 1.00 83.69 351 THR A N 1
ATOM 2633 C CA . THR A 1 351 ? -8.405 18.144 31.561 1.00 83.69 351 THR A CA 1
ATOM 2634 C C . THR A 1 351 ? -9.563 17.911 32.519 1.00 83.69 351 THR A C 1
ATOM 2636 O O . THR A 1 351 ? -9.964 18.851 33.202 1.00 83.69 351 THR A O 1
ATOM 2639 N N . ASP A 1 352 ? -10.075 16.682 32.609 1.00 83.31 352 ASP A N 1
ATOM 2640 C CA . ASP A 1 352 ? -11.126 16.311 33.558 1.00 83.31 352 ASP A CA 1
ATOM 2641 C C . ASP A 1 352 ? -10.973 14.861 34.035 1.00 83.31 352 ASP A C 1
ATOM 2643 O O . ASP A 1 352 ? -10.474 13.994 33.312 1.00 83.31 352 ASP A O 1
ATOM 2647 N N . ILE A 1 353 ? -11.407 14.603 35.267 1.00 80.56 353 ILE A N 1
ATOM 2648 C CA . ILE A 1 353 ? -11.377 13.287 35.910 1.00 80.56 353 ILE A CA 1
ATOM 2649 C C . ILE A 1 353 ? -12.752 13.053 36.532 1.00 80.56 353 ILE A C 1
ATOM 2651 O O . ILE A 1 353 ? -13.069 13.588 37.597 1.00 80.56 353 ILE A O 1
ATOM 2655 N N . SER A 1 354 ? -13.562 12.229 35.872 1.00 71.75 354 SER A N 1
ATOM 2656 C CA . SER A 1 354 ? -14.909 11.869 36.313 1.00 71.75 354 SER A CA 1
ATOM 2657 C C . SER A 1 354 ? -15.000 10.373 36.654 1.00 71.75 354 SER A C 1
ATOM 2659 O O . SER A 1 354 ? -14.181 9.586 36.175 1.00 71.75 354 SER A O 1
ATOM 2661 N N . PRO A 1 355 ? -16.020 9.927 37.415 1.00 63.28 355 PRO A N 1
ATOM 2662 C CA . PRO A 1 355 ? -16.222 8.503 37.698 1.00 63.28 355 PRO A CA 1
ATOM 2663 C C . PRO A 1 355 ? -16.407 7.628 36.448 1.00 63.28 355 PRO A C 1
ATOM 2665 O O . PRO A 1 355 ? -16.127 6.439 36.505 1.00 63.28 355 PRO A O 1
ATOM 2668 N N . ASN A 1 356 ? -16.841 8.211 35.321 1.00 63.78 356 ASN A N 1
ATOM 2669 C CA . ASN A 1 356 ? -17.182 7.497 34.084 1.00 63.78 356 ASN A CA 1
ATOM 2670 C C . ASN A 1 356 ? -16.178 7.700 32.933 1.00 63.78 356 ASN A C 1
ATOM 2672 O O . ASN A 1 356 ? -16.329 7.059 31.892 1.00 63.78 356 ASN A O 1
ATOM 2676 N N . GLU A 1 357 ? -15.205 8.604 33.082 1.00 75.38 357 GLU A N 1
ATOM 2677 C CA . GLU A 1 357 ? -14.254 8.980 32.031 1.00 75.38 357 GLU A CA 1
ATOM 2678 C C . GLU A 1 357 ? -13.103 9.841 32.577 1.00 75.38 357 GLU A C 1
ATOM 2680 O O . GLU A 1 357 ? -13.342 10.801 33.316 1.00 75.38 357 GLU A O 1
ATOM 2685 N N . ILE A 1 358 ? -11.873 9.556 32.135 1.00 81.88 358 ILE A N 1
ATOM 2686 C CA . ILE A 1 358 ? -10.727 10.470 32.238 1.00 81.88 358 ILE A CA 1
ATOM 2687 C C . ILE A 1 358 ? -10.553 11.151 30.880 1.00 81.88 358 ILE A C 1
ATOM 2689 O O . ILE A 1 358 ? -10.289 10.483 29.877 1.00 81.88 358 ILE A O 1
ATOM 2693 N N . SER A 1 359 ? -10.696 12.475 30.856 1.00 84.88 359 SER A N 1
ATOM 2694 C CA . SER A 1 359 ? -10.520 13.288 29.652 1.00 84.88 359 SER A CA 1
ATOM 2695 C C . SER A 1 359 ? -9.167 13.985 29.652 1.00 84.88 359 SER A C 1
ATOM 2697 O O . SER A 1 359 ? -8.728 14.550 30.655 1.00 84.88 359 SER A O 1
ATOM 2699 N N . ALA A 1 360 ? -8.531 14.000 28.489 1.00 86.38 360 ALA A N 1
ATOM 2700 C CA . ALA A 1 360 ? -7.336 14.766 28.200 1.00 86.38 360 ALA A CA 1
ATOM 2701 C C . ALA A 1 360 ? -7.549 15.655 26.968 1.00 86.38 360 ALA A C 1
ATOM 2703 O O . ALA A 1 360 ? -8.344 15.355 26.073 1.00 86.38 360 ALA A O 1
ATOM 2704 N N . SER A 1 361 ? -6.808 16.754 26.913 1.00 77.88 361 SER A N 1
ATOM 2705 C CA . SER A 1 361 ? -6.606 17.522 25.690 1.00 77.88 361 SER A CA 1
ATOM 2706 C C . SER A 1 361 ? -5.135 17.468 25.300 1.00 77.88 361 SER A C 1
ATOM 2708 O O . SER A 1 361 ? -4.238 17.259 26.118 1.00 77.88 361 SER A O 1
ATOM 2710 N N . ILE A 1 362 ? -4.889 17.661 24.014 1.00 74.50 362 ILE A N 1
ATOM 2711 C CA . ILE A 1 362 ? -3.549 17.853 23.483 1.00 74.50 362 ILE A CA 1
ATOM 2712 C C . ILE A 1 362 ? -3.358 19.369 23.402 1.00 74.50 362 ILE A C 1
ATOM 2714 O O . ILE A 1 362 ? -3.582 19.987 22.364 1.00 74.50 362 ILE A O 1
ATOM 2718 N N . GLU A 1 363 ? -3.104 20.013 24.543 1.00 63.06 363 GLU A N 1
ATOM 2719 C CA . GLU A 1 363 ? -2.795 21.447 24.532 1.00 63.06 363 GLU A CA 1
ATOM 2720 C C . GLU A 1 363 ? -1.463 21.682 23.801 1.00 63.06 363 GLU A C 1
ATOM 2722 O O . GLU A 1 363 ? -0.559 20.846 23.917 1.00 63.06 363 GLU A O 1
ATOM 2727 N N . PRO A 1 364 ? -1.293 22.813 23.087 1.00 56.56 364 PRO A N 1
ATOM 2728 C CA . PRO A 1 364 ? -0.000 23.213 22.544 1.00 56.56 364 PRO A CA 1
ATOM 2729 C C . PRO A 1 364 ? 1.045 23.306 23.663 1.00 56.56 364 PRO A C 1
ATOM 2731 O O . PRO A 1 364 ? 1.126 24.287 24.398 1.00 56.56 364 PRO A O 1
ATOM 2734 N N . HIS A 1 365 ? 1.841 22.250 23.824 1.00 58.56 365 HIS A N 1
ATOM 2735 C CA . HIS A 1 365 ? 2.859 22.179 24.865 1.00 58.56 365 HIS A CA 1
ATOM 2736 C C . HIS A 1 365 ? 3.863 23.330 24.661 1.00 58.56 365 HIS A C 1
ATOM 2738 O O . HIS A 1 365 ? 4.306 23.530 23.530 1.00 58.56 365 HIS A O 1
ATOM 2744 N N . PRO A 1 366 ? 4.362 23.995 25.724 1.00 61.53 366 PRO A N 1
ATOM 2745 C CA . PRO A 1 366 ? 5.451 24.983 25.644 1.00 61.53 366 PRO A CA 1
ATOM 2746 C C . PRO A 1 366 ? 6.757 24.564 24.926 1.00 61.53 366 PRO A C 1
ATOM 2748 O O . PRO A 1 366 ? 7.680 25.362 24.792 1.00 61.53 366 PRO A O 1
ATOM 2751 N N . ARG A 1 367 ? 6.872 23.313 24.454 1.00 62.41 367 ARG A N 1
ATOM 2752 C CA . ARG A 1 367 ? 7.930 22.851 23.534 1.00 62.41 367 ARG A CA 1
ATOM 2753 C C . ARG A 1 367 ? 7.641 23.171 22.059 1.00 62.41 367 ARG A C 1
ATOM 2755 O O . ARG A 1 367 ? 8.588 23.199 21.276 1.00 62.41 367 ARG A O 1
ATOM 2762 N N . LEU A 1 368 ? 6.378 23.396 21.696 1.00 64.50 368 LEU A N 1
ATOM 2763 C CA . LEU A 1 368 ? 5.908 23.816 20.372 1.00 64.50 368 LEU A CA 1
ATOM 2764 C C . LEU A 1 368 ? 5.751 25.341 20.257 1.00 64.50 368 LEU A C 1
ATOM 2766 O O . LEU A 1 368 ? 5.860 25.856 19.156 1.00 64.50 368 LEU A O 1
ATOM 2770 N N . GLU A 1 369 ? 5.597 26.077 21.366 1.00 64.19 369 GLU A N 1
ATOM 2771 C CA . GLU A 1 369 ? 5.503 27.558 21.388 1.00 64.19 369 GLU A CA 1
ATOM 2772 C C . GLU A 1 369 ? 6.684 28.297 20.720 1.00 64.19 369 GLU A C 1
ATOM 2774 O O . GLU A 1 369 ? 6.590 29.491 20.448 1.00 64.19 369 GLU A O 1
ATOM 2779 N N . SER A 1 370 ? 7.809 27.613 20.475 1.00 72.12 370 SER A N 1
ATOM 2780 C CA . SER A 1 370 ? 8.977 28.165 19.772 1.00 72.12 370 SER A CA 1
ATOM 2781 C C . SER A 1 370 ? 9.070 27.745 18.295 1.00 72.12 370 SER A C 1
ATOM 2783 O O . SER A 1 370 ? 10.149 27.878 17.714 1.00 72.12 370 SER A O 1
ATOM 2785 N N . LEU A 1 371 ? 8.017 27.148 17.738 1.00 81.06 371 LEU A N 1
ATOM 2786 C CA . LEU A 1 371 ? 7.916 26.725 16.343 1.00 81.06 371 LEU A CA 1
ATOM 2787 C C . LEU A 1 371 ? 6.770 27.482 15.668 1.00 81.06 371 LEU A C 1
ATOM 2789 O O . LEU A 1 371 ? 5.753 27.780 16.294 1.00 81.06 371 LEU A O 1
ATOM 2793 N N . ASN A 1 372 ? 6.938 27.758 14.384 1.00 84.06 372 ASN A N 1
ATOM 2794 C CA . ASN A 1 372 ? 6.005 28.481 13.535 1.00 84.06 372 ASN A CA 1
ATOM 2795 C C . ASN A 1 372 ? 5.729 27.665 12.265 1.00 84.06 372 ASN A C 1
ATOM 2797 O O . ASN A 1 372 ? 6.477 26.757 11.906 1.00 84.06 372 ASN A O 1
ATOM 2801 N N . GLU A 1 373 ? 4.671 28.027 11.549 1.00 86.94 373 GLU A N 1
ATOM 2802 C CA . GLU A 1 373 ? 4.539 27.657 10.138 1.00 86.94 373 GLU A CA 1
ATOM 2803 C C . GLU A 1 373 ? 5.659 28.336 9.324 1.00 86.94 373 GLU A C 1
ATOM 2805 O O . GLU A 1 373 ? 6.131 29.414 9.690 1.00 86.94 373 GLU A O 1
ATOM 2810 N N . GLU A 1 374 ? 6.102 27.684 8.248 1.00 87.06 374 GLU A N 1
ATOM 2811 C CA . GLU A 1 374 ? 7.300 27.998 7.446 1.00 87.06 374 GLU A CA 1
ATOM 2812 C C . GLU A 1 374 ? 8.669 27.762 8.135 1.00 87.06 374 GLU A C 1
ATOM 2814 O O . GLU A 1 374 ? 9.701 27.869 7.467 1.00 87.06 374 GLU A O 1
ATOM 2819 N N . ASP A 1 375 ? 8.730 27.370 9.418 1.00 87.06 375 ASP A N 1
ATOM 2820 C CA . ASP A 1 375 ? 10.004 26.976 10.048 1.00 87.06 375 ASP A CA 1
ATOM 2821 C C . ASP A 1 375 ? 10.573 25.697 9.397 1.00 87.06 375 ASP A C 1
ATOM 2823 O O . ASP A 1 375 ? 9.854 24.739 9.101 1.00 87.06 375 ASP A O 1
ATOM 2827 N N . LEU A 1 376 ? 11.895 25.660 9.209 1.00 86.88 376 LEU A N 1
ATOM 2828 C CA . LEU A 1 376 ? 12.620 24.500 8.685 1.00 86.88 376 LEU A CA 1
ATOM 2829 C C . LEU A 1 376 ? 13.106 23.607 9.829 1.00 86.88 376 LEU A C 1
ATOM 2831 O O . LEU A 1 376 ? 13.820 24.065 10.722 1.00 86.88 376 LEU A O 1
ATOM 2835 N N . ILE A 1 377 ? 12.771 22.317 9.776 1.00 87.38 377 ILE A N 1
ATOM 2836 C CA . ILE A 1 377 ? 13.236 21.313 10.740 1.00 87.38 377 ILE A CA 1
ATOM 2837 C C . ILE A 1 377 ? 13.845 20.106 10.025 1.00 87.38 377 ILE A C 1
ATOM 2839 O O . ILE A 1 377 ? 13.295 19.591 9.053 1.00 87.38 377 ILE A O 1
ATOM 2843 N N . THR A 1 378 ? 14.985 19.636 10.528 1.00 87.19 378 THR A N 1
ATOM 2844 C CA . THR A 1 378 ? 15.610 18.380 10.093 1.00 87.19 378 THR A CA 1
ATOM 2845 C C . THR A 1 378 ? 15.191 17.254 11.026 1.00 87.19 378 THR A C 1
ATOM 2847 O O . THR A 1 378 ? 15.240 17.404 12.249 1.00 87.19 378 THR A O 1
ATOM 2850 N N . LEU A 1 379 ? 14.755 16.139 10.444 1.00 88.81 379 LEU A N 1
ATOM 2851 C CA . LEU A 1 379 ? 14.116 15.029 11.141 1.00 88.81 379 LEU A CA 1
ATOM 2852 C C . LEU A 1 379 ? 14.749 13.700 10.750 1.00 88.81 379 LEU A C 1
ATOM 2854 O O . LEU A 1 379 ? 15.006 13.454 9.572 1.00 88.81 379 LEU A O 1
ATOM 2858 N N . SER A 1 380 ? 14.930 12.826 11.738 1.00 88.19 380 SER A N 1
ATOM 2859 C CA . SER A 1 380 ? 15.102 11.398 11.484 1.00 88.19 380 SER A CA 1
ATOM 2860 C C . SER A 1 380 ? 13.741 10.778 11.183 1.00 88.19 380 SER A C 1
ATOM 2862 O O . SER A 1 380 ? 12.780 11.016 11.916 1.00 88.19 380 SER A O 1
ATOM 2864 N N . ILE A 1 381 ? 13.658 10.002 10.108 1.00 88.50 381 ILE A N 1
ATOM 2865 C CA . ILE A 1 381 ? 12.432 9.315 9.701 1.00 88.50 381 ILE A CA 1
ATOM 2866 C C . ILE A 1 381 ? 12.387 7.936 10.357 1.00 88.50 381 ILE A C 1
ATOM 2868 O O . ILE A 1 381 ? 13.357 7.181 10.293 1.00 88.50 381 ILE A O 1
ATOM 2872 N N . ASN A 1 382 ? 11.250 7.601 10.965 1.00 84.69 382 ASN A N 1
ATOM 2873 C CA . ASN A 1 382 ? 11.038 6.311 11.614 1.00 84.69 382 ASN A CA 1
ATOM 2874 C C . ASN A 1 382 ? 10.579 5.263 10.590 1.00 84.69 382 ASN A C 1
ATOM 2876 O O . ASN A 1 382 ? 11.199 4.211 10.455 1.00 84.69 382 ASN A O 1
ATOM 2880 N N . GLU A 1 383 ? 9.505 5.563 9.852 1.00 83.44 383 GLU A N 1
ATOM 2881 C CA . GLU A 1 383 ? 8.920 4.673 8.843 1.00 83.44 383 GLU A CA 1
ATOM 2882 C C . GLU A 1 383 ? 7.985 5.419 7.866 1.00 83.44 383 GLU A C 1
ATOM 2884 O O . GLU A 1 383 ? 7.904 6.650 7.872 1.00 83.44 383 GLU A O 1
ATOM 2889 N N . ARG A 1 384 ? 7.280 4.667 7.006 1.00 85.06 384 ARG A N 1
ATOM 2890 C CA . ARG A 1 384 ? 6.287 5.174 6.049 1.00 85.06 384 ARG A CA 1
ATOM 2891 C C . ARG A 1 384 ? 4.978 4.395 6.161 1.00 85.06 384 ARG A C 1
ATOM 2893 O O . ARG A 1 384 ? 4.957 3.202 5.864 1.00 85.06 384 ARG A O 1
ATOM 2900 N N . GLN A 1 385 ? 3.880 5.088 6.455 1.00 85.19 385 GLN A N 1
ATOM 2901 C CA . GLN A 1 385 ? 2.529 4.521 6.496 1.00 85.19 385 GLN A CA 1
ATOM 2902 C C . GLN A 1 385 ? 1.552 5.388 5.687 1.00 85.19 385 GLN A C 1
ATOM 2904 O O . GLN A 1 385 ? 1.619 6.612 5.708 1.00 85.19 385 GLN A O 1
ATOM 2909 N N . GLU A 1 386 ? 0.657 4.737 4.934 1.00 83.00 386 GLU A N 1
ATOM 2910 C CA . GLU A 1 386 ? -0.505 5.343 4.245 1.00 83.00 386 GLU A CA 1
ATOM 2911 C C . GLU A 1 386 ? -0.218 6.586 3.365 1.00 83.00 386 GLU A C 1
ATOM 2913 O O . GLU A 1 386 ? -1.106 7.380 3.070 1.00 83.00 386 GLU A O 1
ATOM 2918 N N . GLY A 1 387 ? 1.016 6.712 2.862 1.00 86.38 387 GLY A N 1
ATOM 2919 C CA . GLY A 1 387 ? 1.452 7.819 1.997 1.00 86.38 387 GLY A CA 1
ATOM 2920 C C . GLY A 1 387 ? 2.168 8.962 2.725 1.00 86.38 387 GLY A C 1
ATOM 2921 O O . GLY A 1 387 ? 2.504 9.959 2.090 1.00 86.38 387 GLY A O 1
ATOM 2922 N N . TYR A 1 388 ? 2.444 8.806 4.020 1.00 90.19 388 TYR A N 1
ATOM 2923 C CA . TYR A 1 388 ? 3.219 9.736 4.836 1.00 90.19 388 TYR A CA 1
ATOM 2924 C C . TYR A 1 388 ? 4.509 9.073 5.331 1.00 90.19 388 TYR A C 1
ATOM 2926 O O . TYR A 1 388 ? 4.512 7.882 5.648 1.00 90.19 388 TYR A O 1
ATOM 2934 N N . LEU A 1 389 ? 5.594 9.841 5.438 1.00 90.12 389 LEU A N 1
ATOM 2935 C CA . LEU A 1 389 ? 6.681 9.515 6.363 1.00 90.12 389 LEU A CA 1
ATOM 2936 C C . LEU A 1 389 ? 6.266 9.933 7.774 1.00 90.12 389 LEU A C 1
ATOM 2938 O O . LEU A 1 389 ? 5.660 10.996 7.953 1.00 90.12 389 LEU A O 1
ATOM 2942 N N . LEU A 1 390 ? 6.622 9.105 8.752 1.00 90.44 390 LEU A N 1
ATOM 2943 C CA . LEU A 1 390 ? 6.432 9.368 10.174 1.00 90.44 390 LEU A CA 1
ATOM 2944 C C . LEU A 1 390 ? 7.784 9.684 10.818 1.00 90.44 390 LEU A C 1
ATOM 2946 O O . LEU A 1 390 ? 8.752 8.941 10.647 1.00 90.44 390 LEU A O 1
ATOM 2950 N N . ALA A 1 391 ? 7.841 10.773 11.577 1.00 91.25 391 ALA A N 1
ATOM 2951 C CA . ALA A 1 391 ? 9.010 11.191 12.348 1.00 91.25 391 ALA A CA 1
ATOM 2952 C C . ALA A 1 391 ? 8.590 11.735 13.724 1.00 91.25 391 ALA A C 1
ATOM 2954 O O . ALA A 1 391 ? 7.405 11.953 13.976 1.00 91.25 391 ALA A O 1
ATOM 2955 N N . GLU A 1 392 ? 9.554 11.987 14.612 1.00 87.69 392 GLU A N 1
ATOM 2956 C CA . GLU A 1 392 ? 9.317 12.642 15.906 1.00 87.69 392 GLU A CA 1
ATOM 2957 C C . GLU A 1 392 ? 10.114 13.953 16.003 1.00 87.69 392 GLU A C 1
ATOM 2959 O O . GLU A 1 392 ? 11.315 13.987 15.732 1.00 87.69 392 GLU A O 1
ATOM 2964 N N . HIS A 1 393 ? 9.470 15.032 16.454 1.00 86.56 393 HIS A N 1
ATOM 2965 C CA . HIS A 1 393 ? 10.137 16.276 16.830 1.00 86.56 393 HIS A CA 1
ATOM 2966 C C . HIS A 1 393 ? 9.693 16.711 18.231 1.00 86.56 393 HIS A C 1
ATOM 2968 O O . HIS A 1 393 ? 8.518 16.971 18.472 1.00 86.56 393 HIS A O 1
ATOM 2974 N N . ARG A 1 394 ? 10.636 16.810 19.181 1.00 81.00 394 ARG A N 1
ATOM 2975 C CA . ARG A 1 394 ? 10.385 17.243 20.577 1.00 81.00 394 ARG A CA 1
ATOM 2976 C C . ARG A 1 394 ? 9.275 16.448 21.306 1.00 81.00 394 ARG A C 1
ATOM 2978 O O . ARG A 1 394 ? 8.608 17.016 22.173 1.00 81.00 394 ARG A O 1
ATOM 2985 N N . ARG A 1 395 ? 9.122 15.149 21.005 1.00 76.81 395 ARG A N 1
ATOM 2986 C CA . ARG A 1 395 ? 8.036 14.250 21.464 1.00 76.81 395 ARG A CA 1
ATOM 2987 C C . ARG A 1 395 ? 6.654 14.464 20.840 1.00 76.81 395 ARG A C 1
ATOM 2989 O O . ARG A 1 395 ? 5.675 13.917 21.341 1.00 76.81 395 ARG A O 1
ATOM 2996 N N . PHE A 1 396 ? 6.576 15.201 19.735 1.00 80.88 396 PHE A N 1
ATOM 2997 C CA . PHE A 1 396 ? 5.386 15.265 18.889 1.00 80.88 396 PHE A CA 1
ATOM 2998 C C . PHE A 1 396 ? 5.606 14.491 17.586 1.00 80.88 396 PHE A C 1
ATOM 3000 O O . PHE A 1 396 ? 6.700 14.576 17.017 1.00 80.88 396 PHE A O 1
ATOM 3007 N N . PRO A 1 397 ? 4.593 13.756 17.094 1.00 86.50 397 PRO A N 1
ATOM 3008 C CA . PRO A 1 397 ? 4.647 13.152 15.770 1.00 86.50 397 PRO A CA 1
ATOM 3009 C C . PRO A 1 397 ? 4.718 14.236 14.687 1.00 86.50 397 PRO A C 1
ATOM 3011 O O . PRO A 1 397 ? 4.132 15.317 14.822 1.00 86.50 397 PRO A O 1
ATOM 3014 N N . VAL A 1 398 ? 5.427 13.924 13.604 1.00 90.31 398 VAL A N 1
ATOM 3015 C CA . VAL A 1 398 ? 5.463 14.719 12.376 1.00 90.31 398 VAL A CA 1
ATOM 3016 C C . VAL A 1 398 ? 4.990 13.860 11.208 1.00 90.31 398 VAL A C 1
ATOM 3018 O O . VAL A 1 398 ? 5.560 12.796 10.958 1.00 90.31 398 VAL A O 1
ATOM 3021 N N . TRP A 1 399 ? 3.977 14.337 10.483 1.00 92.75 399 TRP A N 1
ATOM 3022 C CA . TRP A 1 399 ? 3.468 13.707 9.263 1.00 92.75 399 TRP A CA 1
ATOM 3023 C C . TRP A 1 399 ? 3.957 14.471 8.033 1.00 92.75 399 TRP A C 1
ATOM 3025 O O . TRP A 1 399 ? 3.692 15.667 7.891 1.00 92.75 399 TRP A O 1
ATOM 3035 N N . ILE A 1 400 ? 4.643 13.768 7.128 1.00 92.56 400 ILE A N 1
ATOM 3036 C CA . ILE A 1 400 ? 5.230 14.348 5.912 1.00 92.56 400 ILE A CA 1
ATOM 3037 C C . ILE A 1 400 ? 4.664 13.609 4.689 1.00 92.56 400 ILE A C 1
ATOM 3039 O O . ILE A 1 400 ? 4.991 12.434 4.515 1.00 92.56 400 ILE A O 1
ATOM 3043 N N . PRO A 1 401 ? 3.826 14.226 3.831 1.00 89.56 401 PRO A N 1
ATOM 3044 C CA . PRO A 1 401 ? 3.324 13.580 2.618 1.00 89.56 401 PRO A CA 1
ATOM 3045 C C . PRO A 1 401 ? 4.476 13.145 1.703 1.00 89.56 401 PRO A C 1
ATOM 3047 O O . PRO A 1 401 ? 5.348 13.953 1.379 1.00 89.56 401 PRO A O 1
ATOM 3050 N N . PHE A 1 402 ? 4.489 11.877 1.286 1.00 86.56 402 PHE A N 1
ATOM 3051 C CA . PHE A 1 402 ? 5.616 11.293 0.558 1.00 86.56 402 PHE A CA 1
ATOM 3052 C C . PHE A 1 402 ? 5.175 10.167 -0.383 1.00 86.56 402 PHE A C 1
ATOM 3054 O O . PHE A 1 402 ? 4.773 9.077 0.041 1.00 86.56 402 PHE A O 1
ATOM 3061 N N . ASP A 1 403 ? 5.280 10.422 -1.684 1.00 77.38 403 ASP A N 1
ATOM 3062 C CA . ASP A 1 403 ? 4.957 9.499 -2.774 1.00 77.38 403 ASP A CA 1
ATOM 3063 C C . ASP A 1 403 ? 6.145 8.610 -3.190 1.00 77.38 403 ASP A C 1
ATOM 3065 O O . ASP A 1 403 ? 5.924 7.451 -3.552 1.00 77.38 403 ASP A O 1
ATOM 3069 N N . GLY A 1 404 ? 7.379 9.100 -3.039 1.00 70.19 404 GLY A N 1
ATOM 3070 C CA . GLY A 1 404 ? 8.625 8.384 -3.333 1.00 70.19 404 GLY A CA 1
ATOM 3071 C C . GLY A 1 404 ? 8.713 6.972 -2.736 1.00 70.19 404 GLY A C 1
ATOM 3072 O O . GLY A 1 404 ? 8.248 6.706 -1.629 1.00 70.19 404 GLY A O 1
ATOM 3073 N N . GLU A 1 405 ? 9.300 6.033 -3.482 1.00 69.06 405 GLU A N 1
ATOM 3074 C CA . GLU A 1 405 ? 9.354 4.614 -3.094 1.00 69.06 405 GLU A CA 1
ATOM 3075 C C . GLU A 1 405 ? 10.380 4.322 -1.991 1.00 69.06 405 GLU A C 1
ATOM 3077 O O . GLU A 1 405 ? 10.154 3.440 -1.163 1.00 69.06 405 GLU A O 1
ATOM 3082 N N . ILE A 1 406 ? 11.479 5.081 -1.949 1.00 72.50 406 ILE A N 1
ATOM 3083 C CA . ILE A 1 406 ? 12.577 4.895 -0.996 1.00 72.50 406 ILE A CA 1
ATOM 3084 C C . ILE A 1 406 ? 12.431 5.864 0.179 1.00 72.50 406 ILE A C 1
ATOM 3086 O O . ILE A 1 406 ? 12.434 7.080 -0.014 1.00 72.50 406 ILE A O 1
ATOM 3090 N N . VAL A 1 407 ? 12.356 5.327 1.395 1.00 77.19 407 VAL A N 1
ATOM 3091 C CA . VAL A 1 407 ? 12.330 6.113 2.635 1.00 77.19 407 VAL A CA 1
ATOM 3092 C C . VAL A 1 407 ? 13.754 6.598 2.969 1.00 77.19 407 VAL A C 1
ATOM 3094 O O . VAL A 1 407 ? 14.635 5.751 3.119 1.00 77.19 407 VAL A O 1
ATOM 3097 N N . PRO A 1 408 ? 14.012 7.918 3.068 1.00 77.56 408 PRO A N 1
ATOM 3098 C CA . PRO A 1 408 ? 15.293 8.458 3.537 1.00 77.56 408 PRO A CA 1
ATOM 3099 C C . PRO A 1 408 ? 15.396 8.375 5.068 1.00 77.56 408 PRO A C 1
ATOM 3101 O O . PRO A 1 408 ? 14.362 8.428 5.730 1.00 77.56 408 PRO A O 1
ATOM 3104 N N . SER A 1 409 ? 16.601 8.291 5.649 1.00 77.50 409 SER A N 1
ATOM 3105 C CA . SER A 1 409 ? 16.751 8.235 7.119 1.00 77.50 409 SER A CA 1
ATOM 3106 C C . SER A 1 409 ? 16.793 9.611 7.802 1.00 77.50 409 SER A C 1
ATOM 3108 O O . SER A 1 409 ? 16.313 9.739 8.927 1.00 77.50 409 SER A O 1
ATOM 3110 N N . GLU A 1 410 ? 17.296 10.651 7.125 1.00 81.50 410 GLU A N 1
ATOM 3111 C CA . GLU A 1 410 ? 17.307 12.053 7.583 1.00 81.50 410 GLU A CA 1
ATOM 3112 C C . GLU A 1 410 ? 16.755 12.973 6.468 1.00 81.50 410 GLU A C 1
ATOM 3114 O O . GLU A 1 410 ? 17.092 12.805 5.293 1.00 81.50 410 GLU A O 1
ATOM 3119 N N . LEU A 1 411 ? 15.890 13.935 6.814 1.00 86.06 411 LEU A N 1
ATOM 3120 C CA . LEU A 1 411 ? 15.216 14.830 5.858 1.00 86.06 411 LEU A CA 1
ATOM 3121 C C . LEU A 1 411 ? 14.939 16.218 6.467 1.00 86.06 411 LEU A C 1
ATOM 3123 O O . LEU A 1 411 ? 14.445 16.303 7.591 1.00 86.06 411 LEU A O 1
ATOM 3127 N N . THR A 1 412 ? 15.193 17.307 5.728 1.00 87.12 412 THR A N 1
ATOM 3128 C CA . THR A 1 412 ? 14.689 18.650 6.083 1.00 87.12 412 THR A CA 1
ATOM 3129 C C . THR A 1 412 ? 13.310 18.872 5.481 1.00 87.12 412 THR A C 1
ATOM 3131 O O . THR A 1 412 ? 13.089 18.673 4.284 1.00 87.12 412 THR A O 1
ATOM 3134 N N . VAL A 1 413 ? 12.392 19.339 6.318 1.00 89.62 413 VAL A N 1
ATOM 3135 C CA . VAL A 1 413 ? 11.014 19.665 5.956 1.00 89.62 413 VAL A CA 1
ATOM 3136 C C . VAL A 1 413 ? 10.650 21.068 6.435 1.00 89.62 413 VAL A C 1
ATOM 3138 O O . VAL A 1 413 ? 11.181 21.555 7.433 1.00 89.62 413 VAL A O 1
ATOM 3141 N N . THR A 1 414 ? 9.739 21.710 5.714 1.00 90.31 414 THR A N 1
ATOM 3142 C CA . THR A 1 414 ? 9.101 22.969 6.110 1.00 90.31 414 THR A CA 1
ATOM 3143 C C . THR A 1 414 ? 7.835 22.639 6.892 1.00 90.31 414 THR A C 1
ATOM 3145 O O . THR A 1 414 ? 7.005 21.872 6.402 1.00 90.31 414 THR A O 1
ATOM 3148 N N . ILE A 1 415 ? 7.663 23.201 8.090 1.00 91.56 415 ILE A N 1
ATOM 3149 C CA . ILE A 1 415 ? 6.417 23.075 8.857 1.00 91.56 415 ILE A CA 1
ATOM 3150 C C . ILE A 1 415 ? 5.289 23.772 8.088 1.00 91.56 415 ILE A C 1
ATOM 3152 O O . ILE A 1 415 ? 5.334 24.979 7.874 1.00 91.56 415 ILE A O 1
ATOM 3156 N N . THR A 1 416 ? 4.260 23.022 7.697 1.00 91.00 416 THR A N 1
ATOM 3157 C CA . THR A 1 416 ? 3.096 23.550 6.962 1.00 91.00 416 THR A CA 1
ATOM 3158 C C . THR A 1 416 ? 1.904 23.843 7.862 1.00 91.00 416 THR A C 1
ATOM 3160 O O . THR A 1 416 ? 1.068 24.660 7.499 1.00 91.00 416 THR A O 1
ATOM 3163 N N . GLN A 1 417 ? 1.793 23.155 9.003 1.00 87.94 417 GLN A N 1
ATOM 3164 C CA . GLN A 1 417 ? 0.743 23.388 9.997 1.00 87.94 417 GLN A CA 1
ATOM 3165 C C . GLN A 1 417 ? 1.185 22.829 11.353 1.00 87.94 417 GLN A C 1
ATOM 3167 O O . GLN A 1 417 ? 1.631 21.681 11.441 1.00 87.94 417 GLN A O 1
ATOM 3172 N N . ILE A 1 418 ? 1.020 23.605 12.424 1.00 83.31 418 ILE A N 1
ATOM 3173 C CA . ILE A 1 418 ? 1.180 23.107 13.798 1.00 83.31 418 ILE A CA 1
ATOM 3174 C C . ILE A 1 418 ? -0.213 22.869 14.369 1.00 83.31 418 ILE A C 1
ATOM 3176 O O . ILE A 1 418 ? -1.006 23.797 14.508 1.00 83.31 418 ILE A O 1
ATOM 3180 N N . THR A 1 419 ? -0.517 21.618 14.704 1.00 76.12 419 THR A N 1
ATOM 3181 C CA . THR A 1 419 ? -1.791 21.246 15.327 1.00 76.12 419 THR A CA 1
ATOM 3182 C C . THR A 1 419 ? -1.585 20.841 16.776 1.00 76.12 419 THR A C 1
ATOM 3184 O O . THR A 1 419 ? -0.491 20.458 17.190 1.00 76.12 419 THR A O 1
ATOM 3187 N N . ASN A 1 420 ? -2.682 20.828 17.527 1.00 67.38 420 ASN A N 1
ATOM 3188 C CA . ASN A 1 420 ? -2.743 20.238 18.859 1.00 67.38 420 ASN A CA 1
ATOM 3189 C C . ASN A 1 420 ? -2.172 18.805 18.897 1.00 67.38 420 ASN A C 1
ATOM 3191 O O . ASN A 1 420 ? -1.480 18.461 19.846 1.00 67.38 420 ASN A O 1
ATOM 3195 N N . HIS A 1 421 ? -2.417 17.976 17.871 1.00 70.31 421 HIS A N 1
ATOM 3196 C CA . HIS A 1 421 ? -1.993 16.570 17.852 1.00 70.31 421 HIS A CA 1
ATOM 3197 C C . HIS A 1 421 ? -0.587 16.311 17.285 1.00 70.31 421 HIS A C 1
ATOM 3199 O O . HIS A 1 421 ? -0.102 15.184 17.377 1.00 70.31 421 HIS A O 1
ATOM 3205 N N . GLY A 1 422 ? 0.084 17.325 16.735 1.00 80.19 422 GLY A N 1
ATOM 3206 C CA . GLY A 1 422 ? 1.431 17.211 16.176 1.00 80.19 422 GLY A CA 1
ATOM 3207 C C . GLY A 1 422 ? 1.657 18.116 14.968 1.00 80.19 422 GLY A C 1
ATOM 3208 O O . GLY A 1 422 ? 0.878 19.031 14.686 1.00 80.19 422 GLY A O 1
ATOM 3209 N N . ILE A 1 423 ? 2.755 17.870 14.260 1.00 87.75 423 ILE A N 1
ATOM 3210 C CA . ILE A 1 423 ? 3.264 18.758 13.211 1.00 87.75 423 ILE A CA 1
ATOM 3211 C C . ILE A 1 423 ? 2.966 18.155 11.835 1.00 87.75 423 ILE A C 1
ATOM 3213 O O . ILE A 1 423 ? 3.287 17.000 11.566 1.00 87.75 423 ILE A O 1
ATOM 3217 N N . PHE A 1 424 ? 2.400 18.948 10.934 1.00 90.44 424 PHE A N 1
ATOM 3218 C CA . PHE A 1 424 ? 2.352 18.626 9.512 1.00 90.44 424 PHE A CA 1
ATOM 3219 C C . PHE A 1 424 ? 3.470 19.395 8.826 1.00 90.44 424 PHE A C 1
ATOM 3221 O O . PHE A 1 424 ? 3.672 20.584 9.094 1.00 90.44 424 PHE A O 1
ATOM 3228 N N . ALA A 1 425 ? 4.196 18.722 7.943 1.00 93.00 425 ALA A N 1
ATOM 3229 C CA . ALA A 1 425 ? 5.302 19.325 7.222 1.00 93.00 425 ALA A CA 1
ATOM 3230 C C . ALA A 1 425 ? 5.352 18.832 5.774 1.00 93.00 425 ALA A C 1
ATOM 3232 O O . ALA A 1 425 ? 4.905 17.730 5.461 1.00 93.00 425 ALA A O 1
ATOM 3233 N N . SER A 1 426 ? 5.932 19.631 4.884 1.00 90.44 426 SER A N 1
ATOM 3234 C CA . SER A 1 426 ? 6.222 19.242 3.503 1.00 90.44 426 SER A CA 1
ATOM 3235 C C . SER A 1 426 ? 7.723 19.181 3.262 1.00 90.44 426 SER A C 1
ATOM 3237 O O . SER A 1 426 ? 8.497 19.857 3.935 1.00 90.44 426 SER A O 1
ATOM 3239 N N . LEU A 1 427 ? 8.134 18.420 2.248 1.00 86.19 427 LEU A N 1
ATOM 3240 C CA . LEU A 1 427 ? 9.494 18.453 1.703 1.00 86.19 427 LEU A CA 1
ATOM 3241 C C . LEU A 1 427 ? 9.961 19.908 1.527 1.00 86.19 427 LEU A C 1
ATOM 3243 O O . LEU A 1 427 ? 9.260 20.707 0.900 1.00 86.19 427 LEU A O 1
ATOM 3247 N N . ALA A 1 428 ? 11.110 20.259 2.110 1.00 80.00 428 ALA A N 1
ATOM 3248 C CA . ALA A 1 428 ? 11.604 21.629 2.062 1.00 80.00 428 ALA A CA 1
ATOM 3249 C C . ALA A 1 428 ? 11.945 22.032 0.619 1.00 80.00 428 ALA A C 1
ATOM 3251 O O . ALA A 1 428 ? 12.643 21.308 -0.094 1.00 80.00 428 ALA A O 1
ATOM 3252 N N . THR A 1 429 ? 11.479 23.206 0.188 1.00 75.06 429 THR A N 1
ATOM 3253 C CA . THR A 1 429 ? 11.858 23.748 -1.124 1.00 75.06 429 THR A CA 1
ATOM 3254 C C . THR A 1 429 ? 13.304 24.229 -1.058 1.00 75.06 429 THR A C 1
ATOM 3256 O O . THR A 1 429 ? 13.613 25.180 -0.342 1.00 75.06 429 THR A O 1
ATOM 3259 N N . LEU A 1 430 ? 14.198 23.566 -1.794 1.00 70.75 430 LEU A N 1
ATOM 3260 C CA . LEU A 1 430 ? 15.613 23.926 -1.823 1.00 70.75 430 LEU A CA 1
ATOM 3261 C C . LEU A 1 430 ? 15.808 25.292 -2.504 1.00 70.75 430 LEU A C 1
ATOM 3263 O O . LEU A 1 430 ? 15.262 25.509 -3.587 1.00 70.75 430 LEU A O 1
ATOM 3267 N N . PRO A 1 431 ? 16.600 26.213 -1.926 1.00 67.38 431 PRO A N 1
ATOM 3268 C CA . PRO A 1 431 ? 16.938 27.462 -2.599 1.00 67.38 431 PRO A CA 1
ATOM 3269 C C . PRO A 1 431 ? 17.767 27.218 -3.870 1.00 67.38 431 PRO A C 1
ATOM 3271 O O . PRO A 1 431 ? 18.746 26.473 -3.821 1.00 67.38 431 PRO A O 1
ATOM 3274 N N . ASP A 1 432 ? 17.494 27.955 -4.956 1.00 60.34 432 ASP A N 1
ATOM 3275 C CA . ASP A 1 432 ? 18.260 27.930 -6.227 1.00 60.34 432 ASP A CA 1
ATOM 3276 C C . ASP A 1 432 ? 19.791 28.069 -6.057 1.00 60.34 432 ASP A C 1
ATOM 3278 O O . ASP A 1 432 ? 20.565 27.726 -6.948 1.00 60.34 432 ASP A O 1
ATOM 3282 N N . ARG A 1 433 ? 20.236 28.648 -4.934 1.00 57.97 433 ARG A N 1
ATOM 3283 C CA . ARG A 1 433 ? 21.649 28.888 -4.588 1.00 57.97 433 ARG A CA 1
ATOM 3284 C C . ARG A 1 433 ? 22.279 27.823 -3.693 1.00 57.97 433 ARG A C 1
ATOM 3286 O O . ARG A 1 433 ? 23.479 27.900 -3.455 1.00 57.97 433 ARG A O 1
ATOM 3293 N N . ALA A 1 434 ? 21.482 26.909 -3.149 1.00 64.56 434 ALA A N 1
ATOM 3294 C CA . ALA A 1 434 ? 21.961 25.851 -2.270 1.00 64.56 434 ALA A CA 1
ATOM 3295 C C . ALA A 1 434 ? 22.517 24.673 -3.085 1.00 64.56 434 ALA A C 1
ATOM 3297 O O . ALA A 1 434 ? 23.511 24.069 -2.695 1.00 64.56 434 ALA A O 1
ATOM 3298 N N . LEU A 1 435 ? 21.900 24.358 -4.231 1.00 72.94 435 LEU A N 1
ATOM 3299 C CA . LEU A 1 435 ? 22.321 23.243 -5.082 1.00 72.94 435 LEU A CA 1
ATOM 3300 C C . LEU A 1 435 ? 23.781 23.402 -5.567 1.00 72.94 435 LEU A C 1
ATOM 3302 O O . LEU A 1 435 ? 24.157 24.500 -5.987 1.00 72.94 435 LEU A O 1
ATOM 3306 N N . PRO A 1 436 ? 24.590 22.320 -5.560 1.00 76.81 436 PRO A N 1
ATOM 3307 C CA . PRO A 1 436 ? 25.974 22.361 -6.030 1.00 76.81 436 PRO A CA 1
ATOM 3308 C C . PRO A 1 436 ? 26.098 22.808 -7.491 1.00 76.81 436 PRO A C 1
ATOM 3310 O O . PRO A 1 436 ? 25.229 22.536 -8.325 1.00 76.81 436 PRO A O 1
ATOM 3313 N N . GLY A 1 437 ? 27.212 23.458 -7.822 1.00 76.06 437 GLY A N 1
ATOM 3314 C CA . GLY A 1 437 ? 27.521 23.882 -9.183 1.00 76.06 437 GLY A CA 1
ATOM 3315 C C . GLY A 1 437 ? 27.647 22.705 -10.157 1.00 76.06 437 GLY A C 1
ATOM 3316 O O . GLY A 1 437 ? 27.977 21.581 -9.783 1.00 76.06 437 GLY A O 1
ATOM 3317 N N . GLN A 1 438 ? 27.425 22.954 -11.451 1.00 76.75 438 GLN A N 1
ATOM 3318 C CA . GLN A 1 438 ? 27.540 21.900 -12.463 1.00 76.75 438 GLN A CA 1
ATOM 3319 C C . GLN A 1 438 ? 28.970 21.326 -12.506 1.00 76.75 438 GLN A C 1
ATOM 3321 O O . GLN A 1 438 ? 29.903 22.003 -12.939 1.00 76.75 438 GLN A O 1
ATOM 3326 N N . GLY A 1 439 ? 29.119 20.054 -12.125 1.00 75.44 439 GLY A N 1
ATOM 3327 C CA . GLY A 1 439 ? 30.415 19.371 -12.034 1.00 75.44 439 GLY A CA 1
ATOM 3328 C C . GLY A 1 439 ? 31.112 19.496 -10.673 1.00 75.44 439 GLY A C 1
ATOM 3329 O O . GLY A 1 439 ? 32.210 18.967 -10.520 1.00 75.44 439 GLY A O 1
ATOM 3330 N N . GLU A 1 440 ? 30.493 20.160 -9.695 1.00 83.94 440 GLU A N 1
ATOM 3331 C CA . GLU A 1 440 ? 30.920 20.133 -8.296 1.00 83.94 440 GLU A CA 1
ATOM 3332 C C . GLU A 1 440 ? 30.682 18.736 -7.700 1.00 83.94 440 GLU A C 1
ATOM 3334 O O . GLU A 1 440 ? 29.685 18.076 -8.007 1.00 83.94 440 GLU A O 1
ATOM 3339 N N . ILE A 1 441 ? 31.617 18.271 -6.870 1.00 86.50 441 ILE A N 1
ATOM 3340 C CA . ILE A 1 441 ? 31.569 16.952 -6.232 1.00 86.50 441 ILE A CA 1
ATOM 3341 C C . ILE A 1 441 ? 31.388 17.175 -4.736 1.00 86.50 441 ILE A C 1
ATOM 3343 O O . ILE A 1 441 ? 32.284 17.692 -4.073 1.00 86.50 441 ILE A O 1
ATOM 3347 N N . VAL A 1 442 ? 30.235 16.768 -4.211 1.00 87.06 442 VAL A N 1
ATOM 3348 C CA . VAL A 1 442 ? 29.857 16.965 -2.808 1.00 87.06 442 VAL A CA 1
ATOM 3349 C C . VAL A 1 442 ? 29.844 15.645 -2.032 1.00 87.06 442 VAL A C 1
ATOM 3351 O O . VAL A 1 442 ? 29.567 14.594 -2.620 1.00 87.06 442 VAL A O 1
ATOM 3354 N N . PRO A 1 443 ? 30.153 15.662 -0.722 1.00 89.06 443 PRO A N 1
ATOM 3355 C CA . PRO A 1 443 ? 30.110 14.469 0.113 1.00 89.06 443 PRO A CA 1
ATOM 3356 C C . PRO A 1 443 ? 28.660 14.062 0.406 1.00 89.06 443 PRO A C 1
ATOM 3358 O O . PRO A 1 443 ? 27.894 14.828 0.988 1.00 89.06 443 PRO A O 1
ATOM 3361 N N . ALA A 1 444 ? 28.295 12.835 0.039 1.00 89.19 444 ALA A N 1
ATOM 3362 C CA . ALA A 1 444 ? 27.022 12.216 0.389 1.00 89.19 444 ALA A CA 1
ATOM 3363 C C . ALA A 1 444 ? 27.262 10.898 1.141 1.00 89.19 444 ALA A C 1
ATOM 3365 O O . ALA A 1 444 ? 28.116 10.097 0.766 1.00 89.19 444 ALA A O 1
ATOM 3366 N N . LYS A 1 445 ? 26.509 10.657 2.210 1.00 88.38 445 LYS A N 1
ATOM 3367 C CA . LYS A 1 445 ? 26.635 9.490 3.091 1.00 88.38 445 LYS A CA 1
ATOM 3368 C C . LYS A 1 445 ? 25.672 8.390 2.649 1.00 88.38 445 LYS A C 1
ATOM 3370 O O . LYS A 1 445 ? 24.466 8.585 2.736 1.00 88.38 445 LYS A O 1
ATOM 3375 N N . VAL A 1 446 ? 26.171 7.247 2.184 1.00 87.75 446 VAL A N 1
ATOM 3376 C CA . VAL A 1 446 ? 25.324 6.114 1.766 1.00 87.75 446 VAL A CA 1
ATOM 3377 C C . VAL A 1 446 ? 24.568 5.547 2.968 1.00 87.75 446 VAL A C 1
ATOM 3379 O O . VAL A 1 446 ? 25.178 5.203 3.983 1.00 87.75 446 VAL A O 1
ATOM 3382 N N . GLU A 1 447 ? 23.247 5.435 2.834 1.00 81.81 447 GLU A N 1
ATOM 3383 C CA . GLU A 1 447 ? 22.346 4.857 3.840 1.00 81.81 447 GLU A CA 1
ATOM 3384 C C . GLU A 1 447 ? 21.897 3.448 3.438 1.00 81.81 447 GLU A C 1
ATOM 3386 O O . GLU A 1 447 ? 21.893 2.535 4.264 1.00 81.81 447 GLU A O 1
ATOM 3391 N N . ALA A 1 448 ? 21.561 3.266 2.156 1.00 78.38 448 ALA A N 1
ATOM 3392 C CA . ALA A 1 448 ? 21.070 2.013 1.596 1.00 78.38 448 ALA A CA 1
ATOM 3393 C C . ALA A 1 448 ? 21.623 1.759 0.183 1.00 78.38 448 ALA A C 1
ATOM 3395 O O . ALA A 1 448 ? 21.834 2.686 -0.599 1.00 78.38 448 ALA A O 1
ATOM 3396 N N . GLU A 1 449 ? 21.800 0.481 -0.147 1.00 74.81 449 GLU A N 1
ATOM 3397 C CA . GLU A 1 449 ? 22.147 -0.026 -1.477 1.00 74.81 449 GLU A CA 1
ATOM 3398 C C . GLU A 1 449 ? 21.071 -1.040 -1.901 1.00 74.81 449 GLU A C 1
ATOM 3400 O O . GLU A 1 449 ? 20.735 -1.934 -1.119 1.00 74.81 449 GLU A O 1
ATOM 3405 N N . ASP A 1 450 ? 20.555 -0.938 -3.127 1.00 70.12 450 ASP A N 1
ATOM 3406 C CA . ASP A 1 450 ? 19.805 -2.018 -3.780 1.00 70.12 450 ASP A CA 1
ATOM 3407 C C . ASP A 1 450 ? 20.560 -2.551 -5.018 1.00 70.12 450 ASP A C 1
ATOM 3409 O O . ASP A 1 450 ? 21.745 -2.285 -5.218 1.00 70.12 450 ASP A O 1
ATOM 3413 N N . LEU A 1 451 ? 19.906 -3.363 -5.854 1.00 64.69 451 LEU A N 1
ATOM 3414 C CA . LEU A 1 451 ? 20.531 -3.965 -7.040 1.00 64.69 451 LEU A CA 1
ATOM 3415 C C . LEU A 1 451 ? 20.726 -2.992 -8.228 1.00 64.69 451 LEU A C 1
ATOM 3417 O O . LEU A 1 451 ? 21.283 -3.392 -9.255 1.00 64.69 451 LEU A O 1
ATOM 3421 N N . ALA A 1 452 ? 20.240 -1.752 -8.143 1.00 71.31 452 ALA A N 1
ATOM 3422 C CA . ALA A 1 452 ? 20.133 -0.798 -9.250 1.00 71.31 452 ALA A CA 1
ATOM 3423 C C . ALA A 1 452 ? 20.396 0.681 -8.873 1.00 71.31 452 ALA A C 1
ATOM 3425 O O . ALA A 1 452 ? 20.522 1.520 -9.780 1.00 71.31 452 ALA A O 1
ATOM 3426 N N . ALA A 1 453 ? 20.456 1.027 -7.585 1.00 81.81 453 ALA A N 1
ATOM 3427 C CA . ALA A 1 453 ? 20.730 2.361 -7.060 1.00 81.81 453 ALA A CA 1
ATOM 3428 C C . ALA A 1 453 ? 21.227 2.339 -5.602 1.00 81.81 453 ALA A C 1
ATOM 3430 O O . ALA A 1 453 ? 20.918 1.441 -4.823 1.00 81.81 453 ALA A O 1
ATOM 3431 N N . ALA A 1 454 ? 21.977 3.376 -5.235 1.00 83.06 454 ALA A N 1
ATOM 3432 C CA . ALA A 1 454 ? 22.271 3.726 -3.855 1.00 83.06 454 ALA A CA 1
ATOM 3433 C C . ALA A 1 454 ? 21.408 4.923 -3.468 1.00 83.06 454 ALA A C 1
ATOM 3435 O O . ALA A 1 454 ? 21.212 5.841 -4.275 1.00 83.06 454 ALA A O 1
ATOM 3436 N N . THR A 1 455 ? 20.973 4.929 -2.215 1.00 84.00 455 THR A N 1
ATOM 3437 C CA . THR A 1 455 ? 20.382 6.097 -1.570 1.00 84.00 455 THR A CA 1
ATOM 3438 C C . THR A 1 455 ? 21.391 6.627 -0.577 1.00 84.00 455 THR A C 1
ATOM 3440 O O . THR A 1 455 ? 21.791 5.942 0.370 1.00 84.00 455 THR A O 1
ATOM 3443 N N . ALA A 1 456 ? 21.836 7.847 -0.837 1.00 85.12 456 ALA A N 1
ATOM 3444 C CA . ALA A 1 456 ? 22.773 8.562 -0.004 1.00 85.12 456 ALA A CA 1
ATOM 3445 C C . ALA A 1 456 ? 22.173 9.884 0.447 1.00 85.12 456 ALA A C 1
ATOM 3447 O O . ALA A 1 456 ? 21.249 10.427 -0.151 1.00 85.12 456 ALA A O 1
ATOM 3448 N N . PHE A 1 457 ? 22.741 10.406 1.511 1.00 82.00 457 PHE A N 1
ATOM 3449 C CA . PHE A 1 457 ? 22.257 11.568 2.203 1.00 82.00 457 PHE A CA 1
ATOM 3450 C C . PHE A 1 457 ? 23.265 12.716 2.079 1.00 82.00 457 PHE A C 1
ATOM 3452 O O . PHE A 1 457 ? 24.444 12.546 2.396 1.00 82.00 457 PHE A O 1
ATOM 3459 N N . LEU A 1 458 ? 22.815 13.876 1.605 1.00 82.06 458 LEU A N 1
ATOM 3460 C CA . LEU A 1 458 ? 23.638 15.059 1.362 1.00 82.06 458 LEU A CA 1
ATOM 3461 C C . LEU A 1 458 ? 23.237 16.189 2.320 1.00 82.06 458 LEU A C 1
ATOM 3463 O O . LEU A 1 458 ? 22.069 16.577 2.369 1.00 82.06 458 LEU A O 1
ATOM 3467 N N . LYS A 1 459 ? 24.222 16.757 3.030 1.00 77.88 459 LYS A N 1
ATOM 3468 C CA . LYS A 1 459 ? 24.061 18.030 3.750 1.00 77.88 459 LYS A CA 1
ATOM 3469 C C . LYS A 1 459 ? 24.442 19.185 2.824 1.00 77.88 459 LYS A C 1
ATOM 3471 O O . LYS A 1 459 ? 25.603 19.316 2.446 1.00 77.88 459 LYS A O 1
ATOM 3476 N N . ILE A 1 460 ? 23.462 20.007 2.457 1.00 74.25 460 ILE A N 1
ATOM 3477 C CA . ILE A 1 460 ? 23.626 21.173 1.579 1.00 74.25 460 ILE A CA 1
ATOM 3478 C C . ILE A 1 460 ? 23.672 22.450 2.424 1.00 74.25 460 ILE A C 1
ATOM 3480 O O . ILE A 1 460 ? 22.810 22.658 3.272 1.00 74.25 460 ILE A O 1
ATOM 3484 N N . SER A 1 461 ? 24.641 23.332 2.182 1.00 66.81 461 SER A N 1
ATOM 3485 C CA . SER A 1 461 ? 24.776 24.609 2.897 1.00 66.81 461 SER A CA 1
ATOM 3486 C C . SER A 1 461 ? 23.550 25.520 2.715 1.00 66.81 461 SER A C 1
ATOM 3488 O O . SER A 1 461 ? 23.288 25.996 1.611 1.00 66.81 461 SER A O 1
ATOM 3490 N N . GLY A 1 462 ? 22.820 25.792 3.801 1.00 60.88 462 GLY A N 1
ATOM 3491 C CA . GLY A 1 462 ? 21.763 26.808 3.856 1.00 60.88 462 GLY A CA 1
ATOM 3492 C C . GLY A 1 462 ? 22.247 28.159 4.397 1.00 60.88 462 GLY A C 1
ATOM 3493 O O . GLY A 1 462 ? 23.414 28.320 4.749 1.00 60.88 462 GLY A O 1
ATOM 3494 N N . GLU A 1 463 ? 21.343 29.143 4.478 1.00 55.66 463 GLU A N 1
ATOM 3495 C CA . GLU A 1 463 ? 21.658 30.475 5.034 1.00 55.66 463 GLU A CA 1
ATOM 3496 C C . GLU A 1 463 ? 21.726 30.497 6.577 1.00 55.66 463 GLU A C 1
ATOM 3498 O O . GLU A 1 463 ? 22.320 31.416 7.143 1.00 55.66 463 GLU A O 1
ATOM 3503 N N . THR A 1 464 ? 21.159 29.490 7.255 1.00 56.62 464 THR A N 1
ATOM 3504 C CA . THR A 1 464 ? 21.197 29.327 8.724 1.00 56.62 464 THR A CA 1
ATOM 3505 C C . THR A 1 464 ? 21.685 27.939 9.141 1.00 56.62 464 THR A C 1
ATOM 3507 O O . THR A 1 464 ? 22.645 27.838 9.899 1.00 56.62 464 THR A O 1
ATOM 3510 N N . ASP A 1 465 ? 21.076 26.887 8.589 1.00 60.41 465 ASP A N 1
ATOM 3511 C CA . ASP A 1 465 ? 21.355 25.480 8.887 1.00 60.41 465 ASP A CA 1
ATOM 3512 C C . ASP A 1 465 ? 21.513 24.664 7.591 1.00 60.41 465 ASP A C 1
ATOM 3514 O O . ASP A 1 465 ? 20.981 25.056 6.546 1.00 60.41 465 ASP A O 1
ATOM 3518 N N . PRO A 1 466 ? 22.247 23.536 7.611 1.00 68.56 466 PRO A N 1
ATOM 3519 C CA . PRO A 1 466 ? 22.412 22.692 6.436 1.00 68.56 466 PRO A CA 1
ATOM 3520 C C . PRO A 1 466 ? 21.154 21.859 6.146 1.00 68.56 466 PRO A C 1
ATOM 3522 O O . PRO A 1 466 ? 20.690 21.096 6.997 1.00 68.56 466 PRO A O 1
ATOM 3525 N N . TYR A 1 467 ? 20.653 21.948 4.914 1.00 76.25 467 TYR A N 1
ATOM 3526 C CA . TYR A 1 467 ? 19.534 21.143 4.428 1.00 76.25 467 TYR A CA 1
ATOM 3527 C C . TYR A 1 467 ? 19.945 19.676 4.296 1.00 76.25 467 TYR A C 1
ATOM 3529 O O . TYR A 1 467 ? 20.977 19.348 3.713 1.00 76.25 467 TYR A O 1
ATOM 3537 N N . ALA A 1 468 ? 19.097 18.803 4.816 1.00 81.50 468 ALA A N 1
ATOM 3538 C CA . ALA A 1 468 ? 19.212 17.359 4.832 1.00 81.50 468 ALA A CA 1
ATOM 3539 C C . ALA A 1 468 ? 18.409 16.783 3.651 1.00 81.50 468 ALA A C 1
ATOM 3541 O O . ALA A 1 468 ? 17.177 16.793 3.674 1.00 81.50 468 ALA A O 1
ATOM 3542 N N . VAL A 1 469 ? 19.105 16.337 2.597 1.00 82.88 469 VAL A N 1
ATOM 3543 C CA . VAL A 1 469 ? 18.497 16.017 1.292 1.00 82.88 469 VAL A CA 1
ATOM 3544 C C . VAL A 1 469 ? 18.893 14.617 0.808 1.00 82.88 469 VAL A C 1
ATOM 3546 O O . VAL A 1 469 ? 20.088 14.310 0.757 1.00 82.88 469 VAL A O 1
ATOM 3549 N N . PRO A 1 470 ? 17.938 13.767 0.389 1.00 85.00 470 PRO A N 1
ATOM 3550 C CA . PRO A 1 470 ? 18.254 12.457 -0.162 1.00 85.00 470 PRO A CA 1
ATOM 3551 C C . PRO A 1 470 ? 18.658 12.531 -1.642 1.00 85.00 470 PRO A C 1
ATOM 3553 O O . PRO A 1 470 ? 18.049 13.227 -2.460 1.00 85.00 470 PRO A O 1
ATOM 3556 N N . VAL A 1 471 ? 19.682 11.761 -1.995 1.00 87.81 471 VAL A N 1
ATOM 3557 C CA . VAL A 1 471 ? 20.276 11.659 -3.330 1.00 87.81 471 VAL A CA 1
ATOM 3558 C C . VAL A 1 471 ? 20.241 10.204 -3.786 1.00 87.81 471 VAL A C 1
ATOM 3560 O O . VAL A 1 471 ? 20.731 9.317 -3.088 1.00 87.81 471 VAL A O 1
ATOM 3563 N N . ILE A 1 472 ? 19.714 9.960 -4.983 1.00 87.31 472 ILE A N 1
ATOM 3564 C CA . ILE A 1 472 ? 19.721 8.645 -5.632 1.00 87.31 472 ILE A CA 1
ATOM 3565 C C . ILE A 1 472 ? 20.738 8.658 -6.775 1.00 87.31 472 ILE A C 1
ATOM 3567 O O . ILE A 1 472 ? 20.695 9.532 -7.645 1.00 87.31 472 ILE A O 1
ATOM 3571 N N . PHE A 1 473 ? 21.625 7.663 -6.823 1.00 88.19 473 PHE A N 1
ATOM 3572 C CA . PHE A 1 473 ? 22.541 7.450 -7.952 1.00 88.19 473 PHE A CA 1
ATOM 3573 C C . PHE A 1 473 ? 22.659 5.958 -8.321 1.00 88.19 473 PHE A C 1
ATOM 3575 O O . PHE A 1 473 ? 22.523 5.105 -7.445 1.00 88.19 473 PHE A O 1
ATOM 3582 N N . PRO A 1 474 ? 22.883 5.583 -9.599 1.00 86.38 474 PRO A N 1
ATOM 3583 C CA . PRO A 1 474 ? 22.986 4.175 -9.986 1.00 86.38 474 PRO A CA 1
ATOM 3584 C C . PRO A 1 474 ? 24.272 3.526 -9.453 1.00 86.38 474 PRO A C 1
ATOM 3586 O O . PRO A 1 474 ? 25.373 4.017 -9.713 1.00 86.38 474 PRO A O 1
ATOM 3589 N N . ILE A 1 475 ? 24.151 2.386 -8.768 1.00 77.31 475 ILE A N 1
ATOM 3590 C CA . ILE A 1 475 ? 25.314 1.600 -8.331 1.00 77.31 475 ILE A CA 1
ATOM 3591 C C . ILE A 1 475 ? 25.996 0.971 -9.547 1.00 77.31 475 ILE A C 1
ATOM 3593 O O . ILE A 1 475 ? 25.357 0.366 -10.407 1.00 77.31 475 ILE A O 1
ATOM 3597 N N . THR A 1 476 ? 27.321 1.107 -9.599 1.00 70.25 476 THR A N 1
ATOM 3598 C CA . THR A 1 476 ? 28.199 0.438 -10.581 1.00 70.25 476 THR A CA 1
ATOM 3599 C C . THR A 1 476 ? 29.454 -0.179 -9.936 1.00 70.25 476 THR A C 1
ATOM 3601 O O . THR A 1 476 ? 30.315 -0.725 -10.624 1.00 70.25 476 THR A O 1
ATOM 3604 N N . THR A 1 477 ? 29.549 -0.076 -8.608 1.00 72.19 477 THR A N 1
ATOM 3605 C CA . THR A 1 477 ? 30.567 -0.615 -7.697 1.00 72.19 477 THR A CA 1
ATOM 3606 C C . THR A 1 477 ? 30.008 -0.487 -6.277 1.00 72.19 477 THR A C 1
ATOM 3608 O O . THR A 1 477 ? 29.293 0.481 -6.020 1.00 72.19 477 THR A O 1
ATOM 3611 N N . ASP A 1 478 ? 30.340 -1.406 -5.368 1.00 74.50 478 ASP A N 1
ATOM 3612 C CA . ASP A 1 478 ? 29.978 -1.329 -3.943 1.00 74.50 478 ASP A CA 1
ATOM 3613 C C . ASP A 1 478 ? 30.377 0.036 -3.339 1.00 74.50 478 ASP A C 1
ATOM 3615 O O . ASP A 1 478 ? 31.504 0.501 -3.561 1.00 74.50 478 ASP A O 1
ATOM 3619 N N . VAL A 1 479 ? 29.493 0.666 -2.557 1.00 80.12 479 VAL A N 1
ATOM 3620 C CA . VAL A 1 479 ? 29.712 1.997 -1.953 1.00 80.12 479 VAL A CA 1
ATOM 3621 C C . VAL A 1 479 ? 29.214 2.078 -0.512 1.00 80.12 479 VAL A C 1
ATOM 3623 O O . VAL A 1 479 ? 28.048 1.836 -0.223 1.00 80.12 479 VAL A O 1
ATOM 3626 N N . LYS A 1 480 ? 30.098 2.439 0.430 1.00 82.62 480 LYS A N 1
ATOM 3627 C CA . LYS A 1 480 ? 29.781 2.459 1.872 1.00 82.62 480 LYS A CA 1
ATOM 3628 C C . LYS A 1 480 ? 30.443 3.636 2.573 1.00 82.62 480 LYS A C 1
ATOM 3630 O O . LYS A 1 480 ? 31.592 3.957 2.285 1.00 82.62 480 LYS A O 1
ATOM 3635 N N . GLY A 1 481 ? 29.731 4.231 3.529 1.00 86.81 481 GLY A N 1
ATOM 3636 C CA . GLY A 1 481 ? 30.168 5.451 4.209 1.00 86.81 481 GLY A CA 1
ATOM 3637 C C . GLY A 1 481 ? 29.929 6.695 3.354 1.00 86.81 481 GLY A C 1
ATOM 3638 O O . GLY A 1 481 ? 28.939 6.772 2.630 1.00 86.81 481 GLY A O 1
ATOM 3639 N N . GLU A 1 482 ? 30.814 7.681 3.459 1.00 89.00 482 GLU A N 1
ATOM 3640 C CA . GLU A 1 482 ? 30.728 8.926 2.692 1.00 89.00 482 GLU A CA 1
ATOM 3641 C C . GLU A 1 482 ? 31.431 8.795 1.339 1.00 89.00 482 GLU A C 1
ATOM 3643 O O . GLU A 1 482 ? 32.552 8.298 1.252 1.00 89.00 482 GLU A O 1
ATOM 3648 N N . VAL A 1 483 ? 30.771 9.255 0.279 1.00 90.75 483 VAL A N 1
ATOM 3649 C CA . VAL A 1 483 ? 31.213 9.176 -1.117 1.00 90.75 483 VAL A CA 1
ATOM 3650 C C . VAL A 1 483 ? 31.088 10.536 -1.801 1.00 90.75 483 VAL A C 1
ATOM 3652 O O . VAL A 1 483 ? 30.247 11.349 -1.426 1.00 90.75 483 VAL A O 1
ATOM 3655 N N . GLY A 1 484 ? 31.909 10.796 -2.819 1.00 90.19 484 GLY A N 1
ATOM 3656 C CA . GLY A 1 484 ? 31.796 12.012 -3.627 1.00 90.19 484 GLY A CA 1
ATOM 3657 C C . GLY A 1 484 ? 30.775 11.827 -4.745 1.00 90.19 484 GLY A C 1
ATOM 3658 O O . GLY A 1 484 ? 30.910 10.905 -5.556 1.00 90.19 484 GLY A O 1
ATOM 3659 N N . VAL A 1 485 ? 29.776 12.706 -4.814 1.00 90.81 485 VAL A N 1
ATOM 3660 C CA . VAL A 1 485 ? 28.680 12.664 -5.795 1.00 90.81 485 VAL A CA 1
ATOM 3661 C C . VAL A 1 485 ? 28.568 14.008 -6.516 1.00 90.81 485 VAL A C 1
ATOM 3663 O O . VAL A 1 485 ? 28.579 15.061 -5.889 1.00 90.81 485 VAL A O 1
ATOM 3666 N N . GLU A 1 486 ? 28.437 13.976 -7.841 1.00 91.25 486 GLU A N 1
ATOM 3667 C CA . GLU A 1 486 ? 28.031 15.132 -8.650 1.00 91.25 486 GLU A CA 1
ATOM 3668 C C . GLU A 1 486 ? 26.503 15.133 -8.780 1.00 91.25 486 GLU A C 1
ATOM 3670 O O . GLU A 1 486 ? 25.935 14.132 -9.218 1.00 91.25 486 GLU A O 1
ATOM 3675 N N . ILE A 1 487 ? 25.825 16.233 -8.443 1.00 89.44 487 ILE A N 1
ATOM 3676 C CA . ILE A 1 487 ? 24.376 16.370 -8.667 1.00 89.44 487 ILE A CA 1
ATOM 3677 C C . ILE A 1 487 ? 24.119 16.742 -10.134 1.00 89.44 487 ILE A C 1
ATOM 3679 O O . ILE A 1 487 ? 24.740 17.658 -10.671 1.00 89.44 487 ILE A O 1
ATOM 3683 N N . VAL A 1 488 ? 23.220 16.010 -10.804 1.00 88.44 488 VAL A N 1
ATOM 3684 C CA . VAL A 1 488 ? 23.002 16.118 -12.262 1.00 88.44 488 VAL A CA 1
ATOM 3685 C C . VAL A 1 488 ? 21.563 16.438 -12.675 1.00 88.44 488 VAL A C 1
ATOM 3687 O O . VAL A 1 488 ? 21.344 16.829 -13.825 1.00 88.44 488 VAL A O 1
ATOM 3690 N N . ALA A 1 489 ? 20.594 16.264 -11.773 1.00 83.69 489 ALA A N 1
ATOM 3691 C CA . ALA A 1 489 ? 19.207 16.709 -11.917 1.00 83.69 489 ALA A CA 1
ATOM 3692 C C . ALA A 1 489 ? 18.479 16.688 -10.559 1.00 83.69 489 ALA A C 1
ATOM 3694 O O . ALA A 1 489 ? 18.889 15.983 -9.638 1.00 83.69 489 ALA A O 1
ATOM 3695 N N . GLU A 1 490 ? 17.359 17.397 -10.469 1.00 83.38 490 GLU A N 1
ATOM 3696 C CA . GLU A 1 490 ? 16.371 17.267 -9.394 1.00 83.38 490 GLU A CA 1
ATOM 3697 C C . GLU A 1 490 ? 15.225 16.351 -9.850 1.00 83.38 490 GLU A C 1
ATOM 3699 O O . GLU A 1 490 ? 14.816 16.396 -11.012 1.00 83.38 490 GLU A O 1
ATOM 3704 N N . ASN A 1 491 ? 14.690 15.533 -8.943 1.00 75.88 491 ASN A N 1
ATOM 3705 C CA . ASN A 1 491 ? 13.507 14.703 -9.164 1.00 75.88 491 ASN A CA 1
ATOM 3706 C C . ASN A 1 491 ? 12.787 14.464 -7.823 1.00 75.88 491 ASN A C 1
ATOM 3708 O O . ASN A 1 491 ? 12.890 13.384 -7.236 1.00 75.88 491 ASN A O 1
ATOM 3712 N N . ASN A 1 492 ? 12.108 15.515 -7.344 1.00 69.31 492 ASN A N 1
ATOM 3713 C CA . ASN A 1 492 ? 11.316 15.574 -6.106 1.00 69.31 492 ASN A CA 1
ATOM 3714 C C . ASN A 1 492 ? 10.592 14.230 -5.830 1.00 69.31 492 ASN A C 1
ATOM 3716 O O . ASN A 1 492 ? 9.853 13.786 -6.714 1.00 69.31 492 ASN A O 1
ATOM 3720 N N . PRO A 1 493 ? 10.827 13.554 -4.683 1.00 72.81 493 PRO A N 1
ATOM 3721 C CA . PRO A 1 493 ? 11.487 14.038 -3.457 1.00 72.81 493 PRO A CA 1
ATOM 3722 C C . PRO A 1 493 ? 13.021 13.900 -3.385 1.00 72.81 493 PRO A C 1
ATOM 3724 O O . PRO A 1 493 ? 13.595 14.155 -2.329 1.00 72.81 493 PRO A O 1
ATOM 3727 N N . TYR A 1 494 ? 13.704 13.515 -4.467 1.00 82.62 494 TYR A N 1
ATOM 3728 C CA . TYR A 1 494 ? 15.144 13.215 -4.457 1.00 82.62 494 TYR A CA 1
ATOM 3729 C C . TYR A 1 494 ? 15.967 14.139 -5.365 1.00 82.62 494 TYR A C 1
ATOM 3731 O O . TYR A 1 494 ? 15.481 14.663 -6.369 1.00 82.62 494 TYR A O 1
ATOM 3739 N N . LEU A 1 495 ? 17.264 14.256 -5.085 1.00 86.81 495 LEU A N 1
ATOM 3740 C CA . LEU A 1 495 ? 18.251 14.664 -6.088 1.00 86.81 495 LEU A CA 1
ATOM 3741 C C . LEU A 1 495 ? 18.762 13.440 -6.853 1.00 86.81 495 LEU A C 1
ATOM 3743 O O . LEU A 1 495 ? 18.857 12.342 -6.304 1.00 86.81 495 LEU A O 1
ATOM 3747 N N . LEU A 1 496 ? 19.127 13.624 -8.119 1.00 89.12 496 LEU A N 1
ATOM 3748 C CA . LEU A 1 496 ? 19.751 12.592 -8.943 1.00 89.12 496 LEU A CA 1
ATOM 3749 C C . LEU A 1 496 ? 21.245 12.883 -9.069 1.00 89.12 496 LEU A C 1
ATOM 3751 O O . LEU A 1 496 ? 21.647 13.928 -9.588 1.00 89.12 496 LEU A O 1
ATOM 3755 N N . GLY A 1 497 ? 22.060 11.950 -8.583 1.00 91.00 497 GLY A N 1
ATOM 3756 C CA . GLY A 1 497 ? 23.513 12.072 -8.522 1.00 91.00 497 GLY A CA 1
ATOM 3757 C C . GLY A 1 497 ? 24.255 11.133 -9.473 1.00 91.00 497 GLY A C 1
ATOM 3758 O O . GLY A 1 497 ? 23.700 10.164 -9.988 1.00 91.00 497 GLY A O 1
ATOM 3759 N N . VAL A 1 498 ? 25.545 11.398 -9.665 1.00 91.69 498 VAL A N 1
ATOM 3760 C CA . VAL A 1 498 ? 26.525 10.489 -10.274 1.00 91.69 498 VAL A CA 1
ATOM 3761 C C . VAL A 1 498 ? 27.691 10.331 -9.306 1.00 91.69 498 VAL A C 1
ATOM 3763 O O . VAL A 1 498 ? 28.339 11.311 -8.943 1.00 91.69 498 VAL A O 1
ATOM 3766 N N . LEU A 1 499 ? 27.980 9.096 -8.906 1.00 91.06 499 LEU A N 1
ATOM 3767 C CA . LEU A 1 499 ? 29.116 8.747 -8.060 1.00 91.06 499 LEU A CA 1
ATOM 3768 C C . LEU A 1 499 ? 30.436 9.073 -8.776 1.00 91.06 499 LEU A C 1
ATOM 3770 O O . LEU A 1 499 ? 30.699 8.553 -9.866 1.00 91.06 499 LEU A O 1
ATOM 3774 N N . ARG A 1 500 ? 31.269 9.903 -8.139 1.00 89.56 500 ARG A N 1
ATOM 3775 C CA . ARG A 1 500 ? 32.582 10.353 -8.630 1.00 89.56 500 ARG A CA 1
ATOM 3776 C C . ARG A 1 500 ? 33.768 9.855 -7.803 1.00 89.56 500 ARG A C 1
ATOM 3778 O O . ARG A 1 500 ? 34.857 9.739 -8.361 1.00 89.56 500 ARG A O 1
ATOM 3785 N N . SER A 1 501 ? 33.581 9.506 -6.531 1.00 88.81 501 SER A N 1
ATOM 3786 C CA . SER A 1 501 ? 34.614 8.856 -5.707 1.00 88.81 501 SER A CA 1
ATOM 3787 C C . SER A 1 501 ? 34.012 7.946 -4.638 1.00 88.81 501 SER A C 1
ATOM 3789 O O . SER A 1 501 ? 32.988 8.272 -4.042 1.00 88.81 501 SER A O 1
ATOM 3791 N N . THR A 1 502 ? 34.664 6.820 -4.338 1.00 87.19 502 THR A N 1
ATOM 3792 C CA . THR A 1 502 ? 34.209 5.844 -3.322 1.00 87.19 502 THR A CA 1
ATOM 3793 C C . THR A 1 502 ? 34.680 6.219 -1.905 1.00 87.19 502 THR A C 1
ATOM 3795 O O . THR A 1 502 ? 35.145 5.365 -1.152 1.00 87.19 502 THR A O 1
ATOM 3798 N N . GLY A 1 503 ? 34.663 7.513 -1.588 1.00 86.00 503 GLY A N 1
ATOM 3799 C CA . GLY A 1 503 ? 35.283 8.113 -0.404 1.00 86.00 503 GLY A CA 1
ATOM 3800 C C . GLY A 1 503 ? 35.406 9.634 -0.549 1.00 86.00 503 GLY A C 1
ATOM 3801 O O . GLY A 1 503 ? 35.303 10.148 -1.670 1.00 86.00 503 GLY A O 1
ATOM 3802 N N . VAL A 1 504 ? 35.720 10.342 0.536 1.00 81.81 504 VAL A N 1
ATOM 3803 C CA . VAL A 1 504 ? 35.907 11.808 0.582 1.00 81.81 504 VAL A CA 1
ATOM 3804 C C . VAL A 1 504 ? 37.362 12.154 0.951 1.00 81.81 504 VAL A C 1
ATOM 3806 O O . VAL A 1 504 ? 38.029 11.374 1.628 1.00 81.81 504 VAL A O 1
ATOM 3809 N N . GLY A 1 505 ? 37.857 13.318 0.512 1.00 75.94 505 GLY A N 1
ATOM 3810 C CA . GLY A 1 505 ? 39.210 13.818 0.803 1.00 75.94 505 GLY A CA 1
ATOM 3811 C C . GLY A 1 505 ? 40.244 13.517 -0.292 1.00 75.94 505 GLY A C 1
ATOM 3812 O O . GLY A 1 505 ? 39.989 12.738 -1.206 1.00 75.94 505 GLY A O 1
ATOM 3813 N N . ALA A 1 506 ? 41.420 14.149 -0.206 1.00 66.69 506 ALA A N 1
ATOM 3814 C CA . ALA A 1 506 ? 42.408 14.183 -1.294 1.00 66.69 506 ALA A CA 1
ATOM 3815 C C . ALA A 1 506 ? 42.972 12.807 -1.723 1.00 66.69 506 ALA A C 1
ATOM 3817 O O . ALA A 1 506 ? 43.321 12.634 -2.888 1.00 66.69 506 ALA A O 1
ATOM 3818 N N . ASP A 1 507 ? 43.031 11.830 -0.811 1.00 68.81 507 ASP A N 1
ATOM 3819 C CA . ASP A 1 507 ? 43.536 10.470 -1.073 1.00 68.81 507 ASP A CA 1
ATOM 3820 C C . ASP A 1 507 ? 42.440 9.476 -1.530 1.00 68.81 507 ASP A C 1
ATOM 3822 O O . ASP A 1 507 ? 42.667 8.264 -1.576 1.00 68.81 507 ASP A O 1
ATOM 3826 N N . THR A 1 508 ? 41.227 9.950 -1.838 1.00 78.31 508 THR A N 1
ATOM 3827 C CA . THR A 1 508 ? 40.113 9.073 -2.225 1.00 78.31 508 THR A CA 1
ATOM 3828 C C . THR A 1 508 ? 40.277 8.445 -3.612 1.00 78.31 508 THR A C 1
ATOM 3830 O O . THR A 1 508 ? 40.860 9.011 -4.540 1.00 78.31 508 THR A O 1
ATOM 3833 N N . LYS A 1 509 ? 39.680 7.263 -3.784 1.00 81.62 509 LYS A N 1
ATOM 3834 C CA . LYS A 1 509 ? 39.611 6.563 -5.065 1.00 81.62 509 LYS A CA 1
ATOM 3835 C C . LYS A 1 509 ? 38.513 7.167 -5.941 1.00 81.62 509 LYS A C 1
ATOM 3837 O O . LYS A 1 509 ? 37.321 7.036 -5.654 1.00 81.62 509 LYS A O 1
ATOM 3842 N N . LEU A 1 510 ? 38.934 7.801 -7.032 1.00 86.31 510 LEU A N 1
ATOM 3843 C CA . LEU A 1 510 ? 38.053 8.296 -8.088 1.00 86.31 510 LEU A CA 1
ATOM 3844 C C . LEU A 1 510 ? 37.350 7.140 -8.820 1.00 86.31 510 LEU A C 1
ATOM 3846 O O . LEU A 1 510 ? 37.874 6.029 -8.935 1.00 86.31 510 LEU A O 1
ATOM 3850 N N . VAL A 1 511 ? 36.152 7.421 -9.330 1.00 88.19 511 VAL A N 1
ATOM 3851 C CA . VAL A 1 511 ? 35.380 6.519 -10.189 1.00 88.19 511 VAL A CA 1
ATOM 3852 C C . VAL A 1 511 ? 35.741 6.787 -11.655 1.00 88.19 511 VAL A C 1
ATOM 3854 O O . VAL A 1 511 ? 35.609 7.930 -12.101 1.00 88.19 511 VAL A O 1
ATOM 3857 N N . PRO A 1 512 ? 36.134 5.759 -12.437 1.00 90.44 512 PRO A N 1
ATOM 3858 C CA . PRO A 1 512 ? 36.493 5.921 -13.843 1.00 90.44 512 PRO A CA 1
ATOM 3859 C C . PRO A 1 512 ? 35.422 6.617 -14.688 1.00 90.44 512 PRO A C 1
ATOM 3861 O O . PRO A 1 512 ? 34.214 6.429 -14.486 1.00 90.44 512 PRO A O 1
ATOM 3864 N N . ASN A 1 513 ? 35.869 7.365 -15.700 1.00 90.19 513 ASN A N 1
ATOM 3865 C CA . ASN A 1 513 ? 34.994 8.131 -16.593 1.00 90.19 513 ASN A CA 1
ATOM 3866 C C . ASN A 1 513 ? 33.924 7.243 -17.256 1.00 90.19 513 ASN A C 1
ATOM 3868 O O . ASN A 1 513 ? 32.754 7.622 -17.303 1.00 90.19 513 ASN A O 1
ATOM 3872 N N . TYR A 1 514 ? 34.293 6.026 -17.674 1.00 92.06 514 TYR A N 1
ATOM 3873 C CA . TYR A 1 514 ? 33.371 5.011 -18.197 1.00 92.06 514 TYR A CA 1
ATOM 3874 C C . TYR A 1 514 ? 32.157 4.741 -17.283 1.00 92.06 514 TYR A C 1
ATOM 3876 O O . TYR A 1 514 ? 31.018 4.730 -17.758 1.00 92.06 514 TYR A O 1
ATOM 3884 N N . LEU A 1 515 ? 32.371 4.552 -15.973 1.00 91.00 515 LEU A N 1
ATOM 3885 C CA . LEU A 1 515 ? 31.278 4.288 -15.026 1.00 91.00 515 LEU A CA 1
ATOM 3886 C C . LEU A 1 515 ? 30.451 5.548 -14.759 1.00 91.00 515 LEU A C 1
ATOM 3888 O O . LEU A 1 515 ? 29.228 5.463 -14.671 1.00 91.00 515 LEU A O 1
ATOM 3892 N N . SER A 1 516 ? 31.096 6.715 -14.679 1.00 90.62 516 SER A N 1
ATOM 3893 C CA . SER A 1 516 ? 30.408 8.004 -14.516 1.00 90.62 516 SER A CA 1
ATOM 3894 C C . SER A 1 516 ? 29.444 8.289 -15.676 1.00 90.62 516 SER A C 1
ATOM 3896 O O . SER A 1 516 ? 28.270 8.592 -15.465 1.00 90.62 516 SER A O 1
ATOM 3898 N N . GLU A 1 517 ? 29.905 8.138 -16.919 1.00 93.38 517 GLU A N 1
ATOM 3899 C CA . GLU A 1 517 ? 29.072 8.379 -18.103 1.00 93.38 517 GLU A CA 1
ATOM 3900 C C . GLU A 1 517 ? 28.019 7.278 -18.307 1.00 93.38 517 GLU A C 1
ATOM 3902 O O . GLU A 1 517 ? 26.921 7.554 -18.792 1.00 93.38 517 GLU A O 1
ATOM 3907 N N . THR A 1 518 ? 28.279 6.049 -17.852 1.00 93.25 518 THR A N 1
ATOM 3908 C CA . THR A 1 518 ? 27.252 4.995 -17.831 1.00 93.25 518 THR A CA 1
ATOM 3909 C C . THR A 1 518 ? 26.149 5.295 -16.808 1.00 93.25 518 THR A C 1
ATOM 3911 O O . THR A 1 518 ? 24.971 5.145 -17.133 1.00 93.25 518 THR A O 1
ATOM 3914 N N . GLN A 1 519 ? 26.483 5.811 -15.618 1.00 93.12 519 GLN A N 1
ATOM 3915 C CA . GLN A 1 519 ? 25.487 6.310 -14.658 1.00 93.12 519 GLN A CA 1
ATOM 3916 C C . GLN A 1 519 ? 24.644 7.444 -15.260 1.00 93.12 519 GLN A C 1
ATOM 3918 O O . GLN A 1 519 ? 23.415 7.374 -15.207 1.00 93.12 519 GLN A O 1
ATOM 3923 N N . ARG A 1 520 ? 25.267 8.445 -15.910 1.00 93.50 520 ARG A N 1
ATOM 3924 C CA . ARG A 1 520 ? 24.529 9.501 -16.638 1.00 93.50 520 ARG A CA 1
ATOM 3925 C C . ARG A 1 520 ? 23.573 8.927 -17.677 1.00 93.50 520 ARG A C 1
ATOM 3927 O O . ARG A 1 520 ? 22.464 9.439 -17.826 1.00 93.50 520 ARG A O 1
ATOM 3934 N N . ALA A 1 521 ? 23.987 7.886 -18.399 1.00 94.25 521 ALA A N 1
ATOM 3935 C CA . ALA A 1 521 ? 23.154 7.259 -19.414 1.00 94.25 521 ALA A CA 1
ATOM 3936 C C . ALA A 1 521 ? 21.921 6.571 -18.808 1.00 94.25 521 ALA A C 1
ATOM 3938 O O . ALA A 1 521 ? 20.809 6.783 -19.292 1.00 94.25 521 ALA A O 1
ATOM 3939 N N . ILE A 1 522 ? 22.100 5.836 -17.704 1.00 92.00 522 ILE A N 1
ATOM 3940 C CA . ILE A 1 522 ? 21.007 5.213 -16.941 1.00 92.00 522 ILE A CA 1
ATOM 3941 C C . ILE A 1 522 ? 20.039 6.287 -16.429 1.00 92.00 522 ILE A C 1
ATOM 3943 O O . ILE A 1 522 ? 18.847 6.214 -16.717 1.00 92.00 522 ILE A O 1
ATOM 3947 N N . ILE A 1 523 ? 20.542 7.327 -15.752 1.00 90.69 523 ILE A N 1
ATOM 3948 C CA . ILE A 1 523 ? 19.740 8.457 -15.241 1.00 90.69 523 ILE A CA 1
ATOM 3949 C C . ILE A 1 523 ? 18.943 9.117 -16.371 1.00 90.69 523 ILE A C 1
ATOM 3951 O O . ILE A 1 523 ? 17.754 9.401 -16.215 1.00 90.69 523 ILE A O 1
ATOM 3955 N N . ALA A 1 524 ? 19.566 9.324 -17.532 1.00 92.44 524 ALA A N 1
ATOM 3956 C CA . ALA A 1 524 ? 18.898 9.886 -18.695 1.00 92.44 524 ALA A CA 1
ATOM 3957 C C . ALA A 1 524 ? 17.787 8.975 -19.248 1.00 92.44 524 ALA A C 1
ATOM 3959 O O . ALA A 1 524 ? 16.771 9.508 -19.687 1.00 92.44 524 ALA A O 1
ATOM 3960 N N . VAL A 1 525 ? 17.914 7.641 -19.191 1.00 91.69 525 VAL A N 1
ATOM 3961 C CA . VAL A 1 525 ? 16.794 6.737 -19.523 1.00 91.69 525 VAL A CA 1
ATOM 3962 C C . VAL A 1 525 ? 15.700 6.776 -18.460 1.00 91.69 525 VAL A C 1
ATOM 3964 O O . VAL A 1 525 ? 14.539 6.912 -18.840 1.00 91.69 525 VAL A O 1
ATOM 3967 N N . ARG A 1 526 ? 16.036 6.756 -17.158 1.00 88.00 526 ARG A N 1
ATOM 3968 C CA . ARG A 1 526 ? 15.040 6.885 -16.070 1.00 88.00 526 ARG A CA 1
ATOM 3969 C C . ARG A 1 526 ? 14.179 8.150 -16.228 1.00 88.00 526 ARG A C 1
ATOM 3971 O O . ARG A 1 526 ? 12.979 8.120 -15.998 1.00 88.00 526 ARG A O 1
ATOM 3978 N N . ASN A 1 527 ? 14.777 9.232 -16.731 1.00 87.12 527 ASN A N 1
ATOM 3979 C CA . ASN A 1 527 ? 14.113 10.508 -17.025 1.00 87.12 527 ASN A CA 1
ATOM 3980 C C . ASN A 1 527 ? 13.521 10.620 -18.452 1.00 87.12 527 ASN A C 1
ATOM 3982 O O . ASN A 1 527 ? 13.165 11.716 -18.884 1.00 87.12 527 ASN A O 1
ATOM 3986 N N . ARG A 1 528 ? 13.440 9.528 -19.228 1.00 91.00 528 ARG A N 1
ATOM 3987 C CA . ARG A 1 528 ? 12.955 9.488 -20.632 1.00 91.00 528 ARG A CA 1
ATOM 3988 C C . ARG A 1 528 ? 13.743 10.354 -21.636 1.00 91.00 528 ARG A C 1
ATOM 3990 O O . ARG A 1 528 ? 13.332 10.528 -22.783 1.00 91.00 528 ARG A O 1
ATOM 3997 N N . LEU A 1 529 ? 14.922 10.853 -21.265 1.00 93.25 529 LEU A N 1
ATOM 3998 C CA . LEU A 1 529 ? 15.793 11.706 -22.083 1.00 93.25 529 LEU A CA 1
ATOM 3999 C C . LEU A 1 529 ? 16.722 10.873 -22.984 1.00 93.25 529 LEU A C 1
ATOM 4001 O O . LEU A 1 529 ? 17.947 11.003 -22.932 1.00 93.25 529 LEU A O 1
ATOM 4005 N N . LEU A 1 530 ? 16.142 10.031 -23.845 1.00 93.62 530 LEU A N 1
ATOM 4006 C CA . LEU A 1 530 ? 16.864 9.029 -24.647 1.00 93.62 530 LEU A CA 1
ATOM 4007 C C . LEU A 1 530 ? 18.047 9.602 -25.457 1.00 93.62 530 LEU A C 1
ATOM 4009 O O . LEU A 1 530 ? 19.106 8.983 -25.521 1.00 93.62 530 LEU A O 1
ATOM 4013 N N . GLY A 1 531 ? 17.924 10.819 -25.999 1.00 95.12 531 GLY A N 1
ATOM 4014 C CA . GLY A 1 531 ? 19.024 11.501 -26.698 1.00 95.12 531 GLY A CA 1
ATOM 4015 C C . GLY A 1 531 ? 20.218 11.865 -25.799 1.00 95.12 531 GLY A C 1
ATOM 4016 O O . GLY A 1 531 ? 21.367 11.777 -26.242 1.00 95.12 531 GLY A O 1
ATOM 4017 N N . LYS A 1 532 ? 19.983 12.206 -24.521 1.00 95.50 532 LYS A N 1
ATOM 4018 C CA . LYS A 1 532 ? 21.060 12.363 -23.527 1.00 95.50 532 LYS A CA 1
ATOM 4019 C C . LYS A 1 532 ? 21.686 11.004 -23.199 1.00 95.50 532 LYS A C 1
ATOM 4021 O O . LYS A 1 532 ? 22.908 10.912 -23.171 1.00 95.50 532 LYS A O 1
ATOM 4026 N N . ALA A 1 533 ? 20.880 9.952 -23.041 1.00 95.81 533 ALA A N 1
ATOM 4027 C CA . ALA A 1 533 ? 21.372 8.606 -22.736 1.00 95.81 533 ALA A CA 1
ATOM 4028 C C . ALA A 1 533 ? 22.282 8.046 -23.841 1.00 95.81 533 ALA A C 1
ATOM 4030 O O . ALA A 1 533 ? 23.407 7.622 -23.583 1.00 95.81 533 ALA A O 1
ATOM 4031 N N . VAL A 1 534 ? 21.841 8.146 -25.098 1.00 97.38 534 VAL A N 1
ATOM 4032 C CA . VAL A 1 534 ? 22.637 7.805 -26.286 1.00 97.38 534 VAL A CA 1
ATOM 4033 C C . VAL A 1 534 ? 23.944 8.598 -26.339 1.00 97.38 534 VAL A C 1
ATOM 4035 O O . VAL A 1 534 ? 24.985 8.040 -26.694 1.00 97.38 534 VAL A O 1
ATOM 4038 N N . SER A 1 535 ? 23.914 9.885 -25.983 1.00 97.00 535 SER A N 1
ATOM 4039 C CA . SER A 1 535 ? 25.112 10.731 -25.946 1.00 97.00 535 SER A CA 1
ATOM 4040 C C . SER A 1 535 ? 26.094 10.268 -24.867 1.00 97.00 535 SER A C 1
ATOM 4042 O O . SER A 1 535 ? 27.272 10.093 -25.169 1.00 97.00 535 SER A O 1
ATOM 4044 N N . ALA A 1 536 ? 25.600 9.980 -23.660 1.00 96.00 536 ALA A N 1
ATOM 4045 C CA . ALA A 1 536 ? 26.390 9.520 -22.520 1.00 96.00 536 ALA A CA 1
ATOM 4046 C C . ALA A 1 536 ? 27.011 8.127 -22.752 1.00 96.00 536 ALA A C 1
ATOM 4048 O O . ALA A 1 536 ? 28.217 7.972 -22.592 1.00 96.00 536 ALA A O 1
ATOM 4049 N N . TRP A 1 537 ? 26.279 7.139 -23.285 1.00 96.94 537 TRP A N 1
ATOM 4050 C CA . TRP A 1 537 ? 26.900 5.865 -23.703 1.00 96.94 537 TRP A CA 1
ATOM 4051 C C . TRP A 1 537 ? 27.923 6.037 -24.836 1.00 96.94 537 TRP A C 1
ATOM 4053 O O . TRP A 1 537 ? 28.926 5.327 -24.891 1.00 96.94 537 TRP A O 1
ATOM 4063 N N . THR A 1 538 ? 27.716 7.008 -25.733 1.00 97.19 538 THR A N 1
ATOM 4064 C CA . THR A 1 538 ? 28.694 7.350 -26.786 1.00 97.19 538 THR A CA 1
ATOM 4065 C C . THR A 1 538 ? 29.913 8.116 -26.238 1.00 97.19 538 THR A C 1
ATOM 4067 O O . THR A 1 538 ? 30.926 8.218 -26.936 1.00 97.19 538 THR A O 1
ATOM 4070 N N . ALA A 1 539 ? 29.842 8.645 -25.012 1.00 95.69 539 ALA A N 1
ATOM 4071 C CA . ALA A 1 539 ? 30.990 9.125 -24.248 1.00 95.69 539 ALA A CA 1
ATOM 4072 C C . ALA A 1 539 ? 31.664 7.961 -23.506 1.00 95.69 539 ALA A C 1
ATOM 4074 O O . ALA A 1 539 ? 32.837 7.712 -23.756 1.00 95.69 539 ALA A O 1
ATOM 4075 N N . ALA A 1 540 ? 30.919 7.170 -22.724 1.00 94.69 540 ALA A N 1
ATOM 4076 C CA . ALA A 1 540 ? 31.424 5.998 -22.001 1.00 94.69 540 ALA A CA 1
ATOM 4077 C C . ALA A 1 540 ? 32.253 5.058 -22.900 1.00 94.69 540 ALA A C 1
ATOM 4079 O O . ALA A 1 540 ? 33.368 4.695 -22.540 1.00 94.69 540 ALA A O 1
ATOM 4080 N N . ALA A 1 541 ? 31.780 4.759 -24.116 1.00 95.06 541 ALA A N 1
ATOM 4081 C CA . ALA A 1 541 ? 32.497 3.942 -25.106 1.00 95.06 541 ALA A CA 1
ATOM 4082 C C . ALA A 1 541 ? 33.845 4.521 -25.608 1.00 95.06 541 ALA A C 1
ATOM 4084 O O . ALA A 1 541 ? 34.545 3.858 -26.362 1.00 95.06 541 ALA A O 1
ATOM 4085 N N . LYS A 1 542 ? 34.204 5.760 -25.256 1.00 94.50 542 LYS A N 1
ATOM 4086 C CA . LYS A 1 542 ? 35.511 6.385 -25.549 1.00 94.50 542 LYS A CA 1
ATOM 4087 C C . LYS A 1 542 ? 36.394 6.510 -24.306 1.00 94.50 542 LYS A C 1
ATOM 4089 O O . LYS A 1 542 ? 37.593 6.721 -24.432 1.00 94.50 542 LYS A O 1
ATOM 4094 N N . GLU A 1 543 ? 35.787 6.393 -23.130 1.00 92.69 543 GLU A N 1
ATOM 4095 C CA . GLU A 1 543 ? 36.386 6.604 -21.811 1.00 92.69 543 GLU A CA 1
ATOM 4096 C C . GLU A 1 543 ? 36.792 5.277 -21.137 1.00 92.69 543 GLU A C 1
ATOM 4098 O O . GLU A 1 543 ? 36.961 5.207 -19.920 1.00 92.69 543 GLU A O 1
ATOM 4103 N N . THR A 1 544 ? 36.931 4.210 -21.929 1.00 91.69 544 THR A N 1
ATOM 4104 C CA . THR A 1 544 ? 37.378 2.879 -21.506 1.00 91.69 544 THR A CA 1
ATOM 4105 C C . THR A 1 544 ? 38.433 2.341 -22.469 1.00 91.69 544 THR A C 1
ATOM 4107 O O . THR A 1 544 ? 38.305 2.467 -23.686 1.00 91.69 544 THR A O 1
ATOM 4110 N N . ASN A 1 545 ? 39.466 1.706 -21.917 1.00 89.62 545 ASN A N 1
ATOM 4111 C CA . ASN A 1 545 ? 40.465 0.937 -22.661 1.00 89.62 545 ASN A CA 1
ATOM 4112 C C . ASN A 1 545 ? 40.104 -0.561 -22.747 1.00 89.62 545 ASN A C 1
ATOM 4114 O O . ASN A 1 545 ? 40.890 -1.361 -23.257 1.00 89.62 545 ASN A O 1
ATOM 411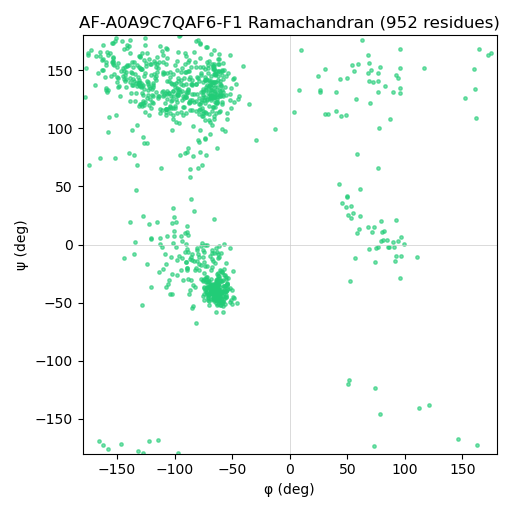8 N N . ASN A 1 546 ? 38.943 -0.969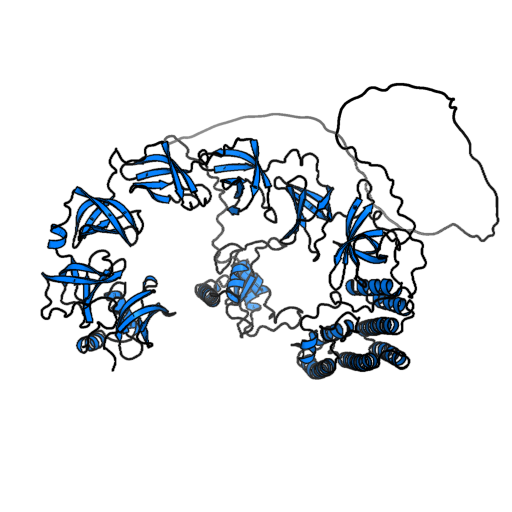 -22.222 1.00 91.19 546 ASN A N 1
ATOM 4119 C CA . ASN A 1 546 ? 38.498 -2.357 -22.187 1.00 91.19 546 ASN A CA 1
ATOM 4120 C C . ASN A 1 546 ? 37.433 -2.624 -23.260 1.00 91.19 546 ASN A C 1
ATOM 4122 O O . ASN A 1 546 ? 36.325 -2.096 -23.221 1.00 91.19 546 ASN A O 1
ATOM 4126 N N . GLU A 1 547 ? 37.759 -3.517 -24.188 1.00 91.50 547 GLU A N 1
ATOM 4127 C CA . GLU A 1 547 ? 36.928 -3.846 -25.350 1.00 91.50 547 GLU A CA 1
ATOM 4128 C C . GLU A 1 547 ? 35.527 -4.384 -24.991 1.00 91.50 547 GLU A C 1
ATOM 4130 O O . GLU A 1 547 ? 34.567 -4.124 -25.708 1.00 91.50 547 GLU A O 1
ATOM 4135 N N . LEU A 1 548 ? 35.366 -5.084 -23.860 1.00 91.12 548 LEU A N 1
ATOM 4136 C CA . LEU A 1 548 ? 34.061 -5.595 -23.420 1.00 91.12 548 LEU A CA 1
ATOM 4137 C C . LEU A 1 548 ? 33.163 -4.473 -22.868 1.00 91.12 548 LEU A C 1
ATOM 4139 O O . LEU A 1 548 ? 31.957 -4.466 -23.121 1.00 91.12 548 LEU A O 1
ATOM 4143 N N . ARG A 1 549 ? 33.759 -3.502 -22.164 1.00 92.31 549 ARG A N 1
ATOM 4144 C CA . ARG A 1 549 ? 33.090 -2.271 -21.704 1.00 92.31 549 ARG A CA 1
ATOM 4145 C C . ARG A 1 549 ? 32.724 -1.371 -22.889 1.00 92.31 549 ARG A C 1
ATOM 4147 O O . ARG A 1 549 ? 31.606 -0.859 -22.952 1.00 92.31 549 ARG A O 1
ATOM 4154 N N . GLU A 1 550 ? 33.622 -1.243 -23.869 1.00 94.81 550 GLU A N 1
ATOM 4155 C CA . GLU A 1 550 ? 33.351 -0.531 -25.122 1.00 94.81 550 GLU A CA 1
ATOM 4156 C C . GLU A 1 550 ? 32.179 -1.171 -25.889 1.00 94.81 550 GLU A C 1
ATOM 4158 O O . GLU A 1 550 ? 31.266 -0.463 -26.323 1.00 94.81 550 GLU A O 1
ATOM 4163 N N . VAL A 1 551 ? 32.164 -2.504 -26.013 1.00 95.62 551 VAL A N 1
ATOM 4164 C CA . VAL A 1 551 ? 31.085 -3.267 -26.662 1.00 95.62 551 VAL A CA 1
ATOM 4165 C C . VAL A 1 551 ? 29.726 -3.010 -26.010 1.00 95.62 551 VAL A C 1
ATOM 4167 O O . VAL A 1 551 ? 28.783 -2.696 -26.735 1.00 95.62 551 VAL A O 1
ATOM 4170 N N . GLU A 1 552 ? 29.601 -3.086 -24.681 1.00 94.38 552 GLU A N 1
ATOM 4171 C CA . GLU A 1 552 ? 28.307 -2.872 -24.007 1.00 94.38 552 GLU A CA 1
ATOM 4172 C C . GLU A 1 552 ? 27.817 -1.422 -24.115 1.00 94.38 552 GLU A C 1
ATOM 4174 O O . GLU A 1 552 ? 26.652 -1.184 -24.444 1.00 94.38 552 GLU A O 1
ATOM 4179 N N . ALA A 1 553 ? 28.699 -0.432 -23.943 1.00 95.50 553 ALA A N 1
ATOM 4180 C CA . ALA A 1 553 ? 28.325 0.967 -24.151 1.00 95.50 553 ALA A CA 1
ATOM 4181 C C . ALA A 1 553 ? 27.916 1.238 -25.614 1.00 95.50 553 ALA A C 1
ATOM 4183 O O . ALA A 1 553 ? 26.962 1.977 -25.877 1.00 95.50 553 ALA A O 1
ATOM 4184 N N . ARG A 1 554 ? 28.568 0.593 -26.592 1.00 97.00 554 ARG A N 1
ATOM 4185 C CA . ARG A 1 554 ? 28.167 0.664 -28.008 1.00 97.00 554 ARG A CA 1
ATOM 4186 C C . ARG A 1 554 ? 26.850 -0.063 -28.291 1.00 97.00 554 ARG A C 1
ATOM 4188 O O . ARG A 1 554 ? 26.060 0.480 -29.059 1.00 97.00 554 ARG A O 1
ATOM 4195 N N . ARG A 1 555 ? 26.570 -1.202 -27.650 1.00 97.00 555 ARG A N 1
ATOM 4196 C CA . ARG A 1 555 ? 25.293 -1.944 -27.730 1.00 97.00 555 ARG A CA 1
ATOM 4197 C C . ARG A 1 555 ? 24.127 -1.083 -27.246 1.00 97.00 555 ARG A C 1
ATOM 4199 O O . ARG A 1 555 ? 23.169 -0.873 -27.990 1.00 97.00 555 ARG A O 1
ATOM 4206 N N . ALA A 1 556 ? 24.243 -0.505 -26.050 1.00 96.88 556 ALA A N 1
ATOM 4207 C CA . ALA A 1 556 ? 23.229 0.389 -25.491 1.00 96.88 556 ALA A CA 1
ATOM 4208 C C . ALA A 1 556 ? 23.044 1.658 -26.348 1.00 96.88 556 ALA A C 1
ATOM 4210 O O . ALA A 1 556 ? 21.916 2.049 -26.652 1.00 96.88 556 ALA A O 1
ATOM 4211 N N . SER A 1 557 ? 24.144 2.253 -26.826 1.00 97.69 557 SER A N 1
ATOM 4212 C CA . SER A 1 557 ? 24.126 3.385 -27.764 1.00 97.69 557 SER A CA 1
ATOM 4213 C C . SER A 1 557 ? 23.442 3.046 -29.100 1.00 97.69 557 SER A C 1
ATOM 4215 O O . SER A 1 557 ? 22.677 3.862 -29.615 1.00 97.69 557 SER A O 1
ATOM 4217 N N . ALA A 1 558 ? 23.681 1.859 -29.665 1.00 98.00 558 ALA A N 1
ATOM 4218 C CA . ALA A 1 558 ? 23.099 1.418 -30.934 1.00 98.00 558 ALA A CA 1
ATOM 4219 C C . ALA A 1 558 ? 21.588 1.173 -30.822 1.00 98.00 558 ALA A C 1
ATOM 4221 O O . ALA A 1 558 ? 20.829 1.698 -31.638 1.00 98.00 558 ALA A O 1
ATOM 4222 N N . TYR A 1 559 ? 21.141 0.458 -29.783 1.00 98.12 559 TYR A N 1
ATOM 4223 C CA . TYR A 1 559 ? 19.713 0.273 -29.517 1.00 98.12 559 TYR A CA 1
ATOM 4224 C C . TYR A 1 559 ? 19.007 1.600 -29.216 1.00 98.12 559 TYR A C 1
ATOM 4226 O O . TYR A 1 559 ? 17.949 1.861 -29.781 1.00 98.12 559 TYR A O 1
ATOM 4234 N N . GLY A 1 560 ? 19.605 2.486 -28.413 1.00 97.06 560 GLY A N 1
ATOM 4235 C CA . GLY A 1 560 ? 19.022 3.801 -28.136 1.00 97.06 560 GLY A CA 1
ATOM 4236 C C . GLY A 1 560 ? 18.865 4.664 -29.397 1.00 97.06 560 GLY A C 1
ATOM 4237 O O . GLY A 1 560 ? 17.824 5.291 -29.586 1.00 97.06 560 GLY A O 1
ATOM 4238 N N . LYS A 1 561 ? 19.849 4.649 -30.311 1.00 98.00 561 LYS A N 1
ATOM 4239 C CA . LYS A 1 561 ? 19.743 5.315 -31.627 1.00 98.00 561 LYS A CA 1
ATOM 4240 C C . LYS A 1 561 ? 18.673 4.683 -32.513 1.00 98.00 561 LYS A C 1
ATOM 4242 O O . LYS A 1 561 ? 17.980 5.407 -33.226 1.00 98.00 561 LYS A O 1
ATOM 4247 N N . ALA A 1 562 ? 18.530 3.360 -32.473 1.00 97.69 562 ALA A N 1
ATOM 4248 C CA . ALA A 1 562 ? 17.491 2.665 -33.216 1.00 97.69 562 ALA A CA 1
ATOM 4249 C C . ALA A 1 562 ? 16.091 3.016 -32.686 1.00 97.69 562 ALA A C 1
ATOM 4251 O O . ALA A 1 562 ? 15.247 3.402 -33.486 1.00 97.69 562 ALA A O 1
ATOM 4252 N N . GLU A 1 563 ? 15.852 3.008 -31.371 1.00 96.50 563 GLU A N 1
ATOM 4253 C CA . GLU A 1 563 ? 14.576 3.457 -30.787 1.00 96.50 563 GLU A CA 1
ATOM 4254 C C . GLU A 1 563 ? 14.277 4.935 -31.104 1.00 96.50 563 GLU A C 1
ATOM 4256 O O . GLU A 1 563 ? 13.157 5.249 -31.505 1.00 96.50 563 GLU A O 1
ATOM 4261 N N . MET A 1 564 ? 15.269 5.839 -31.040 1.00 95.75 564 MET A N 1
ATOM 4262 C CA . MET A 1 564 ? 15.104 7.232 -31.502 1.00 95.75 564 MET A CA 1
ATOM 4263 C C . MET A 1 564 ? 14.648 7.296 -32.968 1.00 95.75 564 MET A C 1
ATOM 4265 O O . MET A 1 564 ? 13.641 7.930 -33.278 1.00 95.75 564 MET A O 1
ATOM 4269 N N . ALA A 1 565 ? 15.343 6.590 -33.863 1.00 95.62 565 ALA A N 1
ATOM 4270 C CA . ALA A 1 565 ? 14.986 6.535 -35.277 1.00 95.62 565 ALA A CA 1
ATOM 4271 C C . ALA A 1 565 ? 13.599 5.908 -35.513 1.00 95.62 565 ALA A C 1
ATOM 4273 O O . ALA A 1 565 ? 12.877 6.343 -36.406 1.00 95.62 565 ALA A O 1
ATOM 4274 N N . LEU A 1 566 ? 13.192 4.915 -34.717 1.00 93.00 566 LEU A N 1
ATOM 4275 C CA . LEU A 1 566 ? 11.880 4.266 -34.823 1.00 93.00 566 LEU A CA 1
ATOM 4276 C C . LEU A 1 566 ? 10.741 5.169 -34.332 1.00 93.00 566 LEU A C 1
ATOM 4278 O O . LEU A 1 566 ? 9.653 5.108 -34.906 1.00 93.00 566 LEU A O 1
ATOM 4282 N N . ASN A 1 567 ? 10.992 6.025 -33.339 1.00 90.62 567 ASN A N 1
ATOM 4283 C CA . ASN A 1 567 ? 10.051 7.059 -32.897 1.00 90.62 567 ASN A CA 1
ATOM 4284 C C . ASN A 1 567 ? 9.830 8.123 -33.986 1.00 90.62 567 ASN A C 1
ATOM 4286 O O . ASN A 1 567 ? 8.689 8.500 -34.246 1.00 90.62 567 ASN A O 1
ATOM 4290 N N . ASP A 1 568 ? 10.889 8.502 -34.709 1.00 90.69 568 ASP A N 1
ATOM 4291 C CA . ASP A 1 568 ? 10.821 9.373 -35.895 1.00 90.69 568 ASP A CA 1
ATOM 4292 C C . ASP A 1 568 ? 10.299 8.654 -37.166 1.00 90.69 568 ASP A C 1
ATOM 4294 O O . ASP A 1 568 ? 10.241 9.247 -38.246 1.00 90.69 568 ASP A O 1
ATOM 4298 N N . GLY A 1 569 ? 9.942 7.364 -37.086 1.00 88.44 569 GLY A N 1
ATOM 4299 C CA . GLY A 1 569 ? 9.477 6.556 -38.224 1.00 88.44 569 GLY A CA 1
ATOM 4300 C C . GLY A 1 569 ? 10.560 6.189 -39.253 1.00 88.44 569 GLY A C 1
ATOM 4301 O O . GLY A 1 569 ? 10.253 5.677 -40.331 1.00 88.44 569 GLY A O 1
ATOM 4302 N N . GLN A 1 570 ? 11.834 6.419 -38.942 1.00 93.06 570 GLN A N 1
ATOM 4303 C CA . GLN A 1 570 ? 12.991 6.188 -39.806 1.00 93.06 570 GLN A CA 1
ATOM 4304 C C . GLN A 1 570 ? 13.517 4.745 -39.703 1.00 93.06 570 GLN A C 1
ATOM 4306 O O . GLN A 1 570 ? 14.643 4.493 -39.272 1.00 93.06 570 GLN A O 1
ATOM 4311 N N . TYR A 1 571 ? 12.710 3.769 -40.126 1.00 91.94 571 TYR A N 1
ATOM 4312 C CA . TYR A 1 571 ? 13.051 2.338 -40.032 1.00 91.94 571 TYR A CA 1
ATOM 4313 C C . TYR A 1 571 ? 14.392 1.956 -40.690 1.00 91.94 571 TYR A C 1
ATOM 4315 O O . TYR A 1 571 ? 15.076 1.060 -40.208 1.00 91.94 571 TYR A O 1
ATOM 4323 N N . GLU A 1 572 ? 14.778 2.619 -41.785 1.00 93.69 572 GLU A N 1
ATOM 4324 C CA . GLU A 1 572 ? 16.065 2.385 -42.465 1.00 93.69 572 GLU A CA 1
ATOM 4325 C C . GLU A 1 572 ? 17.252 2.927 -41.651 1.00 93.69 572 GLU A C 1
ATOM 4327 O O . GLU A 1 572 ? 18.258 2.237 -41.500 1.00 93.69 572 GLU A O 1
ATOM 4332 N N . THR A 1 573 ? 17.111 4.108 -41.036 1.00 95.81 573 THR A N 1
ATOM 4333 C CA . THR A 1 573 ? 18.090 4.654 -40.079 1.00 95.81 573 THR A CA 1
ATOM 4334 C C . THR A 1 573 ? 18.244 3.728 -38.869 1.00 95.81 573 THR A C 1
ATOM 4336 O O . THR A 1 573 ? 19.361 3.493 -38.407 1.00 95.81 573 THR A O 1
ATOM 4339 N N . ALA A 1 574 ? 17.143 3.157 -38.369 1.00 96.00 574 ALA A N 1
ATOM 4340 C CA . ALA A 1 574 ? 17.170 2.209 -37.259 1.00 96.00 574 ALA A CA 1
ATOM 4341 C C . ALA A 1 574 ? 17.943 0.926 -37.609 1.00 96.00 574 ALA A C 1
ATOM 4343 O O . ALA A 1 574 ? 18.823 0.518 -36.854 1.00 96.00 574 ALA A O 1
ATOM 4344 N N . GLU A 1 575 ? 17.685 0.332 -38.779 1.00 96.12 575 GLU A N 1
ATOM 4345 C CA . GLU A 1 575 ? 18.454 -0.825 -39.255 1.00 96.12 575 GLU A CA 1
ATOM 4346 C C . GLU A 1 575 ? 19.922 -0.480 -39.530 1.00 96.12 575 GLU A C 1
ATOM 4348 O O . GLU A 1 575 ? 20.784 -1.307 -39.239 1.00 96.12 575 GLU A O 1
ATOM 4353 N N . SER A 1 576 ? 20.243 0.723 -40.026 1.00 97.38 576 SER A N 1
ATOM 4354 C CA . SER A 1 576 ? 21.641 1.151 -40.195 1.00 97.38 576 SER A CA 1
ATOM 4355 C C . SER A 1 576 ? 22.390 1.109 -38.868 1.00 97.38 576 SER A C 1
ATOM 4357 O O . SER A 1 576 ? 23.384 0.404 -38.774 1.00 97.38 576 SER A O 1
ATOM 4359 N N . ASN A 1 577 ? 21.867 1.746 -37.811 1.00 97.44 577 ASN A N 1
ATOM 4360 C CA . ASN A 1 577 ? 22.534 1.798 -36.501 1.00 97.44 577 ASN A CA 1
ATOM 4361 C C . ASN A 1 577 ? 22.856 0.404 -35.924 1.00 97.44 577 ASN A C 1
ATOM 4363 O O . ASN A 1 577 ? 23.897 0.214 -35.293 1.00 97.44 577 ASN A O 1
ATOM 4367 N N . ILE A 1 578 ? 21.982 -0.577 -36.165 1.00 97.88 578 ILE A N 1
ATOM 4368 C CA . ILE A 1 578 ? 22.168 -1.970 -35.741 1.00 97.88 578 ILE A CA 1
ATOM 4369 C C . ILE A 1 578 ? 23.212 -2.685 -36.612 1.00 97.88 578 ILE A C 1
ATOM 4371 O O . ILE A 1 578 ? 24.090 -3.367 -36.082 1.00 97.88 578 ILE A O 1
ATOM 4375 N N . ASN A 1 579 ? 23.181 -2.487 -37.933 1.00 96.44 579 ASN A N 1
ATOM 4376 C CA . ASN A 1 579 ? 24.180 -3.038 -38.856 1.00 96.44 579 ASN A CA 1
ATOM 4377 C C . ASN A 1 579 ? 25.574 -2.408 -38.675 1.00 96.44 579 ASN A C 1
ATOM 4379 O O . ASN A 1 579 ? 26.580 -3.107 -38.803 1.00 96.44 579 ASN A O 1
ATOM 4383 N N . ASP A 1 580 ? 25.649 -1.123 -38.332 1.00 97.00 580 ASP A N 1
ATOM 4384 C CA . ASP A 1 580 ? 26.886 -0.401 -38.025 1.00 97.00 580 ASP A CA 1
ATOM 4385 C C . ASP A 1 580 ? 27.544 -0.977 -36.759 1.00 97.00 580 ASP A C 1
ATOM 4387 O O . ASP A 1 580 ? 28.748 -1.251 -36.744 1.00 97.00 580 ASP A O 1
ATOM 4391 N N . PHE A 1 581 ? 26.753 -1.264 -35.716 1.00 97.50 581 PHE A N 1
ATOM 4392 C CA . PHE A 1 581 ? 27.247 -1.950 -34.517 1.00 97.50 581 PHE A CA 1
ATOM 4393 C C . PHE A 1 581 ? 27.638 -3.411 -34.792 1.00 97.50 581 PHE A C 1
ATOM 4395 O O . PHE A 1 581 ? 28.715 -3.833 -34.370 1.00 97.50 581 PHE A O 1
ATOM 4402 N N . LYS A 1 582 ? 26.848 -4.163 -35.572 1.00 96.31 582 LYS A N 1
ATOM 4403 C CA . LYS A 1 582 ? 27.201 -5.534 -35.991 1.00 96.31 582 LYS A CA 1
ATOM 4404 C C . LYS A 1 582 ? 28.506 -5.574 -36.802 1.00 96.31 582 LYS A C 1
ATOM 4406 O O . LYS A 1 582 ? 29.328 -6.473 -36.633 1.00 96.31 582 LYS A O 1
ATOM 4411 N N . SER A 1 583 ? 28.743 -4.555 -37.628 1.00 96.06 583 SER A N 1
ATOM 4412 C CA . SER A 1 583 ? 29.990 -4.387 -38.383 1.00 96.06 583 SER A CA 1
ATOM 4413 C C . SER A 1 583 ? 31.179 -4.078 -37.468 1.00 96.06 583 SER A C 1
ATOM 4415 O O . SER A 1 583 ? 32.254 -4.646 -37.662 1.00 96.06 583 SER A O 1
ATOM 4417 N N . TYR A 1 584 ? 30.995 -3.251 -36.431 1.00 95.56 584 TYR A N 1
ATOM 4418 C CA . TYR A 1 584 ? 32.007 -3.041 -35.388 1.00 95.56 584 TYR A CA 1
ATOM 4419 C C . TYR A 1 584 ? 32.330 -4.355 -34.652 1.00 95.56 584 TYR A C 1
ATOM 4421 O O . TYR A 1 584 ? 33.502 -4.725 -34.599 1.00 95.56 584 TYR A O 1
ATOM 4429 N N . LEU A 1 585 ? 31.317 -5.109 -34.199 1.00 94.81 585 LEU A N 1
ATOM 4430 C CA . LEU A 1 585 ? 31.504 -6.394 -33.504 1.00 94.81 585 LEU A CA 1
ATOM 4431 C C . LEU A 1 585 ? 32.362 -7.389 -34.292 1.00 94.81 585 LEU A C 1
ATOM 4433 O O . LEU A 1 585 ? 33.218 -8.036 -33.705 1.00 94.81 585 LEU A O 1
ATOM 4437 N N . SER A 1 586 ? 32.227 -7.468 -35.620 1.00 90.75 586 SER A N 1
ATOM 4438 C CA . SER A 1 586 ? 33.043 -8.393 -36.433 1.00 90.75 586 SER A CA 1
ATOM 4439 C C . SER A 1 586 ? 34.568 -8.172 -36.360 1.00 90.75 586 SER A C 1
ATOM 4441 O O . SER A 1 586 ? 35.326 -8.984 -36.891 1.00 90.75 586 SER A O 1
ATOM 4443 N N . ASN A 1 587 ? 35.021 -7.092 -35.711 1.00 91.19 587 ASN A N 1
ATOM 4444 C CA . ASN A 1 587 ? 36.426 -6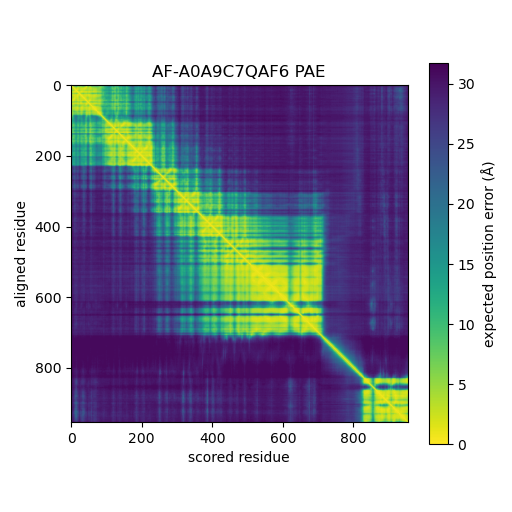.741 -35.522 1.00 91.19 587 ASN A CA 1
ATOM 4445 C C . ASN A 1 587 ? 36.900 -6.827 -34.054 1.00 91.19 587 ASN A C 1
ATOM 4447 O O . ASN A 1 587 ? 38.070 -6.533 -33.815 1.00 91.19 587 ASN A O 1
ATOM 4451 N N . THR A 1 588 ? 36.049 -7.209 -33.086 1.00 93.56 588 THR A N 1
ATOM 4452 C CA . THR A 1 588 ? 36.419 -7.239 -31.654 1.00 93.56 588 THR A CA 1
ATOM 4453 C C . THR A 1 588 ? 36.833 -8.626 -31.149 1.00 93.56 588 THR A C 1
ATOM 4455 O O . THR A 1 588 ? 36.362 -9.665 -31.621 1.00 93.56 588 THR A O 1
ATOM 4458 N N . ASN A 1 589 ? 37.713 -8.660 -30.150 1.00 92.31 589 ASN A N 1
ATOM 4459 C CA . ASN A 1 589 ? 38.308 -9.856 -29.545 1.00 92.31 589 ASN A CA 1
ATOM 4460 C C . ASN A 1 589 ? 37.648 -10.251 -28.197 1.00 92.31 589 ASN A C 1
ATOM 4462 O O . ASN A 1 589 ? 38.278 -10.851 -27.322 1.00 92.31 589 ASN A O 1
ATOM 4466 N N . ILE A 1 590 ? 36.349 -9.969 -28.036 1.00 91.62 590 ILE A N 1
ATOM 4467 C CA . ILE A 1 590 ? 35.551 -10.452 -26.895 1.00 91.62 590 ILE A CA 1
ATOM 4468 C C . ILE A 1 590 ? 35.339 -11.980 -26.935 1.00 91.62 590 ILE A C 1
ATOM 4470 O O . ILE A 1 590 ? 35.514 -12.640 -27.962 1.00 91.62 590 ILE A O 1
ATOM 4474 N N . LEU A 1 591 ? 34.921 -12.560 -25.803 1.00 90.38 591 LEU A N 1
ATOM 4475 C CA . LEU A 1 591 ? 34.647 -13.997 -25.690 1.00 90.38 591 LEU A CA 1
ATOM 4476 C C . LEU A 1 591 ? 33.604 -14.468 -26.718 1.00 90.38 591 LEU A C 1
ATOM 4478 O O . LEU A 1 591 ? 32.536 -13.874 -26.861 1.00 90.38 591 LEU A O 1
ATOM 4482 N N . ALA A 1 592 ? 33.871 -15.611 -27.359 1.00 90.06 592 ALA A N 1
ATOM 4483 C CA . ALA A 1 592 ? 33.025 -16.168 -28.419 1.00 90.06 592 ALA A CA 1
ATOM 4484 C C . ALA A 1 592 ? 31.559 -16.423 -27.998 1.00 90.06 592 ALA A C 1
ATOM 4486 O O . ALA A 1 592 ? 30.667 -16.379 -28.842 1.00 90.06 592 ALA A O 1
ATOM 4487 N N . GLN A 1 593 ? 31.295 -16.649 -26.703 1.00 88.56 593 GLN A N 1
ATOM 4488 C CA . GLN A 1 593 ? 29.933 -16.774 -26.168 1.00 88.56 593 GLN A CA 1
ATOM 4489 C C . GLN A 1 593 ? 29.140 -15.458 -26.250 1.00 88.56 593 GLN A C 1
ATOM 4491 O O . GLN A 1 593 ? 27.948 -15.474 -26.543 1.00 88.56 593 GLN A O 1
ATOM 4496 N N . TYR A 1 594 ? 29.807 -14.319 -26.036 1.00 91.38 594 TYR A N 1
ATOM 4497 C CA . TYR A 1 594 ? 29.187 -13.000 -26.120 1.00 91.38 594 TYR A CA 1
ATOM 4498 C C . TYR A 1 594 ? 28.956 -12.611 -27.577 1.00 91.38 594 TYR A C 1
ATOM 4500 O O . TYR A 1 594 ? 27.841 -12.226 -27.908 1.00 91.38 594 TYR A O 1
ATOM 4508 N N . HIS A 1 595 ? 29.935 -12.840 -28.462 1.00 93.31 595 HIS A N 1
ATOM 4509 C CA . HIS A 1 595 ? 29.742 -12.725 -29.916 1.00 93.31 595 HIS A CA 1
ATOM 4510 C C . HIS A 1 595 ? 28.510 -13.499 -30.399 1.00 93.31 595 HIS A C 1
ATOM 4512 O O . HIS A 1 595 ? 27.633 -12.925 -31.040 1.00 93.31 595 HIS A O 1
ATOM 4518 N N . HIS A 1 596 ? 28.395 -14.779 -30.030 1.00 93.19 596 HIS A N 1
ATOM 4519 C CA . HIS A 1 596 ? 27.275 -15.623 -30.450 1.00 93.19 596 HIS A CA 1
ATOM 4520 C C . HIS A 1 596 ? 25.911 -15.101 -29.972 1.00 93.19 596 HIS A C 1
ATOM 4522 O O . HIS A 1 596 ? 24.962 -15.053 -30.756 1.00 93.19 596 HIS A O 1
ATOM 4528 N N . ASN A 1 597 ? 25.809 -14.683 -28.708 1.00 94.81 597 ASN A N 1
ATOM 4529 C CA . ASN A 1 597 ? 24.557 -14.167 -28.158 1.00 94.81 597 ASN A CA 1
ATOM 4530 C C . ASN A 1 597 ? 24.201 -12.777 -28.723 1.00 94.81 597 ASN A C 1
ATOM 4532 O O . ASN A 1 597 ? 23.028 -12.521 -28.992 1.00 94.81 597 ASN A O 1
ATOM 4536 N N . LEU A 1 598 ? 25.191 -11.905 -28.953 1.00 95.69 598 LEU A N 1
ATOM 4537 C CA . LEU A 1 598 ? 25.001 -10.589 -29.579 1.00 95.69 598 LEU A CA 1
ATOM 4538 C C . LEU A 1 598 ? 24.520 -10.718 -31.029 1.00 95.69 598 LEU A C 1
ATOM 4540 O O . LEU A 1 598 ? 23.568 -10.039 -31.404 1.00 95.69 598 LEU A O 1
ATOM 4544 N N . ASP A 1 599 ? 25.106 -11.618 -31.826 1.00 95.31 599 ASP A N 1
ATOM 4545 C CA . ASP A 1 599 ? 24.652 -11.892 -33.198 1.00 95.31 599 ASP A CA 1
ATOM 4546 C C . ASP A 1 599 ? 23.163 -12.278 -33.239 1.00 95.31 599 ASP A C 1
ATOM 4548 O O . ASP A 1 599 ? 22.405 -11.753 -34.060 1.00 95.31 599 ASP A O 1
ATOM 4552 N N . ILE A 1 600 ? 22.732 -13.161 -32.328 1.00 96.19 600 ILE A N 1
ATOM 4553 C CA . ILE A 1 600 ? 21.332 -13.598 -32.221 1.00 96.19 600 ILE A CA 1
ATOM 4554 C C . ILE A 1 600 ? 20.428 -12.445 -31.770 1.00 96.19 600 ILE A C 1
ATOM 4556 O O . ILE A 1 600 ? 19.352 -12.259 -32.341 1.00 96.19 600 ILE A O 1
ATOM 4560 N N . GLU A 1 601 ? 20.837 -11.668 -30.763 1.00 96.88 601 GLU A N 1
ATOM 4561 C CA . GLU A 1 601 ? 20.042 -10.551 -30.239 1.00 96.88 601 GLU A CA 1
ATOM 4562 C C . GLU A 1 601 ? 19.845 -9.447 -31.291 1.00 96.88 601 GLU A C 1
ATOM 4564 O O . GLU A 1 601 ? 18.720 -8.985 -31.487 1.00 96.88 601 GLU A O 1
ATOM 4569 N N . LEU A 1 602 ? 20.897 -9.084 -32.031 1.00 97.06 602 LEU A N 1
ATOM 4570 C CA . LEU A 1 602 ? 20.845 -8.068 -33.089 1.00 97.06 602 LEU A CA 1
ATOM 4571 C C . LEU A 1 602 ? 20.006 -8.531 -34.290 1.00 97.06 602 LEU A C 1
ATOM 4573 O O . LEU A 1 602 ? 19.219 -7.749 -34.835 1.00 97.06 602 LEU A O 1
ATOM 4577 N N . ASP A 1 603 ? 20.097 -9.809 -34.673 1.00 95.50 603 ASP A N 1
ATOM 4578 C CA . ASP A 1 603 ? 19.233 -10.380 -35.714 1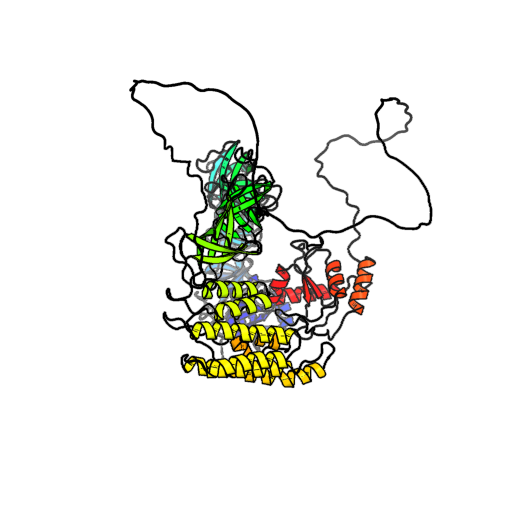.00 95.50 603 ASP A CA 1
ATOM 4579 C C . ASP A 1 603 ? 17.769 -10.439 -35.260 1.00 95.50 603 ASP A C 1
ATOM 4581 O O . ASP A 1 603 ? 16.859 -10.197 -36.061 1.00 95.50 603 ASP A O 1
ATOM 4585 N N . VAL A 1 604 ? 17.503 -10.726 -33.982 1.00 95.62 604 VAL A N 1
ATOM 4586 C CA . VAL A 1 604 ? 16.156 -10.641 -33.396 1.00 95.62 604 VAL A CA 1
ATOM 4587 C C . VAL A 1 604 ? 15.644 -9.205 -33.388 1.00 95.62 604 VAL A C 1
ATOM 4589 O O . VAL A 1 604 ? 14.527 -8.965 -33.840 1.00 95.62 604 VAL A O 1
ATOM 4592 N N . TYR A 1 605 ? 16.437 -8.238 -32.941 1.00 96.62 605 TYR A N 1
ATOM 4593 C CA . TYR A 1 605 ? 16.015 -6.842 -32.903 1.00 96.62 605 TYR A CA 1
ATOM 4594 C C . TYR A 1 605 ? 15.757 -6.288 -34.319 1.00 96.62 605 TYR A C 1
ATOM 4596 O O . TYR A 1 605 ? 14.764 -5.597 -34.541 1.00 96.62 605 TYR A O 1
ATOM 4604 N N . THR A 1 606 ? 16.526 -6.718 -35.324 1.00 95.06 606 THR A N 1
ATOM 4605 C CA . THR A 1 606 ? 16.247 -6.430 -36.748 1.00 95.06 606 THR A CA 1
ATOM 4606 C C . THR A 1 606 ? 14.916 -7.044 -37.220 1.00 95.06 606 THR A C 1
ATOM 4608 O O . THR A 1 606 ? 14.140 -6.396 -37.930 1.00 95.06 606 THR A O 1
ATOM 4611 N N . GLN A 1 607 ? 14.571 -8.259 -36.768 1.00 92.94 607 GLN A N 1
ATOM 4612 C CA . GLN A 1 607 ? 13.237 -8.841 -36.995 1.00 92.94 607 GLN A CA 1
ATOM 4613 C C . GLN A 1 607 ? 12.125 -8.022 -36.308 1.00 92.94 607 GLN A C 1
ATOM 4615 O O . GLN A 1 607 ? 11.052 -7.869 -36.891 1.00 92.94 607 GLN A O 1
ATOM 4620 N N . LEU A 1 608 ? 12.368 -7.449 -35.122 1.00 93.06 608 LEU A N 1
ATOM 4621 C CA . LEU A 1 608 ? 11.412 -6.573 -34.425 1.00 93.06 608 LEU A CA 1
ATOM 4622 C C . LEU A 1 608 ? 11.236 -5.212 -35.129 1.00 93.06 608 LEU A C 1
ATOM 4624 O O . LEU A 1 608 ? 10.104 -4.729 -35.236 1.00 93.06 608 LEU A O 1
ATOM 4628 N N . ILE A 1 609 ? 12.300 -4.620 -35.689 1.00 91.69 609 ILE A N 1
ATOM 4629 C CA . ILE A 1 609 ? 12.195 -3.434 -36.563 1.00 91.69 609 ILE A CA 1
ATOM 4630 C C . ILE A 1 609 ? 11.299 -3.751 -37.766 1.00 91.69 609 ILE A C 1
ATOM 4632 O O . ILE A 1 609 ? 10.331 -3.031 -38.030 1.00 91.69 609 ILE A O 1
ATOM 4636 N N . THR A 1 610 ? 11.554 -4.869 -38.451 1.00 86.31 610 THR A N 1
ATOM 4637 C CA . THR A 1 610 ? 10.735 -5.315 -39.589 1.00 86.31 610 THR A CA 1
ATOM 4638 C C . THR A 1 610 ? 9.277 -5.574 -39.187 1.00 86.31 610 THR A C 1
ATOM 4640 O O . THR A 1 610 ? 8.370 -5.113 -39.882 1.00 86.31 610 THR A O 1
ATOM 4643 N N . ALA A 1 611 ? 9.025 -6.190 -38.028 1.00 84.12 611 ALA A N 1
ATOM 4644 C CA . ALA A 1 611 ? 7.676 -6.371 -37.483 1.00 84.12 611 ALA A CA 1
ATOM 4645 C C . ALA A 1 611 ? 6.972 -5.045 -37.116 1.00 84.12 611 ALA A C 1
ATOM 4647 O O . ALA A 1 611 ? 5.752 -5.035 -36.976 1.00 84.12 611 ALA A O 1
ATOM 4648 N N . THR A 1 612 ? 7.712 -3.931 -37.002 1.00 77.56 612 THR A N 1
ATOM 4649 C CA . THR A 1 612 ? 7.160 -2.574 -36.817 1.00 77.56 612 THR A CA 1
ATOM 4650 C C . THR A 1 612 ? 6.875 -1.849 -38.149 1.00 77.56 612 THR A C 1
ATOM 4652 O O . THR A 1 612 ? 6.116 -0.878 -38.166 1.00 77.56 612 THR A O 1
ATOM 4655 N N . ARG A 1 613 ? 7.485 -2.261 -39.275 1.00 72.75 613 ARG A N 1
ATOM 4656 C CA . ARG A 1 613 ? 7.230 -1.649 -40.602 1.00 72.75 613 ARG A CA 1
ATOM 4657 C C . ARG A 1 613 ? 5.825 -1.944 -41.106 1.00 72.75 613 ARG A C 1
ATOM 4659 O O . ARG A 1 613 ? 5.186 -1.093 -41.720 1.00 72.75 613 ARG A O 1
ATOM 4666 N N . GLY A 1 614 ? 5.322 -3.138 -40.801 1.00 60.22 614 GLY A N 1
ATOM 4667 C CA . GLY A 1 614 ? 3.886 -3.308 -40.676 1.00 60.22 614 GLY A CA 1
ATOM 4668 C C . GLY A 1 614 ? 3.422 -2.481 -39.480 1.00 60.22 614 GLY A C 1
ATOM 4669 O O . GLY A 1 614 ? 3.675 -2.856 -38.343 1.00 60.22 614 GLY A O 1
ATOM 4670 N N . ARG A 1 615 ? 2.734 -1.370 -39.729 1.00 54.47 615 ARG A N 1
ATOM 4671 C CA . ARG A 1 615 ? 1.934 -0.660 -38.729 1.00 54.47 615 ARG A CA 1
ATOM 4672 C C . ARG A 1 615 ? 0.547 -0.483 -39.322 1.00 54.47 615 ARG A C 1
ATOM 4674 O O . ARG A 1 615 ? 0.408 0.114 -40.388 1.00 54.47 615 ARG A O 1
ATOM 4681 N N . ALA A 1 616 ? -0.479 -0.996 -38.646 1.00 55.31 616 ALA A N 1
ATOM 4682 C CA . ALA A 1 616 ? -1.834 -0.531 -38.910 1.00 55.31 616 ALA A CA 1
ATOM 4683 C C . ALA A 1 616 ? -1.853 0.986 -38.632 1.00 55.31 616 ALA A C 1
ATOM 4685 O O . ALA A 1 616 ? -1.474 1.372 -37.524 1.00 55.31 616 ALA A O 1
ATOM 4686 N N . PRO A 1 617 ? -2.200 1.850 -39.607 1.00 56.28 617 PRO A N 1
ATOM 4687 C CA . PRO A 1 617 ? -2.275 3.285 -39.358 1.00 56.28 617 PRO A CA 1
ATOM 4688 C C . PRO A 1 617 ? -3.329 3.557 -38.285 1.00 56.28 617 PRO A C 1
ATOM 4690 O O . PRO A 1 617 ? -4.269 2.781 -38.134 1.00 56.28 617 PRO A O 1
ATOM 4693 N N . ASP A 1 618 ? -3.216 4.673 -37.575 1.00 50.16 618 ASP A N 1
ATOM 4694 C CA . ASP A 1 618 ? -4.047 4.934 -36.387 1.00 50.16 618 ASP A CA 1
ATOM 4695 C C . ASP A 1 618 ? -5.548 5.140 -36.724 1.00 50.16 618 ASP A C 1
ATOM 4697 O O . ASP A 1 618 ? -6.402 5.175 -35.844 1.00 50.16 618 ASP A O 1
ATOM 4701 N N . SER A 1 619 ? -5.883 5.210 -38.019 1.00 48.72 619 SER A N 1
ATOM 4702 C CA . SER A 1 619 ? -7.237 5.192 -38.586 1.00 48.72 619 SER A CA 1
ATOM 4703 C C . SER A 1 619 ? -7.791 3.790 -38.915 1.00 48.72 619 SER A C 1
ATOM 4705 O O . SER A 1 619 ? -8.936 3.672 -39.360 1.00 48.72 619 SER A O 1
ATOM 4707 N N . ALA A 1 620 ? -7.008 2.722 -38.738 1.00 51.91 620 ALA A N 1
ATOM 4708 C CA . ALA A 1 620 ? -7.376 1.360 -39.122 1.00 51.91 620 ALA A CA 1
ATOM 4709 C C . ALA A 1 620 ? -8.324 0.703 -38.110 1.00 51.91 620 ALA A C 1
ATOM 4711 O O . ALA A 1 620 ? -7.986 0.490 -36.946 1.00 51.91 620 ALA A O 1
ATOM 4712 N N . THR A 1 621 ? -9.505 0.300 -38.578 1.00 54.03 621 THR A N 1
ATOM 4713 C CA . THR A 1 621 ? -10.571 -0.259 -37.731 1.00 54.03 621 THR A CA 1
ATOM 4714 C C . THR A 1 621 ? -10.959 -1.683 -38.138 1.00 54.03 621 THR A C 1
ATOM 4716 O O . THR A 1 621 ? -10.749 -2.122 -39.274 1.00 54.03 621 THR A O 1
ATOM 4719 N N . GLY A 1 622 ? -11.500 -2.442 -37.176 1.00 59.34 622 GLY A N 1
ATOM 4720 C CA . GLY A 1 622 ? -12.024 -3.796 -37.378 1.00 59.34 622 GLY A CA 1
ATOM 4721 C C . GLY A 1 622 ? -11.055 -4.742 -38.099 1.00 59.34 622 GLY A C 1
ATOM 4722 O O . GLY A 1 622 ? -9.938 -4.990 -37.641 1.00 59.34 622 GLY A O 1
ATOM 4723 N N . LEU A 1 623 ? -11.488 -5.261 -39.252 1.00 50.38 623 LEU A N 1
ATOM 4724 C CA . LEU A 1 623 ? -10.760 -6.259 -40.045 1.00 50.38 623 LEU A CA 1
ATOM 4725 C C . LEU A 1 623 ? -9.340 -5.831 -40.453 1.00 50.38 623 LEU A C 1
ATOM 4727 O O . LEU A 1 623 ? -8.492 -6.700 -40.638 1.00 50.38 623 LEU A O 1
ATOM 4731 N N . GLN A 1 624 ? -9.048 -4.530 -40.562 1.00 54.22 624 GLN A N 1
ATOM 4732 C CA . GLN A 1 624 ? -7.699 -4.050 -40.891 1.00 54.22 624 GLN A CA 1
ATOM 4733 C C . GLN A 1 624 ? -6.713 -4.281 -39.737 1.00 54.22 624 GLN A C 1
ATOM 4735 O O . GLN A 1 624 ? -5.612 -4.784 -39.963 1.00 54.22 624 GLN A O 1
ATOM 4740 N N . ARG A 1 625 ? -7.128 -3.989 -38.495 1.00 61.66 625 ARG A N 1
ATOM 4741 C CA . ARG A 1 625 ? -6.339 -4.242 -37.276 1.00 61.66 625 ARG A CA 1
ATOM 4742 C C . ARG A 1 625 ? -6.176 -5.748 -37.032 1.00 61.66 625 ARG A C 1
ATOM 4744 O O . ARG A 1 625 ? -5.085 -6.189 -36.694 1.00 61.66 625 ARG A O 1
ATOM 4751 N N . ILE A 1 626 ? -7.210 -6.545 -37.322 1.00 59.16 626 ILE A N 1
ATOM 4752 C CA . ILE A 1 626 ? -7.154 -8.020 -37.268 1.00 59.16 626 ILE A CA 1
ATOM 4753 C C . ILE A 1 626 ? -6.161 -8.582 -38.300 1.00 59.16 626 ILE A C 1
ATOM 4755 O O . ILE A 1 626 ? -5.284 -9.364 -37.939 1.00 59.16 626 ILE A O 1
ATOM 4759 N N . ALA A 1 627 ? -6.251 -8.174 -39.571 1.00 57.78 627 ALA A N 1
ATOM 4760 C CA . ALA A 1 627 ? -5.337 -8.628 -40.623 1.00 57.78 627 ALA A CA 1
ATOM 4761 C C . ALA A 1 627 ? -3.879 -8.227 -40.342 1.00 57.78 627 ALA A C 1
ATOM 4763 O O . ALA A 1 627 ? -2.965 -9.019 -40.572 1.00 57.78 627 ALA A O 1
ATOM 4764 N N . TYR A 1 628 ? -3.666 -7.030 -39.787 1.00 64.19 628 TYR A N 1
ATOM 4765 C CA . TYR A 1 628 ? -2.355 -6.604 -39.314 1.00 64.19 628 TYR A CA 1
ATOM 4766 C C . TYR A 1 628 ? -1.851 -7.490 -38.160 1.00 64.19 628 TYR A C 1
ATOM 4768 O O . TYR A 1 628 ? -0.772 -8.074 -38.288 1.00 64.19 628 TYR A O 1
ATOM 4776 N N . ASN A 1 629 ? -2.642 -7.685 -37.097 1.00 64.75 629 ASN A N 1
ATOM 4777 C CA . ASN A 1 629 ? -2.272 -8.527 -35.952 1.00 64.75 629 ASN A CA 1
ATOM 4778 C C . ASN A 1 629 ? -1.960 -9.979 -36.367 1.00 64.75 629 ASN A C 1
ATOM 4780 O O . ASN A 1 629 ? -1.018 -10.567 -35.842 1.00 64.75 629 ASN A O 1
ATOM 4784 N N . ILE A 1 630 ? -2.668 -10.541 -37.354 1.00 64.94 630 ILE A N 1
ATOM 4785 C CA . ILE A 1 630 ? -2.369 -11.866 -37.937 1.00 64.94 630 ILE A CA 1
ATOM 4786 C C . ILE A 1 630 ? -0.968 -11.917 -38.578 1.00 64.94 630 ILE A C 1
ATOM 4788 O O . ILE A 1 630 ? -0.340 -12.975 -38.578 1.00 64.94 630 ILE A O 1
ATOM 4792 N N . SER A 1 631 ? -0.460 -10.800 -39.107 1.00 70.06 631 SER A N 1
ATOM 4793 C CA . SER A 1 631 ? 0.836 -10.739 -39.799 1.00 70.06 631 SER A CA 1
ATOM 4794 C C . SER A 1 631 ? 2.036 -10.495 -38.873 1.00 70.06 631 SER A C 1
ATOM 4796 O O . SER A 1 631 ? 3.061 -11.160 -39.026 1.00 70.06 631 SER A O 1
ATOM 4798 N N . SER A 1 632 ? 1.918 -9.591 -37.894 1.00 79.50 632 SER A N 1
ATOM 4799 C CA . SER A 1 632 ? 3.031 -9.185 -37.020 1.00 79.50 632 SER A CA 1
ATOM 4800 C C . SER A 1 632 ? 3.123 -9.996 -35.724 1.00 79.50 632 SER A C 1
ATOM 4802 O O . SER A 1 632 ? 4.231 -10.264 -35.256 1.00 79.50 632 SER A O 1
ATOM 4804 N N . ARG A 1 633 ? 2.003 -10.486 -35.168 1.00 86.94 633 ARG A N 1
ATOM 4805 C CA . ARG A 1 633 ? 2.010 -11.336 -33.960 1.00 86.94 633 ARG A CA 1
ATOM 4806 C C . ARG A 1 633 ? 2.893 -12.585 -34.098 1.00 86.94 633 ARG A C 1
ATOM 4808 O O . ARG A 1 633 ? 3.660 -12.845 -33.168 1.00 86.94 633 ARG A O 1
ATOM 4815 N N . PRO A 1 634 ? 2.850 -13.357 -35.207 1.00 87.25 634 PRO A N 1
ATOM 4816 C CA . PRO A 1 634 ? 3.723 -14.519 -35.363 1.00 87.25 634 PRO A CA 1
ATOM 4817 C C . PRO A 1 634 ? 5.199 -14.127 -35.461 1.00 87.25 634 PRO A C 1
ATOM 4819 O O . PRO A 1 634 ? 6.042 -14.844 -34.931 1.00 87.25 634 PRO A O 1
ATOM 4822 N N . GLN A 1 635 ? 5.508 -12.981 -36.080 1.00 88.38 635 GLN A N 1
ATOM 4823 C CA . GLN A 1 635 ? 6.877 -12.472 -36.212 1.00 88.38 635 GLN A CA 1
ATOM 4824 C C . GLN A 1 635 ? 7.458 -12.096 -34.846 1.00 88.38 635 GLN A C 1
ATOM 4826 O O . GLN A 1 635 ? 8.538 -12.567 -34.504 1.00 88.38 635 GLN A O 1
ATOM 4831 N N . VAL A 1 636 ? 6.719 -11.338 -34.025 1.00 90.38 636 VAL A N 1
ATOM 4832 C CA . VAL A 1 636 ? 7.144 -10.983 -32.657 1.00 90.38 636 VAL A CA 1
ATOM 4833 C C . VAL A 1 636 ? 7.307 -12.233 -31.788 1.00 90.38 636 VAL A C 1
ATOM 4835 O O . VAL A 1 636 ? 8.306 -12.357 -31.086 1.00 90.38 636 VAL A O 1
ATOM 4838 N N . ASN A 1 637 ? 6.390 -13.205 -31.878 1.00 91.56 637 ASN A N 1
ATOM 4839 C CA . ASN A 1 637 ? 6.509 -14.464 -31.133 1.00 91.56 637 ASN A CA 1
ATOM 4840 C C . ASN A 1 637 ? 7.730 -15.293 -31.576 1.00 91.56 637 ASN A C 1
ATOM 4842 O O . ASN A 1 637 ? 8.452 -15.829 -30.740 1.00 91.56 637 ASN A O 1
ATOM 4846 N N . GLN A 1 638 ? 7.988 -15.383 -32.886 1.00 92.06 638 GLN A N 1
ATOM 4847 C CA . GLN A 1 638 ? 9.130 -16.116 -33.442 1.00 92.06 638 GLN A CA 1
ATOM 4848 C C . GLN A 1 638 ? 10.470 -15.417 -33.169 1.00 92.06 638 GLN A C 1
ATOM 4850 O O . GLN A 1 638 ? 11.488 -16.093 -33.035 1.00 92.06 638 GLN A O 1
ATOM 4855 N N . ALA A 1 639 ? 10.482 -14.086 -33.096 1.00 92.56 639 ALA A N 1
ATOM 4856 C CA . ALA A 1 639 ? 11.645 -13.293 -32.720 1.00 92.56 639 ALA A CA 1
ATOM 4857 C C . ALA A 1 639 ? 11.962 -13.482 -31.226 1.00 92.56 639 ALA A C 1
ATOM 4859 O O . ALA A 1 639 ? 13.068 -13.898 -30.888 1.00 92.56 639 ALA A O 1
ATOM 4860 N N . ALA A 1 640 ? 10.968 -13.305 -30.347 1.00 93.12 640 ALA A N 1
ATOM 4861 C CA . ALA A 1 640 ? 11.107 -13.522 -28.905 1.00 93.12 640 ALA A CA 1
ATOM 4862 C C . ALA A 1 640 ? 11.565 -14.951 -28.556 1.00 93.12 640 ALA A C 1
ATOM 4864 O O . ALA A 1 640 ? 12.427 -15.129 -27.703 1.00 93.12 640 ALA A O 1
ATOM 4865 N N . ALA A 1 641 ? 11.070 -15.971 -29.267 1.00 93.44 641 ALA A N 1
ATOM 4866 C CA . ALA A 1 641 ? 11.448 -17.373 -29.052 1.00 93.44 641 ALA A CA 1
ATOM 4867 C C . ALA A 1 641 ? 12.918 -17.722 -29.383 1.00 93.44 641 ALA A C 1
ATOM 4869 O O . ALA A 1 641 ? 13.334 -18.851 -29.133 1.00 93.44 641 ALA A O 1
ATOM 4870 N N . LYS A 1 642 ? 13.691 -16.796 -29.969 1.00 94.56 642 LYS A N 1
ATOM 4871 C CA . LYS A 1 642 ? 15.122 -16.974 -30.288 1.00 94.56 642 LYS A CA 1
ATOM 4872 C C . LYS A 1 642 ? 16.057 -16.254 -29.316 1.00 94.56 642 LYS A C 1
ATOM 4874 O O . LYS A 1 642 ? 17.264 -16.438 -29.418 1.00 94.56 642 LYS A O 1
ATOM 4879 N N . ILE A 1 643 ? 15.528 -15.394 -28.448 1.00 92.62 643 ILE A N 1
ATOM 4880 C CA . ILE A 1 643 ? 16.335 -14.505 -27.610 1.00 92.62 643 ILE A CA 1
ATOM 4881 C C . ILE A 1 643 ? 17.177 -15.319 -26.615 1.00 92.62 643 ILE A C 1
ATOM 4883 O O . ILE A 1 643 ? 16.617 -16.173 -25.924 1.00 92.62 643 ILE A O 1
ATOM 4887 N N . PRO A 1 644 ? 18.496 -15.061 -26.502 1.00 91.62 644 PRO A N 1
ATOM 4888 C CA . PRO A 1 644 ? 19.294 -15.597 -25.409 1.00 91.62 644 PRO A CA 1
ATOM 4889 C C . PRO A 1 644 ? 18.772 -15.042 -24.080 1.00 91.62 644 PRO A C 1
ATOM 4891 O O . PRO A 1 644 ? 18.497 -13.850 -23.974 1.00 91.62 644 PRO A O 1
ATOM 4894 N N . ILE A 1 645 ? 18.640 -15.894 -23.065 1.00 87.62 645 ILE A N 1
ATOM 4895 C CA . ILE A 1 645 ? 18.223 -15.491 -21.717 1.00 87.62 645 ILE A CA 1
ATOM 4896 C C . ILE A 1 645 ? 19.346 -15.869 -20.755 1.00 87.62 645 ILE A C 1
ATOM 4898 O O . ILE A 1 645 ? 19.665 -17.052 -20.620 1.00 87.62 645 ILE A O 1
ATOM 4902 N N . THR A 1 646 ? 19.948 -14.880 -20.096 1.00 82.88 646 THR A N 1
ATOM 4903 C CA . THR A 1 646 ? 20.965 -15.119 -19.061 1.00 82.88 646 THR A CA 1
ATOM 4904 C C . THR A 1 646 ? 20.289 -15.689 -17.800 1.00 82.88 646 THR A C 1
ATOM 4906 O O . THR A 1 646 ? 19.350 -15.069 -17.294 1.00 82.88 646 THR A O 1
ATOM 4909 N N . PRO A 1 647 ? 20.710 -16.858 -17.273 1.00 69.56 647 PRO A N 1
ATOM 4910 C CA . PRO A 1 647 ? 20.209 -17.377 -15.997 1.00 69.56 647 PRO A CA 1
ATOM 4911 C C . PRO A 1 647 ? 20.547 -16.437 -14.832 1.00 69.56 647 PRO A C 1
ATOM 4913 O O . PRO A 1 647 ? 21.582 -15.778 -14.861 1.00 69.56 647 PRO A O 1
ATOM 4916 N N . ARG A 1 648 ? 19.701 -16.399 -13.793 1.00 55.22 648 ARG A N 1
ATOM 4917 C CA . ARG A 1 648 ? 19.894 -15.497 -12.639 1.00 55.22 648 ARG A CA 1
ATOM 4918 C C . ARG A 1 648 ? 21.007 -15.931 -11.676 1.00 55.22 648 ARG A C 1
ATOM 4920 O O . ARG A 1 648 ? 21.559 -15.074 -10.999 1.00 55.22 648 ARG A O 1
ATOM 4927 N N . ASP A 1 649 ? 21.345 -17.220 -11.642 1.00 51.28 649 ASP A N 1
ATOM 4928 C CA . ASP A 1 649 ? 22.314 -17.783 -10.696 1.00 51.28 649 ASP A CA 1
ATOM 4929 C C . ASP A 1 649 ? 23.678 -18.031 -11.373 1.00 51.28 649 ASP A C 1
ATOM 4931 O O . ASP A 1 649 ? 23.859 -19.053 -12.042 1.00 51.28 649 ASP A O 1
ATOM 4935 N N . GLN A 1 650 ? 24.639 -17.113 -11.199 1.00 45.41 650 GLN A N 1
ATOM 4936 C CA . GLN A 1 650 ? 26.078 -17.337 -11.438 1.00 45.41 650 GLN A CA 1
ATOM 4937 C C . GLN A 1 650 ? 26.924 -16.573 -10.403 1.00 45.41 650 GLN A C 1
ATOM 4939 O O . GLN A 1 650 ? 26.571 -15.463 -10.010 1.00 45.41 650 GLN A O 1
ATOM 4944 N N . ASP A 1 651 ? 28.028 -17.178 -9.955 1.00 41.72 651 ASP A N 1
ATOM 4945 C CA . ASP A 1 651 ? 28.876 -16.662 -8.871 1.00 41.72 651 ASP A CA 1
ATOM 4946 C C . ASP A 1 651 ? 29.868 -15.569 -9.310 1.00 41.72 651 ASP A C 1
ATOM 4948 O O . ASP A 1 651 ? 30.565 -15.724 -10.309 1.00 41.72 651 ASP A O 1
ATOM 4952 N N . GLN A 1 652 ? 29.995 -14.543 -8.457 1.00 48.22 652 GLN A N 1
ATOM 4953 C CA . GLN A 1 652 ? 31.085 -13.558 -8.268 1.00 48.22 652 GLN A CA 1
ATOM 4954 C C . GLN A 1 652 ? 31.653 -12.744 -9.453 1.00 48.22 652 GLN A C 1
ATOM 4956 O O . GLN A 1 652 ? 32.039 -11.601 -9.214 1.00 48.22 652 GLN A O 1
ATOM 4961 N N . ASP A 1 653 ? 31.697 -13.243 -10.688 1.00 65.56 653 ASP A N 1
ATOM 4962 C CA . ASP A 1 653 ? 32.196 -12.500 -11.855 1.00 65.56 653 ASP A CA 1
ATOM 4963 C C . ASP A 1 653 ? 31.052 -11.889 -12.685 1.00 65.56 653 ASP A C 1
ATOM 4965 O O . ASP A 1 653 ? 30.016 -12.514 -12.940 1.00 65.56 653 ASP A O 1
ATOM 4969 N N . TRP A 1 654 ? 31.249 -10.653 -13.159 1.00 81.56 654 TRP A N 1
ATOM 4970 C CA . TRP A 1 654 ? 30.255 -9.957 -13.982 1.00 81.56 654 TRP A CA 1
ATOM 4971 C C . TRP A 1 654 ? 30.028 -10.659 -15.328 1.00 81.56 654 TRP A C 1
ATOM 4973 O O . TRP A 1 654 ? 30.975 -11.003 -16.040 1.00 81.56 654 TRP A O 1
ATOM 4983 N N . ASN A 1 655 ? 28.757 -10.788 -15.716 1.00 83.44 655 ASN A N 1
ATOM 4984 C CA . ASN A 1 655 ? 28.344 -11.397 -16.974 1.00 83.44 655 ASN A CA 1
ATOM 4985 C C . ASN A 1 655 ? 27.413 -10.487 -17.793 1.00 83.44 655 ASN A C 1
ATOM 4987 O O . ASN A 1 655 ? 26.546 -9.789 -17.262 1.00 83.44 655 ASN A O 1
ATOM 4991 N N . MET A 1 656 ? 27.566 -10.554 -19.118 1.00 87.69 656 MET A N 1
ATOM 4992 C CA . MET A 1 656 ? 26.728 -9.830 -20.077 1.00 87.69 656 MET A CA 1
ATOM 4993 C C . MET A 1 656 ? 25.282 -10.348 -20.034 1.00 87.69 656 MET A C 1
ATOM 4995 O O . MET A 1 656 ? 25.027 -11.549 -20.172 1.00 87.69 656 MET A O 1
ATOM 4999 N N . VAL A 1 657 ? 24.324 -9.438 -19.850 1.00 89.56 657 VAL A N 1
ATOM 5000 C CA . VAL A 1 657 ? 22.902 -9.784 -19.706 1.00 89.56 657 VAL A CA 1
ATOM 5001 C C . VAL A 1 657 ? 22.204 -9.802 -21.064 1.00 89.56 657 VAL A C 1
ATOM 5003 O O . VAL A 1 657 ? 22.414 -8.923 -21.904 1.00 89.56 657 VAL A O 1
ATOM 5006 N N . PHE A 1 658 ? 21.355 -10.809 -21.262 1.00 91.88 658 PHE A N 1
ATOM 5007 C CA . PHE A 1 658 ? 20.467 -10.965 -22.407 1.00 91.88 658 PHE A CA 1
ATOM 5008 C C . PHE A 1 658 ? 19.062 -11.376 -21.928 1.00 91.88 658 PHE A C 1
ATOM 5010 O O . PHE A 1 658 ? 18.967 -12.221 -21.029 1.00 91.88 658 PHE A O 1
ATOM 5017 N N . PRO A 1 659 ? 17.981 -10.848 -22.532 1.00 93.38 659 PRO A N 1
ATOM 5018 C CA . PRO A 1 659 ? 17.958 -9.710 -23.461 1.00 93.38 659 PRO A CA 1
ATOM 5019 C C . PRO A 1 659 ? 18.369 -8.375 -22.816 1.00 93.38 659 PRO A C 1
ATOM 5021 O O . PRO A 1 659 ? 18.136 -8.138 -21.634 1.00 93.38 659 PRO A O 1
ATOM 5024 N N . HIS A 1 660 ? 18.931 -7.476 -23.622 1.00 95.00 660 HIS A N 1
ATOM 5025 C CA . HIS A 1 660 ? 19.210 -6.086 -23.252 1.00 95.00 660 HIS A CA 1
ATOM 5026 C C . HIS A 1 660 ? 17.911 -5.305 -22.926 1.00 95.00 660 HIS A C 1
ATOM 5028 O O . HIS A 1 660 ? 16.913 -5.503 -23.627 1.00 95.00 660 HIS A O 1
ATOM 5034 N N . PRO A 1 661 ? 17.902 -4.354 -21.965 1.00 94.62 661 PRO A N 1
ATOM 5035 C CA . PRO A 1 661 ? 16.720 -3.560 -21.592 1.00 94.62 661 PRO A CA 1
ATOM 5036 C C . PRO A 1 661 ? 15.900 -2.983 -22.761 1.00 94.62 661 PRO A C 1
ATOM 5038 O O . PRO A 1 661 ? 14.699 -3.231 -22.858 1.00 94.62 661 PRO A O 1
ATOM 5041 N N . PHE A 1 662 ? 16.541 -2.302 -23.722 1.00 96.25 662 PHE A N 1
ATOM 5042 C CA . PHE A 1 662 ? 15.857 -1.804 -24.932 1.00 96.25 662 PHE A CA 1
ATOM 5043 C C . PHE A 1 662 ? 15.184 -2.903 -25.777 1.00 96.25 662 PHE A C 1
ATOM 5045 O O . PHE A 1 662 ? 14.161 -2.645 -26.402 1.00 96.25 662 PHE A O 1
ATOM 5052 N N . VAL A 1 663 ? 15.715 -4.130 -25.803 1.00 96.25 663 VAL A N 1
ATOM 5053 C CA . VAL A 1 663 ? 15.109 -5.251 -26.545 1.00 96.25 663 VAL A CA 1
ATOM 5054 C C . VAL A 1 663 ? 13.853 -5.744 -25.822 1.00 96.25 663 VAL A C 1
ATOM 5056 O O . VAL A 1 663 ? 12.842 -6.010 -26.471 1.00 96.25 663 VAL A O 1
ATOM 5059 N N . VAL A 1 664 ? 13.878 -5.800 -24.484 1.00 95.50 664 VAL A N 1
ATOM 5060 C CA . VAL A 1 664 ? 12.699 -6.110 -23.653 1.00 95.50 664 VAL A CA 1
ATOM 5061 C C . VAL A 1 664 ? 11.607 -5.062 -23.852 1.00 95.50 664 VAL A C 1
ATOM 5063 O O . VAL A 1 664 ? 10.458 -5.413 -24.129 1.00 95.50 664 VAL A O 1
ATOM 5066 N N . ASP A 1 665 ? 11.959 -3.779 -23.774 1.00 95.38 665 ASP A N 1
ATOM 5067 C CA . ASP A 1 665 ? 10.992 -2.703 -23.975 1.00 95.38 665 ASP A CA 1
ATOM 5068 C C . ASP A 1 665 ? 10.448 -2.673 -25.410 1.00 95.38 665 ASP A C 1
ATOM 5070 O O . ASP A 1 665 ? 9.242 -2.540 -25.618 1.00 95.38 665 ASP A O 1
ATOM 5074 N N . ARG A 1 666 ? 11.281 -2.945 -26.420 1.00 94.44 666 ARG A N 1
ATOM 5075 C CA . ARG A 1 666 ? 10.792 -3.034 -27.799 1.00 94.44 666 ARG A CA 1
ATOM 5076 C C . ARG A 1 666 ? 9.774 -4.159 -27.995 1.00 94.44 666 ARG A C 1
ATOM 5078 O O . ARG A 1 666 ? 8.822 -4.009 -28.764 1.00 94.44 666 ARG A O 1
ATOM 5085 N N . ILE A 1 667 ? 9.929 -5.272 -27.277 1.00 94.38 667 ILE A N 1
ATOM 5086 C CA . ILE A 1 667 ? 8.934 -6.353 -27.250 1.00 94.38 667 ILE A CA 1
ATOM 5087 C C . ILE A 1 667 ? 7.654 -5.886 -26.545 1.00 94.38 667 ILE A C 1
ATOM 5089 O O . ILE A 1 667 ? 6.571 -6.171 -27.057 1.00 94.38 667 ILE A O 1
ATOM 5093 N N . ARG A 1 668 ? 7.744 -5.124 -25.445 1.00 94.38 668 ARG A N 1
ATOM 5094 C CA . ARG A 1 668 ? 6.590 -4.506 -24.757 1.00 94.38 668 ARG A CA 1
ATOM 5095 C C . ARG A 1 668 ? 5.796 -3.597 -25.697 1.00 94.38 668 ARG A C 1
ATOM 5097 O O . ARG A 1 668 ? 4.636 -3.902 -25.976 1.00 94.38 668 ARG A O 1
ATOM 5104 N N . GLN A 1 669 ? 6.443 -2.586 -26.282 1.00 90.94 669 GLN A N 1
ATOM 5105 C CA . GLN A 1 669 ? 5.840 -1.641 -27.236 1.00 90.94 669 GLN A CA 1
ATOM 5106 C C . GLN A 1 669 ? 5.177 -2.331 -28.444 1.00 90.94 669 GLN A C 1
ATOM 5108 O O . GLN A 1 669 ? 4.283 -1.773 -29.088 1.00 90.94 669 GLN A O 1
ATOM 5113 N N . LEU A 1 670 ? 5.650 -3.518 -28.840 1.00 89.38 670 LEU A N 1
ATOM 5114 C CA . LEU A 1 670 ? 5.041 -4.317 -29.906 1.00 89.38 670 LEU A CA 1
ATOM 5115 C C . LEU A 1 670 ? 3.881 -5.184 -29.399 1.00 89.38 670 LEU A C 1
ATOM 5117 O O . LEU A 1 670 ? 2.895 -5.344 -30.117 1.00 89.38 670 LEU A O 1
ATOM 5121 N N . CYS A 1 671 ? 3.956 -5.700 -28.171 1.00 89.25 671 CYS A N 1
ATOM 5122 C CA . CYS A 1 671 ? 2.914 -6.535 -27.573 1.00 89.25 671 CYS A CA 1
ATOM 5123 C C . CYS A 1 671 ? 1.666 -5.754 -27.141 1.00 89.25 671 CYS A C 1
ATOM 5125 O O . CYS A 1 671 ? 0.571 -6.302 -27.239 1.00 89.25 671 CYS A O 1
ATOM 5127 N N . GLU A 1 672 ? 1.795 -4.481 -26.760 1.00 84.81 672 GLU A N 1
ATOM 5128 C CA . GLU A 1 672 ? 0.669 -3.571 -26.457 1.00 84.81 672 GLU A CA 1
ATOM 5129 C C . GLU A 1 672 ? -0.334 -3.415 -27.614 1.00 84.81 672 GLU A C 1
ATOM 5131 O O . GLU A 1 672 ? -1.487 -3.041 -27.411 1.00 84.81 672 GLU A O 1
ATOM 5136 N N . LYS A 1 673 ? 0.088 -3.722 -28.846 1.00 76.00 673 LYS A N 1
ATOM 5137 C CA . LYS A 1 673 ? -0.739 -3.634 -30.060 1.00 76.00 673 LYS A CA 1
ATOM 5138 C C . LYS A 1 673 ? -1.598 -4.888 -30.289 1.00 76.00 673 LYS A C 1
ATOM 5140 O O . LYS A 1 673 ? -2.456 -4.887 -31.177 1.00 76.00 673 LYS A O 1
ATOM 5145 N N . PHE A 1 674 ? -1.392 -5.947 -29.501 1.00 79.31 674 PHE A N 1
ATOM 5146 C CA . PHE A 1 674 ? -2.097 -7.224 -29.606 1.00 79.31 674 PHE A CA 1
ATOM 5147 C C . PHE A 1 674 ? -3.119 -7.414 -28.480 1.00 79.31 674 PHE A C 1
ATOM 5149 O O . PHE A 1 674 ? -2.883 -7.056 -27.333 1.00 79.31 674 PHE A O 1
ATOM 5156 N N . ASP A 1 675 ? -4.215 -8.108 -28.783 1.00 74.44 675 ASP A N 1
ATOM 5157 C CA . ASP A 1 675 ? -5.324 -8.389 -27.853 1.00 74.44 675 ASP A CA 1
ATOM 5158 C C . ASP A 1 675 ? -4.943 -9.344 -26.690 1.00 74.44 675 ASP A C 1
ATOM 5160 O O . ASP A 1 675 ? -5.744 -9.643 -25.809 1.00 74.44 675 ASP A O 1
ATOM 5164 N N . SER A 1 676 ? -3.716 -9.869 -26.713 1.00 81.94 676 SER A N 1
ATOM 5165 C CA . SER A 1 676 ? -3.055 -10.666 -25.670 1.00 81.94 676 SER A CA 1
ATOM 5166 C C . SER A 1 676 ? -1.545 -10.681 -25.939 1.00 81.94 676 SER A C 1
ATOM 5168 O O . SER A 1 676 ? -1.124 -10.511 -27.081 1.00 81.94 676 SER A O 1
ATOM 5170 N N . ILE A 1 677 ? -0.697 -10.950 -24.946 1.00 87.94 677 ILE A N 1
ATOM 5171 C CA . ILE A 1 677 ? 0.756 -11.091 -25.177 1.00 87.94 677 ILE A CA 1
ATOM 5172 C C . ILE A 1 677 ? 1.039 -12.441 -25.894 1.00 87.94 677 ILE A C 1
ATOM 5174 O O . ILE A 1 677 ? 0.342 -13.417 -25.614 1.00 87.94 677 ILE A O 1
ATOM 5178 N N . PRO A 1 678 ? 1.977 -12.536 -26.861 1.00 89.56 678 PRO A N 1
ATOM 5179 C CA . PRO A 1 678 ? 2.427 -13.813 -27.437 1.00 89.56 678 PRO A CA 1
ATOM 5180 C C . PRO A 1 678 ? 3.213 -14.656 -26.422 1.00 89.56 678 PRO A C 1
ATOM 5182 O O . PRO A 1 678 ? 3.974 -14.094 -25.643 1.00 89.56 678 PRO A O 1
ATOM 5185 N N . ASP A 1 679 ? 3.097 -15.986 -26.440 1.00 90.69 679 ASP A N 1
ATOM 5186 C CA . ASP A 1 679 ? 3.631 -16.848 -25.368 1.00 90.69 679 ASP A CA 1
ATOM 5187 C C . ASP A 1 679 ? 5.148 -16.714 -25.139 1.00 90.69 679 ASP A C 1
ATOM 5189 O O . ASP A 1 679 ? 5.598 -16.635 -23.997 1.00 90.69 679 ASP A O 1
ATOM 5193 N N . ALA A 1 680 ? 5.950 -16.615 -26.204 1.00 90.69 680 ALA A N 1
ATOM 5194 C CA . ALA A 1 680 ? 7.399 -16.446 -26.068 1.00 90.69 680 ALA A CA 1
ATOM 5195 C C . ALA A 1 680 ? 7.776 -15.045 -25.559 1.00 90.69 680 ALA A C 1
ATOM 5197 O O . ALA A 1 680 ? 8.680 -14.902 -24.741 1.00 90.69 680 ALA A O 1
ATOM 5198 N N . ALA A 1 681 ? 7.044 -14.013 -25.989 1.00 91.62 681 ALA A N 1
ATOM 5199 C CA . ALA A 1 681 ? 7.211 -12.654 -25.479 1.00 91.62 681 ALA A CA 1
ATOM 5200 C C . ALA A 1 681 ? 6.739 -12.531 -24.019 1.00 91.62 681 ALA A C 1
ATOM 5202 O O . ALA A 1 681 ? 7.356 -11.822 -23.231 1.00 91.62 681 ALA A O 1
ATOM 5203 N N . LYS A 1 682 ? 5.697 -13.272 -23.622 1.00 91.62 682 LYS A N 1
ATOM 5204 C CA . LYS A 1 682 ? 5.202 -13.331 -22.242 1.00 91.62 682 LYS A CA 1
ATOM 5205 C C . LYS A 1 682 ? 6.272 -13.856 -21.286 1.00 91.62 682 LYS A C 1
ATOM 5207 O O . LYS A 1 682 ? 6.409 -13.302 -20.202 1.00 91.62 682 LYS A O 1
ATOM 5212 N N . ASN A 1 683 ? 7.059 -14.853 -21.688 1.00 88.12 683 ASN A N 1
ATOM 5213 C CA . ASN A 1 683 ? 8.168 -15.362 -20.871 1.00 88.12 683 ASN A CA 1
ATOM 5214 C C . ASN A 1 683 ? 9.260 -14.306 -20.610 1.00 88.12 683 ASN A C 1
ATOM 5216 O O . ASN A 1 683 ? 9.923 -14.377 -19.583 1.00 88.12 683 ASN A O 1
ATOM 5220 N N . ILE A 1 684 ? 9.424 -13.329 -21.509 1.00 90.56 684 ILE A N 1
ATOM 5221 C CA . ILE A 1 684 ? 10.384 -12.220 -21.370 1.00 90.56 684 ILE A CA 1
ATOM 5222 C C . ILE A 1 684 ? 9.775 -11.052 -20.580 1.00 90.56 684 ILE A C 1
ATOM 5224 O O . ILE A 1 684 ? 10.455 -10.442 -19.765 1.00 90.56 684 ILE A O 1
ATOM 5228 N N . LEU A 1 685 ? 8.494 -10.742 -20.804 1.00 91.88 685 LEU A N 1
ATOM 5229 C CA . LEU A 1 685 ? 7.801 -9.615 -20.166 1.00 91.88 685 LEU A CA 1
ATOM 5230 C C . LEU A 1 685 ? 7.265 -9.924 -18.755 1.00 91.88 685 LEU A C 1
ATOM 5232 O O . LEU A 1 685 ? 6.891 -9.004 -18.029 1.00 91.88 685 LEU A O 1
ATOM 5236 N N . THR A 1 686 ? 7.201 -11.195 -18.347 1.00 88.31 686 THR A N 1
ATOM 5237 C CA . THR A 1 686 ? 6.747 -11.574 -16.999 1.00 88.31 686 THR A CA 1
ATOM 5238 C C . THR A 1 686 ? 7.751 -11.082 -15.958 1.00 88.31 686 THR A C 1
ATOM 5240 O O . THR A 1 686 ? 8.902 -11.509 -15.951 1.00 88.31 686 THR A O 1
ATOM 5243 N N . ASN A 1 687 ? 7.293 -10.207 -15.060 1.00 79.31 687 ASN A N 1
ATOM 5244 C CA . ASN A 1 687 ? 8.102 -9.537 -14.034 1.00 79.31 687 ASN A CA 1
ATOM 5245 C C . ASN A 1 687 ? 9.241 -8.660 -14.602 1.00 79.31 687 ASN A C 1
ATOM 5247 O O . ASN A 1 687 ? 10.227 -8.421 -13.909 1.00 79.31 687 ASN A O 1
ATOM 5251 N N . ALA A 1 688 ? 9.114 -8.181 -15.847 1.00 84.75 688 ALA A N 1
ATOM 5252 C CA . ALA A 1 688 ? 10.017 -7.187 -16.423 1.00 84.75 688 ALA A CA 1
ATOM 5253 C C . ALA A 1 688 ? 9.456 -5.765 -16.194 1.00 84.75 688 ALA A C 1
ATOM 5255 O O . ALA A 1 688 ? 8.429 -5.430 -16.803 1.00 84.75 688 ALA A O 1
ATOM 5256 N N . PRO A 1 689 ? 10.099 -4.931 -15.354 1.00 86.81 689 PRO A N 1
ATOM 5257 C CA . PRO A 1 689 ? 9.629 -3.580 -15.033 1.00 86.81 689 PRO A CA 1
ATOM 5258 C C . PRO A 1 689 ? 9.842 -2.626 -16.223 1.00 86.81 689 PRO A C 1
ATOM 5260 O O . PRO A 1 689 ? 10.466 -3.011 -17.222 1.00 86.81 689 PRO A O 1
ATOM 5263 N N . MET A 1 690 ? 9.290 -1.412 -16.181 1.00 88.50 690 MET A N 1
ATOM 5264 C CA . MET A 1 690 ? 9.389 -0.447 -17.290 1.00 88.50 690 MET A CA 1
ATOM 5265 C C . MET A 1 690 ? 10.846 -0.062 -17.574 1.00 88.50 690 MET A C 1
ATOM 5267 O O . MET A 1 690 ? 11.729 -0.288 -16.755 1.00 88.50 690 MET A O 1
ATOM 5271 N N . LEU A 1 691 ? 11.143 0.457 -18.767 1.00 90.25 691 LEU A N 1
ATOM 5272 C CA . LEU A 1 691 ? 12.526 0.698 -19.217 1.00 90.25 691 LEU A CA 1
ATOM 5273 C C . LEU A 1 691 ? 13.315 1.631 -18.272 1.00 90.25 691 LEU A C 1
ATOM 5275 O O . LEU A 1 691 ? 14.528 1.495 -18.110 1.00 90.25 691 LEU A O 1
ATOM 5279 N N . GLU A 1 692 ? 12.597 2.546 -17.635 1.00 85.88 692 GLU A N 1
ATOM 5280 C CA . GLU A 1 692 ? 13.030 3.506 -16.623 1.00 85.88 692 GLU A CA 1
ATOM 5281 C C . GLU A 1 692 ? 13.342 2.844 -15.264 1.00 85.88 692 GLU A C 1
ATOM 5283 O O . GLU A 1 692 ? 14.195 3.316 -14.515 1.00 85.88 692 GLU A O 1
ATOM 5288 N N . GLU A 1 693 ? 12.687 1.721 -14.979 1.00 82.94 693 GLU A N 1
ATOM 5289 C CA . GLU A 1 693 ? 12.783 0.913 -13.755 1.00 82.94 693 GLU A CA 1
ATOM 5290 C C . GLU A 1 693 ? 13.732 -0.296 -13.926 1.00 82.94 693 GLU A C 1
ATOM 5292 O O . GLU A 1 693 ? 14.107 -0.945 -12.951 1.00 82.94 693 GLU A O 1
ATOM 5297 N N . MET A 1 694 ? 14.125 -0.641 -15.161 1.00 84.69 694 MET A N 1
ATOM 5298 C CA . MET A 1 694 ? 14.988 -1.796 -15.431 1.00 84.69 694 MET A CA 1
ATOM 5299 C C . MET A 1 694 ? 16.364 -1.661 -14.769 1.00 84.69 694 MET A C 1
ATOM 5301 O O . MET A 1 694 ? 16.991 -0.599 -14.769 1.00 84.69 694 MET A O 1
ATOM 5305 N N . GLN A 1 695 ? 16.873 -2.788 -14.270 1.00 80.56 695 GLN A N 1
ATOM 5306 C CA . GLN A 1 695 ? 18.265 -2.925 -13.860 1.00 80.56 695 GLN A CA 1
ATOM 5307 C C . GLN A 1 695 ? 19.167 -2.933 -15.105 1.00 80.56 695 GLN A C 1
ATOM 5309 O O . GLN A 1 695 ? 18.931 -3.683 -16.055 1.00 80.56 695 GLN A O 1
ATOM 5314 N N . TRP A 1 696 ? 20.217 -2.114 -15.094 1.00 85.69 696 TRP A N 1
ATOM 5315 C CA . TRP A 1 696 ? 21.185 -2.016 -16.186 1.00 85.69 696 TRP A CA 1
ATOM 5316 C C . TRP A 1 696 ? 22.468 -2.743 -15.795 1.00 85.69 696 TRP A C 1
ATOM 5318 O O . TRP A 1 696 ? 23.109 -2.379 -14.814 1.00 85.69 696 TRP A O 1
ATOM 5328 N N . SER A 1 697 ? 22.847 -3.772 -16.556 1.00 81.69 697 SER A N 1
ATOM 5329 C CA . SER A 1 697 ? 24.094 -4.496 -16.300 1.00 81.69 697 SER A CA 1
ATOM 5330 C C . SER A 1 697 ? 25.286 -3.666 -16.775 1.00 81.69 697 SER A C 1
ATOM 5332 O O . SER A 1 697 ? 25.439 -3.430 -17.972 1.00 81.69 697 SER A O 1
ATOM 5334 N N . VAL A 1 698 ? 26.123 -3.212 -15.840 1.00 84.44 698 VAL A N 1
ATOM 5335 C CA . VAL A 1 698 ? 27.311 -2.397 -16.128 1.00 84.44 698 VAL A CA 1
ATOM 5336 C C . VAL A 1 698 ? 28.569 -3.206 -15.803 1.00 84.44 698 VAL A C 1
ATOM 5338 O O . VAL A 1 698 ? 28.765 -3.539 -14.635 1.00 84.44 698 VAL A O 1
ATOM 5341 N N . PRO A 1 699 ? 29.438 -3.522 -16.784 1.00 85.56 699 PRO A N 1
ATOM 5342 C CA . PRO A 1 699 ? 30.673 -4.240 -16.492 1.00 85.56 699 PRO A CA 1
ATOM 5343 C C . PRO A 1 699 ? 31.599 -3.411 -15.582 1.00 85.56 699 PRO A C 1
ATOM 5345 O O . PRO A 1 699 ? 31.908 -2.264 -15.925 1.00 85.56 699 PRO A O 1
ATOM 5348 N N . PRO A 1 700 ? 32.068 -3.966 -14.446 1.00 83.44 700 PRO A N 1
ATOM 5349 C CA . PRO A 1 700 ? 32.808 -3.226 -13.428 1.00 83.44 700 PRO A CA 1
ATOM 5350 C C . PRO A 1 700 ? 34.155 -2.735 -13.961 1.00 83.44 700 PRO A C 1
ATOM 5352 O O . PRO A 1 700 ? 34.789 -3.394 -14.795 1.00 83.44 700 PRO A O 1
ATOM 5355 N N . ALA A 1 701 ? 34.607 -1.577 -13.478 1.00 83.38 701 ALA A N 1
ATOM 5356 C CA . ALA A 1 701 ? 35.852 -0.947 -13.911 1.00 83.38 701 ALA A CA 1
ATOM 5357 C C . ALA A 1 701 ? 37.055 -1.301 -13.021 1.00 83.38 701 ALA A C 1
ATOM 5359 O O . ALA A 1 701 ? 36.935 -1.522 -11.819 1.00 83.38 701 ALA A O 1
ATOM 5360 N N . SER A 1 702 ? 38.232 -1.339 -13.641 1.00 71.50 702 SER A N 1
ATOM 5361 C CA . SER A 1 702 ? 39.532 -1.569 -13.004 1.00 71.50 702 SER A CA 1
ATOM 5362 C C . SER A 1 702 ? 40.252 -0.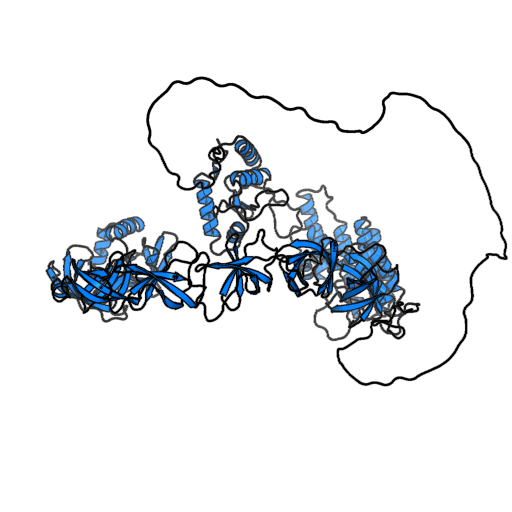240 -12.750 1.00 71.50 702 SER A C 1
ATOM 5364 O O . SER A 1 702 ? 39.982 0.748 -13.426 1.00 71.50 702 SER A O 1
ATOM 5366 N N . GLU A 1 703 ? 41.203 -0.208 -11.812 1.00 61.66 703 GLU A N 1
ATOM 5367 C CA . GLU A 1 703 ? 41.959 1.016 -11.468 1.00 61.66 703 GLU A CA 1
ATOM 5368 C C . GLU A 1 703 ? 42.794 1.567 -12.641 1.00 61.66 703 GLU A C 1
ATOM 5370 O O . GLU A 1 703 ? 43.034 2.768 -12.717 1.00 61.66 703 GLU A O 1
ATOM 5375 N N . GLU A 1 704 ? 43.156 0.699 -13.590 1.00 68.31 704 GLU A N 1
ATOM 5376 C CA . GLU A 1 704 ? 43.893 1.013 -14.825 1.00 68.31 704 GLU A CA 1
ATOM 5377 C C . GLU A 1 704 ? 43.061 1.753 -15.903 1.00 68.31 704 GLU A C 1
ATOM 5379 O O . GLU A 1 704 ? 43.574 2.045 -16.985 1.00 68.31 704 GLU A O 1
ATOM 5384 N N . GLU A 1 705 ? 41.778 2.036 -15.654 1.00 81.69 705 GLU A N 1
ATOM 5385 C CA . GLU A 1 705 ? 40.921 2.797 -16.578 1.00 81.69 705 GLU A CA 1
ATOM 5386 C C . GLU A 1 705 ? 41.170 4.319 -16.529 1.00 81.69 705 GLU A C 1
ATOM 5388 O O . GLU A 1 705 ? 41.698 4.828 -15.537 1.00 81.69 705 GLU A O 1
ATOM 5393 N N . PRO A 1 706 ? 40.757 5.078 -17.567 1.00 79.81 706 PRO A N 1
ATOM 5394 C CA . PRO A 1 706 ? 40.795 6.538 -17.560 1.00 79.81 706 PRO A CA 1
ATOM 5395 C C . PRO A 1 706 ? 40.052 7.141 -16.357 1.00 79.81 706 PRO A C 1
ATOM 5397 O O . PRO A 1 706 ? 38.825 7.052 -16.233 1.00 79.81 706 PRO A O 1
ATOM 5400 N N . GLN A 1 707 ? 40.822 7.778 -15.477 1.00 76.81 707 GLN A N 1
ATOM 5401 C CA . GLN A 1 707 ? 40.323 8.520 -14.322 1.00 76.81 707 GLN A CA 1
ATOM 5402 C C . GLN A 1 707 ? 40.016 9.978 -14.709 1.00 76.81 707 GLN A C 1
ATOM 5404 O O . GLN A 1 707 ? 40.697 10.530 -15.583 1.00 76.81 707 GLN A O 1
ATOM 5409 N N . PRO A 1 708 ? 39.035 10.636 -14.064 1.00 70.81 708 PRO A N 1
ATOM 5410 C CA . PRO A 1 708 ? 38.741 12.044 -14.315 1.00 70.81 708 PRO A CA 1
ATOM 5411 C C . PRO A 1 708 ? 39.941 12.941 -13.978 1.00 70.81 708 PRO A C 1
ATOM 5413 O O . PRO A 1 708 ? 40.551 12.832 -12.916 1.00 70.81 708 PRO A O 1
ATOM 5416 N N . THR A 1 709 ? 40.278 13.865 -14.880 1.00 53.88 709 THR A N 1
ATOM 5417 C CA . THR A 1 709 ? 41.411 14.788 -14.715 1.00 53.88 709 THR A CA 1
ATOM 5418 C C . THR A 1 709 ? 41.014 16.015 -13.888 1.00 53.88 709 THR A C 1
ATOM 5420 O O . THR A 1 709 ? 40.808 17.096 -14.442 1.00 53.88 709 THR A O 1
ATOM 5423 N N . GLY A 1 710 ? 40.897 15.851 -12.571 1.00 50.53 710 GLY A N 1
ATOM 5424 C CA . GLY A 1 710 ? 40.571 16.929 -11.633 1.00 50.53 710 GLY A CA 1
ATOM 5425 C C . GLY A 1 710 ? 41.175 16.705 -10.246 1.00 50.53 710 GLY A C 1
ATOM 5426 O O . GLY A 1 710 ? 41.410 15.568 -9.846 1.00 50.53 710 GLY A O 1
ATOM 5427 N N . SER A 1 711 ? 41.434 17.801 -9.531 1.00 43.97 711 SER A N 1
ATOM 5428 C CA . SER A 1 711 ? 41.732 17.776 -8.094 1.00 43.97 711 SER A CA 1
ATOM 5429 C C . SER A 1 711 ? 40.418 17.774 -7.314 1.00 43.97 711 SER A C 1
ATOM 5431 O O . SER A 1 711 ? 39.476 18.463 -7.708 1.00 43.97 711 SER A O 1
ATOM 5433 N N . LEU A 1 712 ? 40.361 17.025 -6.215 1.00 46.78 712 LEU A N 1
ATOM 5434 C CA . LEU A 1 712 ? 39.303 17.151 -5.214 1.00 46.78 712 LEU A CA 1
ATOM 5435 C C . LEU A 1 712 ? 39.761 18.166 -4.164 1.00 46.78 712 LEU A C 1
ATOM 5437 O O . LEU A 1 712 ? 40.259 17.797 -3.101 1.00 46.78 712 LEU A O 1
ATOM 5441 N N . ASP A 1 713 ? 39.640 19.447 -4.507 1.00 38.66 713 ASP A N 1
ATOM 5442 C CA . ASP A 1 713 ? 39.933 20.545 -3.587 1.00 38.66 713 ASP A CA 1
ATOM 5443 C C . ASP A 1 713 ? 38.875 20.568 -2.462 1.00 38.66 713 ASP A C 1
ATOM 5445 O O . ASP A 1 713 ? 37.683 20.387 -2.714 1.00 38.66 713 ASP A O 1
ATOM 5449 N N . GLU A 1 714 ? 39.306 20.738 -1.208 1.00 35.56 714 GLU A N 1
ATOM 5450 C CA . GLU A 1 714 ? 38.445 20.522 -0.035 1.00 35.56 714 GLU A CA 1
ATOM 5451 C C . GLU A 1 714 ? 37.289 21.542 0.078 1.00 35.56 714 GLU A C 1
ATOM 5453 O O . GLU A 1 714 ? 37.521 22.755 -0.032 1.00 35.56 714 GLU A O 1
ATOM 5458 N N . PRO A 1 715 ? 36.055 21.104 0.415 1.00 33.81 715 PRO A N 1
ATOM 5459 C CA . PRO A 1 715 ? 35.000 22.022 0.824 1.00 33.81 715 PRO A CA 1
ATOM 5460 C C . PRO A 1 715 ? 35.419 22.733 2.119 1.00 33.81 715 PRO A C 1
ATOM 5462 O O . PRO A 1 715 ? 35.730 22.109 3.133 1.00 33.81 715 PRO A O 1
ATOM 5465 N N . SER A 1 716 ? 35.448 24.064 2.081 1.00 27.83 716 SER A N 1
ATOM 5466 C CA . SER A 1 716 ? 36.030 24.894 3.141 1.00 27.83 716 SER A CA 1
ATOM 5467 C C . SER A 1 716 ? 35.105 25.037 4.359 1.00 27.83 716 SER A C 1
ATOM 5469 O O . SER A 1 716 ? 34.432 26.055 4.513 1.00 27.83 716 SER A O 1
ATOM 5471 N N . ILE A 1 717 ? 35.076 24.027 5.234 1.00 29.23 717 ILE A N 1
ATOM 5472 C CA . ILE A 1 717 ? 34.293 24.040 6.482 1.00 29.23 717 ILE A CA 1
ATOM 5473 C C . ILE A 1 717 ? 35.068 24.768 7.602 1.00 29.23 717 ILE A C 1
ATOM 5475 O O . ILE A 1 717 ? 36.169 24.338 7.958 1.00 29.23 717 ILE A O 1
ATOM 5479 N N . PRO A 1 718 ? 34.515 25.831 8.221 1.00 27.58 718 PRO A N 1
ATOM 5480 C CA . PRO A 1 718 ? 35.098 26.439 9.415 1.00 27.58 718 PRO A CA 1
ATOM 5481 C C . PRO A 1 718 ? 34.947 25.520 10.639 1.00 27.58 718 PRO A C 1
ATOM 5483 O O . PRO A 1 718 ? 33.845 25.303 11.140 1.00 27.58 718 PRO A O 1
ATOM 5486 N N . LEU A 1 719 ? 36.064 24.996 11.145 1.00 28.12 719 LEU A N 1
ATOM 5487 C CA . LEU A 1 719 ? 36.109 24.233 12.395 1.00 28.12 719 LEU A CA 1
ATOM 5488 C C . LEU A 1 719 ? 36.074 25.162 13.617 1.00 28.12 719 LEU A C 1
ATOM 5490 O O . LEU A 1 719 ? 37.128 25.631 14.042 1.00 28.12 719 LEU A O 1
ATOM 5494 N N . GLU A 1 720 ? 34.907 25.356 14.239 1.00 27.09 720 GLU A N 1
ATOM 5495 C CA . GLU A 1 720 ? 34.855 25.716 15.666 1.00 27.09 720 GLU A CA 1
ATOM 5496 C C . GLU A 1 720 ? 33.509 25.372 16.336 1.00 27.09 720 GLU A C 1
ATOM 5498 O O . GLU A 1 720 ? 32.554 26.140 16.278 1.00 27.09 720 GLU A O 1
ATOM 5503 N N . LEU A 1 721 ? 33.445 24.211 17.003 1.00 24.64 721 LEU A N 1
ATOM 5504 C CA . LEU A 1 721 ? 32.542 23.943 18.137 1.00 24.64 721 LEU A CA 1
ATOM 5505 C C . LEU A 1 721 ? 33.001 22.676 18.885 1.00 24.64 721 LEU A C 1
ATOM 5507 O O . LEU A 1 721 ? 32.440 21.591 18.754 1.00 24.64 721 LEU A O 1
ATOM 5511 N N . SER A 1 722 ? 34.090 22.805 19.645 1.00 28.92 722 SER A N 1
ATOM 5512 C CA . SER A 1 722 ? 34.574 21.739 20.529 1.00 28.92 722 SER A CA 1
ATOM 5513 C C . SER A 1 722 ? 33.692 21.594 21.771 1.00 28.92 722 SER A C 1
ATOM 5515 O O . SER A 1 722 ? 33.275 22.592 22.360 1.00 28.92 722 SER A O 1
ATOM 5517 N N . GLU A 1 723 ? 33.481 20.350 22.192 1.00 28.31 723 GLU A N 1
ATOM 5518 C CA . GLU A 1 723 ? 32.686 19.937 23.352 1.00 28.31 723 GLU A CA 1
ATOM 5519 C C . GLU A 1 723 ? 32.999 20.720 24.643 1.00 28.31 723 GLU A C 1
ATOM 5521 O O . GLU A 1 723 ? 34.159 20.970 24.975 1.00 28.31 723 GLU A O 1
ATOM 5526 N N . VAL A 1 724 ? 31.965 21.003 25.447 1.00 25.17 724 VAL A N 1
ATOM 5527 C CA . VAL A 1 724 ? 32.118 21.375 26.864 1.00 25.17 724 VAL A CA 1
ATOM 5528 C C . VAL A 1 724 ? 31.219 20.479 27.714 1.00 25.17 724 VAL A C 1
ATOM 5530 O O . VAL A 1 724 ? 30.048 20.770 27.942 1.00 25.17 724 VAL A O 1
ATOM 5533 N N . SER A 1 725 ? 31.781 19.369 28.189 1.00 26.27 725 SER A N 1
ATOM 5534 C CA . SER A 1 725 ? 31.150 18.499 29.186 1.00 26.27 725 SER A CA 1
ATOM 5535 C C . SER A 1 725 ? 31.152 19.143 30.576 1.00 26.27 725 SER A C 1
ATOM 5537 O O . SER A 1 725 ? 32.156 19.733 30.982 1.00 26.27 725 SER A O 1
ATOM 5539 N N . GLU A 1 726 ? 30.089 18.955 31.355 1.00 25.88 726 GLU A N 1
ATOM 5540 C CA . GLU A 1 726 ? 30.018 19.448 32.734 1.00 25.88 726 GLU A CA 1
ATOM 5541 C C . GLU A 1 726 ? 31.044 18.778 33.671 1.00 25.88 726 GLU A C 1
ATOM 5543 O O . GLU A 1 726 ? 30.992 17.566 33.907 1.00 25.88 726 GLU A O 1
ATOM 5548 N N . GLN A 1 727 ? 31.906 19.579 34.312 1.00 24.12 727 GLN A N 1
ATOM 5549 C CA . GLN A 1 727 ? 32.344 19.327 35.692 1.00 24.12 727 GLN A CA 1
ATOM 5550 C C . GLN A 1 727 ? 32.973 20.558 36.366 1.00 24.12 727 GLN A C 1
ATOM 5552 O O . GLN A 1 727 ? 33.537 21.442 35.729 1.00 24.12 727 GLN A O 1
ATOM 5557 N N . ASN A 1 728 ? 32.824 20.622 37.689 1.00 22.25 728 ASN A N 1
ATOM 5558 C CA . ASN A 1 728 ? 33.046 21.783 38.561 1.00 22.25 728 ASN A CA 1
ATOM 5559 C C . ASN A 1 728 ? 33.411 21.244 39.971 1.00 22.25 728 ASN A C 1
ATOM 5561 O O . ASN A 1 728 ? 32.959 20.134 40.270 1.00 22.25 728 ASN A O 1
ATOM 5565 N N . PRO A 1 729 ? 34.097 21.955 40.900 1.00 36.47 729 PRO A N 1
ATOM 5566 C CA . PRO A 1 729 ? 34.861 23.214 40.831 1.00 36.47 729 PRO A CA 1
ATOM 5567 C C . PRO A 1 729 ? 36.345 23.053 41.294 1.00 36.47 729 PRO A C 1
ATOM 5569 O O . PRO A 1 729 ? 36.785 21.964 41.643 1.00 36.47 729 PRO A O 1
ATOM 5572 N N . GLN A 1 730 ? 37.049 24.188 41.476 1.00 23.36 730 GLN A N 1
ATOM 5573 C CA . GLN A 1 730 ? 38.354 24.358 42.170 1.00 23.36 730 GLN A CA 1
ATOM 5574 C C . GLN A 1 730 ? 39.594 23.897 41.360 1.00 23.36 730 GLN A C 1
ATOM 5576 O O . GLN A 1 730 ? 39.553 22.893 40.669 1.00 23.36 730 GLN A O 1
ATOM 5581 N N . SER A 1 731 ? 40.744 24.586 41.382 1.00 26.34 731 SER A N 1
ATOM 5582 C CA . SER A 1 731 ? 41.294 25.488 42.412 1.00 26.34 731 SER A CA 1
ATOM 5583 C C . SER A 1 731 ? 41.969 26.769 41.871 1.00 26.34 731 SER A C 1
ATOM 5585 O O . SER A 1 731 ? 42.102 26.979 40.672 1.00 26.34 731 SER A O 1
ATOM 5587 N N . GLN A 1 732 ? 42.411 27.642 42.784 1.00 24.23 732 GLN A N 1
ATOM 5588 C CA . GLN A 1 732 ? 43.043 28.941 42.502 1.00 24.23 732 GLN A CA 1
ATOM 5589 C C . GLN A 1 732 ? 44.466 28.819 41.916 1.00 24.23 732 GLN A C 1
ATOM 5591 O O . GLN A 1 732 ? 45.226 27.944 42.324 1.00 24.23 732 GLN A O 1
ATOM 5596 N N . GLY A 1 733 ? 44.855 29.762 41.047 1.00 25.30 733 GLY A N 1
ATOM 5597 C CA . GLY A 1 733 ? 46.203 29.842 40.465 1.00 25.30 733 GLY A CA 1
ATOM 5598 C C . GLY A 1 733 ? 46.420 31.098 39.611 1.00 25.30 733 GLY A C 1
ATOM 5599 O O . GLY A 1 733 ? 46.497 31.009 38.393 1.00 25.30 733 GLY A O 1
ATOM 5600 N N . GLN A 1 734 ? 46.461 32.280 40.236 1.00 25.08 734 GLN A N 1
ATOM 5601 C CA . GLN A 1 734 ? 46.779 33.540 39.543 1.00 25.08 734 GLN A CA 1
ATOM 5602 C C . GLN A 1 734 ? 48.270 33.635 39.155 1.00 25.08 734 GLN A C 1
ATOM 5604 O O . GLN A 1 734 ? 49.092 32.928 39.730 1.00 25.08 734 GLN A O 1
ATOM 5609 N N . GLN A 1 735 ? 48.579 34.661 38.344 1.00 25.78 735 GLN A N 1
ATOM 5610 C CA . GLN A 1 735 ? 49.895 35.255 38.035 1.00 25.78 735 GLN A CA 1
ATOM 5611 C C . GLN A 1 735 ? 50.602 34.750 36.763 1.00 25.78 735 GLN A C 1
ATOM 5613 O O . GLN A 1 735 ? 50.718 33.549 36.561 1.00 25.78 735 GLN A O 1
ATOM 5618 N N . ASN A 1 736 ? 51.176 35.618 35.914 1.00 23.52 736 ASN A N 1
ATOM 5619 C CA . ASN A 1 736 ? 50.955 37.063 35.663 1.00 23.52 736 ASN A CA 1
ATOM 5620 C C . ASN A 1 736 ? 51.787 37.493 34.428 1.00 23.52 736 ASN A C 1
ATOM 5622 O O . ASN A 1 736 ? 52.760 36.809 34.124 1.00 23.52 736 ASN A O 1
ATOM 5626 N N . ASN A 1 737 ? 51.513 38.695 33.888 1.00 24.66 737 ASN A N 1
ATOM 5627 C CA . ASN A 1 737 ? 52.474 39.554 33.154 1.00 24.66 737 ASN A CA 1
ATOM 5628 C C . ASN A 1 737 ? 52.970 39.051 31.761 1.00 24.66 737 ASN A C 1
ATOM 5630 O O . ASN A 1 737 ? 52.926 37.861 31.479 1.00 24.66 737 ASN A O 1
ATOM 5634 N N . GLU A 1 738 ? 53.433 39.887 30.815 1.00 24.94 738 GLU A N 1
ATOM 5635 C CA . GLU A 1 738 ? 53.550 41.365 30.719 1.00 24.94 738 GLU A CA 1
ATOM 5636 C C . GLU A 1 738 ? 53.632 41.821 29.234 1.00 24.94 738 GLU A C 1
ATOM 5638 O O . GLU A 1 738 ? 53.992 41.011 28.386 1.00 24.94 738 GLU A O 1
ATOM 5643 N N . GLU A 1 739 ? 53.399 43.125 28.971 1.00 27.17 739 GLU A N 1
ATOM 5644 C CA . GLU A 1 739 ? 53.898 43.900 27.794 1.00 27.17 739 GLU A CA 1
ATOM 5645 C C . GLU A 1 739 ? 53.444 43.467 26.364 1.00 27.17 739 GLU A C 1
ATOM 5647 O O . GLU A 1 739 ? 52.765 42.464 26.181 1.00 27.17 739 GLU A O 1
ATOM 5652 N N . GLU A 1 740 ? 53.783 44.170 25.267 1.00 24.36 740 GLU A N 1
ATOM 5653 C CA . GLU A 1 740 ? 53.400 45.545 24.832 1.00 24.36 740 GLU A CA 1
ATOM 5654 C C . GLU A 1 740 ? 53.438 45.591 23.261 1.00 24.36 740 GLU A C 1
ATOM 5656 O O . GLU A 1 740 ? 53.791 44.583 22.654 1.00 24.36 740 GLU A O 1
ATOM 5661 N N . ILE A 1 741 ? 53.075 46.617 22.462 1.00 24.02 741 ILE A N 1
ATOM 5662 C CA . ILE A 1 741 ? 52.767 48.056 22.637 1.00 24.02 741 ILE A CA 1
ATOM 5663 C C . ILE A 1 741 ? 51.717 48.538 21.586 1.00 24.02 741 ILE A C 1
ATOM 5665 O O . ILE A 1 741 ? 51.602 47.970 20.506 1.00 24.02 741 ILE A O 1
ATOM 5669 N N . SER A 1 742 ? 50.989 49.619 21.900 1.00 22.98 742 SER A N 1
ATOM 5670 C CA . SER A 1 742 ? 50.258 50.590 21.035 1.00 22.98 742 SER A CA 1
ATOM 5671 C C . SER A 1 742 ? 49.709 50.245 19.623 1.00 22.98 742 SER A C 1
ATOM 5673 O O . SER A 1 742 ? 50.442 49.972 18.675 1.00 22.98 742 SER A O 1
ATOM 5675 N N . SER A 1 743 ? 48.431 50.601 19.419 1.00 24.42 743 SER A N 1
ATOM 5676 C CA . SER A 1 743 ? 47.847 51.068 18.137 1.00 24.42 743 SER A CA 1
ATOM 5677 C C . SER A 1 743 ? 48.634 52.230 17.484 1.00 24.42 743 SER A C 1
ATOM 5679 O O . SER A 1 743 ? 49.290 52.965 18.228 1.00 24.42 743 SER A O 1
ATOM 5681 N N . PRO A 1 744 ? 48.457 52.550 16.177 1.00 39.44 744 PRO A N 1
ATOM 5682 C CA . PRO A 1 744 ? 47.494 53.631 15.870 1.00 39.44 744 PRO A CA 1
ATOM 5683 C C . PRO A 1 744 ? 46.797 53.633 14.479 1.00 39.44 744 PRO A C 1
ATOM 5685 O O . PRO A 1 744 ? 47.327 53.202 13.465 1.00 39.44 744 PRO A O 1
ATOM 5688 N N . LEU A 1 745 ? 45.620 54.271 14.467 1.00 22.72 745 LEU A N 1
ATOM 5689 C CA . LEU A 1 745 ? 45.010 55.115 13.418 1.00 22.72 745 LEU A CA 1
ATOM 5690 C C . LEU A 1 745 ? 45.225 54.859 11.895 1.00 22.72 745 LEU A C 1
ATOM 5692 O O . LEU A 1 745 ? 46.192 55.313 11.299 1.00 22.72 745 LEU A O 1
ATOM 5696 N N . ASN A 1 746 ? 44.116 54.459 11.253 1.00 23.47 746 ASN A N 1
ATOM 5697 C CA . ASN A 1 746 ? 43.262 55.334 10.414 1.00 23.47 746 ASN A CA 1
ATOM 5698 C C . ASN A 1 746 ? 43.768 55.877 9.042 1.00 23.47 746 ASN A C 1
ATOM 5700 O O . ASN A 1 746 ? 44.604 56.772 8.977 1.00 23.47 746 ASN A O 1
ATOM 5704 N N . LYS A 1 747 ? 42.983 55.535 8.001 1.00 24.55 747 LYS A N 1
ATOM 5705 C CA . LYS A 1 747 ? 42.627 56.322 6.790 1.00 24.55 747 LYS A CA 1
ATOM 5706 C C . LYS A 1 747 ? 43.544 56.420 5.547 1.00 24.55 747 LYS A C 1
ATOM 5708 O O . LYS A 1 747 ? 44.682 56.860 5.586 1.00 24.55 747 LYS A O 1
ATOM 5713 N N . GLU A 1 748 ? 42.823 56.291 4.422 1.00 23.66 748 GLU A N 1
ATOM 5714 C CA . GLU A 1 748 ? 42.908 57.039 3.150 1.00 23.66 748 GLU A CA 1
ATOM 5715 C C . GLU A 1 748 ? 43.721 56.521 1.932 1.00 23.66 748 GLU A C 1
ATOM 5717 O O . GLU A 1 748 ? 44.919 56.288 1.979 1.00 23.66 748 GLU A O 1
ATOM 5722 N N . ARG A 1 749 ? 43.008 56.547 0.785 1.00 23.47 749 ARG A N 1
ATOM 5723 C CA . ARG A 1 749 ? 43.445 56.692 -0.626 1.00 23.47 749 ARG A CA 1
ATOM 5724 C C . ARG A 1 749 ? 44.065 55.502 -1.389 1.00 23.47 749 ARG A C 1
ATOM 5726 O O . ARG A 1 749 ? 45.271 55.325 -1.446 1.00 23.47 749 ARG A O 1
ATOM 5733 N N . ASN A 1 750 ? 43.211 54.873 -2.204 1.00 21.50 750 ASN A N 1
ATOM 5734 C CA . ASN A 1 750 ? 43.119 55.136 -3.657 1.00 21.50 750 ASN A CA 1
ATOM 5735 C C . ASN A 1 750 ? 44.437 55.363 -4.443 1.00 21.50 750 ASN A C 1
ATOM 5737 O O . ASN A 1 750 ? 45.003 56.451 -4.324 1.00 21.50 750 ASN A O 1
ATOM 5741 N N . SER A 1 751 ? 44.783 54.458 -5.380 1.00 23.50 751 SER A N 1
ATOM 5742 C CA . SER A 1 751 ? 45.016 54.744 -6.828 1.00 23.50 751 SER A CA 1
ATOM 5743 C C . SER A 1 751 ? 45.839 53.659 -7.558 1.00 23.50 751 SER A C 1
ATOM 5745 O O . SER A 1 751 ? 46.921 53.350 -7.090 1.00 23.50 751 SER A O 1
ATOM 5747 N N . GLN A 1 752 ? 45.384 53.242 -8.759 1.00 24.11 752 GLN A N 1
ATOM 5748 C CA . GLN A 1 752 ? 46.150 53.075 -10.032 1.00 24.11 752 GLN A CA 1
ATOM 5749 C C . GLN A 1 752 ? 47.445 52.196 -10.090 1.00 24.11 752 GLN A C 1
ATOM 5751 O O . GLN A 1 752 ? 48.199 52.130 -9.138 1.00 24.11 752 GLN A O 1
ATOM 5756 N N . LYS A 1 753 ? 47.902 51.588 -11.207 1.00 25.27 753 LYS A N 1
ATOM 5757 C CA . LYS A 1 753 ? 47.451 51.307 -12.607 1.00 25.27 753 LYS A CA 1
ATOM 5758 C C . LYS A 1 753 ? 48.674 50.709 -13.364 1.00 25.27 753 LYS A C 1
ATOM 5760 O O . LYS A 1 753 ? 49.784 50.960 -12.912 1.00 25.27 753 LYS A O 1
ATOM 5765 N N . VAL A 1 754 ? 48.498 50.047 -14.529 1.00 24.67 754 VAL A N 1
ATOM 5766 C CA . VAL A 1 754 ? 49.268 50.235 -15.811 1.00 24.67 754 VAL A CA 1
ATOM 5767 C C . VAL A 1 754 ? 49.355 48.975 -16.712 1.00 24.67 754 VAL A C 1
ATOM 5769 O O . VAL A 1 754 ? 49.925 47.965 -16.326 1.00 24.67 754 VAL A O 1
ATOM 5772 N N . SER A 1 755 ? 48.944 49.152 -17.984 1.00 24.06 755 SER A N 1
ATOM 5773 C CA . SER A 1 755 ? 49.245 48.346 -19.199 1.00 24.06 755 SER A CA 1
ATOM 5774 C C . SER A 1 755 ? 48.627 46.928 -19.329 1.00 24.06 755 SER A C 1
ATOM 5776 O O . SER A 1 755 ? 48.348 46.296 -18.322 1.00 24.06 755 SER A O 1
ATOM 5778 N N . SER A 1 756 ? 48.346 46.393 -20.535 1.00 25.88 756 SER A N 1
ATOM 5779 C CA . SER A 1 756 ? 48.705 46.850 -21.904 1.00 25.88 756 SER A CA 1
ATOM 5780 C C . SER A 1 756 ? 47.617 46.623 -22.992 1.00 25.88 756 SER A C 1
ATOM 5782 O O . SER A 1 756 ? 46.884 45.646 -22.942 1.00 25.88 756 SER A O 1
ATOM 5784 N N . SER A 1 757 ? 47.552 47.570 -23.947 1.00 26.45 757 SER A N 1
ATOM 5785 C CA . SER A 1 757 ? 47.080 47.527 -25.363 1.00 26.45 757 SER A CA 1
ATOM 5786 C C . SER A 1 757 ? 45.955 46.581 -25.859 1.00 26.45 757 SER A C 1
ATOM 5788 O O . SER A 1 757 ? 46.181 45.386 -26.011 1.00 26.45 757 SER A O 1
ATOM 5790 N N . GLU A 1 758 ? 44.809 47.174 -26.250 1.00 23.45 758 GLU A N 1
ATOM 5791 C CA . GLU A 1 758 ? 44.339 47.450 -27.648 1.00 23.45 758 GLU A CA 1
ATOM 5792 C C . GLU A 1 758 ? 44.731 46.516 -28.833 1.00 23.45 758 GLU A C 1
ATOM 5794 O O . GLU A 1 758 ? 45.843 45.985 -28.820 1.00 23.45 758 GLU A O 1
ATOM 5799 N N . PRO A 1 759 ? 43.899 46.388 -29.915 1.00 41.72 759 PRO A N 1
ATOM 5800 C CA . PRO A 1 759 ? 43.116 47.496 -30.518 1.00 41.72 759 PRO A CA 1
ATOM 5801 C C . PRO A 1 759 ? 41.667 47.251 -31.035 1.00 41.72 759 PRO A C 1
ATOM 5803 O O . PRO A 1 759 ? 41.207 46.127 -31.199 1.00 41.72 759 PRO A O 1
ATOM 5806 N N . ASP A 1 760 ? 41.008 48.389 -31.327 1.00 24.36 760 ASP A N 1
ATOM 5807 C CA . ASP A 1 760 ? 39.850 48.693 -32.209 1.00 24.36 760 ASP A CA 1
ATOM 5808 C C . ASP A 1 760 ? 39.030 47.557 -32.881 1.00 24.36 760 ASP A C 1
ATOM 5810 O O . ASP A 1 760 ? 39.544 46.805 -33.708 1.00 24.36 760 ASP A O 1
ATOM 5814 N N . ASN A 1 761 ? 37.690 47.663 -32.798 1.00 25.56 761 ASN A N 1
ATOM 5815 C CA . ASN A 1 761 ? 36.920 48.356 -33.857 1.00 25.56 761 ASN A CA 1
ATOM 5816 C C . ASN A 1 761 ? 35.573 48.929 -33.336 1.00 25.56 761 ASN A C 1
ATOM 5818 O O . ASN A 1 761 ? 35.238 48.749 -32.168 1.00 25.56 761 ASN A O 1
ATOM 5822 N N . ARG A 1 762 ? 34.841 49.690 -34.168 1.00 25.12 762 ARG A N 1
ATOM 5823 C CA . ARG A 1 762 ? 33.812 50.678 -33.759 1.00 25.12 762 ARG A CA 1
ATOM 5824 C C . ARG A 1 762 ? 32.469 50.560 -34.515 1.00 25.12 762 ARG A C 1
ATOM 5826 O O . ARG A 1 762 ? 32.368 49.785 -35.460 1.00 25.12 762 ARG A O 1
ATOM 5833 N N . ASN A 1 763 ? 31.555 51.490 -34.178 1.00 25.73 763 ASN A N 1
ATOM 5834 C CA . ASN A 1 763 ? 30.398 52.019 -34.945 1.00 25.73 763 ASN A CA 1
ATOM 5835 C C . ASN A 1 763 ? 29.029 51.316 -34.744 1.00 25.73 763 ASN A C 1
ATOM 5837 O O . ASN A 1 763 ? 28.995 50.101 -34.606 1.00 25.73 763 ASN A O 1
ATOM 5841 N N . SER A 1 764 ? 27.860 51.995 -34.781 1.00 25.92 764 SER A N 1
ATOM 5842 C CA . SER A 1 764 ? 27.527 53.450 -34.763 1.00 25.92 764 SER A CA 1
ATOM 5843 C C . SER A 1 764 ? 25.997 53.705 -34.710 1.00 25.92 764 SER A C 1
ATOM 5845 O O . SER A 1 764 ? 25.254 52.851 -35.174 1.00 25.92 764 SER A O 1
ATOM 5847 N N . LEU A 1 765 ? 25.595 54.942 -34.334 1.00 24.92 765 LEU A N 1
ATOM 5848 C CA . LEU A 1 765 ? 24.283 55.619 -34.564 1.00 24.92 765 LEU A CA 1
ATOM 5849 C C . LEU A 1 765 ? 23.060 55.022 -33.813 1.00 24.92 765 LEU A C 1
ATOM 5851 O O . LEU A 1 765 ? 23.067 53.845 -33.484 1.00 24.92 765 LEU A O 1
ATOM 5855 N N . GLU A 1 766 ? 22.007 55.733 -33.373 1.00 24.55 766 GLU A N 1
ATOM 5856 C CA . GLU A 1 766 ? 21.374 57.058 -33.633 1.00 24.55 766 GLU A CA 1
ATOM 5857 C C . GLU A 1 766 ? 20.284 57.161 -34.734 1.00 24.55 766 GLU A C 1
ATOM 5859 O O . GLU A 1 766 ? 20.528 56.829 -35.888 1.00 24.55 766 GLU A O 1
ATOM 5864 N N . HIS A 1 767 ? 19.163 57.799 -34.332 1.00 26.64 767 HIS A N 1
ATOM 5865 C CA . HIS A 1 767 ? 18.083 58.474 -35.097 1.00 26.64 767 HIS A CA 1
ATOM 5866 C C . HIS A 1 767 ? 16.990 57.653 -35.841 1.00 26.64 767 HIS A C 1
ATOM 5868 O O . HIS A 1 767 ? 17.299 56.772 -36.631 1.00 26.64 767 HIS A O 1
ATOM 5874 N N . ASP A 1 768 ? 15.727 58.072 -35.596 1.00 23.41 768 ASP A N 1
ATOM 5875 C CA . ASP A 1 768 ? 14.585 58.325 -36.523 1.00 23.41 768 ASP A CA 1
ATOM 5876 C C . ASP A 1 768 ? 14.074 57.219 -37.495 1.00 23.41 768 ASP A C 1
ATOM 5878 O O . ASP A 1 768 ? 14.849 56.416 -37.995 1.00 23.41 768 ASP A O 1
ATOM 5882 N N . SER A 1 769 ? 12.792 57.103 -37.903 1.00 25.61 769 SER A N 1
ATOM 5883 C CA . SER A 1 769 ? 11.466 57.733 -37.611 1.00 25.61 769 SER A CA 1
ATOM 5884 C C . SER A 1 769 ? 10.349 56.818 -38.236 1.00 25.61 769 SER A C 1
ATOM 5886 O O . SER A 1 769 ? 10.672 55.680 -38.565 1.00 25.61 769 SER A O 1
ATOM 5888 N N . GLU A 1 770 ? 9.031 57.068 -38.409 1.00 24.44 770 GLU A N 1
ATOM 5889 C CA . GLU A 1 770 ? 8.073 58.207 -38.377 1.00 24.44 770 GLU A CA 1
ATOM 5890 C C . GLU A 1 770 ? 6.665 57.753 -37.843 1.00 24.44 770 GLU A C 1
ATOM 5892 O O . GLU A 1 770 ? 6.505 56.614 -37.425 1.00 24.44 770 GLU A O 1
ATOM 5897 N N . ALA A 1 771 ? 5.650 58.644 -37.917 1.00 24.91 771 ALA A N 1
ATOM 5898 C CA . ALA A 1 771 ? 4.188 58.427 -38.108 1.00 24.91 771 ALA A CA 1
ATOM 5899 C C . ALA A 1 771 ? 3.420 57.384 -37.237 1.00 24.91 771 ALA A C 1
ATOM 5901 O O . ALA A 1 771 ? 3.638 56.186 -37.348 1.00 24.91 771 ALA A O 1
ATOM 5902 N N . SER A 1 772 ? 2.509 57.752 -36.313 1.00 26.09 772 SER A N 1
ATOM 5903 C CA . SER A 1 772 ? 1.163 58.388 -36.470 1.00 26.09 772 SER A CA 1
ATOM 5904 C C . SER A 1 772 ? 0.095 57.455 -37.111 1.00 26.09 772 SER A C 1
ATOM 5906 O O . SER A 1 772 ? 0.425 56.652 -37.971 1.00 26.09 772 SER A O 1
ATOM 5908 N N . VAL A 1 773 ? -1.196 57.414 -36.716 1.00 26.69 773 VAL A N 1
ATOM 5909 C CA . VAL A 1 773 ? -2.174 58.497 -36.428 1.00 26.69 773 VAL A CA 1
ATOM 5910 C C . VAL A 1 773 ? -3.337 58.034 -35.493 1.00 26.69 773 VAL A C 1
ATOM 5912 O O . VAL A 1 773 ? -3.989 57.056 -35.828 1.00 26.69 773 VAL A O 1
ATOM 5915 N N . ALA A 1 774 ? -3.664 58.826 -34.443 1.00 26.09 774 ALA A N 1
ATOM 5916 C CA . ALA A 1 774 ? -4.996 59.052 -33.793 1.00 26.09 774 ALA A CA 1
ATOM 5917 C C . ALA A 1 774 ? -5.804 57.864 -33.157 1.00 26.09 774 ALA A C 1
ATOM 5919 O O . ALA A 1 774 ? -5.651 56.722 -33.560 1.00 26.09 774 ALA A O 1
ATOM 5920 N N . THR A 1 775 ? -6.718 58.018 -32.171 1.00 24.28 775 THR A N 1
ATOM 5921 C CA . THR A 1 775 ? -7.168 59.159 -31.316 1.00 24.28 775 THR A CA 1
ATOM 5922 C C . THR A 1 775 ? -7.900 58.655 -30.045 1.00 24.28 775 THR A C 1
ATOM 5924 O O . THR A 1 775 ? -8.644 57.692 -30.158 1.00 24.28 775 THR A O 1
ATOM 5927 N N . THR A 1 776 ? -7.719 59.354 -28.905 1.00 24.95 776 THR A N 1
ATOM 5928 C CA . THR A 1 776 ? -8.669 59.723 -27.797 1.00 24.95 776 THR A CA 1
ATOM 5929 C C . THR A 1 776 ? -9.938 58.879 -27.506 1.00 24.95 776 THR A C 1
ATOM 5931 O O . THR A 1 776 ? -10.629 58.479 -28.433 1.00 24.95 776 THR A O 1
ATOM 5934 N N . THR A 1 777 ? -10.405 58.696 -26.258 1.00 26.27 777 THR A N 1
ATOM 5935 C CA . THR A 1 777 ? -10.578 59.693 -25.158 1.00 26.27 777 THR A CA 1
ATOM 5936 C C . THR A 1 777 ? -10.565 59.082 -23.736 1.00 26.27 777 THR A C 1
ATOM 5938 O O . THR A 1 777 ? -11.129 58.009 -23.561 1.00 26.27 777 THR A O 1
ATOM 5941 N N . ASP A 1 778 ? -10.010 59.822 -22.758 1.00 24.98 778 ASP A N 1
ATOM 5942 C CA . ASP A 1 778 ? -10.559 60.241 -21.432 1.00 24.98 778 ASP A CA 1
ATOM 5943 C C . ASP A 1 778 ? -11.340 59.238 -20.530 1.00 24.98 778 ASP A C 1
ATOM 5945 O O . ASP A 1 778 ? -12.162 58.468 -21.009 1.00 24.98 778 ASP A O 1
ATOM 5949 N N . THR A 1 779 ? -11.238 59.210 -19.186 1.00 26.05 779 THR A N 1
ATOM 5950 C CA . THR A 1 779 ? -10.630 60.112 -18.160 1.00 26.05 779 THR A CA 1
ATOM 5951 C C . THR A 1 779 ? -10.365 59.293 -16.865 1.00 26.05 779 THR A C 1
ATOM 5953 O O . THR A 1 779 ? -11.187 58.451 -16.527 1.00 26.05 779 THR A O 1
ATOM 5956 N N . VAL A 1 780 ? -9.181 59.337 -16.227 1.00 27.02 780 VAL A N 1
ATOM 5957 C CA . VAL A 1 780 ? -8.713 60.244 -15.133 1.00 27.02 780 VAL A CA 1
ATOM 5958 C C . VAL A 1 780 ? -9.040 59.808 -13.677 1.00 27.02 780 VAL A C 1
ATOM 5960 O O . VAL A 1 780 ? -10.154 59.956 -13.195 1.00 27.02 780 VAL A O 1
ATOM 5963 N N . GLU A 1 781 ? -7.959 59.379 -13.003 1.00 25.58 781 GLU A N 1
ATOM 5964 C CA . GLU A 1 781 ? -7.531 59.578 -11.594 1.00 25.58 781 GLU A CA 1
ATOM 5965 C C . GLU A 1 781 ? -8.183 58.920 -10.351 1.00 25.58 781 GLU A C 1
ATOM 5967 O O . GLU A 1 781 ? -9.388 58.843 -10.145 1.00 25.58 781 GLU A O 1
ATOM 5972 N N . ASN A 1 782 ? -7.268 58.530 -9.447 1.00 26.20 782 ASN A N 1
ATOM 5973 C CA . ASN A 1 782 ? -7.481 58.109 -8.059 1.00 26.20 782 ASN A CA 1
ATOM 5974 C C . ASN A 1 782 ? -7.523 59.327 -7.110 1.00 26.20 782 ASN A C 1
ATOM 5976 O O . ASN A 1 782 ? -6.725 60.241 -7.317 1.00 26.20 782 ASN A O 1
ATOM 5980 N N . ASN A 1 783 ? -8.226 59.253 -5.964 1.00 27.20 783 ASN A N 1
ATOM 5981 C CA . ASN A 1 783 ? -7.571 59.036 -4.649 1.00 27.20 783 ASN A CA 1
ATOM 5982 C C . ASN A 1 783 ? -8.489 59.087 -3.401 1.00 27.20 783 ASN A C 1
ATOM 5984 O O . ASN A 1 783 ? -9.603 59.598 -3.428 1.00 27.20 783 ASN A O 1
ATOM 5988 N N . LYS A 1 784 ? -7.927 58.576 -2.289 1.00 27.06 784 LYS A N 1
ATOM 5989 C CA . LYS A 1 784 ? -8.308 58.752 -0.863 1.00 27.06 784 LYS A CA 1
ATOM 5990 C C . LYS A 1 784 ? -8.721 60.205 -0.512 1.00 27.06 784 LYS A C 1
ATOM 5992 O O . LYS A 1 784 ? -8.172 61.129 -1.100 1.00 27.06 784 LYS A O 1
ATOM 5997 N N . LEU A 1 785 ? -9.561 60.477 0.505 1.00 23.88 785 LEU A N 1
ATOM 5998 C CA . LEU A 1 785 ? -9.205 60.378 1.943 1.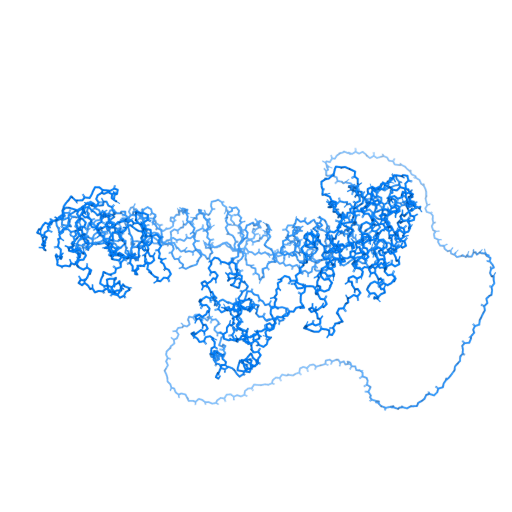00 23.88 785 LEU A CA 1
ATOM 5999 C C . LEU A 1 785 ? -10.396 60.637 2.918 1.00 23.88 785 LEU A C 1
ATOM 6001 O O . LEU A 1 785 ? -11.354 61.314 2.558 1.00 23.88 785 LEU A O 1
ATOM 6005 N N . SER A 1 786 ? -10.196 60.251 4.191 1.00 25.14 786 SER A N 1
ATOM 6006 C CA . SER A 1 786 ? -10.728 60.834 5.457 1.00 25.14 786 SER A CA 1
ATOM 6007 C C . SER A 1 786 ? -12.180 60.593 5.926 1.00 25.14 786 SER A C 1
ATOM 6009 O O . SER A 1 786 ? -13.112 60.437 5.147 1.00 25.14 786 SER A O 1
ATOM 6011 N N . GLU A 1 787 ? -12.310 60.560 7.260 1.00 27.44 787 GLU A N 1
ATOM 6012 C CA . GLU A 1 787 ? -13.508 60.323 8.088 1.00 27.44 787 GLU A CA 1
ATOM 6013 C C . GLU A 1 787 ? -14.430 61.561 8.204 1.00 27.44 787 GLU A C 1
ATOM 6015 O O . GLU A 1 787 ? -14.005 62.657 7.841 1.00 27.44 787 GLU A O 1
ATOM 6020 N N . ILE A 1 788 ? -15.630 61.411 8.809 1.00 26.06 788 ILE A N 1
ATOM 6021 C CA . ILE A 1 788 ? -16.097 62.217 9.976 1.00 26.06 788 ILE A CA 1
ATOM 6022 C C . ILE A 1 788 ? -17.498 61.785 10.505 1.00 26.06 788 ILE A C 1
ATOM 6024 O O . ILE A 1 788 ? -18.462 61.705 9.754 1.00 26.06 788 ILE A O 1
ATOM 6028 N N . THR A 1 789 ? -17.548 61.521 11.821 1.00 25.08 789 THR A N 1
ATOM 6029 C CA . THR A 1 789 ? -18.646 61.518 12.835 1.00 25.08 789 THR A CA 1
ATOM 6030 C C . THR A 1 789 ? -20.137 61.285 12.497 1.00 25.08 789 THR A C 1
ATOM 6032 O O . THR A 1 789 ? -20.746 62.025 11.732 1.00 25.08 789 THR A O 1
ATOM 6035 N N . ASP A 1 790 ? -20.747 60.410 13.310 1.00 25.86 790 ASP A N 1
ATOM 6036 C CA . ASP A 1 790 ? -22.001 60.567 14.083 1.00 25.86 790 ASP A CA 1
ATOM 6037 C C . ASP A 1 790 ? -23.247 61.273 13.507 1.00 25.86 790 ASP A C 1
ATOM 6039 O O . ASP A 1 790 ? -23.264 62.475 13.245 1.00 25.86 790 ASP A O 1
ATOM 6043 N N . THR A 1 791 ? -24.403 60.607 13.647 1.00 25.36 791 THR A N 1
ATOM 6044 C CA . THR A 1 791 ? -25.509 61.160 14.465 1.00 25.36 791 THR A CA 1
ATOM 6045 C C . THR A 1 791 ? -26.458 60.064 14.979 1.00 25.36 791 THR A C 1
ATOM 6047 O O . THR A 1 791 ? -26.405 58.922 14.533 1.00 25.36 791 THR A O 1
ATOM 6050 N N . ASN A 1 792 ? -27.291 60.396 15.973 1.00 26.02 792 ASN A N 1
ATOM 6051 C CA . ASN A 1 792 ? -28.084 59.460 16.788 1.00 26.02 792 ASN A CA 1
ATOM 6052 C C . ASN A 1 792 ? -29.593 59.840 16.772 1.00 26.02 792 ASN A C 1
ATOM 6054 O O . ASN A 1 792 ? -29.950 60.899 16.256 1.00 26.02 792 ASN A O 1
ATOM 6058 N N . SER A 1 793 ? -30.447 59.044 17.433 1.00 25.69 793 SER A N 1
ATOM 6059 C CA . SER A 1 793 ? -31.913 59.175 17.629 1.00 25.69 793 SER A CA 1
ATOM 6060 C C . SER A 1 793 ? -32.818 58.771 16.441 1.00 25.69 793 SER A C 1
ATOM 6062 O O . SER A 1 793 ? -32.394 58.816 15.294 1.00 25.69 793 SER A O 1
ATOM 6064 N N . GLY A 1 794 ? -34.071 58.332 16.654 1.00 23.25 794 GLY A N 1
ATOM 6065 C CA . GLY A 1 794 ? -34.853 58.300 17.906 1.00 23.25 794 GLY A CA 1
ATOM 6066 C C . GLY A 1 794 ? -36.012 57.279 17.930 1.00 23.25 794 GLY A C 1
ATOM 6067 O O . GLY A 1 794 ? -36.170 56.480 17.016 1.00 23.25 794 GLY A O 1
ATOM 6068 N N . VAL A 1 795 ? -36.792 57.289 19.020 1.00 25.72 795 VAL A N 1
ATOM 6069 C CA . VAL A 1 795 ? -37.729 56.223 19.465 1.00 25.72 795 VAL A CA 1
ATOM 6070 C C . VAL A 1 795 ? -39.211 56.670 19.375 1.00 25.72 795 VAL A C 1
ATOM 6072 O O . VAL A 1 795 ? -39.466 57.867 19.248 1.00 25.72 795 VAL A O 1
ATOM 6075 N N . SER A 1 796 ? -40.159 55.728 19.564 1.00 25.56 796 SER A N 1
ATOM 6076 C CA . SER A 1 796 ? -41.605 55.886 19.911 1.00 25.56 796 SER A CA 1
ATOM 6077 C C . SER A 1 796 ? -42.621 55.874 18.732 1.00 25.56 796 SER A C 1
ATOM 6079 O O . SER A 1 796 ? -42.248 56.215 17.616 1.00 25.56 796 SER A O 1
ATOM 6081 N N . ASP A 1 797 ? -43.899 55.459 18.875 1.00 21.88 797 ASP A N 1
ATOM 6082 C CA . ASP A 1 797 ? -44.593 54.859 20.039 1.00 21.88 797 ASP A CA 1
ATOM 6083 C C . ASP A 1 797 ? -45.790 53.921 19.689 1.00 21.88 797 ASP A C 1
ATOM 6085 O O . ASP A 1 797 ? -46.524 54.161 18.736 1.00 21.88 797 ASP A O 1
ATOM 6089 N N . SER A 1 798 ? -45.963 52.896 20.535 1.00 24.02 798 SER A N 1
ATOM 6090 C CA . SER A 1 798 ? -47.122 52.093 21.013 1.00 24.02 798 SER A CA 1
ATOM 6091 C C . SER A 1 798 ? -48.575 52.133 20.440 1.00 24.02 798 SER A C 1
ATOM 6093 O O . SER A 1 798 ? -49.048 53.101 19.858 1.00 24.02 798 SER A O 1
ATOM 6095 N N . THR A 1 799 ? -49.353 51.113 20.885 1.00 24.14 799 THR A N 1
ATOM 6096 C CA . THR A 1 799 ? -50.845 50.997 21.037 1.00 24.14 799 THR A CA 1
ATOM 6097 C C . THR A 1 799 ? -51.665 50.361 19.878 1.00 24.14 799 THR A C 1
ATOM 6099 O O . THR A 1 799 ? -51.331 50.566 18.721 1.00 24.14 799 THR A O 1
ATOM 6102 N N . VAL A 1 800 ? -52.751 49.569 20.080 1.00 24.66 800 VAL A N 1
ATOM 6103 C CA . VAL A 1 800 ? -53.351 48.945 21.300 1.00 24.66 800 VAL A CA 1
ATOM 6104 C C . VAL A 1 800 ? -54.166 47.647 21.004 1.00 24.66 800 VAL A C 1
ATOM 6106 O O . VAL A 1 800 ? -54.585 47.400 19.881 1.00 24.66 800 VAL A O 1
ATOM 6109 N N . SER A 1 801 ? -54.377 46.846 22.058 1.00 23.09 801 SER A N 1
ATOM 6110 C CA . SER A 1 801 ? -54.937 45.478 22.208 1.00 23.09 801 SER A CA 1
ATOM 6111 C C . SER A 1 801 ? -56.420 45.171 21.880 1.00 23.09 801 SER A C 1
ATOM 6113 O O . SER A 1 801 ? -57.240 46.080 21.875 1.00 23.09 801 SER A O 1
ATOM 6115 N N . VAL A 1 802 ? -56.754 43.856 21.800 1.00 24.09 802 VAL A N 1
ATOM 6116 C CA . VAL A 1 802 ? -57.876 43.098 22.464 1.00 24.09 802 VAL A CA 1
ATOM 6117 C C . VAL A 1 802 ? -57.458 41.591 22.509 1.00 24.09 802 VAL A C 1
ATOM 6119 O O . VAL A 1 802 ? -57.133 41.057 21.458 1.00 24.09 802 VAL A O 1
ATOM 6122 N N . ARG A 1 803 ? -57.130 40.945 23.652 1.00 24.45 803 ARG A N 1
ATOM 6123 C CA . ARG A 1 803 ? -57.956 40.096 24.578 1.00 24.45 803 ARG A CA 1
ATOM 6124 C C . ARG A 1 803 ? -58.803 38.978 23.928 1.00 24.45 803 ARG A C 1
ATOM 6126 O O . ARG A 1 803 ? -59.412 39.228 22.903 1.00 24.45 803 ARG A O 1
ATOM 6133 N N . GLU A 1 804 ? -59.009 37.771 24.475 1.00 23.66 804 GLU A N 1
ATOM 6134 C CA . GLU A 1 804 ? -58.464 36.924 25.577 1.00 23.66 804 GLU A CA 1
ATOM 6135 C C . GLU A 1 804 ? -58.889 35.456 25.215 1.00 23.66 804 GLU A C 1
ATOM 6137 O O . GLU A 1 804 ? -59.762 35.292 24.366 1.00 23.66 804 GLU A O 1
ATOM 6142 N N . SER A 1 805 ? -58.277 34.346 25.664 1.00 24.06 805 SER A N 1
ATOM 6143 C CA . SER A 1 805 ? -58.388 33.745 27.012 1.00 24.06 805 SER A CA 1
ATOM 6144 C C . SER A 1 805 ? -57.470 32.507 27.197 1.00 24.06 805 SER A C 1
ATOM 6146 O O . SER A 1 805 ? -57.260 31.755 26.255 1.00 24.06 805 SER A O 1
ATOM 6148 N N . ASN A 1 806 ? -57.046 32.256 28.445 1.00 23.30 806 ASN A N 1
ATOM 6149 C CA . ASN A 1 806 ? -56.576 30.991 29.061 1.00 23.30 806 ASN A CA 1
ATOM 6150 C C . ASN A 1 806 ? -55.593 30.041 28.328 1.00 23.30 806 ASN A C 1
ATOM 6152 O O . ASN A 1 806 ? -56.008 29.189 27.550 1.00 23.30 806 ASN A O 1
ATOM 6156 N N . SER A 1 807 ? -54.360 29.962 28.851 1.00 25.61 807 SER A N 1
ATOM 6157 C CA . SER A 1 807 ? -53.911 28.764 29.596 1.00 25.61 807 SER A CA 1
ATOM 6158 C C . SER A 1 807 ? -52.808 29.125 30.614 1.00 25.61 807 SER A C 1
ATOM 6160 O O . SER A 1 807 ? -52.385 30.281 30.678 1.00 25.61 807 SER A O 1
ATOM 6162 N N . THR A 1 808 ? -52.402 28.174 31.459 1.00 24.75 808 THR A N 1
ATOM 6163 C CA . THR A 1 808 ? -51.598 28.392 32.683 1.00 24.75 808 THR A CA 1
ATOM 6164 C C . THR A 1 808 ? -50.088 28.145 32.473 1.00 24.75 808 THR A C 1
ATOM 6166 O O . THR A 1 808 ? -49.665 27.604 31.458 1.00 24.75 808 THR A O 1
ATOM 6169 N N . MET A 1 809 ? -49.259 28.596 33.420 1.00 23.77 809 MET A N 1
ATOM 6170 C CA . MET A 1 809 ? -47.794 28.695 33.316 1.00 23.77 809 MET A CA 1
ATOM 6171 C C . MET A 1 809 ? -46.996 27.390 33.531 1.00 23.77 809 MET A C 1
ATOM 6173 O O . MET A 1 809 ? -47.218 26.727 34.538 1.00 23.77 809 MET A O 1
ATOM 6177 N N . LYS A 1 810 ? -45.905 27.260 32.745 1.00 25.09 810 LYS A N 1
ATOM 6178 C CA . LYS A 1 810 ? -44.537 26.794 33.118 1.00 25.09 810 LYS A CA 1
ATOM 6179 C C . LYS A 1 810 ? -44.294 25.319 33.539 1.00 25.09 810 LYS A C 1
ATOM 6181 O O . LYS A 1 810 ? -45.220 24.683 34.028 1.00 25.09 810 LYS A O 1
ATOM 6186 N N . PRO A 1 811 ? -43.021 24.841 33.525 1.00 28.45 811 PRO A N 1
ATOM 6187 C CA . PRO A 1 811 ? -41.821 25.356 32.828 1.00 28.45 811 PRO A CA 1
ATOM 6188 C C . PRO A 1 811 ? -41.051 24.312 31.975 1.00 28.45 811 PRO A C 1
ATOM 6190 O O . PRO A 1 811 ? -41.011 23.142 32.313 1.00 28.45 811 PRO A O 1
ATOM 6193 N N . THR A 1 812 ? -40.394 24.811 30.923 1.00 25.03 812 THR A N 1
ATOM 6194 C CA . THR A 1 812 ? -39.154 24.322 30.267 1.00 25.03 812 THR A CA 1
ATOM 6195 C C . THR A 1 812 ? -38.501 23.014 30.756 1.00 25.03 812 THR A C 1
ATOM 6197 O O . THR A 1 812 ? -37.864 23.018 31.811 1.00 25.03 812 THR A O 1
ATOM 6200 N N . ASP A 1 813 ? -38.510 22.003 29.883 1.00 27.81 813 ASP A N 1
ATOM 6201 C CA . ASP A 1 813 ? -37.374 21.088 29.671 1.00 27.81 813 ASP A CA 1
ATOM 6202 C C . ASP A 1 813 ? -36.546 21.583 28.453 1.00 27.81 813 ASP A C 1
ATOM 6204 O O . ASP A 1 813 ? -36.858 22.635 27.887 1.00 27.81 813 ASP A O 1
ATOM 6208 N N . GLU A 1 814 ? -35.455 20.898 28.099 1.00 31.69 814 GLU A N 1
ATOM 6209 C CA . GLU A 1 814 ? -34.284 21.502 27.431 1.00 31.69 814 GLU A CA 1
ATOM 6210 C C . GLU A 1 814 ? -34.326 21.577 25.885 1.00 31.69 814 GLU A C 1
ATOM 6212 O O . GLU A 1 814 ? -34.753 20.648 25.198 1.00 31.69 814 GLU A O 1
ATOM 6217 N N . ASP A 1 815 ? -33.806 22.684 25.330 1.00 26.91 815 ASP A N 1
ATOM 6218 C CA . ASP A 1 815 ? -33.657 22.920 23.885 1.00 26.91 815 ASP A CA 1
ATOM 6219 C C . ASP A 1 815 ? -32.509 22.084 23.280 1.00 26.91 815 ASP A C 1
ATOM 6221 O O . ASP A 1 815 ? -31.362 22.527 23.178 1.00 26.91 815 ASP A O 1
ATOM 6225 N N . GLY A 1 816 ? -32.830 20.886 22.789 1.00 29.33 816 GLY A N 1
ATOM 6226 C CA . GLY A 1 816 ? -32.035 20.249 21.737 1.00 29.33 816 GLY A CA 1
ATOM 6227 C C . GLY A 1 816 ? -32.211 21.015 20.420 1.00 29.33 816 GLY A C 1
ATOM 6228 O O . GLY A 1 816 ? -33.343 21.276 20.013 1.00 29.33 816 GLY A O 1
ATOM 6229 N N . LEU A 1 817 ? -31.116 21.382 19.740 1.00 26.44 817 LEU A N 1
ATOM 6230 C CA . LEU A 1 817 ? -31.152 22.276 18.572 1.00 26.44 817 LEU A CA 1
ATOM 6231 C C . LEU A 1 817 ? -31.741 21.605 17.311 1.00 26.44 817 LEU A C 1
ATOM 6233 O O . LEU A 1 817 ? -31.024 21.242 16.376 1.00 26.44 817 LEU A O 1
ATOM 6237 N N . VAL A 1 818 ? -33.068 21.473 17.264 1.00 25.73 818 VAL A N 1
ATOM 6238 C CA . VAL A 1 818 ? -33.809 21.042 16.073 1.00 25.73 818 VAL A CA 1
ATOM 6239 C C . VAL A 1 818 ? -33.732 22.141 15.016 1.00 25.73 818 VAL A C 1
ATOM 6241 O O . VAL A 1 818 ? -34.526 23.079 14.993 1.00 25.73 818 VAL A O 1
ATOM 6244 N N . VAL A 1 819 ? -32.771 22.014 14.102 1.00 29.17 819 VAL A N 1
ATOM 6245 C CA . VAL A 1 819 ? -32.777 22.789 12.860 1.00 29.17 819 VAL A CA 1
ATOM 6246 C C . VAL A 1 819 ? -33.925 22.273 11.995 1.00 29.17 819 VAL A C 1
ATOM 6248 O O . VAL A 1 819 ? -33.812 21.206 11.388 1.00 29.17 819 VAL A O 1
ATOM 6251 N N . GLU A 1 820 ? -35.014 23.040 11.908 1.00 25.52 820 GLU A N 1
ATOM 6252 C CA . GLU A 1 820 ? -36.065 22.847 10.903 1.00 25.52 820 GLU A CA 1
ATOM 6253 C C . GLU A 1 820 ? -35.484 23.056 9.494 1.00 25.52 820 GLU A C 1
ATOM 6255 O O . GLU A 1 820 ? -35.573 24.129 8.897 1.00 25.52 820 GLU A O 1
ATOM 6260 N N . ARG A 1 821 ? -34.859 22.011 8.943 1.00 30.53 821 ARG A N 1
ATOM 6261 C CA . ARG A 1 821 ? -34.579 21.928 7.508 1.00 30.53 821 ARG A CA 1
ATOM 6262 C C . ARG A 1 821 ? -35.915 21.765 6.788 1.00 30.53 821 ARG A C 1
ATOM 6264 O O . ARG A 1 821 ? -36.691 20.874 7.135 1.00 30.53 821 ARG A O 1
ATOM 6271 N N . GLU A 1 822 ? -36.177 22.606 5.788 1.00 27.61 822 GLU A N 1
ATOM 6272 C CA . GLU A 1 822 ? -37.375 22.487 4.953 1.00 27.61 822 GLU A CA 1
ATOM 6273 C C . GLU A 1 822 ? -37.487 21.060 4.401 1.00 27.61 822 GLU A C 1
ATOM 6275 O O . GLU A 1 822 ? -36.550 20.561 3.781 1.00 27.61 822 GLU A O 1
ATOM 6280 N N . ASN A 1 823 ? -38.624 20.407 4.655 1.00 28.41 823 ASN A N 1
ATOM 6281 C CA . ASN A 1 823 ? -38.831 18.981 4.400 1.00 28.41 823 ASN A CA 1
ATOM 6282 C C . ASN A 1 823 ? -38.524 18.609 2.929 1.00 28.41 823 ASN A C 1
ATOM 6284 O O . ASN A 1 823 ? -39.321 18.954 2.044 1.00 28.41 823 ASN A O 1
ATOM 6288 N N . PRO A 1 824 ? -37.408 17.906 2.638 1.00 31.88 824 PRO A N 1
ATOM 6289 C CA . PRO A 1 824 ? -37.067 17.523 1.277 1.00 31.88 824 PRO A CA 1
ATOM 6290 C C . PRO A 1 824 ? -38.109 16.538 0.754 1.00 31.88 824 PRO A C 1
ATOM 6292 O O . PRO A 1 824 ? -38.469 15.569 1.424 1.00 31.88 824 PRO A O 1
ATOM 6295 N N . LYS A 1 825 ? -38.615 16.775 -0.458 1.00 30.08 825 LYS A N 1
ATOM 6296 C CA . LYS A 1 825 ? -39.600 15.876 -1.074 1.00 30.08 825 LYS A CA 1
ATOM 6297 C C . LYS A 1 825 ? -39.008 14.470 -1.171 1.00 30.08 825 LYS A C 1
ATOM 6299 O O . LYS A 1 825 ? -37.905 14.304 -1.682 1.00 30.08 825 LYS A O 1
ATOM 6304 N N . THR A 1 826 ? -39.771 13.473 -0.722 1.00 33.09 826 THR A N 1
ATOM 6305 C CA . THR A 1 826 ? -39.392 12.051 -0.772 1.00 33.09 826 THR A CA 1
ATOM 6306 C C . THR A 1 826 ? -38.828 11.665 -2.153 1.00 33.09 826 THR A C 1
ATOM 6308 O O . THR A 1 826 ? -39.464 12.071 -3.129 1.00 33.09 826 THR A O 1
ATOM 6311 N N . PRO A 1 827 ? -37.747 10.857 -2.282 1.00 38.47 827 PRO A N 1
ATOM 6312 C CA . PRO A 1 827 ? -36.933 10.731 -3.515 1.00 38.47 827 PRO A CA 1
ATOM 6313 C C . PRO A 1 827 ? -37.567 10.130 -4.790 1.00 38.47 827 PRO A C 1
ATOM 6315 O O . PRO A 1 827 ? -36.859 9.641 -5.672 1.00 38.47 827 PRO A O 1
ATOM 6318 N N . ARG A 1 828 ? -38.893 10.140 -4.938 1.00 43.06 828 ARG A N 1
ATOM 6319 C CA . ARG A 1 828 ? -39.561 9.818 -6.202 1.00 43.06 828 ARG A CA 1
ATOM 6320 C C . ARG A 1 828 ? -39.796 11.102 -6.999 1.00 43.06 828 ARG A C 1
ATOM 6322 O O . ARG A 1 828 ? -40.554 11.966 -6.577 1.00 43.06 828 ARG A O 1
ATOM 6329 N N . GLU A 1 829 ? -39.183 11.142 -8.185 1.00 55.03 829 GLU A N 1
ATOM 6330 C CA . GLU A 1 829 ? -39.499 12.053 -9.298 1.00 55.03 829 GLU A CA 1
ATOM 6331 C C . GLU A 1 829 ? -39.005 13.512 -9.169 1.00 55.03 829 GLU A C 1
ATOM 6333 O O . GLU A 1 829 ? -39.791 14.460 -9.178 1.00 55.03 829 GLU A O 1
ATOM 6338 N N . SER A 1 830 ? -37.678 13.716 -9.177 1.00 68.44 830 SER A N 1
ATOM 6339 C CA . SER A 1 830 ? -37.114 14.976 -9.691 1.00 68.44 830 SER A CA 1
ATOM 6340 C C . SER A 1 830 ? -37.040 14.943 -11.226 1.00 68.44 830 SER A C 1
ATOM 6342 O O . SER A 1 830 ? -36.752 13.906 -11.834 1.00 68.44 830 SER A O 1
ATOM 6344 N N . ASP A 1 831 ? -37.275 16.083 -11.882 1.00 74.81 831 ASP A N 1
ATOM 6345 C CA . ASP A 1 831 ? -37.189 16.177 -13.350 1.00 74.81 831 ASP A CA 1
ATOM 6346 C C . ASP A 1 831 ? -35.747 16.013 -13.869 1.00 74.81 831 ASP A C 1
ATOM 6348 O O . ASP A 1 831 ? -35.526 15.629 -15.020 1.00 74.81 831 ASP A O 1
ATOM 6352 N N . GLU A 1 832 ? -34.759 16.212 -12.995 1.00 80.19 832 GLU A N 1
ATOM 6353 C CA . GLU A 1 832 ? -33.355 15.896 -13.240 1.00 80.19 832 GLU A CA 1
ATOM 6354 C C . GLU A 1 832 ? -33.100 14.383 -13.276 1.00 80.19 832 GLU A C 1
ATOM 6356 O O . GLU A 1 832 ? -32.547 13.895 -14.263 1.00 80.19 832 GLU A O 1
ATOM 6361 N N . LEU A 1 833 ? -33.591 13.614 -12.294 1.00 83.75 833 LEU A N 1
ATOM 6362 C CA . LEU A 1 833 ? -33.517 12.145 -12.313 1.00 83.75 833 LEU A CA 1
ATOM 6363 C C . LEU A 1 833 ? -34.219 11.561 -13.546 1.00 83.75 833 LEU A C 1
ATOM 6365 O O . LEU A 1 833 ? -33.676 10.663 -14.186 1.00 83.75 833 LEU A O 1
ATOM 6369 N N . ARG A 1 834 ? -35.378 12.109 -13.937 1.00 84.88 834 ARG A N 1
ATOM 6370 C CA . ARG A 1 834 ? -36.078 11.760 -15.192 1.00 84.88 834 ARG A CA 1
ATOM 6371 C C . ARG A 1 834 ? -35.236 12.060 -16.437 1.00 84.88 834 ARG A C 1
ATOM 6373 O O . ARG A 1 834 ? -35.202 11.267 -17.379 1.00 84.88 834 ARG A O 1
ATOM 6380 N N . SER A 1 835 ? -34.561 13.210 -16.461 1.00 85.19 835 SER A N 1
ATOM 6381 C CA . SER A 1 835 ? -33.687 13.635 -17.562 1.00 85.19 835 SER A CA 1
ATOM 6382 C C . SER A 1 835 ? -32.457 12.730 -17.685 1.00 85.19 835 SER A C 1
ATOM 6384 O O . SER A 1 835 ? -32.155 12.242 -18.777 1.00 85.19 835 SER A O 1
ATOM 6386 N N . LEU A 1 836 ? -31.791 12.434 -16.566 1.00 87.81 836 LEU A N 1
ATOM 6387 C CA . LEU A 1 836 ? -30.666 11.500 -16.490 1.00 87.81 836 LEU A CA 1
ATOM 6388 C C . LEU A 1 836 ? -31.089 10.079 -16.873 1.00 87.81 836 LEU A C 1
ATOM 6390 O O . LEU A 1 836 ? -30.432 9.463 -17.710 1.00 87.81 836 LEU A O 1
ATOM 6394 N N . ARG A 1 837 ? -32.227 9.589 -16.365 1.00 89.19 837 ARG A N 1
ATOM 6395 C CA . ARG A 1 837 ? -32.762 8.265 -16.713 1.00 89.19 837 ARG A CA 1
ATOM 6396 C C . ARG A 1 837 ? -33.006 8.127 -18.214 1.00 89.19 837 ARG A C 1
ATOM 6398 O O . ARG A 1 837 ? -32.582 7.141 -18.809 1.00 89.19 837 ARG A O 1
ATOM 6405 N N . ARG A 1 838 ? -33.602 9.140 -18.849 1.00 87.06 838 ARG A N 1
ATOM 6406 C CA . ARG A 1 838 ? -33.836 9.148 -20.303 1.00 87.06 838 ARG A CA 1
ATOM 6407 C C . ARG A 1 838 ? -32.534 9.120 -21.109 1.00 87.06 838 ARG A C 1
ATOM 6409 O O . ARG A 1 838 ? -32.478 8.432 -22.123 1.00 87.06 838 ARG A O 1
ATOM 6416 N N . LYS A 1 839 ? -31.485 9.828 -20.666 1.00 85.62 839 LYS A N 1
ATOM 6417 C CA . LYS A 1 839 ? -30.145 9.750 -21.283 1.00 85.62 839 LYS A CA 1
ATOM 6418 C C . LYS A 1 839 ? -29.516 8.364 -21.091 1.00 85.62 839 LYS A C 1
ATOM 6420 O O . LYS A 1 839 ? -28.912 7.844 -22.021 1.00 85.62 839 LYS A O 1
ATOM 6425 N N . ALA A 1 840 ? -29.673 7.768 -19.908 1.00 87.12 840 ALA A N 1
ATOM 6426 C CA . ALA A 1 840 ? -29.173 6.434 -19.580 1.00 87.12 840 ALA A CA 1
ATOM 6427 C C . ALA A 1 840 ? -29.835 5.340 -20.434 1.00 87.12 840 ALA A C 1
ATOM 6429 O O . ALA A 1 840 ? -29.138 4.487 -20.970 1.00 87.12 840 ALA A O 1
ATOM 6430 N N . GLU A 1 841 ? -31.154 5.397 -20.631 1.00 87.06 841 GLU A N 1
ATOM 6431 C CA . GLU A 1 841 ? -31.892 4.467 -21.502 1.00 87.06 841 GLU A CA 1
ATOM 6432 C C . GLU A 1 841 ? -31.561 4.667 -22.990 1.00 87.06 841 GLU A C 1
ATOM 6434 O O . GLU A 1 841 ? -31.441 3.694 -23.727 1.00 87.06 841 GLU A O 1
ATOM 6439 N N . GLN A 1 842 ? -31.337 5.909 -23.438 1.00 84.38 842 GLN A N 1
ATOM 6440 C CA . GLN A 1 842 ? -30.874 6.199 -24.806 1.00 84.38 842 GLN A CA 1
ATOM 6441 C C . GLN A 1 842 ? -29.434 5.741 -25.083 1.00 84.38 842 GLN A C 1
ATOM 6443 O O . GLN A 1 842 ? -29.070 5.573 -26.246 1.00 84.38 842 GLN A O 1
ATOM 6448 N N . ALA A 1 843 ? -28.622 5.560 -24.040 1.00 81.69 843 ALA A N 1
ATOM 6449 C CA . ALA A 1 843 ? -27.237 5.102 -24.127 1.00 81.69 843 ALA A CA 1
ATOM 6450 C C . ALA A 1 843 ? -27.062 3.610 -23.783 1.00 81.69 843 ALA A C 1
ATOM 6452 O O . ALA A 1 843 ? -25.933 3.122 -23.773 1.00 81.69 843 ALA A O 1
ATOM 6453 N N . ALA A 1 844 ? -28.150 2.895 -23.482 1.00 84.19 844 ALA A N 1
ATOM 6454 C CA . ALA A 1 844 ? -28.096 1.501 -23.068 1.00 84.19 844 ALA A CA 1
ATOM 6455 C C . ALA A 1 844 ? -27.874 0.537 -24.241 1.00 84.19 844 ALA A C 1
ATOM 6457 O O . ALA A 1 844 ? -28.349 0.768 -25.355 1.00 84.19 844 ALA A O 1
ATOM 6458 N N . SER A 1 845 ? -27.182 -0.576 -23.979 1.00 75.94 845 SER A N 1
ATOM 6459 C CA . SER A 1 845 ? -26.930 -1.620 -24.978 1.00 75.94 845 SER A CA 1
ATOM 6460 C C . SER A 1 845 ? -27.001 -3.027 -24.390 1.00 75.94 845 SER A C 1
ATOM 6462 O O . SER A 1 845 ? -26.405 -3.321 -23.353 1.00 75.94 845 SER A O 1
ATOM 6464 N N . THR A 1 846 ? -27.669 -3.922 -25.118 1.00 66.00 846 THR A N 1
ATOM 6465 C CA . THR A 1 846 ? -27.651 -5.376 -24.886 1.00 66.00 846 THR A CA 1
ATOM 6466 C C . THR A 1 846 ? -26.390 -6.051 -25.445 1.00 66.00 846 THR A C 1
ATOM 6468 O O . THR A 1 846 ? -26.175 -7.233 -25.213 1.00 66.00 846 THR A O 1
ATOM 6471 N N . ASP A 1 847 ? -25.567 -5.316 -26.200 1.00 63.97 847 ASP A N 1
ATOM 6472 C CA . ASP A 1 847 ? -24.234 -5.720 -26.669 1.00 63.97 847 ASP A CA 1
ATOM 6473 C C . ASP A 1 847 ? -23.286 -4.504 -26.553 1.00 63.97 847 ASP A C 1
ATOM 6475 O O . ASP A 1 847 ? -23.119 -3.730 -27.506 1.00 63.97 847 ASP A O 1
ATOM 6479 N N . PRO A 1 848 ? -22.783 -4.192 -25.343 1.00 61.59 848 PRO A N 1
ATOM 6480 C CA . PRO A 1 848 ? -21.946 -3.017 -25.118 1.00 61.59 848 PRO A CA 1
ATOM 6481 C C . PRO A 1 848 ? -20.547 -3.226 -25.705 1.00 61.59 848 PRO A C 1
ATOM 6483 O O . PRO A 1 848 ? -19.847 -4.188 -25.384 1.00 61.59 848 PRO A O 1
ATOM 6486 N N . SER A 1 849 ? -20.098 -2.292 -26.546 1.00 53.88 849 SER A N 1
ATOM 6487 C CA . SER A 1 849 ? -18.813 -2.408 -27.238 1.00 53.88 849 SER A CA 1
ATOM 6488 C C . SER A 1 849 ? -17.635 -2.491 -26.263 1.00 53.88 849 SER A C 1
ATOM 6490 O O . SER A 1 849 ? -17.448 -1.625 -25.401 1.00 53.88 849 SER A O 1
ATOM 6492 N N . ARG A 1 850 ? -16.791 -3.516 -26.435 1.00 46.12 850 ARG A N 1
ATOM 6493 C CA . ARG A 1 850 ? -15.493 -3.599 -25.755 1.00 46.12 850 ARG A CA 1
ATOM 6494 C C . ARG A 1 850 ? -14.594 -2.463 -26.220 1.00 46.12 850 ARG A C 1
ATOM 6496 O O . ARG A 1 850 ? -14.277 -2.379 -27.407 1.00 46.12 850 ARG A O 1
ATOM 6503 N N . ASP A 1 851 ? -14.137 -1.647 -25.277 1.00 44.78 851 ASP A N 1
ATOM 6504 C CA . ASP A 1 851 ? -13.028 -0.750 -25.552 1.00 44.78 851 ASP A CA 1
ATOM 6505 C C . ASP A 1 851 ? -11.724 -1.562 -25.620 1.00 44.78 851 ASP A C 1
ATOM 6507 O O . ASP A 1 851 ? -11.549 -2.558 -24.914 1.00 44.78 851 ASP A O 1
ATOM 6511 N N . THR A 1 852 ? -10.818 -1.165 -26.509 1.00 42.97 852 THR A N 1
ATOM 6512 C CA . THR A 1 852 ? -9.524 -1.838 -26.743 1.00 42.97 852 THR A CA 1
ATOM 6513 C C . THR A 1 852 ? -8.355 -0.856 -26.652 1.00 42.97 852 THR A C 1
ATOM 6515 O O . THR A 1 852 ? -7.303 -1.083 -27.256 1.00 42.97 852 THR A O 1
ATOM 6518 N N . PHE A 1 853 ? -8.563 0.239 -25.908 1.00 38.12 853 PHE A N 1
ATOM 6519 C CA . PHE A 1 853 ? -7.652 1.375 -25.765 1.00 38.12 853 PHE A CA 1
ATOM 6520 C C . PHE A 1 853 ? -7.455 1.826 -24.300 1.00 38.12 853 PHE A C 1
ATOM 6522 O O . PHE A 1 853 ? -7.479 3.017 -24.003 1.00 38.12 853 PHE A O 1
ATOM 6529 N N . GLN A 1 854 ? -7.206 0.892 -23.371 1.00 36.25 854 GLN A N 1
ATOM 6530 C CA . GLN A 1 854 ? -6.544 1.214 -22.094 1.00 36.25 854 GLN A CA 1
ATOM 6531 C C . GLN A 1 854 ? -5.452 0.193 -21.754 1.00 36.25 854 GLN A C 1
ATOM 6533 O O . GLN A 1 854 ? -5.704 -1.008 -21.648 1.00 36.25 854 GLN A O 1
ATOM 6538 N N . THR A 1 855 ? -4.230 0.687 -21.560 1.00 40.06 855 THR A N 1
ATOM 6539 C CA . THR A 1 855 ? -3.070 -0.064 -21.070 1.00 40.06 855 THR A CA 1
ATOM 6540 C C . THR A 1 855 ? -3.143 -0.203 -19.548 1.00 40.06 855 THR A C 1
ATOM 6542 O O . THR A 1 855 ? -2.643 0.635 -18.806 1.00 40.06 855 THR A O 1
ATOM 6545 N N . GLY A 1 856 ? -3.785 -1.271 -19.069 1.00 33.03 856 GLY A N 1
ATOM 6546 C CA . GLY A 1 856 ? -3.792 -1.605 -17.641 1.00 33.03 856 GLY A CA 1
ATOM 6547 C C . GLY A 1 856 ? -4.902 -2.567 -17.219 1.00 33.03 856 GLY A C 1
ATOM 6548 O O . GLY A 1 856 ? -6.060 -2.180 -17.125 1.00 33.03 856 GLY A O 1
ATOM 6549 N N . GLY A 1 857 ? -4.534 -3.811 -16.894 1.00 34.69 857 GLY A N 1
ATOM 6550 C CA . GLY A 1 857 ? -5.288 -4.634 -15.937 1.00 34.69 857 GLY A CA 1
ATOM 6551 C C . GLY A 1 857 ? -6.753 -4.980 -16.253 1.00 34.69 857 GLY A C 1
ATOM 6552 O O . GLY A 1 857 ? -7.589 -4.903 -15.358 1.00 34.69 857 GLY A O 1
ATOM 6553 N N . GLY A 1 858 ? -7.068 -5.431 -17.473 1.00 32.56 858 GLY A N 1
ATOM 6554 C CA . GLY A 1 858 ? -8.338 -6.115 -17.778 1.00 32.56 858 GLY A CA 1
ATOM 6555 C C . GLY A 1 858 ? -9.255 -5.397 -18.775 1.00 32.56 858 GLY A C 1
ATOM 6556 O O . GLY A 1 858 ? -9.244 -4.177 -18.912 1.00 32.56 858 GLY A O 1
ATOM 6557 N N . SER A 1 859 ? -10.069 -6.170 -19.502 1.00 35.66 859 SER A N 1
ATOM 6558 C CA . SER A 1 859 ? -10.927 -5.652 -20.574 1.00 35.66 859 SER A CA 1
ATOM 6559 C C . SER A 1 859 ? -12.132 -4.880 -20.025 1.00 35.66 859 SER A C 1
ATOM 6561 O O . SER A 1 859 ? -13.200 -5.457 -19.787 1.00 35.66 859 SER A O 1
ATOM 6563 N N . ARG A 1 860 ? -11.981 -3.566 -19.844 1.00 49.59 860 ARG A N 1
ATOM 6564 C CA . ARG A 1 860 ? -13.100 -2.670 -19.537 1.00 49.59 860 ARG A CA 1
ATOM 6565 C C . ARG A 1 860 ? -13.963 -2.456 -20.781 1.00 49.59 860 ARG A C 1
ATOM 6567 O O . ARG A 1 860 ? -13.550 -1.856 -21.767 1.00 49.59 860 ARG A O 1
ATOM 6574 N N . TYR A 1 861 ? -15.193 -2.951 -20.707 1.00 57.31 861 TYR A N 1
ATOM 6575 C CA . TYR A 1 861 ? -16.268 -2.587 -21.625 1.00 57.31 861 TYR A CA 1
ATOM 6576 C C . TYR A 1 861 ? -16.527 -1.080 -21.527 1.00 57.31 861 TYR A C 1
ATOM 6578 O O . TYR A 1 861 ? -16.356 -0.503 -20.447 1.00 57.31 861 TYR A O 1
ATOM 6586 N N . GLN A 1 862 ? -16.949 -0.443 -22.623 1.00 55.38 862 GLN A N 1
ATOM 6587 C CA . GLN A 1 862 ? -17.178 1.002 -22.656 1.00 55.38 862 GLN A CA 1
ATOM 6588 C C . GLN A 1 862 ? -18.498 1.369 -21.950 1.00 55.38 862 GLN A C 1
ATOM 6590 O O . GLN A 1 862 ? -19.467 1.771 -22.584 1.00 55.38 862 GLN A O 1
ATOM 6595 N N . ARG A 1 863 ? -18.524 1.199 -20.617 1.00 64.69 863 ARG A N 1
ATOM 6596 C CA . ARG A 1 863 ? -19.674 1.468 -19.737 1.00 64.69 863 ARG A CA 1
ATOM 6597 C C . ARG A 1 863 ? -20.219 2.870 -20.006 1.00 64.69 863 ARG A C 1
ATOM 6599 O O . ARG A 1 863 ? -19.501 3.853 -19.765 1.00 64.69 863 ARG A O 1
ATOM 6606 N N . ALA A 1 864 ? -21.462 2.962 -20.464 1.00 72.00 864 ALA A N 1
ATOM 6607 C CA . ALA A 1 864 ? -22.065 4.201 -20.928 1.00 72.00 864 ALA A CA 1
ATOM 6608 C C . ALA A 1 864 ? -22.066 5.260 -19.818 1.00 72.00 864 ALA A C 1
ATOM 6610 O O . ALA A 1 864 ? -22.602 5.065 -18.725 1.00 72.00 864 ALA A O 1
ATOM 6611 N N . GLN A 1 865 ? -21.444 6.406 -20.097 1.00 80.75 865 GLN A N 1
ATOM 6612 C CA . GLN A 1 865 ? -21.275 7.475 -19.114 1.00 80.75 865 GLN A CA 1
ATOM 6613 C C . GLN A 1 865 ? -22.616 7.977 -18.520 1.00 80.75 865 GLN A C 1
ATOM 6615 O O . GLN A 1 865 ? -22.695 8.053 -17.292 1.00 80.75 865 GLN A O 1
ATOM 6620 N N . PRO A 1 866 ? -23.702 8.166 -19.306 1.00 84.94 866 PRO A N 1
ATOM 6621 C CA . PRO A 1 866 ? -25.010 8.535 -18.756 1.00 84.94 866 PRO A CA 1
ATOM 6622 C C . PRO A 1 866 ? -25.619 7.508 -17.790 1.00 84.94 866 PRO A C 1
ATOM 6624 O O . PRO A 1 866 ? -26.388 7.890 -16.912 1.00 84.94 866 PRO A O 1
ATOM 6627 N N . ILE A 1 867 ? -25.285 6.215 -17.917 1.00 87.00 867 ILE A N 1
ATOM 6628 C CA . ILE A 1 867 ? -25.761 5.175 -16.989 1.00 87.00 867 ILE A CA 1
ATOM 6629 C C . ILE A 1 867 ? -25.062 5.320 -15.635 1.00 87.00 867 ILE A C 1
ATOM 6631 O O . ILE A 1 867 ? -25.727 5.260 -14.605 1.00 87.00 867 ILE A O 1
ATOM 6635 N N . LYS A 1 868 ? -23.746 5.580 -15.620 1.00 86.56 868 LYS A N 1
ATOM 6636 C CA . LYS A 1 868 ? -22.996 5.837 -14.375 1.00 86.56 868 LYS A CA 1
ATOM 6637 C C . LYS A 1 868 ? -23.527 7.070 -13.648 1.00 86.56 868 LYS A C 1
ATOM 6639 O O . LYS A 1 868 ? -23.715 7.021 -12.439 1.00 86.56 868 LYS A O 1
ATOM 6644 N N . GLU A 1 869 ? -23.764 8.150 -14.391 1.00 87.06 869 GLU A N 1
ATOM 6645 C CA . GLU A 1 869 ? -24.294 9.413 -13.866 1.00 87.06 869 GLU A CA 1
ATOM 6646 C C . GLU A 1 869 ? -25.694 9.214 -13.278 1.00 87.06 869 GLU A C 1
ATOM 6648 O O . GLU A 1 869 ? -25.911 9.523 -12.109 1.00 87.06 869 GLU A O 1
ATOM 6653 N N . PHE A 1 870 ? -26.618 8.602 -14.029 1.00 91.50 870 PHE A N 1
ATOM 6654 C CA . PHE A 1 870 ? -27.950 8.274 -13.515 1.00 91.50 870 PHE A CA 1
ATOM 6655 C C . PHE A 1 870 ? -27.894 7.398 -12.254 1.00 91.50 870 PHE A C 1
ATOM 6657 O O . PHE A 1 870 ? -28.583 7.697 -11.285 1.00 91.50 870 PHE A O 1
ATOM 6664 N N . VAL A 1 871 ? -27.086 6.333 -12.243 1.00 91.19 871 VAL A N 1
ATOM 6665 C CA . VAL A 1 871 ? -27.029 5.394 -11.110 1.00 91.19 871 VAL A CA 1
ATOM 6666 C C . VAL A 1 871 ? -26.391 6.030 -9.868 1.00 91.19 871 VAL A C 1
ATOM 6668 O O . VAL A 1 871 ? -26.869 5.787 -8.764 1.00 91.19 871 VAL A O 1
ATOM 6671 N N . LYS A 1 872 ? -25.387 6.905 -10.020 1.00 90.31 872 LYS A N 1
ATOM 6672 C CA . LYS A 1 872 ? -24.836 7.686 -8.897 1.00 90.31 872 LYS A CA 1
ATOM 6673 C C . LYS A 1 872 ? -25.848 8.674 -8.315 1.00 90.31 872 LYS A C 1
ATOM 6675 O O . LYS A 1 872 ? -25.983 8.736 -7.100 1.00 90.31 872 LYS A O 1
ATOM 6680 N N . VAL A 1 873 ? -26.579 9.404 -9.162 1.00 89.00 873 VAL A N 1
ATOM 6681 C CA . VAL A 1 873 ? -27.594 10.372 -8.701 1.00 89.00 873 VAL A CA 1
ATOM 6682 C C . VAL A 1 873 ? -28.842 9.665 -8.151 1.00 89.00 873 VAL A C 1
ATOM 6684 O O . VAL A 1 873 ? -29.460 10.169 -7.222 1.00 89.00 873 VAL A O 1
ATOM 6687 N N . ARG A 1 874 ? -29.191 8.462 -8.638 1.00 92.12 874 ARG A N 1
ATOM 6688 C CA . ARG A 1 874 ? -30.235 7.604 -8.034 1.00 92.12 874 ARG A CA 1
ATOM 6689 C C . ARG A 1 874 ? -29.882 7.187 -6.605 1.00 92.12 874 ARG A C 1
ATOM 6691 O O . ARG A 1 874 ? -30.779 7.071 -5.777 1.00 92.12 874 ARG A O 1
ATOM 6698 N N . ALA A 1 875 ? -28.602 6.929 -6.354 1.00 90.69 875 ALA A N 1
ATOM 6699 C CA . ALA A 1 875 ? -28.103 6.439 -5.078 1.00 90.69 875 ALA A CA 1
ATOM 6700 C C . ALA A 1 875 ? -27.924 7.541 -4.014 1.00 90.69 875 ALA A C 1
ATOM 6702 O O . ALA A 1 875 ? -27.783 7.214 -2.842 1.00 90.69 875 ALA A O 1
ATOM 6703 N N . ASP A 1 876 ? -27.944 8.822 -4.408 1.00 90.94 876 ASP A N 1
ATOM 6704 C CA . ASP A 1 876 ? -27.946 9.996 -3.513 1.00 90.94 876 ASP A CA 1
ATOM 6705 C C . ASP A 1 876 ? -26.849 9.958 -2.425 1.00 90.94 876 ASP A C 1
ATOM 6707 O O . ASP A 1 876 ? -27.071 10.217 -1.246 1.00 90.94 876 ASP A O 1
ATOM 6711 N N . GLY A 1 877 ? -25.644 9.532 -2.821 1.00 89.62 877 GLY A N 1
ATOM 6712 C CA . GLY A 1 877 ? -24.491 9.373 -1.926 1.00 89.62 877 GLY A CA 1
ATOM 6713 C C . GLY A 1 877 ? -24.502 8.127 -1.029 1.00 89.62 877 GLY A C 1
ATOM 6714 O O . GLY A 1 877 ? -23.510 7.880 -0.346 1.00 89.62 877 GLY A O 1
ATOM 6715 N N . MET A 1 878 ? -25.552 7.306 -1.071 1.00 92.75 878 MET A N 1
ATOM 6716 C CA . MET A 1 878 ? -25.723 6.097 -0.256 1.00 92.75 878 MET A CA 1
ATOM 6717 C C . MET A 1 878 ? -25.403 4.816 -1.048 1.00 92.75 878 MET A C 1
ATOM 6719 O O . MET A 1 878 ? -25.648 4.706 -2.246 1.00 92.75 878 MET A O 1
ATOM 6723 N N . CYS A 1 879 ? -24.857 3.800 -0.386 1.00 94.69 879 CYS A N 1
ATOM 6724 C CA . CYS A 1 879 ? -24.516 2.512 -0.987 1.00 94.69 879 CYS A CA 1
ATOM 6725 C C . CYS A 1 879 ? -25.763 1.633 -1.166 1.00 94.69 879 CYS A C 1
ATOM 6727 O O . CYS A 1 879 ? -26.351 1.171 -0.186 1.00 94.69 879 CYS A O 1
ATOM 6729 N N . GLU A 1 880 ? -26.123 1.291 -2.406 1.00 93.06 880 GLU A N 1
ATOM 6730 C CA . GLU A 1 880 ? -27.350 0.528 -2.700 1.00 93.06 880 GLU A CA 1
ATOM 6731 C C . GLU A 1 880 ? -27.324 -0.922 -2.154 1.00 93.06 880 GLU A C 1
ATOM 6733 O O . GLU A 1 880 ? -28.375 -1.559 -2.032 1.00 93.06 880 GLU A O 1
ATOM 6738 N N . ALA A 1 881 ? -26.156 -1.441 -1.745 1.00 92.69 881 ALA A N 1
ATOM 6739 C CA . ALA A 1 881 ? -26.037 -2.711 -1.018 1.00 92.69 881 ALA A CA 1
ATOM 6740 C C . ALA A 1 881 ? -26.315 -2.563 0.486 1.00 92.69 881 ALA A C 1
ATOM 6742 O O . ALA A 1 881 ? -27.313 -3.100 0.967 1.00 92.69 881 ALA A O 1
ATOM 6743 N N . CYS A 1 882 ? -25.449 -1.865 1.230 1.00 92.56 882 CYS A N 1
ATOM 6744 C CA . CYS A 1 882 ? -25.507 -1.835 2.697 1.00 92.56 882 CYS A CA 1
ATOM 6745 C C . CYS A 1 882 ? -26.368 -0.711 3.289 1.00 92.56 882 CYS A C 1
ATOM 6747 O O . CYS A 1 882 ? -26.704 -0.797 4.461 1.00 92.56 882 CYS A O 1
ATOM 6749 N N . GLY A 1 883 ? -26.746 0.309 2.511 1.00 90.00 883 GLY A N 1
ATOM 6750 C CA . GLY A 1 883 ? -27.514 1.458 3.004 1.00 90.00 883 GLY A CA 1
ATOM 6751 C C . GLY A 1 883 ? -26.692 2.512 3.754 1.00 90.00 883 GLY A C 1
ATOM 6752 O O . GLY A 1 883 ? -27.267 3.491 4.209 1.00 90.00 883 GLY A O 1
ATOM 6753 N N . GLU A 1 884 ? -25.372 2.341 3.850 1.00 91.94 884 GLU A N 1
ATOM 6754 C CA . GLU A 1 884 ? -24.448 3.319 4.445 1.00 91.94 884 GLU A CA 1
ATOM 6755 C C . GLU A 1 884 ? -24.062 4.419 3.447 1.00 91.94 884 GLU A C 1
ATOM 6757 O O . GLU A 1 884 ? -24.082 4.190 2.235 1.00 91.94 884 GLU A O 1
ATOM 6762 N N . ALA A 1 885 ? -23.635 5.581 3.942 1.00 90.88 885 ALA A N 1
ATOM 6763 C CA . ALA A 1 885 ? -23.075 6.647 3.110 1.00 90.88 885 ALA A CA 1
ATOM 6764 C C . ALA A 1 885 ? -21.781 6.219 2.380 1.00 90.88 885 ALA A C 1
ATOM 6766 O O . ALA A 1 885 ? -21.092 5.269 2.768 1.00 90.88 885 ALA A O 1
ATOM 6767 N N . ALA A 1 886 ? -21.426 6.933 1.309 1.00 91.06 886 ALA A N 1
ATOM 6768 C CA . ALA A 1 886 ? -20.121 6.791 0.672 1.00 91.06 886 ALA A CA 1
ATOM 6769 C C . ALA A 1 886 ? -18.996 7.126 1.678 1.00 91.06 886 ALA A C 1
ATOM 6771 O O . ALA A 1 886 ? -19.101 8.120 2.393 1.00 91.06 886 ALA A O 1
ATOM 6772 N N . PRO A 1 887 ? -17.905 6.340 1.731 1.00 88.94 887 PRO A N 1
ATOM 6773 C CA . PRO A 1 887 ? -16.909 6.458 2.800 1.00 88.94 887 PRO A CA 1
ATOM 6774 C C . PRO A 1 887 ? -15.981 7.678 2.680 1.00 88.94 887 PRO A C 1
ATOM 6776 O O . PRO A 1 887 ? -15.209 7.931 3.597 1.00 88.94 887 PRO A O 1
ATOM 6779 N N . PHE A 1 888 ? -16.004 8.387 1.548 1.00 92.44 888 PHE A N 1
ATOM 6780 C CA . PHE A 1 888 ? -15.269 9.631 1.301 1.00 92.44 888 PHE A CA 1
ATOM 6781 C C . PHE A 1 888 ? -15.831 10.344 0.058 1.00 92.44 888 PHE A C 1
ATOM 6783 O O . PHE A 1 888 ? -16.550 9.741 -0.746 1.00 92.44 888 PHE A O 1
ATOM 6790 N N . GLU A 1 889 ? -15.470 11.613 -0.125 1.00 91.44 889 GLU A N 1
ATOM 6791 C CA . GLU A 1 889 ? -15.747 12.391 -1.338 1.00 91.44 889 GLU A CA 1
ATOM 6792 C C . GLU A 1 889 ? -14.579 12.332 -2.334 1.00 91.44 889 GLU A C 1
ATOM 6794 O O . GLU A 1 889 ? -13.416 12.153 -1.970 1.00 91.44 889 GLU A O 1
ATOM 6799 N N . ASN A 1 890 ? -14.874 12.476 -3.625 1.00 80.38 890 ASN A N 1
ATOM 6800 C CA . ASN A 1 890 ? -13.857 12.577 -4.666 1.00 80.38 890 ASN A CA 1
ATOM 6801 C C . ASN A 1 890 ? -13.251 13.997 -4.743 1.00 80.38 890 ASN A C 1
ATOM 6803 O O . ASN A 1 890 ? -13.711 14.932 -4.094 1.00 80.38 890 ASN A O 1
ATOM 6807 N N . ARG A 1 891 ? -12.244 14.194 -5.608 1.00 75.94 891 ARG A N 1
ATOM 6808 C CA . ARG A 1 891 ? -11.577 15.501 -5.821 1.00 75.94 891 ARG A CA 1
ATOM 6809 C C . ARG A 1 891 ? -12.486 16.633 -6.352 1.00 75.94 891 ARG A C 1
ATOM 6811 O O . ARG A 1 891 ? -11.988 17.732 -6.571 1.00 75.94 891 ARG A O 1
ATOM 6818 N N . ALA A 1 892 ? -13.769 16.373 -6.601 1.00 73.69 892 ALA A N 1
ATOM 6819 C CA . ALA A 1 892 ? -14.775 17.356 -6.998 1.00 73.69 892 ALA A CA 1
ATOM 6820 C C . ALA A 1 892 ? -15.866 17.578 -5.924 1.00 73.69 892 ALA A C 1
ATOM 6822 O O . ALA A 1 892 ? -16.815 18.312 -6.190 1.00 73.69 892 ALA A O 1
ATOM 6823 N N . GLY A 1 893 ? -15.742 16.970 -4.735 1.00 80.88 893 GLY A N 1
ATOM 6824 C CA . GLY A 1 893 ? -16.738 17.057 -3.657 1.00 80.88 893 GLY A CA 1
ATOM 6825 C C . GLY A 1 893 ? -17.954 16.143 -3.849 1.00 80.88 893 GLY A C 1
ATOM 6826 O O . GLY A 1 893 ? -19.017 16.402 -3.295 1.00 80.88 893 GLY A O 1
ATOM 6827 N N . GLU A 1 894 ? -17.850 15.094 -4.677 1.00 82.19 894 GLU A N 1
ATOM 6828 C CA . GLU A 1 894 ? -18.946 14.136 -4.883 1.00 82.19 894 GLU A CA 1
ATOM 6829 C C . GLU A 1 894 ? -18.728 12.844 -4.070 1.00 82.19 894 GLU A C 1
ATOM 6831 O O . GLU A 1 894 ? -17.629 12.278 -4.126 1.00 82.19 894 GLU A O 1
ATOM 6836 N N . PRO A 1 895 ? -19.765 12.278 -3.424 1.00 89.88 895 PRO A N 1
ATOM 6837 C CA . PRO A 1 895 ? -19.711 10.970 -2.766 1.00 89.88 895 PRO A CA 1
ATOM 6838 C C . PRO A 1 895 ? -19.100 9.846 -3.632 1.00 89.88 895 PRO A C 1
ATOM 6840 O O . PRO A 1 895 ? -19.581 9.523 -4.732 1.00 89.88 895 PRO A O 1
ATOM 6843 N N . TYR A 1 896 ? -18.034 9.201 -3.142 1.00 92.38 896 TYR A N 1
ATOM 6844 C CA . TYR A 1 896 ? -17.320 8.162 -3.888 1.00 92.38 896 TYR A CA 1
ATOM 6845 C C . TYR A 1 896 ? -18.042 6.806 -3.845 1.00 92.38 896 TYR A C 1
ATOM 6847 O O . TYR A 1 896 ? -17.778 5.933 -3.016 1.00 92.38 896 TYR A O 1
ATOM 6855 N N . LEU A 1 897 ? -18.946 6.619 -4.808 1.00 92.19 897 LEU A N 1
ATOM 6856 C CA . LEU A 1 897 ? -19.545 5.325 -5.137 1.00 92.19 897 LEU A CA 1
ATOM 6857 C C . LEU A 1 897 ? -18.965 4.745 -6.438 1.00 92.19 897 LEU A C 1
ATOM 6859 O O . LEU A 1 897 ? -18.751 5.461 -7.425 1.00 92.19 897 LEU A O 1
ATOM 6863 N N . GLU A 1 898 ? -18.750 3.433 -6.444 1.00 92.56 898 GLU A N 1
ATOM 6864 C CA . GLU A 1 898 ? -18.307 2.630 -7.582 1.00 92.56 898 GLU A CA 1
ATOM 6865 C C . GLU A 1 898 ? -19.511 1.977 -8.272 1.00 92.56 898 GLU A C 1
ATOM 6867 O O . GLU A 1 898 ? -20.461 1.542 -7.624 1.00 92.56 898 GLU A O 1
ATOM 6872 N N . VAL A 1 899 ? -19.487 1.925 -9.605 1.00 91.38 899 VAL A N 1
ATOM 6873 C CA . VAL A 1 899 ? -20.613 1.422 -10.407 1.00 91.38 899 VAL A CA 1
ATOM 6874 C C . VAL A 1 899 ? -20.419 -0.063 -10.705 1.00 91.38 899 VAL A C 1
ATOM 6876 O O . VAL A 1 899 ? -19.408 -0.447 -11.302 1.00 91.38 899 VAL A O 1
ATOM 6879 N N . HIS A 1 900 ? -21.403 -0.877 -10.333 1.00 91.81 900 HIS A N 1
ATOM 6880 C CA . HIS A 1 900 ? -21.402 -2.336 -10.438 1.00 91.81 900 HIS A CA 1
ATOM 6881 C C . HIS A 1 900 ? -22.509 -2.840 -11.375 1.00 91.81 900 HIS A C 1
ATOM 6883 O O . HIS A 1 900 ? -23.611 -2.290 -11.396 1.00 91.81 900 HIS A O 1
ATOM 6889 N N . HIS A 1 901 ? -22.220 -3.902 -12.130 1.00 88.25 901 HIS A N 1
ATOM 6890 C CA . HIS A 1 901 ? -23.147 -4.564 -13.055 1.00 88.25 901 HIS A CA 1
ATOM 6891 C C . HIS A 1 901 ? -23.557 -5.912 -12.460 1.00 88.25 901 HIS A C 1
ATOM 6893 O O . HIS A 1 901 ? -22.708 -6.788 -12.308 1.00 88.25 901 HIS A O 1
ATOM 6899 N N . ILE A 1 902 ? -24.847 -6.086 -12.154 1.00 85.69 902 ILE A N 1
ATOM 6900 C CA . ILE A 1 902 ? -25.375 -7.299 -11.497 1.00 85.69 902 ILE A CA 1
ATOM 6901 C C . ILE A 1 902 ? -25.167 -8.548 -12.353 1.00 85.69 902 ILE A C 1
ATOM 6903 O O . ILE A 1 902 ? -24.827 -9.617 -11.845 1.00 85.69 902 ILE A O 1
ATOM 6907 N N . ASP A 1 903 ? -25.329 -8.391 -13.663 1.00 82.25 903 ASP A N 1
ATOM 6908 C CA . ASP A 1 903 ? -24.974 -9.392 -14.654 1.00 82.25 903 ASP A CA 1
ATOM 6909 C C . ASP A 1 903 ? -23.712 -8.876 -15.367 1.00 82.25 903 ASP A C 1
ATOM 6911 O O . ASP A 1 903 ? -23.743 -7.843 -16.039 1.00 82.25 903 ASP A O 1
ATOM 6915 N N . GLU A 1 904 ? -22.563 -9.528 -15.161 1.00 72.75 904 GLU A N 1
ATOM 6916 C CA . GLU A 1 904 ? -21.273 -8.988 -15.611 1.00 72.75 904 GLU A CA 1
ATOM 6917 C C . GLU A 1 904 ? -21.199 -8.854 -17.141 1.00 72.75 904 GLU A C 1
ATOM 6919 O O . GLU A 1 904 ? -21.368 -9.830 -17.876 1.00 72.75 904 GLU A O 1
ATOM 6924 N N . LEU A 1 905 ? -20.807 -7.673 -17.635 1.00 65.06 905 LEU A N 1
ATOM 6925 C CA . LEU A 1 905 ? -20.609 -7.420 -19.073 1.00 65.06 905 LEU A CA 1
ATOM 6926 C C . LEU A 1 905 ? -19.631 -8.427 -19.718 1.00 65.06 905 LEU A C 1
ATOM 6928 O O . LEU A 1 905 ? -19.819 -8.856 -20.856 1.00 65.06 905 LEU A O 1
ATOM 6932 N N . GLY A 1 906 ? -18.628 -8.887 -18.957 1.00 53.41 906 GLY A N 1
ATOM 6933 C CA . GLY A 1 906 ? -17.679 -9.934 -19.363 1.00 53.41 906 GLY A CA 1
ATOM 6934 C C . GLY A 1 906 ? -18.309 -11.298 -19.679 1.00 53.41 906 GLY A C 1
ATOM 6935 O O . GLY A 1 906 ? -17.713 -12.074 -20.425 1.00 53.41 906 GLY A O 1
ATOM 6936 N N . LYS A 1 907 ? -19.509 -11.567 -19.152 1.00 55.41 907 LYS A N 1
ATOM 6937 C CA . LYS A 1 907 ? -20.307 -12.791 -19.340 1.00 55.41 907 LYS A CA 1
ATOM 6938 C C . LYS A 1 907 ? -21.520 -12.578 -20.265 1.00 55.41 907 LYS A C 1
ATOM 6940 O O . LYS A 1 907 ? -22.321 -13.494 -20.418 1.00 55.41 907 LYS A O 1
ATOM 6945 N N . GLY A 1 908 ? -21.642 -11.405 -20.898 1.00 56.59 908 GLY A N 1
ATOM 6946 C CA . GLY A 1 908 ? -22.773 -11.052 -21.768 1.00 56.59 908 GLY A CA 1
ATOM 6947 C C . GLY A 1 908 ? -23.925 -10.328 -21.061 1.00 56.59 908 GLY A C 1
ATOM 6948 O O . GLY A 1 908 ? -25.042 -10.349 -21.567 1.00 56.59 908 GLY A O 1
ATOM 6949 N N . GLY A 1 909 ? -23.676 -9.711 -19.901 1.00 71.19 909 GLY A N 1
ATOM 6950 C CA . GLY A 1 909 ? -24.642 -8.820 -19.256 1.00 71.19 909 GLY A CA 1
ATOM 6951 C C . GLY A 1 909 ? -24.914 -7.537 -20.053 1.00 71.19 909 GLY A C 1
ATOM 6952 O O . GLY A 1 909 ? -24.076 -7.078 -20.830 1.00 71.19 909 GLY A O 1
ATOM 6953 N N . GLU A 1 910 ? -26.092 -6.955 -19.835 1.00 76.62 910 GLU A N 1
ATOM 6954 C CA . GLU A 1 910 ? -26.568 -5.740 -20.506 1.00 76.62 910 GLU A CA 1
ATOM 6955 C C . GLU A 1 910 ? -26.057 -4.476 -19.793 1.00 76.62 910 GLU A C 1
ATOM 6957 O O . GLU A 1 910 ? -26.130 -4.373 -18.565 1.00 76.62 910 GLU A O 1
ATOM 6962 N N . ASP A 1 911 ? -25.609 -3.467 -20.545 1.00 80.81 911 ASP A N 1
ATOM 6963 C CA . ASP A 1 911 ? -25.326 -2.140 -19.987 1.00 80.81 911 ASP A CA 1
ATOM 6964 C C . ASP A 1 911 ? -26.612 -1.303 -20.033 1.00 80.81 911 ASP A C 1
ATOM 6966 O O . ASP A 1 911 ? -26.869 -0.579 -20.995 1.00 80.81 911 ASP A O 1
ATOM 6970 N N . HIS A 1 912 ? -27.471 -1.477 -19.023 1.00 85.31 912 HIS A N 1
ATOM 6971 C CA . HIS A 1 912 ? -28.792 -0.844 -18.921 1.00 85.31 912 HIS A CA 1
ATOM 6972 C C . HIS A 1 912 ? -29.066 -0.363 -17.478 1.00 85.31 912 HIS A C 1
ATOM 6974 O O . HIS A 1 912 ? -28.776 -1.097 -16.533 1.00 85.31 912 HIS A O 1
ATOM 6980 N N . PRO A 1 913 ? -29.670 0.823 -17.242 1.00 85.06 913 PRO A N 1
ATOM 6981 C CA . PRO A 1 913 ? -29.844 1.398 -15.894 1.00 85.06 913 PRO A CA 1
ATOM 6982 C C . PRO A 1 913 ? -30.693 0.575 -14.899 1.00 85.06 913 PRO A C 1
ATOM 6984 O O . PRO A 1 913 ? -30.691 0.872 -13.704 1.00 85.06 913 PRO A O 1
ATOM 6987 N N . SER A 1 914 ? -31.396 -0.468 -15.356 1.00 86.00 914 SER A N 1
ATOM 6988 C CA . SER A 1 914 ? -32.101 -1.448 -14.506 1.00 86.00 914 SER A CA 1
ATOM 6989 C C . SER A 1 914 ? -31.260 -2.669 -14.096 1.00 86.00 914 SER A C 1
ATOM 6991 O O . SER A 1 914 ? -31.786 -3.562 -13.439 1.00 86.00 914 SER A O 1
ATOM 6993 N N . LYS A 1 915 ? -29.991 -2.744 -14.517 1.00 88.00 915 LYS A N 1
ATOM 6994 C CA . LYS A 1 915 ? -29.043 -3.854 -14.274 1.00 88.00 915 LYS A CA 1
ATOM 6995 C C . LYS A 1 915 ? -27.778 -3.412 -13.524 1.00 88.00 915 LYS A C 1
ATOM 6997 O O . LYS A 1 915 ? -26.840 -4.190 -13.355 1.00 88.00 915 LYS A O 1
ATOM 7002 N N . VAL A 1 916 ? -27.747 -2.146 -13.107 1.00 90.56 916 VAL A N 1
ATOM 7003 C CA . VAL A 1 916 ? -26.553 -1.434 -12.644 1.00 90.56 916 VAL A CA 1
ATOM 7004 C C . VAL A 1 916 ? -26.857 -0.716 -11.330 1.00 90.56 916 VAL A C 1
ATOM 7006 O O . VAL A 1 916 ? -27.935 -0.132 -11.179 1.00 90.56 916 VAL A O 1
ATOM 7009 N N . VAL A 1 917 ? -25.912 -0.765 -10.390 1.00 93.38 917 VAL A N 1
ATOM 7010 C CA . VAL A 1 917 ? -26.023 -0.199 -9.032 1.00 93.38 917 VAL A CA 1
ATOM 7011 C C . VAL A 1 917 ? -24.766 0.576 -8.618 1.00 93.38 917 VAL A C 1
ATOM 7013 O O . VAL A 1 917 ? -23.686 0.346 -9.163 1.00 93.38 917 VAL A O 1
ATOM 7016 N N . ALA A 1 918 ? -24.903 1.500 -7.668 1.00 95.25 918 ALA A N 1
ATOM 7017 C CA . ALA A 1 918 ? -23.813 2.271 -7.070 1.00 95.25 918 ALA A CA 1
ATOM 7018 C C . ALA A 1 918 ? -23.524 1.784 -5.643 1.00 95.25 918 ALA A C 1
ATOM 7020 O O . ALA A 1 918 ? -24.407 1.722 -4.787 1.00 95.25 918 ALA A O 1
ATOM 7021 N N . LEU A 1 919 ? -22.266 1.427 -5.390 1.00 95.56 919 LEU A N 1
ATOM 7022 C CA . LEU A 1 919 ? -21.814 0.752 -4.176 1.00 95.56 919 LEU A CA 1
ATOM 7023 C C . LEU A 1 919 ? -20.612 1.470 -3.563 1.00 95.56 919 LEU A C 1
ATOM 7025 O O . LEU A 1 919 ? -19.782 2.022 -4.283 1.00 95.56 919 LEU A O 1
ATOM 7029 N N . CYS A 1 920 ? -20.444 1.399 -2.243 1.00 94.69 920 CYS A N 1
ATOM 7030 C CA . CYS A 1 920 ? -19.166 1.762 -1.635 1.00 94.69 920 CYS A CA 1
ATOM 7031 C C . CYS A 1 920 ? -18.068 0.753 -2.056 1.00 94.69 920 CYS A C 1
ATOM 7033 O O . CYS A 1 920 ? -18.379 -0.424 -2.299 1.00 94.69 920 CYS A O 1
ATOM 7035 N N . PRO A 1 921 ? -16.781 1.156 -2.103 1.00 92.38 921 PRO A N 1
ATOM 7036 C CA . PRO A 1 921 ? -15.682 0.282 -2.534 1.00 92.38 921 PRO A CA 1
ATOM 7037 C C . PRO A 1 921 ? -15.599 -1.035 -1.754 1.00 92.38 921 PRO A C 1
ATOM 7039 O O . PRO A 1 921 ? -15.276 -2.082 -2.314 1.00 92.38 921 PRO A O 1
ATOM 7042 N N . THR A 1 922 ? -15.946 -1.010 -0.464 1.00 93.69 922 THR A N 1
ATOM 7043 C CA . THR A 1 922 ? -15.990 -2.194 0.404 1.00 93.69 922 THR A CA 1
ATOM 7044 C C . THR A 1 922 ? -17.049 -3.201 -0.050 1.00 93.69 922 THR A C 1
ATOM 7046 O O . THR A 1 922 ? -16.764 -4.395 -0.122 1.00 93.69 922 THR A O 1
ATOM 7049 N N . CYS A 1 923 ? -18.257 -2.754 -0.410 1.00 93.38 923 CYS A N 1
ATOM 7050 C CA . CYS A 1 923 ? -19.309 -3.635 -0.929 1.00 93.38 923 CYS A CA 1
ATOM 7051 C C . CYS A 1 923 ? -18.986 -4.152 -2.336 1.00 93.38 923 CYS A C 1
ATOM 7053 O O . CYS A 1 923 ? -19.138 -5.344 -2.589 1.00 93.38 923 CYS A O 1
ATOM 7055 N N . HIS A 1 924 ? -18.472 -3.299 -3.224 1.00 92.44 924 HIS A N 1
ATOM 7056 C CA . HIS A 1 924 ? -18.076 -3.690 -4.581 1.00 92.44 924 HIS A CA 1
ATOM 7057 C C . HIS A 1 924 ? -16.943 -4.739 -4.571 1.00 92.44 924 HIS A C 1
ATOM 7059 O O . HIS A 1 924 ? -17.065 -5.792 -5.200 1.00 92.44 924 HIS A O 1
ATOM 7065 N N . LYS A 1 925 ? -15.895 -4.542 -3.753 1.00 89.38 925 LYS A N 1
ATOM 7066 C CA . LYS A 1 925 ? -14.844 -5.556 -3.531 1.00 89.38 925 LYS A CA 1
ATOM 7067 C C . LYS A 1 925 ? -15.381 -6.830 -2.866 1.00 89.38 925 LYS A C 1
ATOM 7069 O O . LYS A 1 925 ? -14.953 -7.921 -3.234 1.00 89.38 925 LYS A O 1
ATOM 7074 N N . ARG A 1 926 ? -16.337 -6.732 -1.930 1.00 87.00 926 ARG A N 1
ATOM 7075 C CA . ARG A 1 926 ? -16.993 -7.906 -1.312 1.00 87.00 926 ARG A CA 1
ATOM 7076 C C . ARG A 1 926 ? -17.789 -8.746 -2.313 1.00 87.00 926 ARG A C 1
ATOM 7078 O O . ARG A 1 926 ? -17.848 -9.955 -2.116 1.00 87.00 926 ARG A O 1
ATOM 7085 N N . ILE A 1 927 ? -18.354 -8.154 -3.368 1.00 87.88 927 ILE A N 1
ATOM 7086 C CA . ILE A 1 927 ? -19.025 -8.905 -4.442 1.00 87.88 927 ILE A CA 1
ATOM 7087 C C . ILE A 1 927 ? -18.005 -9.660 -5.303 1.00 87.88 927 ILE A C 1
ATOM 7089 O O . ILE A 1 927 ? -18.170 -10.854 -5.531 1.00 87.88 927 ILE A O 1
ATOM 7093 N N . HIS A 1 928 ? -16.923 -9.003 -5.733 1.00 83.44 928 HIS A N 1
ATOM 7094 C CA . HIS A 1 928 ? -15.931 -9.628 -6.620 1.00 83.44 928 HIS A CA 1
ATOM 7095 C C . HIS A 1 928 ? -14.935 -10.578 -5.924 1.00 83.44 928 HIS A C 1
ATOM 7097 O O . HIS A 1 928 ? -14.337 -11.419 -6.599 1.00 83.44 928 HIS A O 1
ATOM 7103 N N . HIS A 1 929 ? -14.723 -10.456 -4.607 1.00 81.44 929 HIS A N 1
ATOM 7104 C CA . HIS A 1 929 ? -13.673 -11.197 -3.884 1.00 81.44 929 HIS A CA 1
ATOM 7105 C C . HIS A 1 929 ? -14.113 -11.829 -2.550 1.00 81.44 929 HIS A C 1
ATOM 7107 O O . HIS A 1 929 ? -13.336 -12.563 -1.940 1.00 81.44 929 HIS A O 1
ATOM 7113 N N . GLY A 1 930 ? -15.322 -11.546 -2.055 1.00 79.31 930 GLY A N 1
ATOM 7114 C CA . GLY A 1 930 ? -15.807 -12.058 -0.770 1.00 79.31 930 GLY A CA 1
ATOM 7115 C C . GLY A 1 930 ? -16.542 -13.395 -0.892 1.00 79.31 930 GLY A C 1
ATOM 7116 O O . GLY A 1 930 ? -17.259 -13.636 -1.857 1.00 79.31 930 GLY A O 1
ATOM 7117 N N . GLN A 1 931 ? -16.453 -14.240 0.142 1.00 73.81 931 GLN A N 1
ATOM 7118 C CA . GLN A 1 931 ? -17.128 -15.553 0.187 1.00 73.81 931 GLN A CA 1
ATOM 7119 C C . GLN A 1 931 ? -18.665 -15.481 0.060 1.00 73.81 931 GLN A C 1
ATOM 7121 O O . GLN A 1 931 ? -19.289 -16.456 -0.339 1.00 73.81 931 GLN A O 1
ATOM 7126 N N . LYS A 1 932 ? -19.275 -14.331 0.385 1.00 81.94 932 LYS A N 1
ATOM 7127 C CA . LYS A 1 932 ? -20.717 -14.056 0.218 1.00 81.94 932 LYS A CA 1
ATOM 7128 C C . LYS A 1 932 ? -21.029 -13.187 -1.012 1.00 81.94 932 LYS A C 1
ATOM 7130 O O . LYS A 1 932 ? -22.085 -12.562 -1.066 1.00 81.94 932 LYS A O 1
ATOM 7135 N N . GLY A 1 933 ? -20.110 -13.087 -1.974 1.00 83.12 933 GLY A N 1
ATOM 7136 C CA . GLY A 1 933 ? -20.229 -12.156 -3.098 1.00 83.12 933 GLY A CA 1
ATOM 7137 C C . GLY A 1 933 ? -21.454 -12.407 -3.981 1.00 83.12 933 GLY A C 1
ATOM 7138 O O . GLY A 1 933 ? -22.171 -11.464 -4.309 1.00 83.12 933 GLY A O 1
ATOM 7139 N N . GLU A 1 934 ? -21.749 -13.675 -4.280 1.00 83.81 934 GLU A N 1
ATOM 7140 C CA . GLU A 1 934 ? -22.938 -14.066 -5.054 1.00 83.81 934 GLU A CA 1
ATOM 7141 C C . GLU A 1 934 ? -24.243 -13.751 -4.304 1.00 83.81 934 GLU A C 1
ATOM 7143 O O . GLU A 1 934 ? -25.160 -13.200 -4.906 1.00 83.81 934 GLU A O 1
ATOM 7148 N N . GLN A 1 935 ? -24.297 -13.988 -2.984 1.00 85.50 935 GLN A N 1
ATOM 7149 C CA . GLN A 1 935 ? -25.453 -13.649 -2.140 1.00 85.50 935 GLN A CA 1
ATOM 7150 C C . GLN A 1 935 ? -25.770 -12.144 -2.200 1.00 85.50 935 GLN A C 1
ATOM 7152 O O . GLN A 1 935 ? -26.902 -11.762 -2.479 1.00 85.50 935 GLN A O 1
ATOM 7157 N N . ILE A 1 936 ? -24.762 -11.287 -2.002 1.00 86.19 936 ILE A N 1
ATOM 7158 C CA . ILE A 1 936 ? -24.928 -9.821 -2.039 1.00 86.19 936 ILE A CA 1
ATOM 7159 C C . ILE A 1 936 ? -25.382 -9.358 -3.436 1.00 86.19 936 ILE A C 1
ATOM 7161 O O . ILE A 1 936 ? -26.156 -8.411 -3.567 1.00 86.19 936 ILE A O 1
ATOM 7165 N N . ASN A 1 937 ? -24.915 -10.026 -4.494 1.00 89.19 937 ASN A N 1
ATOM 7166 C CA . ASN A 1 937 ? -25.310 -9.722 -5.868 1.00 89.19 937 ASN A CA 1
ATOM 7167 C C . ASN A 1 937 ? -26.761 -10.146 -6.179 1.00 89.19 937 ASN A C 1
ATOM 7169 O O . ASN A 1 937 ? -27.438 -9.461 -6.943 1.00 89.19 937 ASN A O 1
ATOM 7173 N N . GLU A 1 938 ? -27.253 -11.225 -5.563 1.00 89.25 938 GLU A N 1
ATOM 7174 C CA . GLU A 1 938 ? -28.658 -11.650 -5.641 1.00 89.25 938 GLU A CA 1
ATOM 7175 C C . GLU A 1 938 ? -29.577 -10.698 -4.858 1.00 89.25 938 GLU A C 1
ATOM 7177 O O . GLU A 1 938 ? -30.550 -10.194 -5.411 1.00 89.25 938 GLU A O 1
ATOM 7182 N N . GLU A 1 939 ? -29.204 -10.322 -3.628 1.00 90.00 939 GLU A N 1
ATOM 7183 C CA . GLU A 1 939 ? -29.916 -9.309 -2.826 1.00 90.00 939 GLU A CA 1
ATOM 7184 C C . GLU A 1 939 ? -30.064 -7.974 -3.586 1.00 90.00 939 GLU A C 1
ATOM 7186 O O . GLU A 1 939 ? -31.105 -7.316 -3.534 1.00 90.00 939 GLU A O 1
ATOM 7191 N N . LEU A 1 940 ? -29.040 -7.572 -4.347 1.00 91.44 940 LEU A N 1
ATOM 7192 C CA . LEU A 1 940 ? -29.093 -6.404 -5.231 1.00 91.44 940 LEU A CA 1
ATOM 7193 C C . LEU A 1 940 ? -29.984 -6.619 -6.468 1.00 91.44 940 LEU A C 1
ATOM 7195 O O . 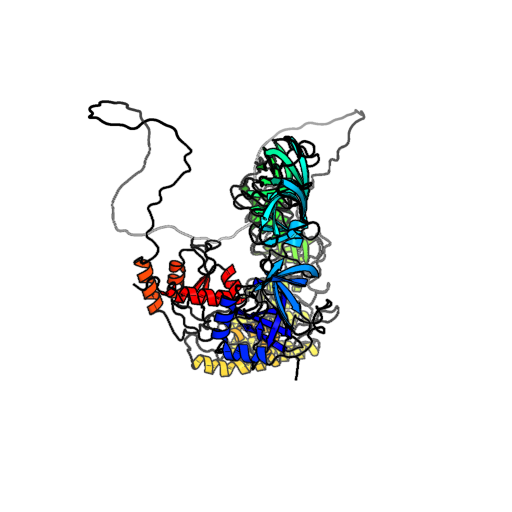LEU A 1 940 ? -30.672 -5.681 -6.888 1.00 91.44 940 LEU A O 1
ATOM 7199 N N . ARG A 1 941 ? -30.011 -7.829 -7.045 1.00 91.69 941 ARG A N 1
ATOM 7200 C CA . ARG A 1 941 ? -30.932 -8.188 -8.139 1.00 91.69 941 ARG A CA 1
ATOM 7201 C C . ARG A 1 941 ? -32.386 -8.110 -7.669 1.00 91.69 941 ARG A C 1
ATOM 7203 O O . ARG A 1 941 ? -33.229 -7.570 -8.388 1.00 91.69 941 ARG A O 1
ATOM 7210 N N . ASP A 1 942 ? -32.669 -8.547 -6.448 1.00 88.75 942 ASP A N 1
ATOM 7211 C CA . ASP A 1 942 ? -33.987 -8.430 -5.824 1.00 88.75 942 ASP A CA 1
ATOM 7212 C C . ASP A 1 942 ? -34.361 -6.982 -5.502 1.00 88.75 942 ASP A C 1
ATOM 7214 O O . ASP A 1 942 ? -35.492 -6.585 -5.779 1.00 88.75 942 ASP A O 1
ATOM 7218 N N . LYS A 1 943 ? -33.442 -6.140 -5.009 1.00 87.44 943 LYS A N 1
ATOM 7219 C CA . LYS A 1 943 ? -33.720 -4.696 -4.838 1.00 87.44 943 LYS A CA 1
ATOM 7220 C C . LYS A 1 943 ? -34.097 -4.017 -6.159 1.00 87.44 943 LYS A C 1
ATOM 7222 O O . LYS A 1 943 ? -35.026 -3.206 -6.186 1.00 87.44 943 LYS A O 1
ATOM 7227 N N . LEU A 1 944 ? -33.417 -4.354 -7.260 1.00 88.19 944 LEU A N 1
ATOM 7228 C CA . LEU A 1 944 ? -33.748 -3.849 -8.599 1.00 88.19 944 LEU A CA 1
ATOM 7229 C C . LEU A 1 944 ? -35.145 -4.285 -9.049 1.00 88.19 944 LEU A C 1
ATOM 7231 O O . LEU A 1 944 ? -35.920 -3.429 -9.478 1.00 88.19 944 LEU A O 1
ATOM 7235 N N . GLN A 1 945 ? -35.485 -5.569 -8.900 1.00 86.44 945 GLN A N 1
ATOM 7236 C CA . GLN A 1 945 ? -36.819 -6.095 -9.217 1.00 86.44 945 GLN A CA 1
ATOM 7237 C C . GLN A 1 945 ? -37.916 -5.457 -8.349 1.00 86.44 945 GLN A C 1
ATOM 7239 O O . GLN A 1 945 ? -38.960 -5.066 -8.865 1.00 86.44 945 GLN A O 1
ATOM 7244 N N . ASN A 1 946 ? -37.655 -5.258 -7.055 1.00 82.38 946 ASN A N 1
ATOM 7245 C CA . ASN A 1 946 ? -38.584 -4.669 -6.085 1.00 82.38 946 ASN A CA 1
ATOM 7246 C C . ASN A 1 946 ? -38.601 -3.122 -6.095 1.00 82.38 946 ASN A C 1
ATOM 7248 O O . ASN A 1 946 ? -38.916 -2.478 -5.093 1.00 82.38 946 ASN A O 1
ATOM 7252 N N . GLY A 1 947 ? -38.306 -2.509 -7.247 1.00 77.94 947 GLY A N 1
ATOM 7253 C CA . GLY A 1 947 ? -38.596 -1.100 -7.528 1.00 77.94 947 GLY A CA 1
ATOM 7254 C C . GLY A 1 947 ? -37.394 -0.157 -7.623 1.00 77.94 947 GLY A C 1
ATOM 7255 O O . GLY A 1 947 ? -37.565 0.952 -8.130 1.00 77.94 947 GLY A O 1
ATOM 7256 N N . LEU A 1 948 ? -36.174 -0.562 -7.241 1.00 85.62 948 LEU A N 1
ATOM 7257 C CA . LEU A 1 948 ? -34.978 0.283 -7.426 1.00 85.62 948 LEU A CA 1
ATOM 7258 C C . LEU A 1 948 ? -34.695 0.541 -8.922 1.00 85.62 948 LEU A C 1
ATOM 7260 O O . LEU A 1 948 ? -34.230 1.617 -9.302 1.00 85.62 948 LEU A O 1
ATOM 7264 N N . ALA A 1 949 ? -35.065 -0.401 -9.799 1.00 85.25 949 ALA A N 1
ATOM 7265 C CA . ALA A 1 949 ? -34.998 -0.221 -11.249 1.00 85.25 949 ALA A CA 1
ATOM 7266 C C . ALA A 1 949 ? -36.057 0.748 -11.820 1.00 85.25 949 ALA A C 1
ATOM 7268 O O . ALA A 1 949 ? -35.870 1.233 -12.940 1.00 85.25 949 ALA A O 1
ATOM 7269 N N . GLU A 1 950 ? -37.145 1.046 -11.095 1.00 82.56 950 GLU A N 1
ATOM 7270 C CA . GLU A 1 950 ? -38.219 1.945 -11.558 1.00 82.56 950 GLU A CA 1
ATOM 7271 C C . GLU A 1 950 ? -37.934 3.435 -11.302 1.00 82.56 950 GLU A C 1
ATOM 7273 O O . GLU A 1 950 ? -38.628 4.294 -11.853 1.00 82.56 950 GLU A O 1
ATOM 7278 N N . ILE A 1 951 ? -36.934 3.780 -10.483 1.00 79.81 951 ILE A N 1
ATOM 7279 C CA . ILE A 1 951 ? -36.665 5.182 -10.133 1.00 79.81 951 ILE A CA 1
ATOM 7280 C C . ILE A 1 951 ? -36.327 5.989 -11.402 1.00 79.81 951 ILE A C 1
ATOM 7282 O O . ILE A 1 951 ? -35.482 5.596 -12.209 1.00 79.81 951 ILE A O 1
ATOM 7286 N N . GLY A 1 952 ? -37.029 7.113 -11.587 1.00 75.00 952 GLY A N 1
ATOM 7287 C CA . GLY A 1 952 ? -36.901 8.004 -12.748 1.00 75.00 952 GLY A CA 1
ATOM 7288 C C . GLY A 1 952 ? -37.658 7.576 -14.016 1.00 75.00 952 GLY A C 1
ATOM 7289 O O . GLY A 1 952 ? -37.512 8.247 -15.035 1.00 75.00 952 GLY A O 1
ATOM 7290 N N . THR A 1 953 ? -38.445 6.489 -13.992 1.00 73.62 953 THR A N 1
ATOM 7291 C CA . THR A 1 953 ? -39.163 5.965 -15.184 1.00 73.62 953 THR A CA 1
ATOM 7292 C C . THR A 1 953 ? -40.535 6.595 -15.462 1.00 73.62 953 THR A C 1
ATOM 7294 O O . THR A 1 953 ? -41.108 6.360 -16.526 1.00 73.62 953 THR A O 1
ATOM 7297 N N . LYS A 1 954 ? -41.068 7.381 -14.522 1.00 56.44 954 LYS A N 1
ATOM 7298 C CA . LYS A 1 954 ? -42.377 8.054 -14.573 1.00 56.44 954 LYS A CA 1
ATOM 7299 C C . LYS A 1 954 ? -42.176 9.543 -14.317 1.00 56.44 954 LYS A C 1
ATOM 7301 O O . LYS A 1 954 ? -41.226 9.894 -13.587 1.00 56.44 954 LYS A O 1
#

Secondary structure (DSSP, 8-state):
---S-EEEEEEEE-TTSEEEEEETTEEEEEEE--GGGTT-EEEEEE-SSSBEEESS-SS-HHHHHHHHHHHHT--HHHHHHHHTT-----TTS-SS---S---TT--TT-EEEEE--EE-SS-EEEE-TTS-EEEE-SS-PPTT-EEEEEEEESSSSS-EEEE-HHHHHTS--TT-EEEEE--EEETTEEEEEETTEEEEETT----TT-EEEEEEEEEETTEEEEEEPPPPGGGSPPTT-EEEEE--BPSSS--EEEEETTEEEEEE--SS-B-SEEEEEEEEEETTEEEEEE-TTSSTT----TT-EEEEEEEEEETTEEEEEETTEEEEEE-SS--SS--SEEEEEEEEEETTEEEEE----TTTTT--TT-EEEEEEEEEETTEEEEEETTEEEEEE---SSPPSEEEEEEEEEETTEEEEEE----TTTSPPTT-EEEEEEEEE-SS-EEEEEEE--SSS-EEEEEEE--SS---SEEEEEEEEEETTEEEEEEEESSSSTT--BPPHHHHHHHHHHHHHHTT-HHHHHHHHHHHTTS-S-HHHHHHHHHHHHHHHHHHHHHTT-HHHHHHHHHHHHHHHTT----HHHHHHHHHHHHHHHHHHHHHHS---TT--THHHHHHHHHHHHHHHHHHTT-----S---SS----SS-HHHHHHHHHHHTTSSS--HHHHHHHTT---TTTPPP--PPPPTTS-------PPP------------------------------------------------------------------------------------------------------------PPPSS--HHHHHHHHHHHHT-BSSPPBP----SSS--B---HHHHHHHHHHHTTB-TTT-PBPSSB-TTS-B--EEEESS-GGGT--B-TTSEEEE-HHHHHHHHHSTTHHHHHHHHHHHHHTTGGGTT--

Foldseek 3Di:
DDAQKFKAFQQFQDPVQWTWGATPNAIATQFHADRVRHGFMWMWGDDPDRYTHTPCRVDDPVVSVVRSCVVVVHDPVSVVVSVVPGWDFDVVHAPDDAAADDDPDDDAFDKDWFFFAGDDQQWTWHAHRRGAIEIERDGDDDHGQIAMWGWHADPDPHTYTAGDPVQLVVDDDAFDKDKFAFQDDDDQKTWTDDPSAIEIEGNDPDDHGAIAIWGFHDDDTRHTYIYGAFDDPVPDDDQFDKDKDQDWFAADDDFDWDQDPNATETEHGFNHIAHGIFMWGFHDDDRRYTYIYTAPCVPPPDDDDQFDKAKWADWDDDPQWIWTDDPRDIATERDPDDDPDDDRIFIWGFHDDDRRHTYTYLPCPPVCVPDDQQDKDKFFFDQDDPQWTWTDDPRAIETERHPDPDDDGIFIWGFHDQDSRHTYTYHDDDDPVQADDQVAWFKWAFDDDDLFWTKTWGFTDDPPGTGIFIEIFTDQDDAHTIFIWGFDADDPVHTYTFTQFSDDDQPTHGDFLLRRLCRQLLVCVLVVVLVSNLVSLVRSLVQWPDLVSVLQSLVSNLLSQLVVCVVVVNLVSNLVSLVVSLVVLVPDDDDVVCNVLSVLLSVLVNLLSVLSNLDQPPPDDDPSLVVNCVPSLVSLLVSLQRWDADDPDDDDAADDGTPALSSLVSSVVSQLSDPHRRPSNCVSPPPQDHSSPHRHRRHHDDSPTHRDPDGSDDDDDDDDDDDDDDDDDDDDDDDDDDDDDDDDDDDDDDDDDDDDDDDDDDDDDDDDDDDDDDDDDDDDDDDDDDDDDDDDDDDDDDDDDDDDDDDDDDDDDDDDPPDPDPDPPDQADDVVLLVLQVVQQVQKWLQFAFDSPDDDDDTDGPQRPSLVVSQLVLCVQAALQPRHGQPDADPVRGRDWDKDFLCDVVNRGISGNLRMHTHHPVLVCCLVPNPCNNVSSVVSNVVSVVCSVVGSVD

Radius of gyration: 44.64 Å; Cα contacts (8 Å, |Δi|>4): 1677; chains: 1; bounding box: 112×116×98 Å